Protein AF-E9EXD7-F1 (afdb_monomer)

Radius of gyration: 31.41 Å; Cα contacts (8 Å, |Δi|>4): 1565; chains: 1; bounding box: 129×72×84 Å

Organism: Metarhizium robertsii (strain ARSEF 23 / ATCC MYA-3075) (NCBI:txid655844)

InterPro domains:
  IPR000573 Aconitase A/isopropylmalate dehydratase small subunit, swivel domain [PF00694] (575-695)
  IPR001030 Aconitase/3-isopropylmalate dehydratase large subunit, alpha/beta/alpha domain [PF00330] (96-507)
  IPR001030 Aconitase/3-isopropylmalate dehydratase large subunit, alpha/beta/alpha domain [PR00415] (187-200)
  IPR001030 Aconitase/3-isopropylmalate dehydratase large subunit, alpha/beta/alpha domain [PR00415] (201-216)
  IPR001030 Aconitase/3-isopropylmalate dehydratase large subunit, alpha/beta/alpha domain [PR00415] (279-292)
  IPR001030 Aconitase/3-isopropylmalate dehydratase large subunit, alpha/beta/alpha domain [PR00415] (393-404)
  IPR001030 Aconitase/3-isopropylmalate dehydratase large subunit, alpha/beta/alpha domain [PR00415] (456-469)
  IPR004418 Homoaconitase, mitochondrial [TIGR00139] (75-766)
  IPR015928 Aconitase/3-isopropylmalate dehydratase, swivel [G3DSA:3.20.19.10] (587-771)
  IPR015931 Aconitase/3-isopropylmalate dehydratase large subunit, alpha/beta/alpha, subdomain 1/3 [G3DSA:3.30.499.10] (76-364)
  IPR015931 Aconitase/3-isopropylmalate dehydratase large subunit, alpha/beta/alpha, subdomain 1/3 [G3DSA:3.30.499.10] (368-513)
  IPR018136 Aconitase family, 4Fe-4S cluster binding site [PS01244] (456-469)
  IPR036008 Aconitase, iron-sulfur domain [SSF53732] (70-516)
  IPR039386 Homoaconitase, swivel domain [cd01674] (596-723)
  IPR050067 Isopropylmalate dehydratase and related enzymes [PTHR43822] (72-516)

Sequence (771 aa):
MAAFQRVIALSAGTRLRPPTLIADPRSLSVPLSHGRACISTGPRSQYAFHSQLESSPNAVALSSLQRPPAPALAQTLTEKIVQRYSTDLPTGKKVKAGDYVTLKPSICMTHDNSWPVAMKFMQMGASKIRDKRQIIMCLDHDVQNETPANLKKYSLVEEFAGRHGVQFYPAKRGIGHQIMVEEGHAWPRTVSVASDSHSNHYGGIGALGTPVVRTDAASIWSQSKTWWQIPPIAKITFTGILPRGVTGKDVIVFLAGSLNQDEVLNHALEFTGSEETLASIPIPDRLTIANMTTEWGALSGLFPVDETLISWYRAKATTAAMFNSPLTERVNHERIDELVKDKLVADPGASYAKEFYLNLSTLYPVVAGPNSVKIITPVRTLESQDIPVDKAYLVSCTNARSSDFAAAARVFREAAQDSQPAKIAPGVKLYIAAASVPEQESAEEAGDWQILVDAGAHVLPPGCGPCIGLGTGLLEDGEVGISRMGSTKAKAYLASPETVAASALRGKIAGPGWYQRPEGVQKVIIGEGSGDHVADRARSIEKALDKLLCEADSVIATAEGAGAEQSSSPAAAEDEALTEVIPGFPERIEGEIVFCNGDNINTDGIYPGKYTYQDHVSREKMAEICMENYDPEFSTTAKPGDILVAGFNFGCGSSREQAATAILAKQIPLVAAGSFSNIFSRNSINNALLGVELPALIHRLRETHKDKEVLTHRTGWRLLWDIRRSKVVITEKDGSSWEQKVGEIPPNVQEIIACGGLEGWVKTKIAAEKQ

Mean predicted aligned error: 10.84 Å

pLDDT: mean 85.23, std 20.55, range [25.88, 98.69]

Solvent-accessible surface area (backbone atoms only — not comparable to full-atom values): 41198 Å² total; per-residue (Å²): 133,85,86,84,87,84,88,86,88,86,78,91,82,82,90,82,85,84,86,82,85,82,82,82,87,82,87,85,85,86,83,93,81,84,87,82,89,84,87,86,86,88,84,88,87,83,88,78,95,78,86,86,86,90,81,72,80,64,63,66,66,55,58,78,65,65,67,76,77,68,62,97,76,38,35,39,46,66,36,50,39,48,54,74,33,43,49,94,69,61,91,88,68,78,63,46,66,70,42,75,39,42,32,38,55,64,28,38,38,32,40,73,58,40,47,66,22,48,52,50,26,45,75,39,69,44,89,61,65,59,50,38,86,32,39,38,42,25,25,17,52,65,62,74,55,81,48,72,69,53,49,49,50,50,50,52,37,51,55,50,29,61,76,59,64,30,53,70,44,58,63,45,50,17,21,51,72,47,47,31,55,77,56,38,66,49,46,62,68,33,40,31,34,17,58,39,69,54,27,8,27,42,1,28,58,16,10,51,10,28,54,44,49,55,69,45,49,20,35,28,39,51,68,43,31,40,78,46,64,38,44,49,36,31,37,39,26,41,37,59,42,56,35,59,62,48,53,31,53,27,55,41,39,50,50,27,25,72,55,56,83,57,79,47,48,55,14,31,36,39,49,46,54,51,71,70,29,48,60,50,52,51,60,71,28,31,25,20,31,9,23,52,27,37,83,48,41,26,50,21,21,29,35,70,84,45,69,62,57,52,51,52,51,50,53,51,19,52,52,23,56,77,68,72,36,80,45,39,84,57,37,36,67,67,66,49,52,52,53,68,69,54,81,86,65,52,38,78,82,36,79,58,78,39,45,25,18,39,35,35,47,36,58,64,48,39,30,22,34,69,78,36,60,51,35,64,40,50,33,70,62,48,36,75,65,64,43,63,34,43,33,26,41,39,39,22,82,58,50,18,43,33,69,38,41,43,45,23,23,47,49,41,62,75,61,38,55,96,92,42,79,35,51,50,18,88,84,35,46,39,39,38,17,26,23,21,46,72,30,37,51,51,17,46,76,70,46,24,45,52,50,41,45,73,22,63,39,45,80,49,70,17,18,33,29,28,60,78,62,35,66,78,71,56,44,46,79,71,37,30,29,35,42,43,46,48,36,91,62,28,40,23,27,41,55,40,50,38,32,28,38,26,12,31,46,66,29,20,48,30,58,70,75,63,58,58,83,53,84,92,59,84,61,66,52,66,50,75,38,65,76,46,70,66,62,43,50,53,51,51,52,51,54,51,48,51,50,52,48,53,52,49,52,52,50,48,55,52,50,62,67,69,67,68,79,90,78,95,70,85,80,72,79,77,81,72,84,63,48,82,76,55,91,70,41,78,60,63,52,65,27,44,35,38,38,34,86,41,62,58,40,25,24,45,27,34,32,46,66,94,53,72,87,49,96,76,73,47,58,69,56,35,21,57,44,24,28,36,68,67,33,74,60,40,45,78,71,58,50,73,44,27,28,42,31,36,24,39,36,34,34,25,84,63,84,61,53,57,31,40,53,15,42,52,45,41,38,33,68,36,38,37,20,38,28,65,22,60,64,36,50,50,35,14,44,43,57,41,39,46,74,47,73,38,49,69,58,43,54,54,48,50,71,74,56,68,64,78,86,60,57,70,40,81,64,70,22,36,41,35,39,37,51,39,71,24,32,36,40,40,33,45,69,89,69,53,71,53,76,45,82,52,79,77,76,52,70,74,57,40,50,23,34,35,40,57,0,45,57,37,34,49,30,53,52,56,54,59,75,74,109

Secondary structure (DSSP, 8-state):
----------------PPP----PPPP-----------------------------THHHHHHTT-PPPPPTTPPPHHHHHHHHHEESPPTTPPP-TT-EEEE--SEEEE-TTHHHHHHHHHHTT--S-S-GGGEEEE--SSTT---HHHHHHHHHHHHHHHHHT-EEE-TTSB-HHHHHHHTT-S-TTSEEEESSGGGGGGGGGT-EEEE--HHHHHHHHHHS-EEEEPPPEEEEEEES-PPTT--HHHHHHHHHHHS-SSTTTTPEEEEEE-HHHHHTS-HHHHHHHHHTTTTTT-SEEEPP--HHHHHHHHHHHHHHHHTT-GGGGTS-HHHHHHHHH----PPTT---SEEEEEEGGG---EEE-SS-TT-EEEHHHHHHTT-B-SEEEE-TTTS-SHHHHHHHHHHHHHH-BTTBPP-PPTT-EEEE--SBHHHHHHHHHTTHHHHHHHTT-EE--SS-GGGGT-SS--BPTT-EEES--B-TTSEEEB--HHHHHHHHHHTBS---S---PPTT--S--EEES-S-HHHHHHHHHHHHHHHHHHHHHHHHHHHHHH---------PPP---PPP--TTS-SEEEEEEEEE--SS-BHHHHS-GGGTT-TT--HHHHHHSTTTTT-TTHHHH--TTPEEEE-SSBTBSS--THHHHHHHHTT--EEEES-B-HHHHHHHHHTT-EEEE-HHHHHHHHHH---SS-SEEEEEEEEEEETTTTEEEEE-TTS-EEEEE-PPPPHHHHHHHHTTSHHHHHHHHHHHHT-

Nearest PDB structures (foldseek):
  4kp2-assembly1_B-2  TM=9.296E-01  e=2.207E-38  Methanocaldococcus jannaschii DSM 2661
  4kp1-assembly1_A  TM=8.867E-01  e=7.301E-35  Methanocaldococcus jannaschii DSM 2661
  4nqy-assembly1_A  TM=8.683E-01  e=2.585E-34  Methanocaldococcus jannaschii DSM 2661
  1c97-assembly1_A  TM=6.959E-01  e=1.558E-37  Bos taurus
  3vba-assembly2_D  TM=8.618E-01  e=2.275E-14  Methanocaldococcus jannaschii DSM 2661

Foldseek 3Di:
DDDDDDDDDDDDDDDDDDDDDDDDDDDDDDDDDDDDDDDDDDDDDDDDDDDDDDDDPVVVVVVVVDDPPFPPAFAALLQVLQVVFFPPDDVPDRDDFQDKTKGLFLAEEEELCLLVLVVLLVVLVFDAFPDLLRYEYEYFAFLQDPDPVSVVSQVSNVVVCVVRVHHYYHRLFFARLCCCVLLQVLAASTAYEYLDLLQLLSQLLNHWGFYDHSLQSSLCRQPSIDMDRQHFEEEEEEAAAAFWQDALLQVQLVVLQVVVPLPQAAHAYEYHYDLRRVLNHASLSSSLNSRCVSLSNYGHHHYHNHPNSLVVLAVSQVVCVVVVHPSVVNRHPVVSVVVVVDDRRGGVVHDGPFYKYWYNLLTAFWKADFVGSNHIDHLVVQVVVQAFAQEFEQADSNGAFLVLLQLLLVLQVVVDDPPRTQAFDPNYAYEHEHNGPVRVVSNVVVVSNVSCVSNPYHYDRHHHAQQVQHDPDADDADGEYECGHYDPNYTYMYGGSQQRSNSRRVRGRHHSPRGDRDPPRDHIDMDTDNPPPVVRVVVVVVVVVVVVVVVVVVVVVVVVVVPDDDDDDDDDPDDQQWFDFDPLFDQKAKAFEKEQEDACCALCQQPPPVCQPPPDQDLLNLLQCGSCNQPVCCSVVDAARHEYEYEHAHHDDDLRLSSLSSCVSVNHQEYEYCYYSVSNVQSCLQQLRYYFHDVVVSVVVCVVPVDPVDRIDRQCKMWMQRQRNQKIWIQGNVRDIDMDHGDHDDPVSSLQNSLRGSSSSSSVVVVVVVD

Structure (mmCIF, N/CA/C/O backbone):
data_AF-E9EXD7-F1
#
_entry.id   AF-E9EXD7-F1
#
loop_
_atom_site.group_PDB
_atom_site.id
_atom_site.type_symbol
_atom_site.label_atom_id
_atom_site.label_alt_id
_atom_site.label_comp_id
_atom_site.label_asym_id
_atom_site.label_entity_id
_atom_site.label_seq_id
_atom_site.pdbx_PDB_ins_code
_atom_site.Cartn_x
_atom_site.Cartn_y
_atom_site.Cartn_z
_atom_site.occupancy
_atom_site.B_iso_or_equiv
_atom_site.auth_seq_id
_atom_site.auth_comp_id
_atom_site.auth_asym_id
_atom_site.auth_atom_id
_atom_site.pdbx_PDB_model_num
ATOM 1 N N . MET A 1 1 ? 61.691 -9.876 -10.448 1.00 35.03 1 MET A N 1
ATOM 2 C CA . MET A 1 1 ? 62.561 -10.826 -11.171 1.00 35.03 1 MET A CA 1
ATOM 3 C C . MET A 1 1 ? 61.739 -11.508 -12.254 1.00 35.03 1 MET A C 1
ATOM 5 O O . MET A 1 1 ? 60.590 -11.838 -11.999 1.00 35.03 1 MET A O 1
ATOM 9 N N . ALA A 1 2 ? 62.332 -11.596 -13.445 1.00 31.09 2 ALA A N 1
ATOM 10 C CA . ALA A 1 2 ? 61.839 -12.121 -14.724 1.00 31.09 2 ALA A CA 1
ATOM 11 C C . ALA A 1 2 ? 61.102 -13.481 -14.615 1.00 31.09 2 ALA A C 1
ATOM 13 O O . ALA A 1 2 ? 61.504 -14.324 -13.825 1.00 31.09 2 ALA A O 1
ATOM 14 N N . ALA A 1 3 ? 59.922 -13.637 -15.228 1.00 31.98 3 ALA A N 1
ATOM 15 C CA . ALA A 1 3 ? 59.659 -14.087 -16.610 1.00 31.98 3 ALA A CA 1
ATOM 16 C C . ALA A 1 3 ? 59.662 -15.620 -16.775 1.00 31.98 3 ALA A C 1
ATOM 18 O O . ALA A 1 3 ? 60.656 -16.262 -16.471 1.00 31.98 3 ALA A O 1
ATOM 19 N N . PHE A 1 4 ? 58.572 -16.192 -17.305 1.00 35.22 4 PHE A N 1
ATOM 20 C CA . PHE A 1 4 ? 58.540 -16.786 -18.652 1.00 35.22 4 PHE A CA 1
ATOM 21 C C . PHE A 1 4 ? 57.135 -17.315 -19.000 1.00 35.22 4 PHE A C 1
ATOM 23 O O . PHE A 1 4 ? 56.548 -18.124 -18.288 1.00 35.22 4 PHE A O 1
ATOM 30 N N . GLN A 1 5 ? 56.626 -16.841 -20.138 1.00 34.50 5 GLN A N 1
ATOM 31 C CA . GLN A 1 5 ? 55.485 -17.372 -20.881 1.00 34.50 5 GLN A CA 1
ATOM 32 C C . GLN A 1 5 ? 55.846 -18.708 -21.547 1.00 34.50 5 GLN A C 1
ATOM 34 O O . GLN A 1 5 ? 56.993 -18.890 -21.959 1.00 34.50 5 GLN A O 1
ATOM 39 N N . ARG A 1 6 ? 54.843 -19.552 -21.832 1.00 31.92 6 ARG A N 1
ATOM 40 C CA . ARG A 1 6 ? 54.786 -20.279 -23.111 1.00 31.92 6 ARG A CA 1
ATOM 41 C C . ARG A 1 6 ? 53.349 -20.588 -23.534 1.00 31.92 6 ARG A C 1
ATOM 43 O O . ARG A 1 6 ? 52.604 -21.279 -22.853 1.00 31.92 6 ARG A O 1
ATOM 50 N N . VAL A 1 7 ? 53.029 -20.030 -24.695 1.00 30.39 7 VAL A N 1
ATOM 51 C CA . VAL A 1 7 ? 51.873 -20.258 -25.560 1.00 30.39 7 VAL A CA 1
ATOM 52 C C . VAL A 1 7 ? 52.128 -21.513 -26.398 1.00 30.39 7 VAL A C 1
ATOM 54 O O . VAL A 1 7 ? 53.242 -21.686 -26.891 1.00 30.39 7 VAL A O 1
ATOM 57 N N . ILE A 1 8 ? 51.097 -22.327 -26.636 1.00 28.95 8 ILE A N 1
ATOM 58 C CA . ILE A 1 8 ? 50.985 -23.144 -27.851 1.00 28.95 8 ILE A CA 1
ATOM 59 C C . ILE A 1 8 ? 49.580 -22.938 -28.416 1.00 28.95 8 ILE A C 1
ATOM 61 O O . ILE A 1 8 ? 48.585 -23.266 -27.776 1.00 28.95 8 ILE A O 1
ATOM 65 N N . ALA A 1 9 ? 49.534 -22.386 -29.625 1.00 28.02 9 ALA A N 1
ATOM 66 C CA . ALA A 1 9 ? 48.382 -22.355 -30.509 1.00 28.02 9 ALA A CA 1
ATOM 67 C C . ALA A 1 9 ? 48.774 -23.060 -31.812 1.00 28.02 9 ALA A C 1
ATOM 69 O O . ALA A 1 9 ? 49.840 -22.770 -32.342 1.00 28.02 9 ALA A O 1
ATOM 70 N N . LEU A 1 10 ? 47.911 -23.952 -32.300 1.00 28.12 10 LEU A N 1
ATOM 71 C CA . LEU A 1 10 ? 47.804 -24.527 -33.654 1.00 28.12 10 LEU A CA 1
ATOM 72 C C . LEU A 1 10 ? 46.466 -25.301 -33.653 1.00 28.12 10 LEU A C 1
ATOM 74 O O . LEU A 1 10 ? 46.177 -25.968 -32.669 1.00 28.12 10 LEU A O 1
ATOM 78 N N . SER A 1 11 ? 45.609 -25.378 -34.663 1.00 27.88 11 SER A N 1
ATOM 79 C CA . SER A 1 11 ? 45.287 -24.593 -35.856 1.00 27.88 11 SER A CA 1
ATOM 80 C C . SER A 1 11 ? 44.091 -25.313 -36.505 1.00 27.88 11 SER A C 1
ATOM 82 O O . SER A 1 11 ? 44.104 -26.536 -36.596 1.00 27.88 11 SER A O 1
ATOM 84 N N . ALA A 1 12 ? 43.088 -24.534 -36.916 1.00 30.34 12 ALA A N 1
ATOM 85 C CA . ALA A 1 12 ? 42.066 -24.742 -37.954 1.00 30.34 12 ALA A CA 1
ATOM 86 C C . ALA A 1 12 ? 41.836 -26.146 -38.572 1.00 30.34 12 ALA A C 1
ATOM 88 O O . ALA A 1 12 ? 42.720 -26.723 -39.199 1.00 30.34 12 ALA A O 1
ATOM 89 N N . GLY A 1 13 ? 40.564 -26.571 -38.581 1.00 27.25 13 GLY A N 1
ATOM 90 C CA . GLY A 1 13 ? 40.065 -27.663 -39.423 1.00 27.25 13 GLY A CA 1
ATOM 91 C C . GLY A 1 13 ? 38.535 -27.693 -39.562 1.00 27.25 13 GLY A C 1
ATOM 92 O O . GLY A 1 13 ? 37.851 -28.307 -38.761 1.00 27.25 13 GLY A O 1
ATOM 93 N N . THR A 1 14 ? 38.035 -27.051 -40.623 1.00 28.03 14 THR A N 1
ATOM 94 C CA . THR A 1 14 ? 36.871 -27.440 -41.461 1.00 28.03 14 THR A CA 1
ATOM 95 C C . THR A 1 14 ? 35.465 -27.671 -40.862 1.00 28.03 14 THR A C 1
ATOM 97 O O . THR A 1 14 ? 35.149 -28.709 -40.300 1.00 28.03 14 THR A O 1
ATOM 100 N N . ARG A 1 15 ? 34.583 -26.706 -41.180 1.00 30.58 15 ARG A N 1
ATOM 101 C CA . ARG A 1 15 ? 33.159 -26.792 -41.589 1.00 30.58 15 ARG A CA 1
ATOM 102 C C . ARG A 1 15 ? 32.421 -28.128 -41.392 1.00 30.58 15 ARG A C 1
ATOM 104 O O . ARG A 1 15 ? 32.641 -29.039 -42.179 1.00 30.58 15 ARG A O 1
ATOM 111 N N . LEU A 1 16 ? 31.359 -28.113 -40.578 1.00 29.25 16 LEU A N 1
ATOM 112 C CA . LEU A 1 16 ? 30.111 -28.857 -40.818 1.00 29.25 16 LEU A CA 1
ATOM 113 C C . LEU A 1 16 ? 28.911 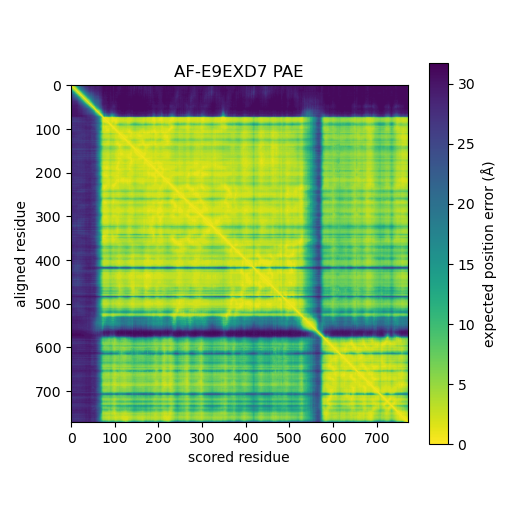-28.036 -40.297 1.00 29.25 16 LEU A C 1
ATOM 115 O O . LEU A 1 16 ? 28.913 -27.563 -39.165 1.00 29.25 16 LEU A O 1
ATOM 119 N N . ARG A 1 17 ? 27.920 -27.812 -41.172 1.00 31.84 17 ARG A N 1
ATOM 120 C CA . ARG A 1 17 ? 26.637 -27.132 -40.900 1.00 31.84 17 ARG A CA 1
ATOM 121 C C . ARG A 1 17 ? 25.705 -28.057 -40.092 1.00 31.84 17 ARG A C 1
ATOM 123 O O . ARG A 1 17 ? 25.696 -29.250 -40.392 1.00 31.84 17 ARG A O 1
ATOM 130 N N . PRO A 1 18 ? 24.866 -27.547 -39.172 1.00 36.06 18 PRO A N 1
ATOM 131 C CA . PRO A 1 18 ? 23.768 -28.327 -38.603 1.00 36.06 18 PRO A CA 1
ATOM 132 C C . PRO A 1 18 ? 22.563 -28.365 -39.571 1.00 36.06 18 PRO A C 1
ATOM 134 O O . PRO A 1 18 ? 22.402 -27.442 -40.376 1.00 36.06 18 PRO A O 1
ATOM 137 N N . PRO A 1 19 ? 21.731 -29.422 -39.545 1.00 34.78 19 PRO A N 1
ATOM 138 C CA . PRO A 1 19 ? 20.686 -29.627 -40.538 1.00 34.78 19 PRO A CA 1
ATOM 139 C C . PRO A 1 19 ? 19.443 -28.783 -40.241 1.00 34.78 19 PRO A C 1
ATOM 141 O O . PRO A 1 19 ? 18.891 -28.798 -39.143 1.00 34.78 19 PRO A O 1
ATOM 144 N N . THR A 1 20 ? 18.981 -28.084 -41.272 1.00 30.11 20 THR A N 1
ATOM 145 C CA . THR A 1 20 ? 17.661 -27.468 -41.389 1.00 30.11 20 THR A CA 1
ATOM 146 C C . THR A 1 20 ? 16.608 -28.559 -41.586 1.00 30.11 20 THR A C 1
ATOM 148 O O . THR A 1 20 ? 16.603 -29.239 -42.611 1.00 30.11 20 THR A O 1
ATOM 151 N N . LEU A 1 21 ? 15.693 -28.718 -40.628 1.00 28.41 21 LEU A N 1
ATOM 152 C CA . LEU A 1 21 ? 14.455 -29.473 -40.828 1.00 28.41 21 LEU A CA 1
ATOM 153 C C . LEU A 1 21 ? 13.406 -28.530 -41.423 1.00 28.41 21 LEU A C 1
ATOM 155 O O . LEU A 1 21 ? 12.836 -27.688 -40.736 1.00 28.41 21 LEU A O 1
ATOM 159 N N . ILE A 1 22 ? 13.207 -28.665 -42.732 1.00 29.92 22 ILE A N 1
ATOM 160 C CA . ILE A 1 22 ? 12.112 -28.061 -43.491 1.00 29.92 22 ILE A CA 1
ATOM 161 C C . ILE A 1 22 ? 10.915 -29.009 -43.367 1.00 29.92 22 ILE A C 1
ATOM 163 O O . ILE A 1 22 ? 10.995 -30.160 -43.795 1.00 29.92 22 ILE A O 1
ATOM 167 N N . ALA A 1 23 ? 9.820 -28.534 -42.777 1.00 29.75 23 ALA A N 1
ATOM 168 C CA . ALA A 1 23 ? 8.525 -29.201 -42.817 1.00 29.75 23 ALA A CA 1
ATOM 169 C C . ALA A 1 23 ? 7.639 -28.470 -43.834 1.00 29.75 23 ALA A C 1
ATOM 171 O O . ALA A 1 23 ? 7.208 -27.346 -43.587 1.00 29.75 23 ALA A O 1
ATOM 172 N N . ASP A 1 24 ? 7.403 -29.106 -44.982 1.00 29.97 24 ASP A N 1
ATOM 173 C CA . ASP A 1 24 ? 6.427 -28.665 -45.983 1.00 29.97 24 ASP A CA 1
ATOM 174 C C . ASP A 1 24 ? 5.012 -29.155 -45.606 1.00 29.97 24 ASP A C 1
ATOM 176 O O . ASP A 1 24 ? 4.857 -30.303 -45.166 1.00 29.97 24 ASP A O 1
ATOM 180 N N . PRO A 1 25 ? 3.960 -28.339 -45.801 1.00 34.62 25 PRO A N 1
ATOM 181 C CA . PRO A 1 25 ? 2.596 -28.691 -45.439 1.00 34.62 25 PRO A CA 1
ATOM 182 C C . PRO A 1 25 ? 1.945 -29.536 -46.541 1.00 34.62 25 PRO A C 1
ATOM 184 O O . PRO A 1 25 ? 1.761 -29.092 -47.674 1.00 34.62 25 PRO A O 1
ATOM 187 N N . ARG A 1 26 ? 1.540 -30.767 -46.207 1.00 27.66 26 ARG A N 1
ATOM 188 C CA . ARG A 1 26 ? 0.665 -31.565 -47.074 1.00 27.66 26 ARG A CA 1
ATOM 189 C C . ARG A 1 26 ? -0.794 -31.195 -46.837 1.00 27.66 26 ARG A C 1
ATOM 191 O O . ARG A 1 26 ? -1.349 -31.415 -45.766 1.00 27.66 26 ARG A O 1
ATOM 198 N N . SER A 1 27 ? -1.390 -30.673 -47.898 1.00 29.86 27 SER A N 1
ATOM 199 C CA . SER A 1 27 ? -2.817 -30.544 -48.137 1.00 29.86 27 SER A CA 1
ATOM 200 C C . SER A 1 27 ? -3.516 -31.906 -48.091 1.00 29.86 27 SER A C 1
ATOM 202 O O . SER A 1 27 ? -3.155 -32.839 -48.807 1.00 29.86 27 SER A O 1
ATOM 204 N N . LEU A 1 28 ? -4.571 -32.004 -47.283 1.00 29.39 28 LEU A N 1
ATOM 205 C CA . LEU A 1 28 ? -5.580 -33.052 -47.393 1.00 29.39 28 LEU A CA 1
ATOM 206 C C . LEU A 1 28 ? -6.948 -32.381 -47.497 1.00 29.39 28 LEU A C 1
ATOM 208 O O . LEU A 1 28 ? -7.382 -31.654 -46.610 1.00 29.39 28 LEU A O 1
ATOM 212 N N . SER A 1 29 ? -7.582 -32.611 -48.639 1.00 28.72 29 SER A N 1
ATOM 213 C CA . SER A 1 29 ? -8.909 -32.147 -49.023 1.00 28.72 29 SER A CA 1
ATOM 214 C C . SER A 1 29 ? -9.767 -33.375 -49.299 1.00 28.72 29 SER A C 1
ATOM 216 O O . SER A 1 29 ? -9.369 -34.184 -50.127 1.00 28.72 29 SER A O 1
ATOM 218 N N . VAL A 1 30 ? -10.916 -33.522 -48.630 1.00 31.03 30 VAL A N 1
ATOM 219 C CA . VAL A 1 30 ? -12.085 -34.318 -49.077 1.00 31.03 30 VAL A CA 1
ATOM 220 C C . VAL A 1 30 ? -13.329 -33.897 -48.239 1.00 31.03 30 VAL A C 1
ATOM 222 O O . VAL A 1 30 ? -13.148 -33.247 -47.213 1.00 31.03 30 VAL A O 1
ATOM 225 N N . PRO A 1 31 ? -14.592 -34.164 -48.639 1.00 36.75 31 PRO A N 1
ATOM 226 C CA . PRO A 1 31 ? -15.428 -33.210 -49.364 1.00 36.75 31 PRO A CA 1
ATOM 227 C C . PRO A 1 31 ? -16.773 -32.886 -48.672 1.00 36.75 31 PRO A C 1
ATOM 229 O O . PRO A 1 31 ? -17.278 -33.619 -47.823 1.00 36.75 31 PRO A O 1
ATOM 232 N N . LEU A 1 32 ? -17.410 -31.809 -49.137 1.00 30.67 32 LEU A N 1
ATOM 233 C CA . LEU A 1 32 ? -18.831 -31.511 -48.930 1.00 30.67 32 LEU A CA 1
ATOM 234 C C . LEU A 1 32 ? -19.715 -32.548 -49.644 1.00 30.67 32 LEU A C 1
ATOM 236 O O . LEU A 1 32 ? -19.517 -32.821 -50.827 1.00 30.67 32 LEU A O 1
ATOM 240 N N . SER A 1 33 ? -20.748 -33.050 -48.963 1.00 29.08 33 SER A N 1
ATOM 241 C CA . SER A 1 33 ? -21.873 -33.746 -49.599 1.00 29.08 33 SER A CA 1
ATOM 242 C C . SER A 1 33 ? -23.208 -33.191 -49.092 1.00 29.08 33 SER A C 1
ATOM 244 O O . SER A 1 33 ? -23.388 -32.901 -47.912 1.00 29.08 33 SER A O 1
ATOM 246 N N . HIS A 1 34 ? -24.114 -32.959 -50.041 1.00 30.58 34 HIS A N 1
ATOM 247 C CA . HIS A 1 34 ? -25.460 -32.421 -49.866 1.00 30.58 34 HIS A CA 1
ATOM 248 C C . HIS A 1 34 ? -26.491 -33.530 -49.590 1.00 30.58 34 HIS A C 1
ATOM 250 O O . HIS A 1 34 ? -26.490 -34.548 -50.275 1.00 30.58 34 HIS A O 1
ATOM 256 N N . GLY A 1 35 ? -27.469 -33.213 -48.732 1.00 27.28 35 GLY A N 1
ATOM 257 C CA . GLY A 1 35 ? -28.897 -33.489 -48.960 1.00 27.28 35 GLY A CA 1
ATOM 258 C C . GLY A 1 35 ? -29.480 -34.825 -48.481 1.00 27.28 35 GLY A C 1
ATOM 259 O O . GLY A 1 35 ? -29.231 -35.863 -49.075 1.00 27.28 35 GLY A O 1
ATOM 260 N N . ARG A 1 36 ? -30.429 -34.777 -47.534 1.00 26.58 36 ARG A N 1
ATOM 261 C CA . ARG A 1 36 ? -31.892 -34.811 -47.788 1.00 26.58 36 ARG A CA 1
ATOM 262 C C . ARG A 1 36 ? -32.677 -35.080 -46.498 1.00 26.58 36 ARG A C 1
ATOM 264 O O . ARG A 1 36 ? -32.324 -35.933 -45.695 1.00 26.58 36 ARG A O 1
ATOM 271 N N . ALA A 1 37 ? -33.786 -34.358 -46.369 1.00 30.69 37 ALA A N 1
ATOM 272 C CA . ALA A 1 37 ? -34.839 -34.568 -45.387 1.00 30.69 37 ALA A CA 1
ATOM 273 C C . ALA A 1 37 ? -35.647 -35.846 -45.673 1.00 30.69 37 ALA A C 1
ATOM 275 O O . ALA A 1 37 ? -35.854 -36.193 -46.837 1.00 30.69 37 ALA A O 1
ATOM 276 N N . CYS A 1 38 ? -36.188 -36.464 -44.621 1.00 26.09 38 CYS A N 1
ATOM 277 C CA . CYS A 1 38 ? -37.385 -37.300 -44.696 1.00 26.09 38 CYS A CA 1
ATOM 278 C C . CYS A 1 38 ? -38.330 -36.954 -43.540 1.00 26.09 38 CYS A C 1
ATOM 280 O O . CYS A 1 38 ? -37.955 -36.947 -42.371 1.00 26.09 38 CYS A O 1
ATOM 282 N N . ILE A 1 39 ? -39.559 -36.647 -43.938 1.00 28.92 39 ILE A N 1
ATOM 283 C CA . ILE A 1 39 ? -40.760 -36.423 -43.141 1.00 28.92 39 ILE A CA 1
ATOM 284 C C . ILE A 1 39 ? -41.362 -37.793 -42.802 1.00 28.92 39 ILE A C 1
ATOM 286 O O . ILE A 1 39 ? -41.346 -38.686 -43.648 1.00 28.92 39 ILE A O 1
ATOM 290 N N . SER A 1 40 ? -41.970 -37.943 -41.624 1.00 27.95 40 SER A N 1
ATOM 291 C CA . SER A 1 40 ? -42.992 -38.976 -41.412 1.00 27.95 40 SER A CA 1
ATOM 292 C C . SER A 1 40 ? -44.233 -38.362 -40.767 1.00 27.95 40 SER A C 1
ATOM 294 O O . SER A 1 40 ? -44.144 -37.533 -39.862 1.00 27.95 40 SER A O 1
ATOM 296 N N . THR A 1 41 ? -45.382 -38.725 -41.325 1.00 27.72 41 THR A N 1
ATOM 297 C CA . THR A 1 41 ? -46.717 -38.171 -41.096 1.00 27.72 41 THR A CA 1
ATOM 298 C C . THR A 1 41 ? -47.642 -39.186 -40.427 1.00 27.72 41 THR A C 1
ATOM 300 O O . THR A 1 41 ? -47.724 -40.318 -40.896 1.00 27.72 41 THR A O 1
ATOM 303 N N . GLY A 1 42 ? -48.467 -38.703 -39.488 1.00 27.62 42 GLY A N 1
ATOM 304 C CA . GLY A 1 42 ? -49.872 -39.112 -39.298 1.00 27.62 42 GLY A CA 1
ATOM 305 C C . GLY A 1 42 ? -50.235 -39.727 -37.930 1.00 27.62 42 GLY A C 1
ATOM 306 O O . GLY A 1 42 ? -49.342 -40.235 -37.261 1.00 27.62 42 GLY A O 1
ATOM 307 N N . PRO A 1 43 ? -51.531 -39.766 -37.525 1.00 32.47 43 PRO A N 1
ATOM 308 C CA . PRO A 1 43 ? -52.716 -39.112 -38.097 1.00 32.47 43 PRO A CA 1
ATOM 309 C C . PRO A 1 43 ? -53.560 -38.280 -37.092 1.00 32.47 43 PRO A C 1
ATOM 311 O O . PRO A 1 43 ? -53.394 -38.323 -35.878 1.00 32.47 43 PRO A O 1
ATOM 314 N N . ARG A 1 44 ? -54.498 -37.515 -37.668 1.00 28.75 44 ARG A N 1
ATOM 315 C CA . ARG A 1 44 ? -55.536 -36.681 -37.035 1.00 28.75 44 ARG A CA 1
ATOM 316 C C . ARG A 1 44 ? -56.608 -37.494 -36.291 1.00 28.75 44 ARG A C 1
ATOM 318 O O . ARG A 1 44 ? -57.065 -38.507 -36.808 1.00 28.75 44 ARG A O 1
ATOM 325 N N . SER A 1 45 ? -57.147 -36.906 -35.220 1.00 26.44 45 SER A N 1
ATOM 326 C CA . SER A 1 45 ? -58.554 -37.045 -34.808 1.00 26.44 45 SER A CA 1
ATOM 327 C C . SER A 1 45 ? -59.126 -35.657 -34.481 1.00 26.44 45 SER A C 1
ATOM 329 O O . SER A 1 45 ? -58.418 -34.811 -33.936 1.00 26.44 45 SER A O 1
ATOM 331 N N . GLN A 1 46 ? -60.370 -35.406 -34.895 1.00 28.39 46 GLN A N 1
ATOM 332 C CA . GLN A 1 46 ? -61.119 -34.150 -34.754 1.00 28.39 46 GLN A CA 1
ATOM 333 C C . GLN A 1 46 ? -62.175 -34.231 -33.634 1.00 28.39 46 GLN A C 1
ATOM 335 O O . GLN A 1 46 ? -62.605 -35.323 -33.274 1.00 28.39 46 GLN A O 1
ATOM 340 N N . TYR A 1 47 ? -62.676 -33.040 -33.262 1.00 25.88 47 TYR A N 1
ATOM 341 C CA . TYR A 1 47 ? -63.860 -32.703 -32.445 1.00 25.88 47 TYR A CA 1
ATOM 342 C C . TYR A 1 47 ? -63.626 -32.735 -30.919 1.00 25.88 47 TYR A C 1
ATOM 344 O O . TYR A 1 47 ? -63.018 -33.658 -30.409 1.00 25.88 47 TYR A O 1
ATOM 352 N N . ALA A 1 48 ? -64.044 -31.756 -30.109 1.00 26.45 48 ALA A N 1
ATOM 353 C CA . ALA A 1 48 ? -65.060 -30.720 -30.270 1.00 26.45 48 ALA A CA 1
ATOM 354 C C . ALA A 1 48 ? -64.728 -29.475 -29.417 1.00 26.45 48 ALA A C 1
ATOM 356 O O . ALA A 1 48 ? -64.030 -29.561 -28.410 1.00 26.45 48 ALA A O 1
ATOM 357 N N . PHE A 1 49 ? -65.265 -28.322 -29.824 1.00 26.91 49 PHE A N 1
ATOM 358 C CA . PHE A 1 49 ? -65.306 -27.100 -29.022 1.00 26.91 49 PHE A CA 1
ATOM 359 C C . PHE A 1 49 ? -66.106 -27.337 -27.734 1.00 26.91 49 PHE A C 1
ATOM 361 O O . PHE A 1 49 ? -67.286 -27.672 -27.805 1.00 26.91 49 PHE A O 1
ATOM 368 N N . HIS A 1 50 ? -65.496 -27.064 -26.581 1.00 27.30 50 HIS A N 1
ATOM 369 C CA . HIS A 1 50 ? -66.220 -26.643 -25.388 1.00 27.30 50 HIS A CA 1
ATOM 370 C C . HIS A 1 50 ? -65.624 -25.335 -24.877 1.00 27.30 50 HIS A C 1
ATOM 372 O O . HIS A 1 50 ? -64.414 -25.146 -24.783 1.00 27.30 50 HIS A O 1
ATOM 378 N N . SER A 1 51 ? -66.535 -24.405 -24.656 1.00 29.14 51 SER A N 1
ATOM 379 C CA . SER A 1 51 ? -66.333 -23.035 -24.243 1.00 29.14 51 SER A CA 1
ATOM 380 C C . SER A 1 51 ? -65.997 -22.918 -22.758 1.00 29.14 51 SER A C 1
ATOM 382 O O . SER A 1 51 ? -66.603 -23.602 -21.941 1.00 29.14 51 SER A O 1
ATOM 384 N N . GLN A 1 52 ? -65.191 -21.893 -22.475 1.00 29.06 52 GLN A N 1
ATOM 385 C CA . GLN A 1 52 ? -65.168 -21.069 -21.264 1.00 29.06 52 GLN A CA 1
ATOM 386 C C . GLN A 1 52 ? -64.289 -21.488 -20.070 1.00 29.06 52 GLN A C 1
ATOM 388 O O . GLN A 1 52 ? -64.543 -22.463 -19.376 1.00 29.06 52 GLN A O 1
ATOM 393 N N . LEU A 1 53 ? -63.380 -20.536 -19.810 1.00 31.72 53 LEU A N 1
ATOM 394 C CA . LEU A 1 53 ? -62.826 -20.049 -18.543 1.00 31.72 53 LEU A CA 1
ATOM 395 C C . LEU A 1 53 ? -61.452 -20.590 -18.105 1.00 31.72 53 LEU A C 1
ATOM 397 O O . LEU A 1 53 ? -61.246 -21.778 -17.912 1.00 31.72 53 LEU A O 1
ATOM 401 N N . GLU A 1 54 ? -60.558 -19.606 -17.918 1.00 35.12 54 GLU A N 1
ATOM 402 C CA . GLU A 1 54 ? -59.330 -19.599 -17.107 1.00 35.12 54 GLU A CA 1
ATOM 403 C C . GLU A 1 54 ? -58.019 -20.143 -17.708 1.00 35.12 54 GLU A C 1
ATOM 405 O O . GLU A 1 54 ? -57.645 -21.300 -17.563 1.00 35.12 54 GLU A O 1
ATOM 410 N N . SER A 1 55 ? -57.244 -19.238 -18.322 1.00 29.38 55 SER A N 1
ATOM 411 C CA . SER A 1 55 ? -55.860 -18.894 -17.919 1.00 29.38 55 SER A CA 1
ATOM 412 C C . SER A 1 55 ? -55.196 -18.012 -18.989 1.00 29.38 55 SER A C 1
ATOM 414 O O . SER A 1 55 ? -55.177 -18.328 -20.176 1.00 29.38 55 SER A O 1
ATOM 416 N N . SER A 1 56 ? -54.680 -16.852 -18.576 1.00 29.98 56 SER A N 1
ATOM 417 C CA . SER A 1 56 ? -53.952 -15.929 -19.456 1.00 29.98 56 SER A CA 1
ATOM 418 C C . SER A 1 56 ? -52.583 -16.519 -19.856 1.00 29.98 56 SER A C 1
ATOM 420 O O . SER A 1 56 ? -51.881 -17.022 -18.973 1.00 29.98 56 SER A O 1
ATOM 422 N N . PRO A 1 57 ? -52.129 -16.400 -21.125 1.00 29.11 57 PRO A N 1
ATOM 423 C CA . PRO A 1 57 ? -50.807 -16.870 -21.571 1.00 29.11 57 PRO A CA 1
ATOM 424 C C . PRO A 1 57 ? -49.622 -16.163 -20.888 1.00 29.11 57 PRO A C 1
ATOM 426 O O . PRO A 1 57 ? -48.476 -16.579 -21.045 1.00 29.11 57 PRO A O 1
ATOM 429 N N . ASN A 1 58 ? -49.880 -15.110 -20.107 1.00 33.41 58 ASN A N 1
ATOM 430 C CA . ASN A 1 58 ? -48.844 -14.335 -19.427 1.00 33.41 58 ASN A CA 1
ATOM 431 C C . ASN A 1 58 ? -48.231 -15.050 -18.210 1.00 33.41 58 ASN A C 1
ATOM 433 O O . ASN A 1 58 ? -47.140 -14.677 -17.788 1.00 33.41 58 ASN A O 1
ATOM 437 N N . ALA A 1 59 ? -48.873 -16.086 -17.657 1.00 31.56 59 ALA A N 1
ATOM 438 C CA . ALA A 1 59 ? -48.347 -16.784 -16.478 1.00 31.56 59 ALA A CA 1
ATOM 439 C C . ALA A 1 59 ? -47.110 -17.652 -16.791 1.00 31.56 59 ALA A C 1
ATOM 441 O O . ALA A 1 59 ? -46.224 -17.798 -15.952 1.00 31.56 59 ALA A O 1
ATOM 442 N N . VAL A 1 60 ? -47.005 -18.186 -18.015 1.00 32.50 60 VAL A N 1
ATOM 443 C CA . VAL A 1 60 ? -45.887 -19.066 -18.409 1.00 32.50 60 VAL A CA 1
ATOM 444 C C . VAL A 1 60 ? -44.661 -18.260 -18.859 1.00 32.50 60 VAL A C 1
ATOM 446 O O . VAL A 1 60 ? -43.534 -18.672 -18.602 1.00 32.50 60 VAL A O 1
ATOM 449 N N . ALA A 1 61 ? -44.854 -17.066 -19.433 1.00 33.16 61 ALA A N 1
ATOM 450 C CA . ALA A 1 61 ? -43.752 -16.171 -19.808 1.00 33.16 61 ALA A CA 1
ATOM 451 C C . ALA A 1 61 ? -43.079 -15.489 -18.595 1.00 33.16 61 ALA A C 1
ATOM 453 O O . ALA A 1 61 ? -41.888 -15.179 -18.639 1.00 33.16 61 ALA A O 1
ATOM 454 N N . LEU A 1 62 ? -43.815 -15.295 -17.493 1.00 31.28 62 LEU A N 1
ATOM 455 C CA . LEU A 1 62 ? -43.279 -14.757 -16.233 1.00 31.28 62 LEU A CA 1
ATOM 456 C C . LEU A 1 62 ? -42.547 -15.814 -15.387 1.00 31.28 62 LEU A C 1
ATOM 458 O O . LEU A 1 62 ? -41.647 -15.467 -14.627 1.00 31.28 62 LEU A O 1
ATOM 462 N N . SER A 1 63 ? -42.865 -17.102 -15.556 1.00 28.83 63 SER A N 1
ATOM 463 C CA . SER A 1 63 ? -42.160 -18.202 -14.880 1.00 28.83 63 SER A CA 1
ATOM 464 C C . SER A 1 63 ? -40.715 -18.365 -15.375 1.00 28.83 63 SER A C 1
ATOM 466 O O . SER A 1 63 ? -39.825 -18.663 -14.581 1.00 28.83 63 SER A O 1
ATOM 468 N N . SER A 1 64 ? -40.443 -18.087 -16.655 1.00 31.05 64 SER A N 1
ATOM 469 C CA . SER A 1 64 ? -39.089 -18.143 -17.233 1.00 31.05 64 SER A CA 1
ATOM 470 C C . SER A 1 64 ? -38.158 -16.994 -16.811 1.00 31.05 64 SER A C 1
ATOM 472 O O . SER A 1 64 ? -36.979 -17.016 -17.158 1.00 31.05 64 SER A O 1
ATOM 474 N N . LEU A 1 65 ? -38.662 -16.007 -16.061 1.00 33.16 65 LEU A N 1
ATOM 475 C CA . LEU A 1 65 ? -37.887 -14.884 -15.515 1.00 33.16 65 LEU A CA 1
ATOM 476 C C . LEU A 1 65 ? -37.565 -15.036 -14.020 1.00 33.16 65 LEU A C 1
ATOM 478 O O . LEU A 1 65 ? -36.900 -14.171 -13.449 1.00 33.16 65 LEU A O 1
ATOM 482 N N . GLN A 1 66 ? -37.975 -16.133 -13.377 1.00 33.44 66 GLN A N 1
ATOM 483 C CA . GLN A 1 66 ? -37.590 -16.411 -11.996 1.00 33.44 66 GLN A CA 1
ATOM 484 C C . GLN A 1 66 ? -36.134 -16.886 -11.944 1.00 33.44 66 GLN A C 1
ATOM 486 O O . GLN A 1 66 ? -35.830 -18.079 -11.978 1.00 33.44 66 GLN A O 1
ATOM 491 N N . ARG A 1 67 ? -35.210 -15.921 -11.845 1.00 39.47 67 ARG A N 1
ATOM 492 C CA . ARG A 1 67 ? -33.889 -16.169 -11.257 1.00 39.47 67 ARG A CA 1
ATOM 493 C C . ARG A 1 67 ? -34.095 -16.840 -9.891 1.00 39.47 67 ARG A C 1
ATOM 495 O O . ARG A 1 67 ? -35.033 -16.462 -9.184 1.00 39.47 67 ARG A O 1
ATOM 502 N N . PRO A 1 68 ? -33.236 -17.796 -9.489 1.00 35.59 68 PRO A N 1
ATOM 503 C CA . PRO A 1 68 ? -33.227 -18.234 -8.100 1.00 35.59 68 PRO A CA 1
ATOM 504 C C . PRO A 1 68 ? -33.123 -16.984 -7.212 1.00 35.59 68 PRO A C 1
ATOM 506 O O . PRO A 1 68 ? -32.372 -16.071 -7.578 1.00 35.59 68 PRO A O 1
ATOM 509 N N . PRO A 1 69 ? -33.884 -16.899 -6.104 1.00 35.38 69 PRO A N 1
ATOM 510 C CA . PRO A 1 69 ? -33.808 -15.752 -5.211 1.00 35.38 69 PRO A CA 1
ATOM 511 C C . PRO A 1 69 ? -32.338 -15.524 -4.871 1.00 35.38 69 PRO A C 1
ATOM 513 O O . PRO A 1 69 ? -31.629 -16.483 -4.541 1.00 35.38 69 PRO A O 1
ATOM 516 N N . ALA A 1 70 ? -31.864 -14.284 -5.033 1.00 38.47 70 ALA A N 1
ATOM 517 C CA . ALA A 1 70 ? -30.507 -13.933 -4.646 1.00 38.47 70 ALA A CA 1
ATOM 518 C C . ALA A 1 70 ? -30.296 -14.461 -3.218 1.00 38.47 70 ALA A C 1
ATOM 520 O O . ALA A 1 70 ? -31.151 -14.212 -2.360 1.00 38.47 70 ALA A O 1
ATOM 521 N N . PRO A 1 71 ? -29.240 -15.256 -2.955 1.00 46.75 71 PRO A N 1
ATOM 522 C CA . PRO A 1 71 ? -28.986 -15.726 -1.604 1.00 46.75 71 PRO A CA 1
ATOM 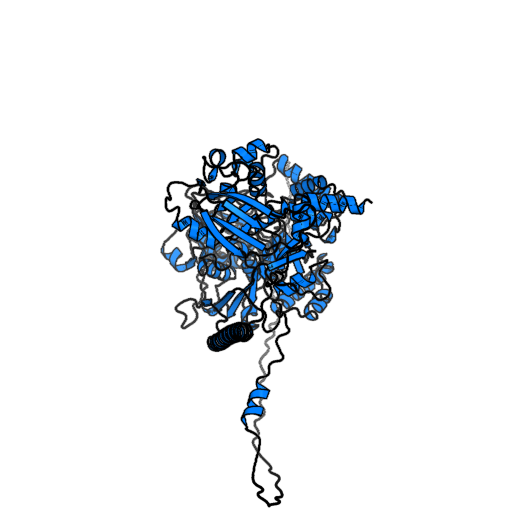523 C C . PRO A 1 71 ? -28.961 -14.497 -0.701 1.00 46.75 71 PRO A C 1
ATOM 525 O O . PRO A 1 71 ? -28.325 -13.505 -1.055 1.00 46.75 71 PRO A O 1
ATOM 528 N N . ALA A 1 72 ? -29.680 -14.558 0.423 1.00 57.41 72 ALA A N 1
ATOM 529 C CA . ALA A 1 72 ? -30.093 -13.396 1.216 1.00 57.41 72 ALA A CA 1
ATOM 530 C C . ALA A 1 72 ? -28.956 -12.425 1.621 1.00 57.41 72 ALA A C 1
ATOM 532 O O . ALA A 1 72 ? -29.242 -11.319 2.062 1.00 57.41 72 ALA A O 1
ATOM 533 N N . LEU A 1 73 ? -27.679 -12.808 1.444 1.00 78.19 73 LEU A N 1
ATOM 534 C CA . LEU A 1 73 ? -26.475 -11.992 1.638 1.00 78.19 73 LEU A CA 1
ATOM 535 C C . LEU A 1 73 ? -25.350 -12.360 0.628 1.00 78.19 73 LEU A C 1
ATOM 537 O O . LEU A 1 73 ? -24.305 -12.869 1.032 1.00 78.19 73 LEU A O 1
ATOM 541 N N . ALA A 1 74 ? -25.539 -12.131 -0.679 1.00 92.31 74 ALA A N 1
ATOM 542 C CA . ALA A 1 74 ? -24.522 -12.373 -1.725 1.00 92.31 74 ALA A CA 1
ATOM 543 C C . ALA A 1 74 ? -23.215 -11.591 -1.474 1.00 92.31 74 ALA A C 1
ATOM 545 O O . ALA A 1 74 ? -23.266 -10.368 -1.380 1.00 92.31 74 ALA A O 1
ATOM 546 N N . GLN A 1 75 ? -22.056 -12.252 -1.361 1.00 95.88 75 GLN A N 1
ATOM 547 C CA . GLN A 1 75 ? -20.773 -11.651 -0.959 1.00 95.88 75 GLN A CA 1
ATOM 548 C C . GLN A 1 75 ? -19.840 -11.327 -2.139 1.00 95.88 75 GLN A C 1
ATOM 550 O O . GLN A 1 75 ? -19.740 -12.106 -3.090 1.00 95.88 75 GLN A O 1
ATOM 555 N N . THR A 1 76 ? -19.088 -10.224 -2.057 1.00 97.75 76 THR A N 1
ATOM 556 C CA . THR A 1 76 ? -17.998 -9.945 -3.015 1.00 97.75 76 THR A CA 1
ATOM 557 C C . THR A 1 76 ? -16.820 -10.915 -2.822 1.00 97.75 76 THR A C 1
ATOM 559 O O . THR A 1 76 ? -16.786 -11.695 -1.864 1.00 97.75 76 THR A O 1
ATOM 562 N N . LEU A 1 77 ? -15.819 -10.890 -3.712 1.00 97.62 77 LEU A N 1
ATOM 563 C CA . LEU A 1 77 ? -14.633 -11.738 -3.551 1.00 97.62 77 LEU A CA 1
ATOM 564 C C . LEU A 1 77 ? -13.845 -11.372 -2.282 1.00 97.62 77 LEU A C 1
ATOM 566 O O . LEU A 1 77 ? -13.452 -12.259 -1.524 1.00 97.62 77 LEU A O 1
ATOM 570 N N . THR A 1 78 ? -13.665 -10.079 -2.026 1.00 98.12 78 THR A N 1
ATOM 571 C CA . THR A 1 78 ? -13.017 -9.538 -0.827 1.00 98.12 78 THR A CA 1
ATOM 572 C C . THR A 1 78 ? -13.737 -10.014 0.429 1.00 98.12 78 THR A C 1
ATOM 574 O O . THR A 1 78 ? -13.102 -10.609 1.294 1.00 98.12 78 THR A O 1
ATOM 577 N N . GLU A 1 79 ? -15.062 -9.851 0.509 1.00 97.94 79 GLU A N 1
ATOM 578 C CA . GLU A 1 79 ? -15.862 -10.305 1.657 1.00 97.94 79 GLU A CA 1
ATOM 579 C C . GLU A 1 79 ? -15.717 -11.814 1.895 1.00 97.94 79 GLU A C 1
ATOM 581 O O . GLU A 1 79 ? -15.578 -12.254 3.035 1.00 97.94 79 GLU A O 1
ATOM 586 N N . LYS A 1 80 ? -15.683 -12.622 0.829 1.00 97.50 80 LYS A N 1
ATOM 587 C CA . LYS A 1 80 ? -15.479 -14.073 0.932 1.00 97.50 80 LYS A CA 1
ATOM 588 C C . LYS A 1 80 ? -14.078 -14.456 1.397 1.00 97.50 80 LYS A C 1
ATOM 590 O O . LYS A 1 80 ? -13.943 -15.410 2.164 1.00 97.50 80 LYS A O 1
ATOM 595 N N . ILE A 1 81 ? -13.040 -13.755 0.938 1.00 98.06 81 ILE A N 1
ATOM 596 C CA . ILE A 1 81 ? -11.676 -13.974 1.433 1.00 98.06 81 ILE A CA 1
ATOM 597 C C . ILE A 1 81 ? -11.627 -13.598 2.914 1.00 98.06 81 ILE A C 1
ATOM 599 O O . ILE A 1 81 ? -11.191 -14.409 3.723 1.00 98.06 81 ILE A O 1
ATOM 603 N N . VAL A 1 82 ? -12.160 -12.438 3.298 1.00 97.56 82 VAL A N 1
ATOM 604 C CA . VAL A 1 82 ? -12.230 -12.019 4.705 1.00 97.56 82 VAL A CA 1
ATOM 605 C C . VAL A 1 82 ? -12.945 -13.051 5.557 1.00 97.56 82 VAL A C 1
ATOM 607 O O . VAL A 1 82 ? -12.380 -13.501 6.545 1.00 97.56 82 VAL A O 1
ATOM 610 N N . GLN A 1 83 ? -14.123 -13.503 5.129 1.00 96.56 83 GLN A N 1
ATOM 611 C CA . GLN A 1 83 ? -14.919 -14.515 5.819 1.00 96.56 83 GLN A CA 1
ATOM 612 C C . GLN A 1 83 ? -14.108 -15.765 6.189 1.00 96.56 83 GLN A C 1
ATOM 614 O O . GLN A 1 83 ? -14.326 -16.329 7.258 1.00 96.56 83 GLN A O 1
ATOM 619 N N . ARG A 1 84 ? -13.195 -16.212 5.313 1.00 96.19 84 ARG A N 1
ATOM 620 C CA . ARG A 1 84 ? -12.343 -17.395 5.540 1.00 96.19 84 ARG A CA 1
ATOM 621 C C . ARG A 1 84 ? -11.265 -17.168 6.601 1.00 96.19 84 ARG A C 1
ATOM 623 O O . ARG A 1 84 ? -10.820 -18.130 7.219 1.00 96.19 84 ARG A O 1
ATOM 630 N N . TYR A 1 85 ? -10.832 -15.922 6.776 1.00 97.00 85 TYR A N 1
ATOM 631 C CA . TYR A 1 85 ? -9.756 -15.534 7.691 1.00 97.00 85 TYR A CA 1
ATOM 632 C C . TYR A 1 85 ? -10.261 -14.811 8.944 1.00 97.00 85 TYR A C 1
ATOM 634 O O . TYR A 1 85 ? -9.473 -14.535 9.851 1.00 97.00 85 TYR A O 1
ATOM 642 N N . SER A 1 86 ? -11.560 -14.528 9.021 1.00 95.88 86 SER A N 1
ATOM 643 C CA . SER A 1 86 ? -12.219 -14.055 10.228 1.00 95.88 86 SER A CA 1
ATOM 644 C C . SER A 1 86 ? -12.347 -15.180 11.252 1.00 95.88 86 SER A C 1
ATOM 646 O O . SER A 1 86 ? -12.763 -16.293 10.928 1.00 95.88 86 SER A O 1
ATOM 648 N N . THR A 1 87 ? -12.017 -14.888 12.505 1.00 91.75 87 THR A N 1
ATOM 649 C CA . THR A 1 87 ? -12.194 -15.802 13.635 1.00 91.75 87 THR A CA 1
ATOM 650 C C . THR A 1 87 ? -13.293 -15.301 14.559 1.00 91.75 87 THR A C 1
ATOM 652 O O . THR A 1 87 ? -13.629 -14.120 14.546 1.00 91.75 87 THR A O 1
ATOM 655 N N . ASP A 1 88 ? -13.826 -16.202 15.385 1.00 86.94 88 ASP A N 1
ATOM 656 C CA . ASP A 1 88 ? -14.743 -15.855 16.481 1.00 86.94 88 ASP A CA 1
ATOM 657 C C . ASP A 1 88 ? -16.072 -15.223 16.002 1.00 86.94 88 ASP A C 1
ATOM 659 O O . ASP A 1 88 ? -16.734 -14.493 16.736 1.00 86.94 88 ASP A O 1
ATOM 663 N N . LEU A 1 89 ? -16.479 -15.517 14.759 1.00 88.31 89 LEU A N 1
ATOM 664 C CA . LEU A 1 89 ? -17.771 -15.100 14.214 1.00 88.31 89 LEU A CA 1
ATOM 665 C C . LEU A 1 89 ? -18.912 -15.981 14.751 1.00 88.31 89 LEU A C 1
ATOM 667 O O . LEU A 1 89 ? -18.737 -17.199 14.853 1.00 88.31 89 LEU A O 1
ATOM 671 N N . PRO A 1 90 ? -20.107 -15.412 15.005 1.00 86.50 90 PRO A N 1
ATOM 672 C CA . PRO A 1 90 ? -21.294 -16.201 15.314 1.00 86.50 90 PRO A CA 1
ATOM 673 C C . PRO A 1 90 ? -21.614 -17.210 14.206 1.00 86.50 90 PRO A C 1
ATOM 675 O O . PRO A 1 90 ? -21.449 -16.923 13.016 1.00 86.50 90 PRO A O 1
ATOM 678 N N . THR A 1 91 ? -22.116 -18.387 14.583 1.00 85.50 91 THR A N 1
ATOM 679 C CA . THR A 1 91 ? -22.501 -19.434 13.628 1.00 85.50 91 THR A CA 1
ATOM 680 C C . THR A 1 91 ? -23.478 -18.886 12.589 1.00 85.50 91 THR A C 1
ATOM 682 O O . THR A 1 91 ? -24.536 -18.367 12.928 1.00 85.50 91 THR A O 1
ATOM 685 N N . GLY A 1 92 ? -23.118 -19.001 11.309 1.00 85.19 92 GLY A N 1
ATOM 686 C CA . GLY A 1 92 ? -23.937 -18.525 10.191 1.00 85.19 92 GLY A CA 1
ATOM 687 C C . GLY A 1 92 ? -23.799 -17.033 9.857 1.00 85.19 92 GLY A C 1
ATOM 688 O O . GLY A 1 92 ? -24.318 -16.621 8.820 1.00 85.19 92 GLY A O 1
ATOM 689 N N . LYS A 1 93 ? -23.071 -16.225 10.648 1.00 89.50 93 LYS A N 1
ATOM 690 C CA . LYS A 1 93 ? -22.835 -14.805 10.330 1.00 89.50 93 LYS A CA 1
ATOM 691 C C . LYS A 1 93 ? -21.993 -14.682 9.060 1.00 89.50 93 LYS A C 1
ATOM 693 O O . LYS A 1 93 ? -20.850 -15.142 8.993 1.00 89.50 93 LYS A O 1
ATOM 698 N N . LYS A 1 94 ? -22.570 -14.010 8.063 1.00 92.25 94 LYS A N 1
ATOM 699 C CA . LYS A 1 94 ? -21.868 -13.541 6.870 1.00 92.25 94 LYS A CA 1
ATOM 700 C C . LYS A 1 94 ? -21.327 -12.139 7.102 1.00 92.25 94 LYS A C 1
ATOM 702 O O . LYS A 1 94 ? -22.065 -11.277 7.576 1.00 92.25 94 LYS A O 1
ATOM 707 N N . VAL A 1 95 ? -20.055 -11.944 6.776 1.00 93.88 95 VAL A N 1
ATOM 708 C CA . VAL A 1 95 ? -19.389 -10.643 6.881 1.00 93.88 95 VAL A CA 1
ATOM 709 C C . VAL A 1 95 ? -19.669 -9.786 5.652 1.00 93.88 95 VAL A C 1
ATOM 711 O O . VAL A 1 95 ? -19.748 -10.307 4.531 1.00 93.88 95 VAL A O 1
ATOM 714 N N . LYS A 1 96 ? -19.802 -8.481 5.881 1.00 94.38 96 LYS A N 1
ATOM 715 C CA . LYS A 1 96 ? -20.084 -7.454 4.879 1.00 94.38 96 LYS A CA 1
ATOM 716 C C . LYS A 1 96 ? -19.202 -6.226 5.044 1.00 94.38 96 LYS A C 1
ATOM 718 O O . LYS A 1 96 ? -18.691 -5.976 6.130 1.00 94.38 96 LYS A O 1
ATOM 723 N N . ALA A 1 97 ? -19.035 -5.453 3.971 1.00 93.00 97 ALA A N 1
ATOM 724 C CA . ALA A 1 97 ? -18.450 -4.115 4.069 1.00 93.00 97 ALA A CA 1
ATOM 725 C C . ALA A 1 97 ? -19.102 -3.318 5.219 1.00 93.00 97 ALA A C 1
ATOM 727 O O . ALA A 1 97 ? -20.324 -3.307 5.359 1.00 93.00 97 ALA A O 1
ATOM 728 N N . GLY A 1 98 ? -18.277 -2.688 6.055 1.00 89.06 98 GLY A N 1
ATOM 729 C CA . GLY A 1 98 ? -18.669 -2.025 7.299 1.00 89.06 98 GLY A CA 1
ATOM 730 C C . GLY A 1 98 ? -18.504 -2.884 8.559 1.00 89.06 98 GLY A C 1
ATOM 731 O O . GLY A 1 98 ? -18.239 -2.315 9.619 1.00 89.06 98 GLY A O 1
ATOM 732 N N . ASP A 1 99 ? -18.582 -4.220 8.463 1.00 90.25 99 ASP A N 1
ATOM 733 C CA . ASP A 1 99 ? -18.387 -5.111 9.615 1.00 90.25 99 ASP A CA 1
ATOM 734 C C . ASP A 1 99 ? -16.938 -5.029 10.127 1.00 90.25 99 ASP A C 1
ATOM 736 O O . ASP A 1 99 ? -15.976 -5.045 9.349 1.00 90.25 99 ASP A O 1
ATOM 740 N N . TYR A 1 100 ? -16.772 -5.026 11.453 1.00 91.38 100 TYR A N 1
ATOM 741 C CA . TYR A 1 100 ? -15.470 -5.217 12.090 1.00 91.38 100 TYR A CA 1
ATOM 742 C C . TYR A 1 100 ? -15.274 -6.683 12.437 1.00 91.38 100 TYR A C 1
ATOM 744 O O . TYR A 1 100 ? -16.047 -7.282 13.185 1.00 91.38 100 TYR A O 1
ATOM 752 N N . VAL A 1 101 ? -14.183 -7.252 11.950 1.00 92.75 101 VAL A N 1
ATOM 753 C CA . VAL A 1 101 ? -13.851 -8.660 12.120 1.00 92.75 101 VAL A CA 1
ATOM 754 C C . VAL A 1 101 ? -12.527 -8.817 12.849 1.00 92.75 101 VAL A C 1
ATOM 756 O O . VAL A 1 101 ? -11.596 -8.036 12.662 1.00 92.75 101 VAL A O 1
ATOM 759 N N . THR A 1 102 ? -12.411 -9.871 13.649 1.00 93.94 102 THR A N 1
ATOM 760 C CA . THR A 1 102 ? -11.106 -10.353 14.105 1.00 93.94 102 THR A CA 1
ATOM 761 C C . THR A 1 102 ? -10.508 -11.194 12.986 1.00 93.94 102 THR A C 1
ATOM 763 O O . THR A 1 102 ? -11.064 -12.225 12.625 1.00 93.94 102 THR A O 1
ATOM 766 N N . LEU A 1 103 ? -9.398 -10.753 12.406 1.00 93.94 103 LEU A N 1
ATOM 767 C CA . LEU A 1 103 ? -8.666 -11.449 11.357 1.00 93.94 103 LEU A CA 1
ATOM 768 C C . LEU A 1 103 ? -7.497 -12.241 11.925 1.00 93.94 103 LEU A C 1
ATOM 770 O O . LEU A 1 103 ? -6.708 -11.730 12.718 1.00 93.94 103 LEU A O 1
ATOM 774 N N . LYS A 1 104 ? -7.304 -13.448 11.400 1.00 97.06 104 LYS A N 1
ATOM 775 C CA . LYS A 1 104 ? -6.046 -14.191 11.470 1.00 97.06 104 LYS A CA 1
ATOM 776 C C . LYS A 1 104 ? -5.414 -14.193 10.075 1.00 97.06 104 LYS A C 1
ATOM 778 O O . LYS A 1 104 ? -5.739 -15.089 9.309 1.00 97.06 104 LYS A O 1
ATOM 783 N N . PRO A 1 105 ? -4.549 -13.234 9.699 1.00 97.69 105 PRO A N 1
ATOM 784 C CA . PRO A 1 105 ? -3.916 -13.227 8.376 1.00 97.69 105 PRO A CA 1
ATOM 785 C C . PRO A 1 105 ? -3.159 -14.533 8.090 1.00 97.69 105 PRO A C 1
ATOM 787 O O . PRO A 1 105 ? -2.626 -15.145 9.016 1.00 97.69 105 PRO A O 1
ATOM 790 N N . SER A 1 106 ? -3.069 -14.957 6.827 1.00 97.69 106 SER A N 1
ATOM 791 C CA . SER A 1 106 ? -2.232 -16.105 6.443 1.00 97.69 106 SER A CA 1
ATOM 792 C C . SER A 1 106 ? -0.756 -15.827 6.705 1.00 97.69 106 SER A C 1
ATOM 794 O O . SER A 1 106 ? -0.032 -16.705 7.168 1.00 97.69 106 SER A O 1
ATOM 796 N N . ILE A 1 107 ? -0.338 -14.590 6.438 1.00 98.00 107 ILE A N 1
ATOM 797 C CA . ILE A 1 107 ? 1.037 -14.140 6.567 1.00 98.00 107 ILE A CA 1
ATOM 798 C C . ILE A 1 107 ? 1.079 -12.655 6.948 1.00 98.00 107 ILE A C 1
ATOM 800 O O . ILE A 1 107 ? 0.215 -11.869 6.550 1.00 98.00 107 ILE A O 1
ATOM 804 N N . CYS A 1 108 ? 2.091 -12.279 7.720 1.00 98.31 108 CYS A N 1
ATOM 805 C CA . CYS A 1 108 ? 2.398 -10.926 8.150 1.00 98.31 108 CYS A CA 1
ATOM 806 C C . CYS A 1 108 ? 3.878 -10.646 7.883 1.00 98.31 108 CYS A C 1
ATOM 808 O O . CYS A 1 108 ? 4.753 -11.219 8.535 1.00 98.31 108 CYS A O 1
ATOM 810 N N . MET A 1 109 ? 4.149 -9.751 6.938 1.00 98.31 109 MET A N 1
ATOM 811 C CA . MET A 1 109 ? 5.504 -9.293 6.641 1.00 98.31 109 MET A CA 1
ATOM 812 C C . MET A 1 109 ? 5.827 -8.018 7.424 1.00 98.31 109 MET A C 1
ATOM 814 O O . MET A 1 109 ? 5.018 -7.092 7.494 1.00 98.31 109 MET A O 1
ATOM 818 N N . THR A 1 110 ? 7.018 -7.956 8.000 1.00 97.12 110 THR A N 1
ATOM 819 C CA . THR A 1 110 ? 7.601 -6.715 8.515 1.00 97.12 110 THR A CA 1
ATOM 820 C C . THR A 1 110 ? 8.940 -6.465 7.844 1.00 97.12 110 THR A C 1
ATOM 822 O O . THR A 1 110 ? 9.603 -7.397 7.388 1.00 97.12 110 THR A O 1
ATOM 825 N N . HIS A 1 111 ? 9.342 -5.201 7.784 1.00 92.75 111 HIS A N 1
ATOM 826 C CA . HIS A 1 111 ? 10.562 -4.786 7.094 1.00 92.75 111 HIS A CA 1
ATOM 827 C C . HIS A 1 111 ? 11.570 -4.208 8.102 1.00 92.75 111 HIS A C 1
ATOM 829 O O . HIS A 1 111 ? 11.631 -4.658 9.246 1.00 92.75 111 HIS A O 1
ATOM 835 N N . ASP A 1 112 ? 12.327 -3.167 7.762 1.00 87.56 112 ASP A N 1
ATOM 836 C CA . ASP A 1 112 ? 13.240 -2.449 8.663 1.00 87.56 112 ASP A CA 1
ATOM 837 C C . ASP A 1 112 ? 12.600 -1.997 9.994 1.00 87.56 112 ASP A C 1
ATOM 839 O O . ASP A 1 112 ? 13.302 -1.770 10.984 1.00 87.56 112 ASP A O 1
ATOM 843 N N . ASN A 1 113 ? 11.268 -1.882 10.046 1.00 89.75 113 ASN A N 1
ATOM 844 C CA . ASN A 1 113 ? 10.511 -1.603 11.266 1.00 89.75 113 ASN A CA 1
ATOM 845 C C . ASN A 1 113 ? 10.292 -2.831 12.178 1.00 89.75 113 ASN A C 1
ATOM 847 O O . ASN A 1 113 ? 9.675 -2.687 13.234 1.00 89.75 113 ASN A O 1
ATOM 851 N N . SER A 1 114 ? 10.837 -4.001 11.833 1.00 95.31 114 SER A N 1
ATOM 852 C CA . SER A 1 114 ? 10.757 -5.235 12.626 1.00 95.31 114 SER A CA 1
ATOM 853 C C . SER A 1 114 ? 11.293 -5.044 14.044 1.00 95.31 114 SER A C 1
ATOM 855 O O . SER A 1 114 ? 10.707 -5.563 14.988 1.00 95.31 114 SER A O 1
ATOM 857 N N . TRP A 1 115 ? 12.361 -4.260 14.236 1.00 94.62 115 TRP A N 1
ATOM 858 C CA . TRP A 1 115 ? 12.870 -3.981 15.584 1.00 94.62 115 TRP A CA 1
ATOM 859 C C . TRP A 1 115 ? 11.906 -3.113 16.417 1.00 94.62 115 TRP A C 1
ATOM 861 O O . TRP A 1 115 ? 11.559 -3.520 17.526 1.00 94.62 115 TRP A O 1
ATOM 871 N N . PRO A 1 116 ? 11.378 -1.980 15.907 1.00 91.06 116 PRO A N 1
ATOM 872 C CA . PRO A 1 116 ? 10.254 -1.287 16.539 1.00 91.06 116 PRO A CA 1
ATOM 873 C C . PRO A 1 116 ? 9.047 -2.179 16.874 1.00 91.06 116 PRO A C 1
ATOM 875 O O . PRO A 1 116 ? 8.474 -2.043 17.955 1.00 91.06 116 PRO A O 1
ATOM 878 N N . VAL A 1 117 ? 8.668 -3.105 15.986 1.00 95.50 117 VAL A N 1
ATOM 879 C CA . VAL A 1 117 ? 7.586 -4.072 16.249 1.00 95.50 117 VAL A CA 1
ATOM 880 C C . VAL A 1 117 ? 7.974 -5.031 17.380 1.00 95.50 117 VAL A C 1
ATOM 882 O O . VAL A 1 117 ? 7.172 -5.252 18.284 1.00 95.50 117 VAL A O 1
ATOM 885 N N . ALA A 1 118 ? 9.213 -5.531 17.397 1.00 96.44 118 ALA A N 1
ATOM 886 C CA . ALA A 1 118 ? 9.736 -6.380 18.467 1.00 96.44 118 ALA A CA 1
ATOM 887 C C . ALA A 1 118 ? 9.713 -5.673 19.830 1.00 96.44 118 ALA A C 1
ATOM 889 O O . ALA A 1 118 ? 9.334 -6.279 20.831 1.00 96.44 118 ALA A O 1
ATOM 890 N N . MET A 1 119 ? 10.068 -4.384 19.877 1.00 93.75 119 MET A N 1
ATOM 891 C CA . MET A 1 119 ? 9.990 -3.589 21.105 1.00 93.75 119 MET A CA 1
ATOM 892 C C . MET A 1 119 ? 8.555 -3.500 21.629 1.00 93.75 119 MET A C 1
ATOM 894 O O . MET A 1 119 ? 8.336 -3.794 22.803 1.00 93.75 119 MET A O 1
ATOM 898 N N . LYS A 1 120 ? 7.573 -3.196 20.768 1.00 92.56 120 LYS A N 1
ATOM 899 C CA . LYS A 1 120 ? 6.147 -3.198 21.147 1.00 92.56 120 LYS A CA 1
ATOM 900 C C . LYS A 1 120 ? 5.674 -4.574 21.608 1.00 92.56 120 LYS A C 1
ATOM 902 O O . LYS A 1 120 ? 5.049 -4.694 22.655 1.00 92.56 120 LYS A O 1
ATOM 907 N N . PHE A 1 121 ? 6.033 -5.623 20.874 1.00 96.06 121 PHE A N 1
ATOM 908 C CA . PHE A 1 121 ? 5.739 -7.009 21.236 1.00 96.06 121 PHE A CA 1
ATOM 909 C C . PHE A 1 121 ? 6.242 -7.351 22.653 1.00 96.06 121 PHE A C 1
ATOM 911 O O . PHE A 1 121 ? 5.490 -7.887 23.467 1.00 96.06 121 PHE A O 1
ATOM 918 N N . MET A 1 122 ? 7.477 -6.967 22.995 1.00 95.00 122 MET A N 1
ATOM 919 C CA . MET A 1 122 ? 8.031 -7.164 24.341 1.00 95.00 122 MET A CA 1
ATOM 920 C C . MET A 1 122 ? 7.357 -6.268 25.393 1.00 95.00 122 MET A C 1
ATOM 922 O O . MET A 1 122 ? 7.082 -6.729 26.500 1.00 95.00 122 MET A O 1
ATOM 926 N N . GLN A 1 123 ? 7.037 -5.012 25.060 1.00 91.94 123 GLN A N 1
ATOM 927 C CA . GLN A 1 123 ? 6.306 -4.080 25.936 1.00 91.94 123 GLN A CA 1
ATOM 928 C C . GLN A 1 123 ? 4.879 -4.554 26.253 1.00 91.94 123 GLN A C 1
ATOM 930 O O . GLN A 1 123 ? 4.365 -4.290 27.342 1.00 91.94 123 GLN A O 1
ATOM 935 N N . MET A 1 124 ? 4.246 -5.296 25.339 1.00 92.69 124 MET A N 1
ATOM 936 C CA . MET A 1 124 ? 2.973 -5.989 25.566 1.00 92.69 124 MET A CA 1
ATOM 937 C C . MET A 1 124 ? 3.109 -7.194 26.517 1.00 92.69 124 MET A C 1
ATOM 939 O O . MET A 1 124 ? 2.110 -7.803 26.885 1.00 92.69 124 MET A O 1
ATOM 943 N N . GLY A 1 125 ? 4.326 -7.545 26.948 1.00 92.81 125 GLY A N 1
ATOM 944 C CA . GLY A 1 125 ? 4.594 -8.675 27.838 1.00 92.81 125 GLY A CA 1
ATOM 945 C C . GLY A 1 125 ? 4.700 -10.022 27.120 1.00 92.81 125 GLY A C 1
ATOM 946 O O . GLY A 1 125 ? 4.732 -11.065 27.786 1.00 92.81 125 GLY A O 1
ATOM 947 N N . ALA A 1 126 ? 4.757 -10.020 25.784 1.00 94.06 126 ALA A N 1
ATOM 948 C CA . ALA A 1 126 ? 4.939 -11.224 24.990 1.00 94.06 126 ALA A CA 1
ATOM 949 C C . ALA A 1 126 ? 6.422 -11.619 24.938 1.00 94.06 126 ALA A C 1
ATOM 951 O O . ALA A 1 126 ? 7.308 -10.791 24.733 1.00 94.06 126 ALA A O 1
ATOM 952 N N . SER A 1 127 ? 6.695 -12.912 25.114 1.00 92.88 127 SER A N 1
ATOM 953 C CA . SER A 1 127 ? 8.055 -13.470 25.094 1.00 92.88 127 SER A CA 1
ATOM 954 C C . SER A 1 127 ? 8.278 -14.497 23.987 1.00 92.88 127 SER A C 1
ATOM 956 O O . SER A 1 127 ? 9.412 -14.912 23.765 1.00 92.88 127 SER A O 1
ATOM 958 N N . LYS A 1 128 ? 7.219 -14.923 23.286 1.00 94.62 128 LYS A N 1
ATOM 959 C CA . LYS A 1 128 ? 7.269 -15.920 22.210 1.00 94.62 128 LYS A CA 1
ATOM 960 C C . LYS A 1 128 ? 6.295 -15.563 21.090 1.00 94.62 128 LYS A C 1
ATOM 962 O O . LYS A 1 128 ? 5.131 -15.293 21.367 1.00 94.62 128 LYS A O 1
ATOM 967 N N . ILE A 1 129 ? 6.771 -15.582 19.843 1.00 96.69 129 ILE A N 1
ATOM 968 C CA . ILE A 1 129 ? 5.903 -15.447 18.668 1.00 96.69 129 ILE A CA 1
ATOM 969 C C . ILE A 1 129 ? 4.936 -16.634 18.612 1.00 96.69 129 ILE A C 1
ATOM 971 O O . ILE A 1 129 ? 5.360 -17.789 18.719 1.00 96.69 129 ILE A O 1
ATOM 975 N N . ARG A 1 130 ? 3.643 -16.338 18.449 1.00 95.81 130 ARG A N 1
ATOM 976 C CA . ARG A 1 130 ? 2.552 -17.320 18.499 1.00 95.81 130 ARG A CA 1
ATOM 977 C C . ARG A 1 130 ? 2.648 -18.355 17.385 1.00 95.81 130 ARG A C 1
ATOM 979 O O . ARG A 1 130 ? 2.622 -19.552 17.665 1.00 95.81 130 ARG A O 1
ATOM 986 N N . ASP A 1 131 ? 2.803 -17.896 16.146 1.00 97.06 131 ASP A N 1
ATOM 987 C CA . ASP A 1 131 ? 3.013 -18.743 14.973 1.00 97.06 131 ASP A CA 1
ATOM 988 C C . ASP A 1 131 ? 4.161 -18.198 14.122 1.00 97.06 131 ASP A C 1
ATOM 990 O O . ASP A 1 131 ? 4.011 -17.240 13.369 1.00 97.06 131 ASP A O 1
ATOM 994 N N . LYS A 1 132 ? 5.331 -18.831 14.226 1.00 96.38 132 LYS A N 1
ATOM 995 C CA . LYS A 1 132 ? 6.529 -18.424 13.480 1.00 96.38 132 LYS A CA 1
ATOM 996 C C . LYS A 1 132 ? 6.380 -18.542 11.959 1.00 96.38 132 LYS A C 1
ATOM 998 O O . LYS A 1 132 ? 7.098 -17.859 11.245 1.00 96.38 132 LYS A O 1
ATOM 1003 N N . ARG A 1 133 ? 5.471 -19.396 11.463 1.00 96.19 133 ARG A N 1
ATOM 1004 C CA . ARG A 1 133 ? 5.225 -19.571 10.016 1.00 96.19 133 ARG A CA 1
ATOM 1005 C C . ARG A 1 133 ? 4.369 -18.451 9.437 1.00 96.19 133 ARG A C 1
ATOM 1007 O O . ARG A 1 133 ? 4.349 -18.275 8.228 1.00 96.19 133 ARG A O 1
ATOM 1014 N N . GLN A 1 134 ? 3.668 -17.717 10.298 1.00 97.44 134 GLN A N 1
ATOM 1015 C CA . GLN A 1 134 ? 2.854 -16.572 9.914 1.00 97.44 134 GLN A CA 1
ATOM 1016 C C . GLN A 1 134 ? 3.709 -15.319 9.686 1.00 97.44 134 GLN A C 1
ATOM 1018 O O . GLN A 1 134 ? 3.235 -14.373 9.070 1.00 97.44 134 GLN A O 1
ATOM 1023 N N . ILE A 1 135 ? 4.941 -15.270 10.201 1.00 98.31 135 ILE A N 1
ATOM 1024 C CA . ILE A 1 135 ? 5.752 -14.050 10.221 1.00 98.31 135 ILE A CA 1
ATOM 1025 C C . ILE A 1 135 ? 6.913 -14.175 9.241 1.00 98.31 135 ILE A C 1
ATOM 1027 O O . ILE A 1 135 ? 7.614 -15.182 9.253 1.00 98.31 135 ILE A O 1
ATOM 1031 N N . ILE A 1 136 ? 7.138 -13.128 8.446 1.00 98.31 136 ILE A N 1
ATOM 1032 C CA . ILE A 1 136 ? 8.320 -12.967 7.591 1.00 98.31 136 ILE A CA 1
ATOM 1033 C C . ILE A 1 136 ? 8.967 -11.622 7.925 1.00 98.31 136 ILE A C 1
ATOM 1035 O O . ILE A 1 136 ? 8.273 -10.608 7.981 1.00 98.31 136 ILE A O 1
ATOM 1039 N N . MET A 1 137 ? 10.283 -11.603 8.136 1.00 98.44 137 MET A N 1
ATOM 1040 C CA . MET A 1 137 ? 11.042 -10.371 8.373 1.00 98.44 137 MET A CA 1
ATOM 1041 C C . MET A 1 137 ? 11.997 -10.117 7.208 1.00 98.44 137 MET A C 1
ATOM 1043 O O . MET A 1 137 ? 12.845 -10.956 6.913 1.00 98.44 137 MET A O 1
ATOM 1047 N N . CYS A 1 138 ? 11.880 -8.958 6.571 1.00 97.50 138 CYS A N 1
ATOM 1048 C CA . CYS A 1 138 ? 12.742 -8.529 5.470 1.00 97.50 138 CYS A CA 1
ATOM 1049 C C . CYS A 1 138 ? 13.528 -7.270 5.867 1.00 97.50 138 CYS A C 1
ATOM 1051 O O . CYS A 1 138 ? 13.077 -6.491 6.700 1.00 97.50 138 CYS A O 1
ATOM 1053 N N . LEU A 1 139 ? 14.696 -7.043 5.270 1.00 95.81 139 LEU A N 1
ATOM 1054 C CA . LEU A 1 139 ? 15.415 -5.768 5.368 1.00 95.81 139 LEU A CA 1
ATOM 1055 C C . LEU A 1 139 ? 15.618 -5.214 3.957 1.00 95.81 139 LEU A C 1
ATOM 1057 O O . LEU A 1 139 ? 16.360 -5.794 3.166 1.00 95.81 139 LEU A O 1
ATOM 1061 N N . ASP A 1 140 ? 14.951 -4.112 3.628 1.00 92.75 140 ASP A N 1
ATOM 1062 C CA . ASP A 1 140 ? 14.848 -3.631 2.245 1.00 92.75 140 ASP A CA 1
ATOM 1063 C C . ASP A 1 140 ? 14.812 -2.104 2.086 1.00 92.75 140 ASP A C 1
ATOM 1065 O O . ASP A 1 140 ? 15.126 -1.612 1.001 1.00 92.75 140 ASP A O 1
ATOM 1069 N N . HIS A 1 141 ? 14.500 -1.336 3.133 1.00 86.94 141 HIS A N 1
ATOM 1070 C CA . HIS A 1 141 ? 14.383 0.120 3.047 1.00 86.94 141 HIS A CA 1
ATOM 1071 C C . HIS A 1 141 ? 15.753 0.808 3.043 1.00 86.94 141 HIS A C 1
ATOM 1073 O O . HIS A 1 141 ? 16.106 1.488 2.077 1.00 86.94 141 HIS A O 1
ATOM 1079 N N . ASP A 1 142 ? 16.539 0.624 4.109 1.00 86.38 142 ASP A N 1
ATOM 1080 C CA . ASP A 1 142 ? 17.763 1.399 4.376 1.00 86.38 142 ASP A CA 1
ATOM 1081 C C . ASP A 1 142 ? 19.055 0.610 4.078 1.00 86.38 142 ASP A C 1
ATOM 1083 O O . ASP A 1 142 ? 20.079 0.732 4.753 1.00 86.38 142 ASP A O 1
ATOM 1087 N N . VAL A 1 143 ? 19.012 -0.239 3.045 1.00 90.44 143 VAL A N 1
ATOM 1088 C CA . VAL A 1 143 ? 20.056 -1.240 2.732 1.00 90.44 143 VAL A CA 1
ATOM 1089 C C . VAL A 1 143 ? 21.403 -0.652 2.291 1.00 90.44 143 VAL A C 1
ATOM 1091 O O . VAL A 1 143 ? 22.392 -1.380 2.200 1.00 90.44 143 VAL A O 1
ATOM 1094 N N . GLN A 1 144 ? 21.447 0.648 1.990 1.00 90.75 144 GLN A N 1
ATOM 1095 C CA . GLN A 1 144 ? 22.664 1.383 1.617 1.00 90.75 144 GLN A CA 1
ATOM 1096 C C . GLN A 1 144 ? 23.319 2.088 2.819 1.00 90.75 144 GLN A C 1
ATOM 1098 O O . GLN A 1 144 ? 24.439 2.580 2.701 1.00 90.75 144 GLN A O 1
ATOM 1103 N N . ASN A 1 145 ? 22.640 2.164 3.968 1.00 89.31 145 ASN A N 1
ATOM 1104 C CA . ASN A 1 145 ? 23.148 2.826 5.162 1.00 89.31 145 ASN A CA 1
ATOM 1105 C C . ASN A 1 145 ? 23.995 1.863 6.000 1.00 89.31 145 ASN A C 1
ATOM 1107 O O . ASN A 1 145 ? 23.482 1.009 6.723 1.00 89.31 145 ASN A O 1
ATOM 1111 N N . GLU A 1 146 ? 25.309 2.046 5.943 1.00 92.75 146 GLU A N 1
ATOM 1112 C CA . GLU A 1 146 ? 26.282 1.205 6.650 1.00 92.75 146 GLU A CA 1
ATOM 1113 C C . GLU A 1 146 ? 26.761 1.836 7.972 1.00 92.75 146 GLU A C 1
ATOM 1115 O O . GLU A 1 146 ? 27.799 1.465 8.518 1.00 92.75 146 GLU A O 1
ATOM 1120 N N . THR A 1 147 ? 26.012 2.799 8.526 1.00 93.50 147 THR A N 1
ATOM 1121 C CA . THR A 1 147 ? 26.345 3.377 9.837 1.00 93.50 147 THR A CA 1
ATOM 1122 C C . THR A 1 147 ? 26.247 2.329 10.955 1.00 93.50 147 THR A C 1
ATOM 1124 O O . THR A 1 147 ? 25.364 1.465 10.921 1.00 93.50 147 THR A O 1
ATOM 1127 N N . PRO A 1 148 ? 27.074 2.427 12.018 1.00 95.44 148 PRO A N 1
ATOM 1128 C CA . PRO A 1 148 ? 27.027 1.483 13.136 1.00 95.44 148 PRO A CA 1
ATOM 1129 C C . PRO A 1 148 ? 25.640 1.357 13.783 1.00 95.44 148 PRO A C 1
ATOM 1131 O O . PRO A 1 148 ? 25.249 0.268 14.195 1.00 95.44 148 PRO A O 1
ATOM 1134 N N . ALA A 1 149 ? 24.875 2.453 13.841 1.00 90.69 149 ALA A N 1
ATOM 1135 C CA . ALA A 1 149 ? 23.519 2.454 14.383 1.00 90.69 149 ALA A CA 1
ATOM 1136 C C . ALA A 1 149 ? 22.551 1.612 13.532 1.00 90.69 149 ALA A C 1
ATOM 1138 O O . ALA A 1 149 ? 21.804 0.798 14.081 1.00 90.69 149 ALA A O 1
ATOM 1139 N N . ASN A 1 150 ? 22.585 1.757 12.200 1.00 89.69 150 ASN A N 1
ATOM 1140 C CA . ASN A 1 150 ? 21.726 0.974 11.309 1.00 89.69 150 ASN A CA 1
ATOM 1141 C C . ASN A 1 150 ? 22.123 -0.508 11.301 1.00 89.69 150 ASN A C 1
ATOM 1143 O O . ASN A 1 150 ? 21.268 -1.378 11.449 1.00 89.69 150 ASN A O 1
ATOM 1147 N N . LEU A 1 151 ? 23.426 -0.797 11.237 1.00 94.88 151 LEU A N 1
ATOM 1148 C CA . LEU A 1 151 ? 23.935 -2.167 11.308 1.00 94.88 151 LEU A CA 1
ATOM 1149 C C . LEU A 1 151 ? 23.574 -2.843 12.636 1.00 94.88 151 LEU A C 1
ATOM 1151 O O . LEU A 1 151 ? 23.195 -4.013 12.648 1.00 94.88 151 LEU A O 1
ATOM 1155 N N . LYS A 1 152 ? 23.607 -2.105 13.755 1.00 95.00 152 LYS A N 1
ATOM 1156 C CA . LYS A 1 152 ? 23.163 -2.634 15.048 1.00 95.00 152 LYS A CA 1
ATOM 1157 C C . LYS A 1 152 ? 21.667 -2.947 15.054 1.00 95.00 152 LYS A C 1
ATOM 1159 O O . LYS A 1 152 ? 21.277 -3.996 15.557 1.00 95.00 152 LYS A O 1
ATOM 1164 N N . LYS A 1 153 ? 20.830 -2.077 14.480 1.00 93.44 153 LYS A N 1
ATOM 1165 C CA . LYS A 1 153 ? 19.392 -2.342 14.306 1.00 93.44 153 LYS A CA 1
ATOM 1166 C C . LYS A 1 153 ? 19.168 -3.625 13.496 1.00 93.44 153 LYS A C 1
ATOM 1168 O O . LYS A 1 153 ? 18.365 -4.453 13.907 1.00 93.44 153 LYS A O 1
ATOM 1173 N N . TYR A 1 154 ? 19.888 -3.815 12.391 1.00 96.00 154 TYR A N 1
ATOM 1174 C CA . TYR A 1 154 ? 19.777 -5.022 11.564 1.00 96.00 154 TYR A CA 1
ATOM 1175 C C . TYR A 1 154 ? 20.217 -6.289 12.305 1.00 96.00 154 TYR A C 1
ATOM 1177 O O . TYR A 1 154 ? 19.486 -7.277 12.265 1.00 96.00 154 TYR A O 1
ATOM 1185 N N . SER A 1 155 ? 21.323 -6.240 13.059 1.00 97.38 155 SER A N 1
ATOM 1186 C CA . SER A 1 155 ? 21.757 -7.377 13.887 1.00 97.38 155 SER A CA 1
ATOM 1187 C C . SER A 1 155 ? 20.687 -7.763 14.910 1.00 97.38 155 SER A C 1
ATOM 1189 O O . SER A 1 155 ? 20.400 -8.940 15.093 1.00 97.38 155 SER A O 1
ATOM 1191 N N . LEU A 1 156 ? 20.037 -6.778 15.537 1.00 97.50 156 LEU A N 1
ATOM 1192 C CA . LEU A 1 156 ? 18.973 -7.023 16.510 1.00 97.50 156 LEU A CA 1
ATOM 1193 C C . LEU A 1 156 ? 17.741 -7.689 15.877 1.00 97.50 156 LEU A C 1
ATOM 1195 O O . LEU A 1 156 ? 17.130 -8.549 16.512 1.00 97.50 156 LEU A O 1
ATOM 1199 N N . VAL A 1 157 ? 17.386 -7.330 14.636 1.00 97.69 157 VAL A N 1
ATOM 1200 C CA . VAL A 1 157 ? 16.306 -7.998 13.886 1.00 97.69 157 VAL A CA 1
ATOM 1201 C C . VAL A 1 157 ? 16.678 -9.445 13.573 1.00 97.69 157 VAL A C 1
ATOM 1203 O O . VAL A 1 157 ? 15.886 -10.342 13.850 1.00 97.69 157 VAL A O 1
ATOM 1206 N N . GLU A 1 158 ? 17.877 -9.684 13.044 1.00 98.06 158 GLU A N 1
ATOM 1207 C CA . GLU A 1 158 ? 18.356 -11.025 12.694 1.00 98.06 158 GLU A CA 1
ATOM 1208 C C . GLU A 1 158 ? 18.449 -11.939 13.927 1.00 98.06 158 GLU A C 1
ATOM 1210 O O . GLU A 1 158 ? 17.917 -13.050 13.928 1.00 98.06 158 GLU A O 1
ATOM 1215 N N . GLU A 1 159 ? 19.043 -11.450 15.019 1.00 98.12 159 GLU A N 1
ATOM 1216 C CA . GLU A 1 159 ? 19.127 -12.163 16.298 1.00 98.12 159 GLU A CA 1
ATOM 1217 C C . GLU A 1 159 ? 17.732 -12.498 16.852 1.00 98.12 159 GLU A C 1
ATOM 1219 O O . GLU A 1 159 ? 17.509 -13.589 17.388 1.00 98.12 159 GLU A O 1
ATOM 1224 N N . PHE A 1 160 ? 16.777 -11.569 16.736 1.00 98.06 160 PHE A N 1
ATOM 1225 C CA . PHE A 1 160 ? 15.398 -11.788 17.163 1.00 98.06 160 PHE A CA 1
ATOM 1226 C C . PHE A 1 160 ? 14.698 -12.837 16.289 1.00 98.06 160 PHE A C 1
ATOM 1228 O O . PHE A 1 160 ? 14.090 -13.769 16.824 1.00 98.06 160 PHE A O 1
ATOM 1235 N N . ALA A 1 161 ? 14.831 -12.746 14.963 1.00 98.06 161 ALA A N 1
ATOM 1236 C CA . ALA A 1 161 ? 14.272 -13.720 14.032 1.00 98.06 161 ALA A CA 1
ATOM 1237 C C . ALA A 1 161 ? 14.837 -15.126 14.282 1.00 98.06 161 ALA A C 1
ATOM 1239 O O . ALA A 1 161 ? 14.066 -16.078 14.427 1.00 98.06 161 ALA A O 1
ATOM 1240 N N . GLY A 1 162 ? 16.160 -15.247 14.440 1.00 98.06 162 GLY A N 1
ATOM 1241 C CA . GLY A 1 162 ? 16.840 -16.505 14.746 1.00 98.06 162 GLY A CA 1
ATOM 1242 C C . GLY A 1 162 ? 16.371 -17.123 16.064 1.00 98.06 162 GLY A C 1
ATOM 1243 O O . GLY A 1 162 ? 16.042 -18.308 16.112 1.00 98.06 162 GLY A O 1
ATOM 1244 N N . ARG A 1 163 ? 16.231 -16.313 17.122 1.00 97.44 163 ARG A N 1
ATOM 1245 C CA . ARG A 1 163 ? 15.719 -16.762 18.430 1.00 97.44 163 ARG A CA 1
ATOM 1246 C C . ARG A 1 163 ? 14.297 -17.318 18.355 1.00 97.44 163 ARG A C 1
ATOM 1248 O O . ARG A 1 163 ? 13.970 -18.263 19.069 1.00 97.44 163 ARG A O 1
ATOM 1255 N N . HIS A 1 164 ? 13.448 -16.734 17.511 1.00 97.62 164 HIS A N 1
ATOM 1256 C CA . HIS A 1 164 ? 12.061 -17.170 17.334 1.00 97.62 164 HIS A CA 1
ATOM 1257 C C . HIS A 1 164 ? 11.870 -18.187 16.196 1.00 97.62 164 HIS A C 1
ATOM 1259 O O . HIS A 1 164 ? 10.768 -18.717 16.031 1.00 97.62 164 HIS A O 1
ATOM 1265 N N . GLY A 1 165 ? 12.926 -18.500 15.439 1.00 97.50 165 GLY A N 1
ATOM 1266 C CA . GLY A 1 165 ? 12.870 -19.370 14.264 1.00 97.50 165 GLY A CA 1
ATOM 1267 C C . GLY A 1 165 ? 11.966 -18.823 13.156 1.00 97.50 165 GLY A C 1
ATOM 1268 O O . GLY A 1 165 ? 11.299 -19.608 12.482 1.00 97.50 165 GLY A O 1
ATOM 1269 N N . VAL A 1 166 ? 11.885 -17.498 13.035 1.00 97.44 166 VAL A N 1
ATOM 1270 C CA . VAL A 1 166 ? 11.117 -16.800 12.000 1.00 97.44 166 VAL A CA 1
ATOM 1271 C C . VAL A 1 166 ? 11.926 -16.743 10.709 1.00 97.44 166 VAL A C 1
ATOM 1273 O O . VAL A 1 166 ? 13.145 -16.580 10.746 1.00 97.44 166 VAL A O 1
ATOM 1276 N N . GLN A 1 167 ? 11.247 -16.856 9.567 1.00 97.12 167 GLN A N 1
ATOM 1277 C CA . GLN A 1 167 ? 11.887 -16.685 8.268 1.00 97.12 167 GLN A CA 1
ATOM 1278 C C . GLN A 1 167 ? 12.384 -15.241 8.112 1.00 97.12 167 GLN A C 1
ATOM 1280 O O . GLN A 1 167 ? 11.605 -14.289 8.198 1.00 97.12 167 GLN A O 1
ATOM 1285 N N . PHE A 1 168 ? 13.681 -15.098 7.856 1.00 98.06 168 PHE A N 1
ATOM 1286 C CA . PHE A 1 168 ? 14.365 -13.817 7.734 1.00 98.06 168 PHE A CA 1
ATOM 1287 C C . PHE A 1 168 ? 15.042 -13.691 6.370 1.00 98.06 168 PHE A C 1
ATOM 1289 O O . PHE A 1 168 ? 15.679 -14.635 5.900 1.00 98.06 168 PHE A O 1
ATOM 1296 N N . TYR A 1 169 ? 14.916 -12.518 5.755 1.00 97.81 169 TYR A N 1
ATOM 1297 C CA . TYR A 1 169 ? 15.612 -12.145 4.531 1.00 97.81 169 TYR A CA 1
ATOM 1298 C C . TYR A 1 169 ? 16.508 -10.928 4.812 1.00 97.81 169 TYR A C 1
ATOM 1300 O O . TYR A 1 169 ? 15.992 -9.869 5.183 1.00 97.81 169 TYR A O 1
ATOM 1308 N N . PRO A 1 170 ? 17.840 -11.062 4.661 1.00 97.00 170 PRO A N 1
ATOM 1309 C CA . PRO A 1 170 ? 18.787 -10.016 5.027 1.00 97.00 170 PRO A CA 1
ATOM 1310 C C . PRO A 1 170 ? 18.767 -8.842 4.044 1.00 97.00 170 PRO A C 1
ATOM 1312 O O . PRO A 1 170 ? 18.219 -8.925 2.942 1.00 97.00 170 PRO A O 1
ATOM 1315 N N . ALA A 1 171 ? 19.434 -7.754 4.436 1.00 95.44 171 ALA A N 1
ATOM 1316 C CA . ALA A 1 171 ? 19.620 -6.587 3.584 1.00 95.44 171 ALA A CA 1
ATOM 1317 C C . ALA A 1 171 ? 20.236 -6.979 2.233 1.00 95.44 171 ALA A C 1
ATOM 1319 O O . ALA A 1 171 ? 21.079 -7.873 2.161 1.00 95.44 171 ALA A O 1
ATOM 1320 N N . LYS A 1 172 ? 19.841 -6.270 1.169 1.00 95.12 172 LYS A N 1
ATOM 1321 C CA . LYS A 1 172 ? 20.309 -6.481 -0.215 1.00 95.12 172 LYS A CA 1
ATOM 1322 C C . LYS A 1 172 ? 19.791 -7.774 -0.885 1.00 95.12 172 LYS A C 1
ATOM 1324 O O . LYS A 1 172 ? 20.149 -8.032 -2.029 1.00 95.12 172 LYS A O 1
ATOM 1329 N N . ARG A 1 173 ? 18.919 -8.565 -0.234 1.00 96.81 173 ARG A N 1
ATOM 1330 C CA . ARG A 1 173 ? 18.253 -9.738 -0.849 1.00 96.81 173 ARG A CA 1
ATOM 1331 C C . ARG A 1 173 ? 17.109 -9.354 -1.795 1.00 96.81 173 ARG A C 1
ATOM 1333 O O . ARG A 1 173 ? 16.837 -10.085 -2.752 1.00 96.81 173 ARG A O 1
ATOM 1340 N N . GLY A 1 174 ? 16.422 -8.249 -1.524 1.00 96.56 174 GLY A N 1
ATOM 1341 C CA . GLY A 1 174 ? 15.285 -7.774 -2.309 1.00 96.56 174 GLY A CA 1
ATOM 1342 C C . GLY A 1 174 ? 14.232 -7.067 -1.469 1.00 96.56 174 GLY A C 1
ATOM 1343 O O . GLY A 1 174 ? 14.306 -7.050 -0.245 1.00 96.56 174 GLY A O 1
ATOM 1344 N N . ILE A 1 175 ? 13.243 -6.499 -2.149 1.00 97.06 175 ILE A N 1
ATOM 1345 C CA . ILE A 1 175 ? 12.121 -5.789 -1.544 1.00 97.06 175 ILE A CA 1
ATOM 1346 C C . ILE A 1 175 ? 11.111 -6.801 -1.007 1.00 97.06 175 ILE A C 1
ATOM 1348 O O . ILE A 1 175 ? 10.706 -7.722 -1.718 1.00 97.06 175 ILE A O 1
ATOM 1352 N N . GLY A 1 176 ? 10.664 -6.619 0.233 1.00 96.88 176 GLY A N 1
ATOM 1353 C CA . GLY A 1 176 ? 9.833 -7.561 0.969 1.00 96.88 176 GLY A CA 1
ATOM 1354 C C . GLY A 1 176 ? 8.569 -7.956 0.214 1.00 96.88 176 GLY A C 1
ATOM 1355 O O . GLY A 1 176 ? 8.242 -9.136 0.165 1.00 96.88 176 GLY A O 1
ATOM 1356 N N . HIS A 1 177 ? 7.891 -7.019 -0.454 1.00 97.25 177 HIS A N 1
ATOM 1357 C CA . HIS A 1 177 ? 6.698 -7.342 -1.248 1.00 97.25 177 HIS A CA 1
ATOM 1358 C C . HIS A 1 177 ? 6.981 -8.272 -2.430 1.00 97.25 177 HIS A C 1
ATOM 1360 O O . HIS A 1 177 ? 6.213 -9.203 -2.671 1.00 97.25 177 HIS A O 1
ATOM 1366 N N . GLN A 1 178 ? 8.099 -8.046 -3.124 1.00 97.88 178 GLN A N 1
ATOM 1367 C CA . GLN A 1 178 ? 8.549 -8.910 -4.209 1.00 97.88 178 GLN A CA 1
ATOM 1368 C C . GLN A 1 178 ? 8.946 -10.285 -3.654 1.00 97.88 178 GLN A C 1
ATOM 1370 O O . GLN A 1 178 ? 8.490 -11.298 -4.178 1.00 97.88 178 GLN A O 1
ATOM 1375 N N . ILE A 1 179 ? 9.699 -10.326 -2.546 1.00 97.75 179 ILE A N 1
ATOM 1376 C CA . ILE A 1 179 ? 10.087 -11.567 -1.855 1.00 97.75 179 ILE A CA 1
ATOM 1377 C C . ILE A 1 179 ? 8.848 -12.390 -1.479 1.00 97.75 179 ILE A C 1
ATOM 1379 O O . ILE A 1 179 ? 8.786 -13.588 -1.734 1.00 97.75 179 ILE A O 1
ATOM 1383 N N . MET A 1 180 ? 7.826 -11.753 -0.910 1.00 98.12 180 MET A N 1
ATOM 1384 C CA . MET A 1 180 ? 6.597 -12.424 -0.478 1.00 98.12 180 MET A CA 1
ATOM 1385 C C . MET A 1 180 ? 5.877 -13.145 -1.623 1.00 98.12 180 MET A C 1
ATOM 1387 O O . MET A 1 180 ? 5.340 -14.233 -1.409 1.00 98.12 180 MET A O 1
ATOM 1391 N N . VAL A 1 181 ? 5.879 -12.562 -2.825 1.00 97.75 181 VAL A N 1
ATOM 1392 C CA . VAL A 1 181 ? 5.271 -13.152 -4.026 1.00 97.75 181 VAL A CA 1
ATOM 1393 C C . VAL A 1 181 ? 6.196 -14.180 -4.681 1.00 97.75 181 VAL A C 1
ATOM 1395 O O . VAL A 1 181 ? 5.740 -15.258 -5.064 1.00 97.75 181 VAL A O 1
ATOM 1398 N N . GLU A 1 182 ? 7.487 -13.874 -4.827 1.00 95.25 182 GLU A N 1
ATOM 1399 C CA . GLU A 1 182 ? 8.439 -14.743 -5.526 1.00 95.25 182 GLU A CA 1
ATOM 1400 C C . GLU A 1 182 ? 8.728 -16.039 -4.757 1.00 95.25 182 GLU A C 1
ATOM 1402 O O . GLU A 1 182 ? 8.862 -17.088 -5.384 1.00 95.25 182 GLU A O 1
ATOM 1407 N N . GLU A 1 183 ? 8.738 -15.978 -3.421 1.00 95.88 183 GLU A N 1
ATOM 1408 C CA . GLU A 1 183 ? 8.999 -17.108 -2.520 1.00 95.88 183 GLU A CA 1
ATOM 1409 C C . GLU A 1 183 ? 7.731 -17.896 -2.144 1.00 95.88 183 GLU A C 1
ATOM 1411 O O . GLU A 1 183 ? 7.811 -18.890 -1.419 1.00 95.88 183 GLU A O 1
ATOM 1416 N N . GLY A 1 184 ? 6.552 -17.471 -2.615 1.00 96.12 184 GLY A N 1
ATOM 1417 C CA . GLY A 1 184 ? 5.278 -18.160 -2.371 1.00 96.12 184 GLY A CA 1
ATOM 1418 C C . GLY A 1 184 ? 4.736 -18.051 -0.939 1.00 96.12 184 GLY A C 1
ATOM 1419 O O . GLY A 1 184 ? 3.946 -18.910 -0.524 1.00 96.12 184 GLY A O 1
ATOM 1420 N N . HIS A 1 185 ? 5.155 -17.024 -0.187 1.00 97.50 185 HIS A N 1
ATOM 1421 C CA . HIS A 1 185 ? 4.625 -16.711 1.149 1.00 97.50 185 HIS A CA 1
ATOM 1422 C C . HIS A 1 185 ? 3.229 -16.097 1.056 1.00 97.50 185 HIS A C 1
ATOM 1424 O O . HIS A 1 185 ? 2.287 -16.592 1.675 1.00 97.50 185 HIS A O 1
ATOM 1430 N N . ALA A 1 186 ? 3.083 -15.049 0.240 1.00 97.88 186 ALA A N 1
ATOM 1431 C CA . ALA A 1 186 ? 1.777 -14.562 -0.178 1.00 97.88 186 ALA A CA 1
ATOM 1432 C C . ALA A 1 186 ? 1.175 -15.571 -1.164 1.00 97.88 186 ALA A C 1
ATOM 1434 O O . ALA A 1 186 ? 1.840 -16.019 -2.102 1.00 97.88 186 ALA A O 1
ATOM 1435 N N . TRP A 1 187 ? -0.083 -15.949 -0.939 1.00 97.94 187 TRP A N 1
ATOM 1436 C CA . TRP A 1 187 ? -0.745 -16.989 -1.723 1.00 97.94 187 TRP A CA 1
ATOM 1437 C C . TRP A 1 187 ? -2.152 -16.565 -2.152 1.00 97.94 187 TRP A C 1
ATOM 1439 O O . TRP A 1 187 ? -2.834 -15.890 -1.368 1.00 97.94 187 TRP A O 1
ATOM 1449 N N . PRO A 1 188 ? -2.617 -16.957 -3.354 1.00 98.12 188 PRO A N 1
ATOM 1450 C CA . PRO A 1 188 ? -3.927 -16.551 -3.843 1.00 98.12 188 PRO A CA 1
ATOM 1451 C C . PRO A 1 188 ? -5.070 -16.944 -2.894 1.00 98.12 188 PRO A C 1
ATOM 1453 O O . PRO A 1 188 ? -5.034 -17.998 -2.257 1.00 98.12 188 PRO A O 1
ATOM 1456 N N . ARG A 1 189 ? -6.099 -16.089 -2.816 1.00 97.31 189 ARG A N 1
ATOM 1457 C CA . ARG A 1 189 ? -7.292 -16.202 -1.948 1.00 97.31 189 ARG A CA 1
ATOM 1458 C C . ARG A 1 189 ? -7.000 -16.252 -0.451 1.00 97.31 189 ARG A C 1
ATOM 1460 O O . ARG A 1 189 ? -7.828 -16.728 0.328 1.00 97.31 189 ARG A O 1
ATOM 1467 N N . THR A 1 190 ? -5.843 -15.739 -0.050 1.00 97.75 190 THR A N 1
ATOM 1468 C CA . THR A 1 190 ? -5.478 -15.572 1.355 1.00 97.75 190 THR A CA 1
ATOM 1469 C C . THR A 1 190 ? -5.464 -14.102 1.761 1.00 97.75 190 THR A C 1
ATOM 1471 O O . THR A 1 190 ? -5.391 -13.235 0.893 1.00 97.75 190 THR A O 1
ATOM 1474 N N . VAL A 1 191 ? -5.546 -13.808 3.062 1.00 98.31 191 VAL A N 1
ATOM 1475 C CA . VAL A 1 191 ? -5.316 -12.450 3.588 1.00 98.31 191 VAL A CA 1
ATOM 1476 C C . VAL A 1 191 ? -3.851 -12.310 3.969 1.00 98.31 191 VAL A C 1
ATOM 1478 O O . VAL A 1 191 ? -3.406 -12.939 4.926 1.00 98.31 191 VAL A O 1
ATOM 1481 N N . SER A 1 192 ? -3.106 -11.481 3.248 1.00 97.88 192 SER A N 1
ATOM 1482 C CA . SER A 1 192 ? -1.686 -11.225 3.500 1.00 97.88 192 SER A CA 1
ATOM 1483 C C . SER A 1 192 ? -1.499 -9.775 3.924 1.00 97.88 192 SER A C 1
ATOM 1485 O O . SER A 1 192 ? -1.917 -8.863 3.220 1.00 97.88 192 SER A O 1
ATOM 1487 N N . VAL A 1 193 ? -0.869 -9.545 5.071 1.00 97.75 193 VAL A N 1
ATOM 1488 C CA . VAL A 1 193 ? -0.662 -8.189 5.591 1.00 97.75 193 VAL A CA 1
ATOM 1489 C C . VAL A 1 193 ? 0.815 -7.853 5.668 1.00 97.75 193 VAL A C 1
ATOM 1491 O O . VAL A 1 193 ? 1.672 -8.737 5.742 1.00 97.75 193 VAL A O 1
ATOM 1494 N N . ALA A 1 194 ? 1.125 -6.564 5.658 1.00 95.94 194 ALA A N 1
ATOM 1495 C CA . ALA A 1 194 ? 2.447 -6.096 6.030 1.00 95.94 194 ALA A CA 1
ATOM 1496 C C . ALA A 1 194 ? 2.357 -4.811 6.836 1.00 95.94 194 ALA A C 1
ATOM 1498 O O . ALA A 1 194 ? 1.422 -4.029 6.655 1.00 95.94 194 ALA A O 1
ATOM 1499 N N . SER A 1 195 ? 3.359 -4.560 7.673 1.00 92.44 195 SER A N 1
ATOM 1500 C CA . SER A 1 195 ? 3.537 -3.262 8.326 1.00 92.44 195 SER A CA 1
ATOM 1501 C C . SER A 1 195 ? 4.037 -2.178 7.354 1.00 92.44 195 SER A C 1
ATOM 1503 O O . SER A 1 195 ? 4.938 -1.427 7.714 1.00 92.44 195 SER A O 1
ATOM 1505 N N . ASP A 1 196 ? 3.500 -2.167 6.130 1.00 89.56 196 ASP A N 1
ATOM 1506 C CA . ASP A 1 196 ? 3.898 -1.379 4.962 1.00 89.56 196 ASP A CA 1
ATOM 1507 C C . ASP A 1 196 ? 2.667 -1.114 4.066 1.00 89.56 196 ASP A C 1
ATOM 1509 O O . ASP A 1 196 ? 1.831 -2.007 3.859 1.00 89.56 196 ASP A O 1
ATOM 1513 N N . SER A 1 197 ? 2.562 0.109 3.535 1.00 85.94 197 SER A N 1
ATOM 1514 C CA . SER A 1 197 ? 1.459 0.600 2.699 1.00 85.94 197 SER A CA 1
ATOM 1515 C C . SER A 1 197 ? 1.298 -0.118 1.359 1.00 85.94 197 SER A C 1
ATOM 1517 O O . SER A 1 197 ? 0.187 -0.186 0.837 1.00 85.94 197 SER A O 1
ATOM 1519 N N . HIS A 1 198 ? 2.375 -0.658 0.792 1.00 92.19 198 HIS A N 1
ATOM 1520 C CA . HIS A 1 198 ? 2.392 -1.270 -0.539 1.00 92.19 198 HIS A CA 1
ATOM 1521 C C . HIS A 1 198 ? 2.078 -2.767 -0.521 1.00 92.19 198 HIS A C 1
ATOM 1523 O O . HIS A 1 198 ? 2.199 -3.444 -1.544 1.00 92.19 198 HIS A O 1
ATOM 1529 N N . SER A 1 199 ? 1.585 -3.293 0.604 1.00 95.44 199 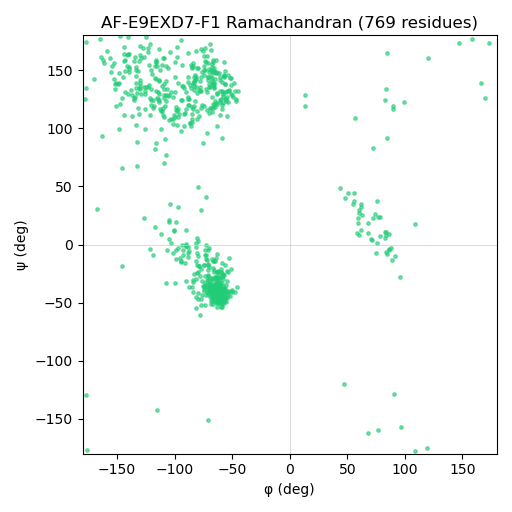SER A N 1
ATOM 1530 C CA . SER A 1 199 ? 1.051 -4.661 0.710 1.00 95.44 199 SER A CA 1
ATOM 1531 C C . SER A 1 199 ? -0.127 -4.945 -0.231 1.00 95.44 199 SER A C 1
ATOM 1533 O O . SER A 1 199 ? -0.373 -6.110 -0.544 1.00 95.44 199 SER A O 1
ATOM 1535 N N . ASN A 1 200 ? -0.770 -3.915 -0.792 1.00 96.44 200 ASN A N 1
ATOM 1536 C CA . ASN A 1 200 ? -1.725 -4.050 -1.897 1.00 96.44 200 ASN A CA 1
ATOM 1537 C C . ASN A 1 200 ? -1.130 -4.810 -3.098 1.00 96.44 200 ASN A C 1
ATOM 1539 O O . ASN A 1 200 ? -1.871 -5.447 -3.842 1.00 96.44 200 ASN A O 1
ATOM 1543 N N . HIS A 1 201 ? 0.202 -4.822 -3.246 1.00 97.88 201 HIS A N 1
ATOM 1544 C CA . HIS A 1 201 ? 0.956 -5.603 -4.234 1.00 97.88 201 HIS A CA 1
ATOM 1545 C C . HIS A 1 201 ? 0.499 -7.067 -4.336 1.00 97.88 201 HIS A C 1
ATOM 1547 O O . HIS A 1 201 ? 0.439 -7.620 -5.434 1.00 97.88 201 HIS A O 1
ATOM 1553 N N . TYR A 1 202 ? 0.126 -7.697 -3.216 1.00 98.56 202 TYR A N 1
ATOM 1554 C CA . TYR A 1 202 ? -0.298 -9.103 -3.191 1.00 98.56 202 TYR A CA 1
ATOM 1555 C C . TYR A 1 202 ? -1.604 -9.346 -3.962 1.00 98.56 202 TYR A C 1
ATOM 1557 O O . TYR A 1 202 ? -1.852 -10.451 -4.444 1.00 98.56 202 TYR A O 1
ATOM 1565 N N . GLY A 1 203 ? -2.407 -8.301 -4.163 1.00 98.44 203 GLY A N 1
ATOM 1566 C CA . GLY A 1 203 ? -3.632 -8.368 -4.947 1.00 98.44 203 GLY A CA 1
ATOM 1567 C C . GLY A 1 203 ? -3.415 -8.728 -6.416 1.00 98.44 203 GLY A C 1
ATOM 1568 O O . GLY A 1 203 ? -4.305 -9.324 -7.018 1.00 98.44 203 GLY A O 1
ATOM 1569 N N . GLY A 1 204 ? -2.220 -8.495 -6.974 1.00 98.44 204 GLY A N 1
ATOM 1570 C CA . GLY A 1 204 ? -1.887 -8.888 -8.348 1.00 98.44 204 GLY A CA 1
ATOM 1571 C C . GLY A 1 204 ? -1.821 -10.407 -8.572 1.00 98.44 204 GLY A C 1
ATOM 1572 O O . GLY A 1 204 ? -1.992 -10.862 -9.700 1.00 98.44 204 GLY A O 1
ATOM 1573 N N . ILE A 1 205 ? -1.643 -11.191 -7.500 1.00 98.56 205 ILE A N 1
ATOM 1574 C CA . ILE A 1 205 ? -1.744 -12.664 -7.499 1.00 98.56 205 ILE A CA 1
ATOM 1575 C C . ILE A 1 205 ? -3.045 -13.152 -6.842 1.00 98.56 205 ILE A C 1
ATOM 1577 O O . ILE A 1 205 ? -3.134 -14.289 -6.389 1.00 98.56 205 ILE A O 1
ATOM 1581 N N . GLY A 1 206 ? -4.057 -12.295 -6.717 1.00 98.00 206 GLY A N 1
ATOM 1582 C CA . GLY A 1 206 ? -5.340 -12.659 -6.116 1.00 98.00 206 GLY A CA 1
ATOM 1583 C C . GLY A 1 206 ? -5.296 -12.953 -4.615 1.00 98.00 206 GLY A C 1
ATOM 1584 O O . GLY A 1 206 ? -6.205 -13.603 -4.097 1.00 98.00 206 GLY A O 1
ATOM 1585 N N . ALA A 1 207 ? -4.259 -12.506 -3.903 1.00 98.38 207 ALA A N 1
ATOM 1586 C CA . ALA A 1 207 ? -4.224 -12.494 -2.444 1.00 98.38 207 ALA A CA 1
ATOM 1587 C C . ALA A 1 207 ? -4.743 -11.143 -1.932 1.00 98.38 207 ALA A C 1
ATOM 1589 O O . ALA A 1 207 ? -4.338 -10.097 -2.431 1.00 98.38 207 ALA A O 1
ATOM 1590 N N . LEU A 1 208 ? -5.620 -11.133 -0.928 1.00 98.44 208 LEU A N 1
ATOM 1591 C CA . LEU A 1 208 ? -6.095 -9.886 -0.333 1.00 98.44 208 LEU A CA 1
ATOM 1592 C C . LEU A 1 208 ? -4.969 -9.258 0.498 1.00 98.44 208 LEU A C 1
ATOM 1594 O O . LEU A 1 208 ? -4.740 -9.639 1.648 1.00 98.44 208 LEU A O 1
ATOM 1598 N N . GLY A 1 209 ? -4.251 -8.329 -0.129 1.00 97.00 209 GLY A N 1
ATOM 1599 C CA . GLY A 1 209 ? -3.197 -7.525 0.472 1.00 97.00 209 GLY A CA 1
ATOM 1600 C C . GLY A 1 209 ? -3.746 -6.254 1.109 1.00 97.00 209 GLY A C 1
ATOM 1601 O O . GLY A 1 209 ? -4.426 -5.500 0.420 1.00 97.00 209 GLY A O 1
ATOM 1602 N N . THR A 1 210 ? -3.456 -6.017 2.390 1.00 93.56 210 THR A N 1
ATOM 1603 C CA . THR A 1 210 ? -3.816 -4.764 3.081 1.00 93.56 210 THR A CA 1
ATOM 1604 C C . THR A 1 210 ? -2.737 -4.360 4.090 1.00 93.56 210 THR A C 1
ATOM 1606 O O . THR A 1 210 ? -2.170 -5.232 4.765 1.00 93.56 210 THR A O 1
ATOM 1609 N N . PRO A 1 211 ? -2.477 -3.051 4.254 1.00 92.62 211 PRO A N 1
ATOM 1610 C CA . PRO A 1 211 ? -1.501 -2.572 5.218 1.00 92.62 211 PRO A CA 1
ATOM 1611 C C . PRO A 1 211 ? -2.011 -2.686 6.650 1.00 92.62 211 PRO A C 1
ATOM 1613 O O . PRO A 1 211 ? -3.208 -2.565 6.929 1.00 92.62 211 PRO A O 1
ATOM 1616 N N . VAL A 1 212 ? -1.070 -2.869 7.569 1.00 92.75 212 VAL A N 1
ATOM 1617 C CA . VAL A 1 212 ? -1.278 -2.789 9.015 1.00 92.75 212 VAL A CA 1
ATOM 1618 C C . VAL A 1 212 ? -0.228 -1.870 9.641 1.00 92.75 212 VAL A C 1
ATOM 1620 O O . VAL A 1 212 ? 0.788 -1.570 9.018 1.00 92.75 212 VAL A O 1
ATOM 1623 N N . VAL A 1 213 ? -0.446 -1.394 10.869 1.00 89.94 213 VAL A N 1
ATOM 1624 C CA . VAL A 1 213 ? 0.568 -0.585 11.571 1.00 89.94 213 VAL A CA 1
ATOM 1625 C C . VAL A 1 213 ? 1.441 -1.445 12.491 1.00 89.94 213 VAL A C 1
ATOM 1627 O O . VAL A 1 213 ? 1.228 -2.645 12.651 1.00 89.94 213 VAL A O 1
ATOM 1630 N N . ARG A 1 214 ? 2.457 -0.846 13.125 1.00 90.62 214 ARG A N 1
ATOM 1631 C CA . ARG A 1 214 ? 3.397 -1.581 13.995 1.00 90.62 214 ARG A CA 1
ATOM 1632 C C . ARG A 1 214 ? 2.692 -2.281 15.164 1.00 90.62 214 ARG A C 1
ATOM 1634 O O . ARG A 1 214 ? 3.056 -3.401 15.509 1.00 90.62 214 ARG A O 1
ATOM 1641 N N . THR A 1 215 ? 1.687 -1.631 15.751 1.00 92.12 215 THR A N 1
ATOM 1642 C CA . THR A 1 215 ? 0.895 -2.173 16.867 1.00 92.12 215 THR A CA 1
ATOM 1643 C C . THR A 1 215 ? 0.064 -3.384 16.430 1.00 92.12 215 THR A C 1
ATOM 1645 O O . THR A 1 215 ? 0.047 -4.395 17.130 1.00 92.12 215 THR A O 1
ATOM 1648 N N . ASP A 1 216 ? -0.531 -3.340 15.233 1.00 94.81 216 ASP A N 1
ATOM 1649 C CA . ASP A 1 216 ? -1.199 -4.496 14.625 1.00 94.81 216 ASP A CA 1
ATOM 1650 C C . ASP A 1 216 ? -0.220 -5.656 14.396 1.00 94.81 216 ASP A C 1
ATOM 1652 O O . ASP A 1 216 ? -0.516 -6.791 14.759 1.00 94.81 216 ASP A O 1
ATOM 1656 N N . ALA A 1 217 ? 0.962 -5.383 13.831 1.00 96.12 217 ALA A N 1
ATOM 1657 C CA . ALA A 1 217 ? 1.979 -6.410 13.606 1.00 96.12 217 ALA A CA 1
ATOM 1658 C C . ALA A 1 217 ? 2.413 -7.068 14.927 1.00 96.12 217 ALA A C 1
ATOM 1660 O O . ALA A 1 217 ? 2.483 -8.292 15.003 1.00 96.12 217 ALA A O 1
ATOM 1661 N N . ALA A 1 218 ? 2.607 -6.289 15.996 1.00 96.44 218 ALA A N 1
ATOM 1662 C CA . ALA A 1 218 ? 2.911 -6.818 17.327 1.00 96.44 218 ALA A CA 1
ATOM 1663 C C . ALA A 1 218 ? 1.752 -7.655 17.917 1.00 96.44 218 ALA A C 1
ATOM 1665 O O . ALA A 1 218 ? 1.999 -8.695 18.539 1.00 96.44 218 ALA A O 1
ATOM 1666 N N . SER A 1 219 ? 0.492 -7.270 17.670 1.00 96.25 219 SER A N 1
ATOM 1667 C CA . SER A 1 219 ? -0.684 -8.098 17.993 1.00 96.25 219 SER A CA 1
ATOM 1668 C C . SER A 1 219 ? -0.672 -9.417 17.218 1.00 96.25 219 SER A C 1
ATOM 1670 O O . SER A 1 219 ? -0.881 -10.480 17.796 1.00 96.25 219 SER A O 1
ATOM 1672 N N . ILE A 1 220 ? -0.342 -9.398 15.925 1.00 97.50 220 ILE A N 1
ATOM 1673 C CA . ILE A 1 220 ? -0.238 -10.621 15.120 1.00 97.50 220 ILE A CA 1
ATOM 1674 C C . ILE A 1 220 ? 0.916 -11.499 15.623 1.00 97.50 220 ILE A C 1
ATOM 1676 O O . ILE A 1 220 ? 0.757 -12.706 15.757 1.00 97.50 220 ILE A O 1
ATOM 1680 N N . TRP A 1 221 ? 2.063 -10.928 15.986 1.00 97.88 221 TRP A N 1
ATOM 1681 C CA . TRP A 1 221 ? 3.185 -11.705 16.522 1.00 97.88 221 TRP A CA 1
ATOM 1682 C C . TRP A 1 221 ? 2.835 -12.394 17.845 1.00 97.88 221 TRP A C 1
ATOM 1684 O O . TRP A 1 221 ? 3.274 -13.518 18.088 1.00 97.88 221 TRP A O 1
ATOM 1694 N N . SER A 1 222 ? 2.045 -11.738 18.697 1.00 96.75 222 SER A N 1
ATOM 1695 C CA . SER A 1 222 ? 1.687 -12.229 20.034 1.00 96.75 222 SER A CA 1
ATOM 1696 C C . SER A 1 222 ? 0.451 -13.132 20.059 1.00 96.75 222 SER A C 1
ATOM 1698 O O . SER A 1 222 ? 0.437 -14.106 20.806 1.00 96.75 222 SER A O 1
ATOM 1700 N N . GLN A 1 223 ? -0.560 -12.848 19.238 1.00 95.25 223 GLN A N 1
ATOM 1701 C CA . GLN A 1 223 ? -1.874 -13.507 19.262 1.00 95.25 223 GLN A CA 1
ATOM 1702 C C . GLN A 1 223 ? -2.243 -14.195 17.939 1.00 95.25 223 GLN A C 1
ATOM 1704 O O . GLN A 1 223 ? -3.288 -14.837 17.843 1.00 95.25 223 GLN A O 1
ATOM 1709 N N . SER A 1 224 ? -1.413 -14.066 16.899 1.00 95.88 224 SER A N 1
ATOM 1710 C CA . SER A 1 224 ? -1.714 -14.456 15.510 1.00 95.88 224 SER A CA 1
ATOM 1711 C C . SER A 1 224 ? -2.914 -13.744 14.884 1.00 95.88 224 SER A C 1
ATOM 1713 O O . SER A 1 224 ? -3.325 -14.102 13.779 1.00 95.88 224 SER A O 1
ATOM 1715 N N . LYS A 1 225 ? -3.472 -12.738 15.561 1.00 94.38 225 LYS A N 1
ATOM 1716 C CA . LYS A 1 225 ? -4.711 -12.063 15.183 1.00 94.38 225 LYS A CA 1
ATOM 1717 C C . LYS A 1 225 ? -4.557 -10.542 15.254 1.00 94.38 225 LYS A C 1
ATOM 1719 O O . LYS A 1 225 ? -3.774 -10.017 16.046 1.00 94.38 225 LYS A O 1
ATOM 1724 N N . THR A 1 226 ? -5.348 -9.849 14.447 1.00 93.62 226 THR A N 1
ATOM 1725 C CA . THR A 1 226 ? -5.652 -8.420 14.595 1.00 93.62 226 THR A CA 1
ATOM 1726 C C . THR A 1 226 ? -7.130 -8.184 14.270 1.00 93.62 226 THR A C 1
ATOM 1728 O O . THR A 1 226 ? -7.841 -9.122 13.922 1.00 93.62 226 THR A O 1
ATOM 1731 N N . TRP A 1 227 ? -7.615 -6.956 14.378 1.00 92.81 227 TRP A N 1
ATOM 1732 C CA . TRP A 1 227 ? -8.943 -6.560 13.930 1.00 92.81 227 TRP A CA 1
ATOM 1733 C C . TRP A 1 227 ? -8.873 -5.872 12.557 1.00 92.81 227 TRP A C 1
ATOM 1735 O O . TRP A 1 227 ? -7.832 -5.355 12.142 1.00 92.81 227 TRP A O 1
ATOM 1745 N N . TRP A 1 228 ? -9.979 -5.868 11.820 1.00 92.56 228 TRP A N 1
ATOM 1746 C CA . TRP A 1 228 ? -10.124 -5.082 10.598 1.00 92.56 228 TRP A CA 1
ATOM 1747 C C . TRP A 1 228 ? -11.577 -4.711 10.363 1.00 92.56 228 TRP A C 1
ATOM 1749 O O . TRP A 1 228 ? -12.455 -5.552 10.528 1.00 92.56 228 TRP A O 1
ATOM 1759 N N . GLN A 1 229 ? -11.822 -3.475 9.945 1.00 92.06 229 GLN A N 1
ATOM 1760 C CA . GLN A 1 229 ? -13.100 -3.100 9.362 1.00 92.06 229 GLN A CA 1
ATOM 1761 C C . GLN A 1 229 ? -13.053 -3.383 7.865 1.00 92.06 229 GLN A C 1
ATOM 1763 O O . GLN A 1 229 ? -12.153 -2.893 7.180 1.00 92.06 229 GLN A O 1
ATOM 1768 N N . ILE A 1 230 ? -14.004 -4.164 7.357 1.00 94.06 230 ILE A N 1
ATOM 1769 C CA . ILE A 1 230 ? -14.102 -4.422 5.920 1.00 94.06 230 ILE A CA 1
ATOM 1770 C C . ILE A 1 230 ? -14.473 -3.097 5.241 1.00 94.06 230 ILE A C 1
ATOM 1772 O O . ILE A 1 230 ? -15.542 -2.560 5.533 1.00 94.06 230 ILE A O 1
ATOM 1776 N N . PRO A 1 231 ? -13.630 -2.537 4.360 1.00 93.38 231 PRO A N 1
ATOM 1777 C CA . PRO A 1 231 ? -13.929 -1.256 3.740 1.00 93.38 231 PRO A CA 1
ATOM 1778 C C . PRO A 1 231 ? -15.062 -1.382 2.713 1.00 93.38 231 PRO A C 1
ATOM 1780 O O . PRO A 1 231 ? -15.328 -2.481 2.217 1.00 93.38 231 PRO A O 1
ATOM 1783 N N . PRO A 1 232 ? -15.699 -0.263 2.328 1.00 94.88 232 PRO A N 1
ATOM 1784 C CA . PRO A 1 232 ? -16.516 -0.212 1.124 1.00 94.88 232 PRO A CA 1
ATOM 1785 C C . PRO A 1 232 ? -15.736 -0.731 -0.090 1.00 94.88 232 PRO A C 1
ATOM 1787 O O . PRO A 1 232 ? -14.532 -0.506 -0.217 1.00 94.88 232 PRO A O 1
ATOM 1790 N N . ILE A 1 233 ? -16.413 -1.439 -0.990 1.00 97.81 233 ILE A N 1
ATOM 1791 C CA . ILE A 1 233 ? -15.755 -2.146 -2.096 1.00 97.81 233 ILE A CA 1
ATOM 1792 C C . ILE A 1 233 ? -16.161 -1.492 -3.408 1.00 97.81 233 ILE A C 1
ATOM 1794 O O . ILE A 1 233 ? -17.352 -1.389 -3.705 1.00 97.81 233 ILE A O 1
ATOM 1798 N N . ALA A 1 234 ? -15.181 -1.060 -4.196 1.00 97.81 234 ALA A N 1
ATOM 1799 C CA . ALA A 1 234 ? -15.390 -0.552 -5.541 1.00 97.81 234 ALA A CA 1
ATOM 1800 C C . ALA A 1 234 ? -14.914 -1.576 -6.578 1.00 97.81 234 ALA A C 1
ATOM 1802 O O . ALA A 1 234 ? -13.834 -2.155 -6.463 1.00 97.81 234 ALA A O 1
ATOM 1803 N N . LYS A 1 235 ? -15.733 -1.812 -7.600 1.00 98.00 235 LYS A N 1
ATOM 1804 C CA . LYS A 1 235 ? -15.418 -2.733 -8.694 1.00 98.00 235 LYS A CA 1
ATOM 1805 C C . LYS A 1 235 ? -14.926 -1.960 -9.907 1.00 98.00 235 LYS A C 1
ATOM 1807 O O . LYS A 1 235 ? -15.599 -1.031 -10.344 1.00 98.00 235 LYS A O 1
ATOM 1812 N N . ILE A 1 236 ? -13.806 -2.389 -10.481 1.00 98.06 236 ILE A N 1
ATOM 1813 C CA . ILE A 1 236 ? -13.280 -1.882 -11.749 1.00 98.06 236 ILE A CA 1
ATOM 1814 C C . ILE A 1 236 ? -13.408 -2.986 -12.801 1.00 98.06 236 ILE A C 1
ATOM 1816 O O . ILE A 1 236 ? -12.779 -4.039 -12.695 1.00 98.06 236 ILE A O 1
ATOM 1820 N N . THR A 1 237 ? -14.233 -2.755 -13.818 1.00 98.06 237 THR A N 1
ATOM 1821 C CA . THR A 1 237 ? -14.448 -3.692 -14.928 1.00 98.06 237 THR A CA 1
ATOM 1822 C C . THR A 1 237 ? -13.574 -3.298 -16.113 1.00 98.06 237 THR A C 1
ATOM 1824 O O . THR A 1 237 ? -13.807 -2.282 -16.768 1.00 98.06 237 THR A O 1
ATOM 1827 N N . PHE A 1 238 ? -12.559 -4.098 -16.411 1.00 98.25 238 PHE A N 1
ATOM 1828 C CA . PHE A 1 238 ? -11.779 -3.952 -17.628 1.00 98.25 238 PHE A CA 1
ATOM 1829 C C . PHE A 1 238 ? -12.536 -4.539 -18.819 1.00 98.25 238 PHE A C 1
ATOM 1831 O O . PHE A 1 238 ? -13.078 -5.644 -18.758 1.00 98.25 238 PHE A O 1
ATOM 1838 N N . THR A 1 239 ? -12.533 -3.799 -19.925 1.00 97.00 239 THR A N 1
ATOM 1839 C CA . THR A 1 239 ? -13.057 -4.235 -21.227 1.00 97.00 239 THR A CA 1
ATOM 1840 C C . THR A 1 239 ? -11.990 -4.063 -22.307 1.00 97.00 239 THR A C 1
ATOM 1842 O O . THR A 1 239 ? -11.019 -3.329 -22.116 1.00 97.00 239 THR A O 1
ATOM 1845 N N . GLY A 1 240 ? -12.150 -4.740 -23.445 1.00 95.19 240 GLY A N 1
ATOM 1846 C CA . GLY A 1 240 ? -11.148 -4.727 -24.514 1.00 95.19 240 GLY A CA 1
ATOM 1847 C C . GLY A 1 240 ? -9.853 -5.448 -24.124 1.00 95.19 240 GLY A C 1
ATOM 1848 O O . GLY A 1 240 ? -9.827 -6.251 -23.197 1.00 95.19 240 GLY A O 1
ATOM 1849 N N . ILE A 1 241 ? -8.787 -5.175 -24.865 1.00 95.94 241 ILE A N 1
ATOM 1850 C CA . ILE A 1 241 ? -7.459 -5.799 -24.758 1.00 95.94 241 ILE A CA 1
ATOM 1851 C C . ILE A 1 241 ? -6.405 -4.694 -24.685 1.00 95.94 241 ILE A C 1
ATOM 1853 O O . ILE A 1 241 ? -6.505 -3.702 -25.415 1.00 95.94 241 ILE A O 1
ATOM 1857 N N . LEU A 1 242 ? -5.403 -4.868 -23.820 1.00 95.31 242 LEU A N 1
ATOM 1858 C CA . LEU A 1 242 ? -4.306 -3.917 -23.642 1.00 95.31 242 LEU A CA 1
ATOM 1859 C C . LEU A 1 242 ? -3.508 -3.720 -24.956 1.00 95.31 242 LEU A C 1
ATOM 1861 O O . LEU A 1 242 ? -3.003 -4.697 -25.517 1.00 95.31 242 LEU A O 1
ATOM 1865 N N . PRO A 1 243 ? -3.388 -2.484 -25.485 1.00 95.25 243 PRO A N 1
ATOM 1866 C CA . PRO A 1 243 ? -2.678 -2.221 -26.732 1.00 95.25 243 PRO A CA 1
ATOM 1867 C C . PRO A 1 243 ? -1.173 -2.451 -26.624 1.00 95.25 243 PRO A C 1
ATOM 1869 O O . PRO A 1 243 ? -0.555 -2.267 -25.575 1.00 95.25 243 PRO A O 1
ATOM 1872 N N . ARG A 1 244 ? -0.539 -2.734 -27.766 1.00 93.06 244 ARG A N 1
ATOM 1873 C CA . ARG A 1 244 ? 0.921 -2.804 -27.848 1.00 93.06 244 ARG A CA 1
ATOM 1874 C C . ARG A 1 244 ? 1.551 -1.477 -27.415 1.00 93.06 244 ARG A C 1
ATOM 1876 O O . ARG A 1 244 ? 1.227 -0.422 -27.959 1.00 93.06 244 ARG A O 1
ATOM 1883 N N . GLY A 1 245 ? 2.523 -1.569 -26.510 1.00 92.50 245 GLY A N 1
ATOM 1884 C CA . GLY A 1 245 ? 3.263 -0.422 -25.987 1.00 92.50 245 GLY A CA 1
ATOM 1885 C C . GLY A 1 245 ? 2.568 0.299 -24.833 1.00 92.50 245 GLY A C 1
ATOM 1886 O O . GLY A 1 245 ? 3.049 1.359 -24.465 1.00 92.50 245 GLY A O 1
ATOM 1887 N N . VAL A 1 246 ? 1.468 -0.246 -24.300 1.00 96.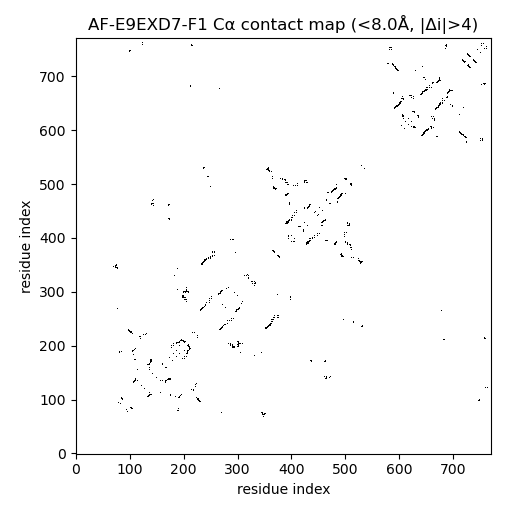38 246 VAL A N 1
ATOM 1888 C CA . VAL A 1 246 ? 0.832 0.168 -23.039 1.00 96.38 246 VAL A CA 1
ATOM 1889 C C . VAL A 1 246 ? 1.112 -0.913 -21.991 1.00 96.38 246 VAL A C 1
ATOM 1891 O O . VAL A 1 246 ? 1.082 -2.099 -22.315 1.00 96.38 246 VAL A O 1
ATOM 1894 N N . THR A 1 247 ? 1.385 -0.512 -20.752 1.00 95.62 247 THR A N 1
ATOM 1895 C CA . THR A 1 247 ? 1.756 -1.401 -19.636 1.00 95.62 247 THR A CA 1
ATOM 1896 C C . THR A 1 247 ? 0.785 -1.286 -18.465 1.00 95.62 247 THR A C 1
ATOM 1898 O O . THR A 1 247 ? -0.060 -0.387 -18.416 1.00 95.62 247 THR A O 1
ATOM 1901 N N . GLY A 1 248 ? 0.936 -2.149 -17.456 1.00 96.69 248 GLY A N 1
ATOM 1902 C CA . GLY A 1 248 ? 0.182 -2.039 -16.206 1.00 96.69 248 GLY A CA 1
ATOM 1903 C C . GLY A 1 248 ? 0.398 -0.702 -15.493 1.00 96.69 248 GLY A C 1
ATOM 1904 O O . GLY A 1 248 ? -0.525 -0.184 -14.863 1.00 96.69 248 GLY A O 1
ATOM 1905 N N . LYS A 1 249 ? 1.581 -0.088 -15.651 1.00 96.06 249 LYS A N 1
ATOM 1906 C CA . LYS A 1 249 ? 1.874 1.250 -15.119 1.00 96.06 249 LYS A CA 1
ATOM 1907 C C . LYS A 1 249 ? 0.952 2.307 -15.722 1.00 96.06 249 LYS A C 1
ATOM 1909 O O . LYS A 1 249 ? 0.425 3.137 -14.986 1.00 96.06 249 LYS A O 1
ATOM 1914 N N . ASP A 1 250 ? 0.723 2.249 -17.031 1.00 96.88 250 ASP A N 1
ATOM 1915 C CA . ASP A 1 250 ? -0.175 3.176 -17.721 1.00 96.88 250 ASP A CA 1
ATOM 1916 C C . ASP A 1 250 ? -1.625 2.991 -17.266 1.00 96.88 250 ASP A C 1
ATOM 1918 O O . ASP A 1 250 ? -2.323 3.977 -17.046 1.00 96.88 250 ASP A O 1
ATOM 1922 N N . VAL A 1 251 ? -2.064 1.742 -17.058 1.00 97.81 251 VAL A N 1
ATOM 1923 C CA . VAL A 1 251 ? -3.422 1.426 -16.578 1.00 97.81 251 VAL A CA 1
ATOM 1924 C C . VAL A 1 251 ? -3.693 2.089 -15.226 1.00 97.81 251 VAL A C 1
ATOM 1926 O O . VAL A 1 251 ? -4.680 2.811 -15.083 1.00 97.81 251 VAL A O 1
ATOM 1929 N N . ILE A 1 252 ? -2.828 1.870 -14.230 1.00 96.69 252 ILE A N 1
ATOM 1930 C CA . ILE A 1 252 ? -3.062 2.390 -12.875 1.00 96.69 252 ILE A CA 1
ATOM 1931 C C . ILE A 1 252 ? -2.857 3.901 -12.778 1.00 96.69 252 ILE A C 1
ATOM 1933 O O . ILE A 1 252 ? -3.635 4.574 -12.106 1.00 96.69 252 ILE A O 1
ATOM 1937 N N . VAL A 1 253 ? -1.875 4.453 -13.497 1.00 95.56 253 VAL A N 1
ATOM 1938 C CA . VAL A 1 253 ? -1.696 5.907 -13.593 1.00 95.56 253 VAL A CA 1
ATOM 1939 C C . VAL A 1 253 ? -2.932 6.539 -14.230 1.00 95.56 253 VAL A C 1
ATOM 1941 O O . VAL A 1 253 ? -3.456 7.512 -13.694 1.00 95.56 253 VAL A O 1
ATOM 1944 N N . PHE A 1 254 ? -3.454 5.963 -15.317 1.00 95.81 254 PHE A N 1
ATOM 1945 C CA . PHE A 1 254 ? -4.658 6.468 -15.970 1.00 95.81 254 PHE A CA 1
ATOM 1946 C C . PHE A 1 254 ? -5.883 6.427 -15.049 1.00 95.81 254 PHE A C 1
ATOM 1948 O O . PHE A 1 254 ? -6.618 7.413 -14.985 1.00 95.81 254 PHE A O 1
ATOM 1955 N N . LEU A 1 255 ? -6.092 5.326 -14.317 1.00 95.88 255 LEU A N 1
ATOM 1956 C CA . LEU A 1 255 ? -7.177 5.206 -13.338 1.00 95.88 255 LEU A CA 1
ATOM 1957 C C . LEU A 1 255 ? -7.069 6.275 -12.242 1.00 95.88 255 LEU A C 1
ATOM 1959 O O . LEU A 1 255 ? -8.011 7.042 -12.060 1.00 95.88 255 LEU A O 1
ATOM 1963 N N . ALA A 1 256 ? -5.913 6.378 -11.578 1.00 93.12 256 ALA A N 1
ATOM 1964 C CA . ALA A 1 256 ? -5.694 7.325 -10.482 1.00 93.12 256 ALA A CA 1
ATOM 1965 C C . ALA A 1 256 ? -5.796 8.796 -10.922 1.00 93.12 256 ALA A C 1
ATOM 1967 O O . ALA A 1 256 ? -6.230 9.655 -10.155 1.00 93.12 256 ALA A O 1
ATOM 1968 N N . GLY A 1 257 ? -5.403 9.102 -12.161 1.00 91.44 257 GLY A N 1
ATOM 1969 C CA . GLY A 1 257 ? -5.515 10.449 -12.713 1.00 91.44 257 GLY A CA 1
ATOM 1970 C C . GLY A 1 257 ? -6.893 10.812 -13.249 1.00 91.44 257 GLY A C 1
ATOM 1971 O O . GLY A 1 257 ? -7.249 11.988 -13.232 1.00 91.44 257 GLY A O 1
ATOM 1972 N N . SER A 1 258 ? -7.658 9.831 -13.733 1.00 90.62 258 SER A N 1
ATOM 1973 C CA . SER A 1 258 ? -9.003 10.064 -14.277 1.00 90.62 258 SER A CA 1
ATOM 1974 C C . SER A 1 258 ? -10.071 10.090 -13.188 1.00 90.62 258 SER A C 1
ATOM 1976 O O . SER A 1 258 ? -11.045 10.823 -13.315 1.00 90.62 258 SER A O 1
ATOM 1978 N N . LEU A 1 259 ? -9.876 9.306 -12.128 1.00 90.56 259 LEU A N 1
ATOM 1979 C CA . LEU A 1 259 ? -10.718 9.253 -10.935 1.00 90.56 259 LEU A CA 1
ATOM 1980 C C . LEU A 1 259 ? -9.938 9.880 -9.771 1.00 90.56 259 LEU A C 1
ATOM 1982 O O . LEU A 1 259 ? -9.415 9.187 -8.895 1.00 90.56 259 LEU A O 1
ATOM 1986 N N . ASN A 1 260 ? -9.754 11.200 -9.839 1.00 85.50 260 ASN A N 1
ATOM 1987 C CA . ASN A 1 260 ? -8.838 11.944 -8.973 1.00 85.50 260 ASN A CA 1
ATOM 1988 C C . ASN A 1 260 ? -9.524 12.770 -7.868 1.00 85.50 260 ASN A C 1
ATOM 1990 O O . ASN A 1 260 ? -8.837 13.471 -7.115 1.00 85.50 260 ASN A O 1
ATOM 1994 N N . GLN A 1 261 ? -10.845 12.653 -7.735 1.00 85.00 261 GLN A N 1
ATOM 1995 C CA . GLN A 1 261 ? -11.682 13.324 -6.735 1.00 85.00 261 GLN A CA 1
ATOM 1996 C C . GLN A 1 261 ? -11.967 12.424 -5.518 1.00 85.00 261 GLN A C 1
ATOM 1998 O O . GLN A 1 261 ? -13.034 12.504 -4.912 1.00 85.00 261 GLN A O 1
ATOM 2003 N N . ASP A 1 262 ? -11.007 11.561 -5.164 1.00 83.12 262 ASP A N 1
ATOM 2004 C CA . ASP A 1 262 ? -11.072 10.653 -4.009 1.00 83.12 262 ASP A CA 1
ATOM 2005 C C . ASP A 1 262 ? -12.242 9.657 -4.071 1.00 83.12 262 ASP A C 1
ATOM 2007 O O . ASP A 1 262 ? -12.749 9.175 -3.058 1.00 83.12 262 ASP A O 1
ATOM 2011 N N . GLU A 1 263 ? -12.646 9.280 -5.285 1.00 88.50 263 GLU A N 1
ATOM 2012 C CA . GLU A 1 263 ? -13.777 8.398 -5.545 1.00 88.50 263 GLU A CA 1
ATOM 2013 C C . GLU A 1 263 ? -13.603 7.033 -4.875 1.00 88.50 263 GLU A C 1
ATOM 2015 O O . GLU A 1 263 ? -14.590 6.442 -4.445 1.00 88.50 263 GLU A O 1
ATOM 2020 N N . VAL A 1 264 ? -12.375 6.536 -4.756 1.00 91.00 264 VAL A N 1
ATOM 2021 C CA . VAL A 1 264 ? -12.074 5.231 -4.145 1.00 91.00 264 VAL A CA 1
ATOM 2022 C C . VAL A 1 264 ? -11.213 5.345 -2.888 1.00 91.00 264 VAL A C 1
ATOM 2024 O O . VAL A 1 264 ? -10.678 4.344 -2.409 1.00 91.00 264 VAL A O 1
ATOM 2027 N N . LEU A 1 265 ? -11.091 6.548 -2.319 1.00 89.38 265 LEU A N 1
ATOM 2028 C CA . LEU A 1 265 ? -10.391 6.744 -1.054 1.00 89.38 265 LEU A CA 1
ATOM 2029 C C . LEU A 1 265 ? -11.009 5.838 0.022 1.00 89.38 265 LEU A C 1
ATOM 2031 O O . LEU A 1 265 ? -12.232 5.769 0.161 1.00 89.38 265 LEU A O 1
ATOM 2035 N N . ASN A 1 266 ? -10.163 5.113 0.756 1.00 89.12 266 ASN A N 1
ATOM 2036 C CA . ASN A 1 266 ? -10.548 4.119 1.762 1.00 89.12 266 ASN A CA 1
ATOM 2037 C C . ASN A 1 266 ? -11.409 2.947 1.241 1.00 89.12 266 ASN A C 1
ATOM 2039 O O . ASN A 1 266 ? -12.030 2.255 2.046 1.00 89.12 266 ASN A O 1
ATOM 2043 N N . HIS A 1 267 ? -11.445 2.687 -0.070 1.00 94.50 267 HIS A N 1
ATOM 2044 C CA . HIS A 1 267 ? -12.128 1.512 -0.620 1.00 94.50 267 HIS A CA 1
ATOM 2045 C C . HIS A 1 267 ? -11.169 0.328 -0.799 1.00 94.50 267 HIS A C 1
ATOM 2047 O O . HIS A 1 267 ? -9.966 0.501 -1.000 1.00 94.50 267 HIS A O 1
ATOM 2053 N N . ALA A 1 268 ? -11.704 -0.891 -0.777 1.00 97.31 268 ALA A N 1
ATOM 2054 C CA . ALA A 1 268 ? -11.064 -2.030 -1.433 1.00 97.31 268 ALA A CA 1
ATOM 2055 C C . ALA A 1 268 ? -11.444 -2.043 -2.920 1.00 97.31 268 ALA A C 1
ATOM 2057 O O . ALA A 1 268 ? -12.603 -1.798 -3.259 1.00 97.31 268 ALA A O 1
ATOM 2058 N N . LEU A 1 269 ? -10.488 -2.338 -3.800 1.00 98.25 269 LEU A N 1
ATOM 2059 C CA . LEU A 1 269 ? -10.731 -2.455 -5.236 1.00 98.25 269 LEU A CA 1
ATOM 2060 C C . LEU A 1 269 ? -10.780 -3.922 -5.660 1.00 98.25 269 LEU A C 1
ATOM 2062 O O . LEU A 1 269 ? -9.866 -4.687 -5.357 1.00 98.25 269 LEU A O 1
ATOM 2066 N N . GLU A 1 270 ? -11.811 -4.296 -6.414 1.00 98.56 270 GLU A N 1
ATOM 2067 C CA . GLU A 1 270 ? -11.883 -5.574 -7.130 1.00 98.56 270 GLU A CA 1
ATOM 2068 C C . GLU A 1 270 ? -11.781 -5.325 -8.636 1.00 98.56 270 GLU A C 1
ATOM 2070 O O . GLU A 1 270 ? -12.646 -4.680 -9.233 1.00 98.56 270 GLU A O 1
ATOM 2075 N N . PHE A 1 271 ? -10.728 -5.852 -9.258 1.00 98.44 271 PHE A N 1
ATOM 2076 C CA . PHE A 1 271 ? -10.557 -5.828 -10.706 1.00 98.44 271 PHE A CA 1
ATOM 2077 C C . PHE A 1 271 ? -11.276 -7.021 -11.333 1.00 98.44 271 PHE A C 1
ATOM 2079 O O . PHE A 1 271 ? -11.165 -8.151 -10.862 1.00 98.44 271 PHE A O 1
ATOM 2086 N N . THR A 1 272 ? -12.016 -6.783 -12.410 1.00 96.88 272 THR A N 1
ATOM 2087 C CA . THR A 1 272 ? -12.772 -7.815 -13.132 1.00 96.88 272 THR A CA 1
ATOM 2088 C C . THR A 1 272 ? -12.679 -7.581 -14.635 1.00 96.88 272 THR A C 1
ATOM 2090 O O . THR A 1 272 ? -12.281 -6.507 -15.075 1.00 96.88 272 THR A O 1
ATOM 2093 N N . GLY A 1 273 ? -13.023 -8.579 -15.439 1.00 95.56 273 GLY A N 1
ATOM 2094 C CA . GLY A 1 273 ? -13.013 -8.486 -16.895 1.00 95.56 273 GLY A CA 1
ATOM 2095 C C . GLY A 1 273 ? -13.292 -9.845 -17.520 1.00 95.56 273 GLY A C 1
ATOM 2096 O O . GLY A 1 273 ? -13.373 -10.852 -16.814 1.00 95.56 273 GLY A O 1
ATOM 2097 N N . SER A 1 274 ? -13.445 -9.874 -18.843 1.00 95.75 274 SER A N 1
ATOM 2098 C CA . SER A 1 274 ? -13.491 -11.143 -19.573 1.00 95.75 274 SER A CA 1
ATOM 2099 C C . SER A 1 274 ? -12.155 -11.890 -19.447 1.00 95.75 274 SER A C 1
ATOM 2101 O O . SER A 1 274 ? -11.121 -11.273 -19.179 1.00 95.75 274 SER A O 1
ATOM 2103 N N . GLU A 1 275 ? -12.162 -13.206 -19.664 1.00 95.00 275 GLU A N 1
ATOM 2104 C CA . GLU A 1 275 ? -10.938 -14.018 -19.652 1.00 95.00 275 GLU A CA 1
ATOM 2105 C C . GLU A 1 275 ? -9.898 -13.487 -20.651 1.00 95.00 275 GLU A C 1
ATOM 2107 O O . GLU A 1 275 ? -8.738 -13.306 -20.297 1.00 95.00 275 GLU A O 1
ATOM 2112 N N . GLU A 1 276 ? -10.334 -13.127 -21.861 1.00 96.75 276 GLU A N 1
ATOM 2113 C CA . GLU A 1 276 ? -9.485 -12.519 -22.891 1.00 96.75 276 GLU A CA 1
ATOM 2114 C C . GLU A 1 276 ? -8.911 -11.165 -22.442 1.00 96.75 276 GLU A C 1
ATOM 2116 O O . GLU A 1 276 ? -7.714 -10.904 -22.586 1.00 96.75 276 GLU A O 1
ATOM 2121 N N . THR A 1 277 ? -9.744 -10.313 -21.837 1.00 97.44 277 THR A N 1
ATOM 2122 C CA . THR A 1 277 ? -9.316 -9.010 -21.318 1.00 97.44 277 THR A CA 1
ATOM 2123 C C . THR A 1 277 ? -8.255 -9.161 -20.234 1.00 97.44 277 THR A C 1
ATOM 2125 O O . THR A 1 277 ? -7.214 -8.507 -20.298 1.00 97.44 277 THR A O 1
ATOM 2128 N N . LEU A 1 278 ? -8.485 -10.021 -19.241 1.00 97.56 278 LEU A N 1
ATOM 2129 C CA . LEU A 1 278 ? -7.543 -10.217 -18.139 1.00 97.56 278 LEU A CA 1
ATOM 2130 C C . LEU A 1 278 ? -6.266 -10.927 -18.599 1.00 97.56 278 LEU A C 1
ATOM 2132 O O . LEU A 1 278 ? -5.184 -10.585 -18.117 1.00 97.56 278 LEU A O 1
ATOM 2136 N N . ALA A 1 279 ? -6.356 -11.843 -19.567 1.00 97.50 279 ALA A N 1
ATOM 2137 C CA . ALA A 1 279 ? -5.191 -12.482 -20.176 1.00 97.50 279 ALA A CA 1
ATOM 2138 C C . ALA A 1 279 ? -4.269 -11.484 -20.897 1.00 97.50 279 ALA A C 1
ATOM 2140 O O . ALA A 1 279 ? -3.067 -11.726 -20.999 1.00 97.50 279 ALA A O 1
ATOM 2141 N N . SER A 1 280 ? -4.800 -10.336 -21.336 1.00 97.44 280 SER A N 1
ATOM 2142 C CA . SER A 1 280 ? -3.998 -9.249 -21.915 1.00 97.44 280 SER A CA 1
ATOM 2143 C C . SER A 1 280 ? -3.160 -8.462 -20.899 1.00 97.44 280 SER A C 1
ATOM 2145 O O . SER A 1 280 ? -2.324 -7.661 -21.309 1.00 97.44 280 SER A O 1
ATOM 2147 N N . ILE A 1 281 ? -3.353 -8.694 -19.592 1.00 98.19 281 ILE A N 1
ATOM 2148 C CA . ILE A 1 281 ? -2.594 -8.067 -18.501 1.00 98.19 281 ILE A CA 1
ATOM 2149 C C . ILE A 1 281 ? -1.719 -9.138 -17.816 1.00 98.19 281 ILE A C 1
ATOM 2151 O O . ILE A 1 281 ? -2.218 -9.889 -16.967 1.00 98.19 281 ILE A O 1
ATOM 2155 N N . PRO A 1 282 ? -0.416 -9.223 -18.142 1.00 97.12 282 PRO A N 1
ATOM 2156 C CA . PRO A 1 282 ? 0.525 -10.147 -17.509 1.00 97.12 282 PRO A CA 1
ATOM 2157 C C . PRO A 1 282 ? 0.618 -9.982 -15.985 1.00 97.12 282 PRO A C 1
ATOM 2159 O O . PRO A 1 282 ? 0.380 -8.905 -15.445 1.00 97.12 282 PRO A O 1
ATOM 2162 N N . ILE A 1 283 ? 1.047 -11.028 -15.267 1.00 98.19 283 ILE A N 1
ATOM 2163 C CA . ILE A 1 283 ? 1.165 -10.983 -13.795 1.00 98.19 283 ILE A CA 1
ATOM 2164 C C . ILE A 1 283 ? 2.061 -9.837 -13.283 1.00 98.19 283 ILE A C 1
ATOM 2166 O O . ILE A 1 283 ? 1.628 -9.160 -12.351 1.00 98.19 283 ILE A O 1
ATOM 2170 N N . PRO A 1 284 ? 3.243 -9.535 -13.867 1.00 97.25 284 PRO A N 1
ATOM 2171 C CA . PRO A 1 284 ? 4.019 -8.355 -13.471 1.00 97.25 284 PRO A CA 1
ATOM 2172 C C . PRO A 1 284 ? 3.224 -7.043 -13.548 1.00 97.25 284 PRO A C 1
ATOM 2174 O O . PRO A 1 284 ? 3.282 -6.245 -12.615 1.00 97.25 284 PRO A O 1
ATOM 2177 N N . ASP A 1 285 ? 2.410 -6.866 -14.593 1.00 98.12 285 ASP A N 1
ATOM 2178 C CA . ASP A 1 285 ? 1.544 -5.695 -14.751 1.00 98.12 285 ASP A CA 1
ATOM 2179 C C . ASP A 1 285 ? 0.410 -5.676 -13.721 1.00 98.12 285 ASP A C 1
ATOM 2181 O O . ASP A 1 285 ? 0.099 -4.622 -13.169 1.00 98.12 285 ASP A O 1
ATOM 2185 N N . ARG A 1 286 ? -0.176 -6.834 -13.387 1.00 98.62 286 ARG A N 1
ATOM 2186 C CA . ARG A 1 286 ? -1.173 -6.932 -12.304 1.00 98.62 286 ARG A CA 1
ATOM 2187 C C . ARG A 1 286 ? -0.579 -6.567 -10.951 1.00 98.62 286 ARG A C 1
ATOM 2189 O O . ARG A 1 286 ? -1.233 -5.875 -10.177 1.00 98.62 286 ARG A O 1
ATOM 2196 N N . LEU A 1 287 ? 0.655 -6.996 -10.669 1.00 98.56 287 LEU A N 1
ATOM 2197 C CA . LEU A 1 287 ? 1.384 -6.606 -9.459 1.00 98.56 287 LEU A CA 1
ATOM 2198 C C . LEU A 1 287 ? 1.632 -5.094 -9.431 1.00 98.56 287 LEU A C 1
ATOM 2200 O O . LEU A 1 287 ? 1.432 -4.477 -8.390 1.00 98.56 287 LEU A O 1
ATOM 2204 N N . THR A 1 288 ? 2.013 -4.484 -10.558 1.00 98.00 288 THR A N 1
ATOM 2205 C CA . THR A 1 288 ? 2.153 -3.023 -10.690 1.00 98.00 288 THR A CA 1
ATOM 2206 C C . THR A 1 288 ? 0.832 -2.296 -10.437 1.00 98.00 288 THR A C 1
ATOM 2208 O O . THR A 1 288 ? 0.804 -1.359 -9.639 1.00 98.00 288 THR A O 1
ATOM 2211 N N . ILE A 1 289 ? -0.265 -2.744 -11.059 1.00 98.44 289 ILE A N 1
ATOM 2212 C CA . ILE A 1 289 ? -1.595 -2.145 -10.887 1.00 98.44 289 ILE A CA 1
ATOM 2213 C C . ILE A 1 289 ? -2.040 -2.255 -9.430 1.00 98.44 289 ILE A C 1
ATOM 2215 O O . ILE A 1 289 ? -2.413 -1.251 -8.830 1.00 98.44 289 ILE A O 1
ATOM 2219 N N . ALA A 1 290 ? -1.961 -3.452 -8.846 1.00 98.38 290 ALA A N 1
ATOM 2220 C CA . ALA A 1 290 ? -2.356 -3.708 -7.467 1.00 98.38 290 ALA A CA 1
ATOM 2221 C C . ALA A 1 290 ? -1.515 -2.898 -6.469 1.00 98.38 290 ALA A C 1
ATOM 2223 O O . ALA A 1 290 ? -2.068 -2.265 -5.573 1.00 98.38 290 ALA A O 1
ATOM 2224 N N . ASN A 1 291 ? -0.194 -2.853 -6.653 1.00 96.62 291 ASN A N 1
ATOM 2225 C CA . ASN A 1 291 ? 0.730 -2.088 -5.817 1.00 96.62 291 ASN A CA 1
ATOM 2226 C C . ASN A 1 291 ? 0.384 -0.593 -5.793 1.00 96.62 291 ASN A C 1
ATOM 2228 O O . ASN A 1 291 ? 0.285 -0.022 -4.714 1.00 96.62 291 ASN A O 1
ATOM 2232 N N . MET A 1 292 ? 0.125 0.009 -6.958 1.00 94.94 292 MET A N 1
ATOM 2233 C CA . MET A 1 292 ? -0.131 1.449 -7.060 1.00 94.94 292 MET A CA 1
ATOM 2234 C C . MET A 1 292 ? -1.557 1.890 -6.711 1.00 94.94 292 MET A C 1
ATOM 2236 O O . MET A 1 292 ? -1.879 3.078 -6.755 1.00 94.94 292 MET A O 1
ATOM 2240 N N . THR A 1 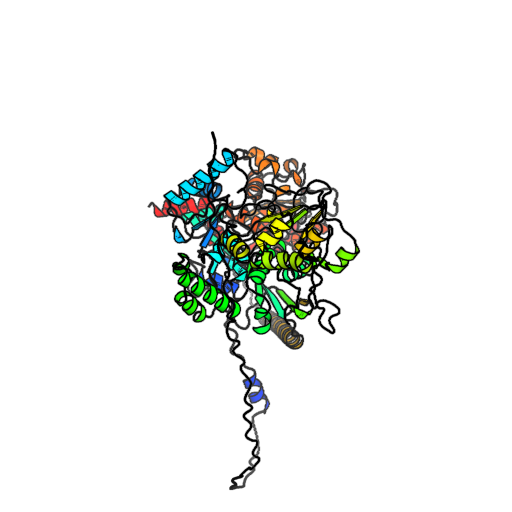293 ? -2.428 0.957 -6.322 1.00 94.94 293 THR A N 1
ATOM 2241 C CA . THR A 1 293 ? -3.707 1.328 -5.698 1.00 94.94 293 THR A CA 1
ATOM 2242 C C . THR A 1 293 ? -3.497 2.078 -4.377 1.00 94.94 293 THR A C 1
ATOM 2244 O O . THR A 1 293 ? -4.349 2.878 -3.992 1.00 94.94 293 THR A O 1
ATOM 2247 N N . THR A 1 294 ? -2.341 1.887 -3.730 1.00 90.25 294 THR A N 1
ATOM 2248 C CA . THR A 1 294 ? -1.917 2.626 -2.537 1.00 90.25 294 THR A CA 1
ATOM 2249 C C . THR A 1 294 ? -1.858 4.134 -2.799 1.00 90.25 294 THR A C 1
ATOM 2251 O O . THR A 1 294 ? -2.452 4.906 -2.048 1.00 90.25 294 THR A O 1
ATOM 2254 N N . GLU A 1 295 ? -1.219 4.578 -3.886 1.00 85.94 295 GLU A N 1
ATOM 2255 C CA . GLU A 1 295 ? -1.150 5.999 -4.259 1.00 85.94 295 GLU A CA 1
ATOM 2256 C C . GLU A 1 295 ? -2.516 6.595 -4.635 1.00 85.94 295 GLU A C 1
ATOM 2258 O O . GLU A 1 295 ? -2.714 7.806 -4.530 1.00 85.94 295 GLU A O 1
ATOM 2263 N N . TRP A 1 296 ? -3.468 5.755 -5.048 1.00 88.38 296 TRP A N 1
ATOM 2264 C CA . TRP A 1 296 ? -4.847 6.158 -5.331 1.00 88.38 296 TRP A CA 1
ATOM 2265 C C . TRP A 1 296 ? -5.706 6.292 -4.055 1.00 88.38 296 TRP A C 1
ATOM 2267 O O . TRP A 1 296 ? -6.832 6.780 -4.108 1.00 88.38 296 TRP A O 1
ATOM 2277 N N . GLY A 1 297 ? -5.178 5.895 -2.891 1.00 87.19 297 GLY A N 1
ATOM 2278 C CA . GLY A 1 297 ? -5.879 5.953 -1.605 1.00 87.19 297 GLY A CA 1
ATOM 2279 C C . GLY A 1 297 ? -6.748 4.728 -1.304 1.00 87.19 297 GLY A C 1
ATOM 2280 O O . GLY A 1 297 ? -7.503 4.743 -0.329 1.00 87.19 297 GLY A O 1
ATOM 2281 N N . ALA A 1 298 ? -6.643 3.670 -2.110 1.00 92.38 298 ALA A N 1
ATOM 2282 C CA . ALA A 1 298 ? -7.327 2.407 -1.870 1.00 92.38 298 ALA A CA 1
ATOM 2283 C C . ALA A 1 298 ? -6.536 1.504 -0.907 1.00 92.38 298 ALA A C 1
ATOM 2285 O O . ALA A 1 298 ? -5.311 1.557 -0.798 1.00 92.38 298 ALA A O 1
ATOM 2286 N N . LEU A 1 299 ? -7.259 0.637 -0.205 1.00 92.88 299 LEU A N 1
ATOM 2287 C CA . LEU A 1 299 ? -6.733 -0.221 0.863 1.00 92.88 299 LEU A CA 1
ATOM 2288 C C . LEU A 1 299 ? -6.330 -1.614 0.391 1.00 92.88 299 LEU A C 1
ATOM 2290 O O . LEU A 1 299 ? -5.691 -2.351 1.132 1.00 92.88 299 LEU A O 1
ATOM 2294 N N . SER A 1 300 ? -6.771 -1.986 -0.807 1.00 96.19 300 SER A N 1
ATOM 2295 C CA . SER A 1 300 ? -6.370 -3.201 -1.507 1.00 96.19 300 SER A CA 1
ATOM 2296 C C . SER A 1 300 ? -6.704 -3.066 -2.993 1.00 96.19 300 SER A C 1
ATOM 2298 O O . SER A 1 300 ? -7.605 -2.308 -3.363 1.00 96.19 300 SER A O 1
ATOM 2300 N N . GLY A 1 301 ? -5.994 -3.817 -3.836 1.00 97.75 301 GLY A N 1
ATOM 2301 C CA . GLY A 1 301 ? -6.239 -3.905 -5.275 1.00 97.75 301 GLY A CA 1
ATOM 2302 C C . GLY A 1 301 ? -6.248 -5.350 -5.749 1.00 97.75 301 GLY A C 1
ATOM 2303 O O . GLY A 1 301 ? -5.207 -5.872 -6.129 1.00 97.75 301 GLY A O 1
ATOM 2304 N N . LEU A 1 302 ? -7.403 -6.008 -5.710 1.00 98.56 302 LEU A N 1
ATOM 2305 C CA . LEU A 1 302 ? -7.525 -7.455 -5.859 1.00 98.56 302 LEU A CA 1
ATOM 2306 C C . LEU A 1 302 ? -7.876 -7.873 -7.294 1.00 98.56 302 LEU A C 1
ATOM 2308 O O . LEU A 1 302 ? -8.966 -7.581 -7.783 1.00 98.56 302 LEU A O 1
ATOM 2312 N N . PHE A 1 303 ? -6.976 -8.611 -7.947 1.00 98.69 303 PHE A N 1
ATOM 2313 C CA . PHE A 1 303 ? -7.274 -9.354 -9.175 1.00 98.69 303 PHE A CA 1
ATOM 2314 C C . PHE A 1 303 ? -7.901 -10.722 -8.858 1.00 98.69 303 PHE A C 1
ATOM 2316 O O . PHE A 1 303 ? -7.679 -11.272 -7.776 1.00 98.69 303 PHE A O 1
ATOM 2323 N N . PRO A 1 304 ? -8.668 -11.317 -9.785 1.00 97.12 304 PRO A N 1
ATOM 2324 C CA . PRO A 1 304 ? -9.173 -12.669 -9.611 1.00 97.12 304 PRO A CA 1
ATOM 2325 C C . PRO A 1 304 ? -8.058 -13.702 -9.818 1.00 97.12 304 PRO A C 1
ATOM 2327 O O . PRO A 1 304 ? -7.024 -13.433 -10.431 1.00 97.12 304 PRO A O 1
ATOM 2330 N N . VAL A 1 305 ? -8.301 -14.922 -9.335 1.00 97.81 305 VAL A N 1
ATOM 2331 C CA . VAL A 1 305 ? -7.488 -16.093 -9.689 1.00 97.81 305 VAL A CA 1
ATOM 2332 C C . VAL A 1 305 ? -8.023 -16.669 -10.994 1.00 97.81 305 VAL A C 1
ATOM 2334 O O . VAL A 1 305 ? -9.105 -17.256 -10.997 1.00 97.81 305 VAL A O 1
ATOM 2337 N N . ASP A 1 306 ? -7.273 -16.485 -12.077 1.00 96.44 306 ASP A N 1
ATOM 2338 C CA . ASP A 1 306 ? -7.609 -16.912 -13.437 1.00 96.44 306 ASP A CA 1
ATOM 2339 C C . ASP A 1 306 ? -6.516 -17.803 -14.056 1.00 96.44 306 ASP A C 1
ATOM 2341 O O . ASP A 1 306 ? -5.475 -18.064 -13.447 1.00 96.44 306 ASP A O 1
ATOM 2345 N N . GLU A 1 307 ? -6.742 -18.267 -15.285 1.00 96.44 307 GLU A N 1
ATOM 2346 C CA . GLU A 1 307 ? -5.825 -19.179 -15.977 1.00 96.44 307 GLU A CA 1
ATOM 2347 C C . GLU A 1 307 ? -4.447 -18.564 -16.260 1.00 96.44 307 GLU A C 1
ATOM 2349 O O . GLU A 1 307 ? -3.442 -19.280 -16.268 1.00 96.44 307 GLU A O 1
ATOM 2354 N N . THR A 1 308 ? -4.352 -17.239 -16.421 1.00 97.44 308 THR A N 1
ATOM 2355 C CA . THR A 1 308 ? -3.063 -16.541 -16.549 1.00 97.44 308 THR A CA 1
ATOM 2356 C C . THR A 1 308 ? -2.231 -16.696 -15.280 1.00 97.44 308 THR A C 1
ATOM 2358 O O . THR A 1 308 ? -1.046 -17.032 -15.355 1.00 97.44 308 THR A O 1
ATOM 2361 N N . LEU A 1 309 ? -2.845 -16.510 -14.108 1.00 98.19 309 LEU A N 1
ATOM 2362 C CA . LEU A 1 309 ? -2.167 -16.696 -12.828 1.00 98.19 309 LEU A CA 1
ATOM 2363 C C . LEU A 1 309 ? -1.816 -18.166 -12.572 1.00 98.19 309 LEU A C 1
ATOM 2365 O O . LEU A 1 309 ? -0.703 -18.461 -12.129 1.00 98.19 309 LEU A O 1
ATOM 2369 N N . ILE A 1 310 ? -2.732 -19.092 -12.873 1.00 98.25 310 ILE A N 1
ATOM 2370 C CA . ILE A 1 310 ? -2.471 -20.533 -12.746 1.00 98.25 310 ILE A CA 1
ATOM 2371 C C . ILE A 1 310 ? -1.287 -20.937 -13.629 1.00 98.25 310 ILE A C 1
ATOM 2373 O O . ILE A 1 310 ? -0.355 -21.580 -13.143 1.00 98.25 310 ILE A O 1
ATOM 2377 N N . SER A 1 311 ? -1.270 -20.509 -14.892 1.00 98.19 311 SER A N 1
ATOM 2378 C CA . SER A 1 311 ? -0.179 -20.790 -15.833 1.00 98.19 311 SER A CA 1
ATOM 2379 C C . SER A 1 311 ? 1.155 -20.217 -15.353 1.00 98.19 311 SER A C 1
ATOM 2381 O O . SER A 1 311 ? 2.180 -20.898 -15.414 1.00 98.19 311 SER A O 1
ATOM 2383 N N . TRP A 1 312 ? 1.145 -19.000 -14.804 1.00 97.88 312 TRP A N 1
ATOM 2384 C CA . TRP A 1 312 ? 2.336 -18.370 -14.233 1.00 97.88 312 TRP A CA 1
ATOM 2385 C C . TRP A 1 312 ? 2.903 -19.167 -13.048 1.00 97.88 312 TRP A C 1
ATOM 2387 O O . TRP A 1 312 ? 4.104 -19.440 -13.003 1.00 97.88 312 TRP A O 1
ATOM 2397 N N . TYR A 1 313 ? 2.051 -19.627 -12.126 1.00 98.25 313 TYR A N 1
ATOM 2398 C CA . TYR A 1 313 ? 2.492 -20.480 -11.020 1.00 98.25 313 TYR A CA 1
ATOM 2399 C C . TYR A 1 313 ? 2.950 -21.866 -11.476 1.00 98.25 313 TYR A C 1
ATOM 2401 O O . TYR A 1 313 ? 3.908 -22.395 -10.914 1.00 98.25 313 TYR A O 1
ATOM 2409 N N . ARG A 1 314 ? 2.317 -22.459 -12.498 1.00 98.19 314 ARG A N 1
ATOM 2410 C CA . ARG A 1 314 ? 2.769 -23.737 -13.073 1.00 98.19 314 ARG A CA 1
ATOM 2411 C C . ARG A 1 314 ? 4.169 -23.609 -13.650 1.00 98.19 314 ARG A C 1
ATOM 2413 O O . ARG A 1 314 ? 5.003 -24.450 -13.339 1.00 98.19 314 ARG A O 1
ATOM 2420 N N . ALA A 1 315 ? 4.440 -22.548 -14.412 1.00 96.88 315 ALA A N 1
ATOM 2421 C CA . ALA A 1 315 ? 5.777 -22.276 -14.929 1.00 96.88 315 ALA A CA 1
ATOM 2422 C C . ALA A 1 315 ? 6.798 -22.143 -13.788 1.00 96.88 315 ALA A C 1
ATOM 2424 O O . ALA A 1 315 ? 7.840 -22.792 -13.823 1.00 96.88 315 ALA A O 1
ATOM 2425 N N . LYS A 1 316 ? 6.466 -21.391 -12.728 1.00 95.00 316 LYS A N 1
ATOM 2426 C CA . LYS A 1 316 ? 7.328 -21.267 -11.542 1.00 95.00 316 LYS A CA 1
ATOM 2427 C C . LYS A 1 316 ? 7.582 -22.594 -10.831 1.00 95.00 316 LYS A C 1
ATOM 2429 O O . LYS A 1 316 ? 8.725 -22.869 -10.481 1.00 95.00 316 LYS A O 1
ATOM 2434 N N . ALA A 1 317 ? 6.552 -23.416 -10.636 1.00 97.06 317 ALA A N 1
ATOM 2435 C CA . ALA A 1 317 ? 6.685 -24.733 -10.015 1.00 97.06 317 ALA A CA 1
ATOM 2436 C C . ALA A 1 317 ? 7.586 -25.660 -10.846 1.00 97.06 317 ALA A C 1
ATOM 2438 O O . ALA A 1 317 ? 8.461 -26.321 -10.286 1.00 97.06 317 ALA A O 1
ATOM 2439 N N . THR A 1 318 ? 7.426 -25.658 -12.174 1.00 97.38 318 THR A N 1
ATOM 2440 C CA . THR A 1 318 ? 8.283 -26.420 -13.090 1.00 97.38 318 THR A CA 1
ATOM 2441 C C . THR A 1 318 ? 9.736 -25.968 -12.981 1.00 97.38 318 THR A C 1
ATOM 2443 O O . THR A 1 318 ? 10.615 -26.799 -12.766 1.00 97.38 318 THR A O 1
ATOM 2446 N N . THR A 1 319 ? 9.999 -24.659 -13.060 1.00 93.50 319 THR A N 1
ATOM 2447 C CA . THR A 1 319 ? 11.353 -24.105 -12.919 1.00 93.50 319 THR A CA 1
ATOM 2448 C C . THR A 1 319 ? 11.960 -24.462 -11.561 1.00 93.50 319 THR A C 1
ATOM 2450 O O . THR A 1 319 ? 13.082 -24.957 -11.498 1.00 93.50 319 THR A O 1
ATOM 2453 N N . ALA A 1 320 ? 11.209 -24.293 -10.470 1.00 94.12 320 ALA A N 1
ATOM 2454 C CA . ALA A 1 320 ? 11.674 -24.637 -9.130 1.00 94.12 320 ALA A CA 1
ATOM 2455 C C . ALA A 1 320 ? 12.060 -26.121 -9.013 1.00 94.12 320 ALA A C 1
ATOM 2457 O O . ALA A 1 320 ? 13.099 -26.435 -8.434 1.00 94.12 320 ALA A O 1
ATOM 2458 N N . ALA A 1 321 ? 11.264 -27.022 -9.596 1.00 95.00 321 ALA A N 1
ATOM 2459 C CA . ALA A 1 321 ? 11.551 -28.453 -9.613 1.00 95.00 321 ALA A CA 1
ATOM 2460 C C . ALA A 1 321 ? 12.785 -28.794 -10.466 1.00 95.00 321 ALA A C 1
ATOM 2462 O O . ALA A 1 321 ? 13.615 -29.592 -10.040 1.00 95.00 321 ALA A O 1
ATOM 2463 N N . MET A 1 322 ? 12.946 -28.164 -11.635 1.00 94.94 322 MET A N 1
ATOM 2464 C CA . MET A 1 322 ? 14.099 -28.388 -12.519 1.00 94.94 322 MET A CA 1
ATOM 2465 C C . MET A 1 322 ? 15.433 -28.030 -11.855 1.00 94.94 322 MET A C 1
ATOM 2467 O O . MET A 1 322 ? 16.431 -28.711 -12.082 1.00 94.94 322 MET A O 1
ATOM 2471 N N . PHE A 1 323 ? 15.445 -26.986 -11.025 1.00 91.69 323 PHE A N 1
ATOM 2472 C CA . PHE A 1 323 ? 16.649 -26.498 -10.350 1.00 91.69 323 PHE A CA 1
ATOM 2473 C C . PHE A 1 323 ? 16.773 -26.956 -8.888 1.00 91.69 323 PHE A C 1
ATOM 2475 O O . PHE A 1 323 ? 17.628 -26.444 -8.170 1.00 91.69 323 PHE A O 1
ATOM 2482 N N . ASN A 1 324 ? 15.950 -27.912 -8.428 1.00 90.06 324 ASN A N 1
ATOM 2483 C CA . ASN A 1 324 ? 15.907 -28.369 -7.028 1.00 90.06 324 ASN A CA 1
ATOM 2484 C C . ASN A 1 324 ? 15.838 -27.206 -6.017 1.00 90.06 324 ASN A C 1
ATOM 2486 O O . ASN A 1 324 ? 16.497 -27.212 -4.977 1.00 90.06 324 ASN A O 1
ATOM 2490 N N . SER A 1 325 ? 15.056 -26.178 -6.347 1.00 91.31 325 SER A N 1
ATOM 2491 C CA . SER A 1 325 ? 14.933 -24.977 -5.528 1.00 91.31 325 SER A CA 1
ATOM 2492 C C . SER A 1 325 ? 14.154 -25.267 -4.235 1.00 91.31 325 SER A C 1
ATOM 2494 O O . SER A 1 325 ? 13.122 -25.949 -4.289 1.00 91.31 325 SER A O 1
ATOM 2496 N N . PRO A 1 326 ? 14.542 -24.674 -3.086 1.00 88.38 326 PRO A N 1
ATOM 2497 C CA . PRO A 1 326 ? 13.744 -24.695 -1.853 1.00 88.38 326 PRO A CA 1
ATOM 2498 C C . PRO A 1 326 ? 12.326 -24.133 -2.032 1.00 88.38 326 PRO A C 1
ATOM 2500 O O . PRO A 1 326 ? 11.437 -24.394 -1.223 1.00 88.38 326 PRO A O 1
ATOM 2503 N N . LEU A 1 327 ? 12.088 -23.379 -3.111 1.00 91.81 327 LEU A N 1
ATOM 2504 C CA . LEU A 1 327 ? 10.769 -22.882 -3.479 1.00 91.81 327 LEU A CA 1
ATOM 2505 C C . LEU A 1 327 ? 9.746 -24.013 -3.681 1.00 91.81 327 LEU A C 1
ATOM 2507 O O . LEU A 1 327 ? 8.562 -23.785 -3.456 1.00 91.81 327 LEU A O 1
ATOM 2511 N N . THR A 1 328 ? 10.177 -25.227 -4.042 1.00 93.69 328 THR A N 1
ATOM 2512 C CA . THR A 1 328 ? 9.299 -26.400 -4.243 1.00 93.69 328 THR A CA 1
ATOM 2513 C C . THR A 1 328 ? 8.456 -26.762 -3.013 1.00 93.69 328 THR A C 1
ATOM 2515 O O . THR A 1 328 ? 7.346 -27.277 -3.157 1.00 93.69 328 THR A O 1
ATOM 2518 N N . GLU A 1 329 ? 8.910 -26.424 -1.803 1.00 92.25 329 GLU A N 1
ATOM 2519 C CA . GLU A 1 329 ? 8.132 -26.613 -0.569 1.00 92.25 329 GLU A CA 1
ATOM 2520 C C . GLU A 1 329 ? 6.885 -25.718 -0.514 1.00 92.25 329 GLU A C 1
ATOM 2522 O O . GLU A 1 329 ? 5.879 -26.078 0.094 1.00 92.25 329 GLU A O 1
ATOM 2527 N N . ARG A 1 330 ? 6.945 -24.539 -1.145 1.00 94.12 330 ARG A N 1
ATOM 2528 C CA . ARG A 1 330 ? 5.882 -23.523 -1.112 1.00 94.12 330 ARG A CA 1
ATOM 2529 C C . ARG A 1 330 ? 5.136 -23.417 -2.438 1.00 94.12 330 ARG A C 1
ATOM 2531 O O . ARG A 1 330 ? 3.937 -23.154 -2.434 1.00 94.12 330 ARG A O 1
ATOM 2538 N N . VAL A 1 331 ? 5.802 -23.630 -3.566 1.00 96.38 331 VAL A N 1
ATOM 2539 C CA . VAL A 1 331 ? 5.232 -23.525 -4.911 1.00 96.38 331 VAL A CA 1
ATOM 2540 C C . VAL A 1 331 ? 5.484 -24.832 -5.651 1.00 96.38 331 VAL A C 1
ATOM 2542 O O . VAL A 1 331 ? 6.562 -25.073 -6.189 1.00 96.38 331 VAL A O 1
ATOM 2545 N N . ASN A 1 332 ? 4.461 -25.679 -5.681 1.00 97.19 332 ASN A N 1
ATOM 2546 C CA . ASN A 1 332 ? 4.479 -26.968 -6.361 1.00 97.19 332 ASN A CA 1
ATOM 2547 C C . ASN A 1 332 ? 3.144 -27.229 -7.064 1.00 97.19 332 ASN A C 1
ATOM 2549 O O . ASN A 1 332 ? 2.138 -26.565 -6.809 1.00 97.19 332 ASN A O 1
ATOM 2553 N N . HIS A 1 333 ? 3.147 -28.202 -7.973 1.00 97.69 333 HIS A N 1
ATOM 2554 C CA . HIS A 1 333 ? 1.977 -28.539 -8.775 1.00 97.69 333 HIS A CA 1
ATOM 2555 C C . HIS A 1 333 ? 0.773 -28.992 -7.938 1.00 97.69 333 HIS A C 1
ATOM 2557 O O . HIS A 1 333 ? -0.342 -28.607 -8.276 1.00 97.69 333 HIS A O 1
ATOM 2563 N N . GLU A 1 334 ? 0.985 -29.701 -6.828 1.00 97.44 334 GLU A N 1
ATOM 2564 C CA . GLU A 1 334 ? -0.090 -30.169 -5.943 1.00 97.44 334 GLU A CA 1
ATOM 2565 C C . GLU A 1 334 ? -0.853 -29.000 -5.302 1.00 97.44 334 GLU A C 1
ATOM 2567 O O . GLU A 1 334 ? -2.073 -28.904 -5.434 1.00 97.44 334 GLU A O 1
ATOM 2572 N N . ARG A 1 335 ? -0.138 -28.032 -4.714 1.00 96.75 335 ARG A N 1
ATOM 2573 C CA . ARG A 1 335 ? -0.740 -26.816 -4.142 1.00 96.75 335 ARG A CA 1
ATOM 2574 C C . ARG A 1 335 ? -1.485 -25.991 -5.199 1.00 96.75 335 ARG A C 1
ATOM 2576 O O . ARG A 1 335 ? -2.481 -25.332 -4.900 1.00 96.75 335 ARG A O 1
ATOM 2583 N N . ILE A 1 336 ? -1.019 -26.014 -6.450 1.00 98.12 336 ILE A N 1
ATOM 2584 C CA . ILE A 1 336 ? -1.705 -25.344 -7.566 1.00 98.12 336 ILE A CA 1
ATOM 2585 C C . ILE A 1 336 ? -2.957 -26.135 -7.987 1.00 98.12 336 ILE A C 1
ATOM 2587 O O . ILE A 1 336 ? -3.972 -25.523 -8.307 1.00 98.12 336 ILE A O 1
ATOM 2591 N N . ASP A 1 337 ? -2.940 -27.471 -7.950 1.00 98.06 337 ASP A N 1
ATOM 2592 C CA . ASP A 1 337 ? -4.130 -28.300 -8.202 1.00 98.06 337 ASP A CA 1
ATOM 2593 C C . ASP A 1 337 ? -5.227 -28.041 -7.162 1.00 98.06 337 ASP A C 1
ATOM 2595 O O . ASP A 1 337 ? -6.407 -27.956 -7.507 1.00 98.06 337 ASP A O 1
ATOM 2599 N N . GLU A 1 338 ? -4.854 -27.864 -5.893 1.00 96.56 338 GLU A N 1
ATOM 2600 C CA . GLU A 1 338 ? -5.776 -27.434 -4.836 1.00 96.56 338 GLU A CA 1
ATOM 2601 C C . GLU A 1 338 ? -6.362 -26.049 -5.122 1.00 96.56 338 GLU A C 1
ATOM 2603 O O . GLU A 1 338 ? -7.572 -25.850 -4.996 1.00 96.56 338 GLU A O 1
ATOM 2608 N N . LEU A 1 339 ? -5.526 -25.109 -5.573 1.00 96.31 339 LEU A N 1
ATOM 2609 C CA . LEU A 1 339 ? -5.967 -23.767 -5.942 1.00 96.31 339 LEU A CA 1
ATOM 2610 C C . LEU A 1 339 ? -6.962 -23.781 -7.115 1.00 96.31 339 LEU A C 1
ATOM 2612 O O . LEU A 1 339 ? -7.905 -22.994 -7.112 1.00 96.31 339 LEU A O 1
ATOM 2616 N N . VAL A 1 340 ? -6.792 -24.668 -8.098 1.00 96.81 340 VAL A N 1
ATOM 2617 C CA . VAL A 1 340 ? -7.731 -24.820 -9.227 1.00 96.81 340 VAL A CA 1
ATOM 2618 C C . VAL A 1 340 ? -9.071 -25.416 -8.772 1.00 96.81 340 VAL A C 1
ATOM 2620 O O . VAL A 1 340 ? -10.128 -25.037 -9.285 1.00 96.81 340 VAL A O 1
ATOM 2623 N N . LYS A 1 341 ? -9.045 -26.346 -7.807 1.00 95.75 341 LYS A N 1
ATOM 2624 C CA . LYS A 1 341 ? -10.252 -26.982 -7.248 1.00 95.75 341 LYS A CA 1
ATOM 2625 C C . LYS A 1 341 ? -11.059 -26.026 -6.379 1.00 95.75 341 LYS A C 1
ATOM 2627 O O . LYS A 1 341 ? -12.287 -26.012 -6.463 1.00 95.75 341 LYS A O 1
ATOM 2632 N N . ASP A 1 342 ? -10.386 -25.240 -5.547 1.00 91.88 342 ASP A N 1
ATOM 2633 C CA . ASP A 1 342 ? -11.025 -24.157 -4.814 1.00 91.88 342 ASP A CA 1
ATOM 2634 C C . ASP A 1 342 ? -11.502 -23.113 -5.834 1.00 91.88 342 ASP A C 1
ATOM 2636 O O . ASP A 1 342 ? -10.710 -22.571 -6.590 1.00 91.88 342 ASP A O 1
ATOM 2640 N N . LYS A 1 343 ? -12.800 -22.837 -5.935 1.00 90.06 343 LYS A N 1
ATOM 2641 C CA . LYS A 1 343 ? -13.317 -21.786 -6.825 1.00 90.06 343 LYS A CA 1
ATOM 2642 C C . LYS A 1 343 ? -13.960 -20.708 -5.980 1.00 90.06 343 LYS A C 1
ATOM 2644 O O . LYS A 1 343 ? -15.159 -20.733 -5.718 1.00 90.06 343 LYS A O 1
ATOM 2649 N N . LEU A 1 344 ? -13.138 -19.757 -5.542 1.00 93.44 344 LEU A N 1
ATOM 2650 C CA . LEU A 1 344 ? -13.616 -18.560 -4.863 1.00 93.44 344 LEU A CA 1
ATOM 2651 C C . LEU A 1 344 ? -13.738 -17.406 -5.857 1.00 93.44 344 LEU A C 1
ATOM 2653 O O . LEU A 1 344 ? -12.731 -16.904 -6.353 1.00 93.44 344 LEU A O 1
ATOM 2657 N N . VAL A 1 345 ? -14.977 -17.001 -6.118 1.00 93.69 345 VAL A N 1
ATOM 2658 C CA . VAL A 1 345 ? -15.364 -15.845 -6.941 1.00 93.69 345 VAL A CA 1
ATOM 2659 C C . VAL A 1 345 ? -16.456 -15.063 -6.213 1.00 93.69 345 VAL A C 1
ATOM 2661 O O . VAL A 1 345 ? -17.090 -15.620 -5.315 1.00 93.69 345 VAL A O 1
ATOM 2664 N N . ALA A 1 346 ? -16.692 -13.802 -6.574 1.00 95.19 346 ALA A N 1
ATOM 2665 C CA . ALA A 1 346 ? -17.827 -13.036 -6.052 1.00 95.19 346 ALA A CA 1
ATOM 2666 C C . ALA A 1 346 ? -19.164 -13.751 -6.344 1.00 95.19 346 ALA A C 1
ATOM 2668 O O . ALA A 1 346 ? -19.300 -14.432 -7.362 1.00 95.19 346 ALA A O 1
ATOM 2669 N N . ASP A 1 347 ? -20.137 -13.639 -5.439 1.00 95.19 347 ASP A N 1
ATOM 2670 C CA . ASP A 1 347 ? -21.484 -14.166 -5.674 1.00 95.19 347 ASP A CA 1
ATOM 2671 C C . ASP A 1 347 ? -22.202 -13.372 -6.778 1.00 95.19 347 ASP A C 1
ATOM 2673 O O . ASP A 1 347 ? -22.065 -12.146 -6.853 1.00 95.19 347 ASP A O 1
ATOM 2677 N N . PRO A 1 348 ? -23.033 -14.029 -7.606 1.00 89.94 348 PRO A N 1
ATOM 2678 C CA . PRO A 1 348 ? -23.998 -13.322 -8.435 1.00 89.94 348 PRO A CA 1
ATOM 2679 C C . PRO A 1 348 ? -24.876 -12.407 -7.569 1.00 89.94 348 PRO A C 1
ATOM 2681 O O . PRO A 1 348 ? -25.464 -12.857 -6.588 1.00 89.94 348 PRO A O 1
ATOM 2684 N N . GLY A 1 349 ? -24.960 -11.125 -7.930 1.00 85.44 349 GLY A N 1
ATOM 2685 C CA . GLY A 1 349 ? -25.723 -10.130 -7.167 1.00 85.44 349 GLY A CA 1
ATOM 2686 C C . GLY A 1 349 ? -24.989 -9.534 -5.961 1.00 85.44 349 GLY A C 1
ATOM 2687 O O . GLY A 1 349 ? -25.621 -8.847 -5.167 1.00 85.44 349 GLY A O 1
ATOM 2688 N N . ALA A 1 350 ? -23.678 -9.764 -5.807 1.00 92.69 350 ALA A N 1
ATOM 2689 C CA . ALA A 1 350 ? -22.889 -9.070 -4.792 1.00 92.69 350 ALA A CA 1
ATOM 2690 C C . ALA A 1 350 ? -22.933 -7.541 -4.990 1.00 92.69 350 ALA A C 1
ATOM 2692 O O . ALA A 1 350 ? -22.717 -7.037 -6.096 1.00 92.69 350 ALA A O 1
ATOM 2693 N N . SER A 1 351 ? -23.199 -6.812 -3.905 1.00 91.50 351 SER A N 1
ATOM 2694 C CA . SER A 1 351 ? -23.305 -5.351 -3.906 1.00 91.50 351 SER A CA 1
ATOM 2695 C C . SER A 1 351 ? -21.936 -4.687 -3.797 1.00 91.50 351 SER A C 1
ATOM 2697 O O . SER A 1 351 ? -21.146 -5.021 -2.917 1.00 91.50 351 SER A O 1
ATOM 2699 N N . TYR A 1 352 ? -21.695 -3.693 -4.648 1.00 95.31 352 TYR A N 1
ATOM 2700 C CA . TYR A 1 352 ? -20.500 -2.854 -4.624 1.00 95.31 352 TYR A CA 1
ATOM 2701 C C . TYR A 1 352 ? -20.890 -1.421 -4.265 1.00 95.31 352 TYR A C 1
ATOM 2703 O O . TYR A 1 352 ? -21.928 -0.927 -4.707 1.00 95.31 352 TYR A O 1
ATOM 2711 N N . ALA A 1 353 ? -20.060 -0.747 -3.470 1.00 95.12 353 ALA A N 1
ATOM 2712 C CA . ALA A 1 353 ? -20.266 0.655 -3.114 1.00 95.12 353 ALA A CA 1
ATOM 2713 C C . ALA A 1 353 ? -20.153 1.560 -4.348 1.00 95.12 353 ALA A C 1
ATOM 2715 O O . ALA A 1 353 ? -20.896 2.532 -4.474 1.00 95.12 353 ALA A O 1
ATOM 2716 N N . LYS A 1 354 ? -19.241 1.216 -5.269 1.00 95.00 354 LYS A N 1
ATOM 2717 C CA . LYS A 1 354 ? -19.052 1.889 -6.558 1.00 95.00 354 LYS A CA 1
ATOM 2718 C C . LYS A 1 354 ? -18.711 0.880 -7.648 1.00 95.00 354 LYS A C 1
ATOM 2720 O O . LYS A 1 354 ? -18.066 -0.135 -7.389 1.00 95.00 354 LYS A O 1
ATOM 2725 N N . GLU A 1 355 ? -19.117 1.174 -8.873 1.00 96.00 355 GLU A N 1
ATOM 2726 C CA . GLU A 1 355 ? -18.756 0.398 -10.058 1.00 96.00 355 GLU A CA 1
ATOM 2727 C C . GLU A 1 355 ? -18.212 1.356 -11.112 1.00 96.00 355 GLU A C 1
ATOM 2729 O O . GLU A 1 355 ? -18.853 2.359 -11.421 1.00 96.00 355 GLU A O 1
ATOM 2734 N N . PHE A 1 356 ? -17.047 1.035 -11.659 1.00 96.75 356 PHE A N 1
ATOM 2735 C CA . PHE A 1 356 ? -16.446 1.732 -12.786 1.00 96.75 356 PHE A CA 1
ATOM 2736 C C . PHE A 1 356 ? -16.037 0.727 -13.857 1.00 96.75 356 PHE A C 1
ATOM 2738 O O . PHE A 1 356 ? -15.821 -0.457 -13.579 1.00 96.75 356 PHE A O 1
ATOM 2745 N N . TYR A 1 357 ? -15.847 1.214 -15.075 1.00 97.12 357 TYR A N 1
ATOM 2746 C CA . TYR A 1 357 ? -15.279 0.436 -16.164 1.00 97.12 357 TYR A CA 1
ATOM 2747 C C . TYR A 1 357 ? -14.199 1.219 -16.905 1.00 97.12 357 TYR A C 1
ATOM 2749 O O . TYR A 1 357 ? -14.263 2.444 -16.995 1.00 97.12 357 TYR A O 1
ATOM 2757 N N . LEU A 1 358 ? -13.217 0.500 -17.453 1.00 97.38 358 LEU A N 1
ATOM 2758 C CA . LEU A 1 358 ? -12.148 1.046 -18.288 1.00 97.38 358 LEU A CA 1
ATOM 2759 C C . LEU A 1 358 ? -11.937 0.153 -19.513 1.00 97.38 358 LEU A C 1
ATOM 2761 O O . LEU A 1 358 ? -11.669 -1.042 -19.383 1.00 97.38 358 LEU A O 1
ATOM 2765 N N . ASN A 1 359 ? -12.025 0.731 -20.710 1.00 97.06 359 ASN A N 1
ATOM 2766 C CA . ASN A 1 359 ? -11.683 0.032 -21.945 1.00 97.06 359 ASN A CA 1
ATOM 2767 C C . ASN A 1 359 ? -10.177 0.119 -22.208 1.00 97.06 359 ASN A C 1
ATOM 2769 O O . ASN A 1 359 ? -9.667 1.151 -22.657 1.00 97.06 359 ASN A O 1
ATOM 2773 N N . LEU A 1 360 ? -9.476 -0.990 -21.976 1.00 97.31 360 LEU A N 1
ATOM 2774 C CA . LEU A 1 360 ? -8.031 -1.094 -22.136 1.00 97.31 360 LEU A CA 1
ATOM 2775 C C . LEU A 1 360 ? -7.587 -0.760 -23.558 1.00 97.31 360 LEU A C 1
ATOM 2777 O O . LEU A 1 360 ? -6.595 -0.059 -23.726 1.00 97.31 360 LEU A O 1
ATOM 2781 N N . SER A 1 361 ? -8.354 -1.163 -24.577 1.00 96.69 361 SER A N 1
ATOM 2782 C CA . SER A 1 361 ? -8.017 -0.915 -25.987 1.00 96.69 361 SER A CA 1
ATOM 2783 C C . SER A 1 361 ? -7.993 0.561 -26.360 1.00 96.69 361 SER A C 1
ATOM 2785 O O . SER A 1 361 ? -7.533 0.917 -27.440 1.00 96.69 361 SER A O 1
ATOM 2787 N N . THR A 1 362 ? -8.489 1.431 -25.485 1.00 96.44 362 THR A N 1
ATOM 2788 C CA . THR A 1 362 ? -8.487 2.874 -25.714 1.00 96.44 362 THR A CA 1
ATOM 2789 C C . THR A 1 362 ? -7.344 3.604 -25.014 1.00 96.44 362 THR A C 1
ATOM 2791 O O . THR A 1 362 ? -7.184 4.806 -25.225 1.00 96.44 362 THR A O 1
ATOM 2794 N N . LEU A 1 363 ? -6.541 2.891 -24.216 1.00 96.81 363 LEU A N 1
ATOM 2795 C CA . LEU A 1 363 ? -5.402 3.442 -23.490 1.00 96.81 363 LEU A CA 1
ATOM 2796 C C . LEU A 1 363 ? -4.214 3.757 -24.401 1.00 96.81 363 LEU A C 1
ATOM 2798 O O . LEU A 1 363 ? -4.039 3.202 -25.483 1.00 96.81 363 LEU A O 1
ATOM 2802 N N . TYR A 1 364 ? -3.367 4.649 -23.905 1.00 95.88 364 TYR A N 1
ATOM 2803 C CA . TYR A 1 364 ? -2.099 5.050 -24.499 1.00 95.88 364 TYR A CA 1
ATOM 2804 C C . TYR A 1 364 ? -1.078 5.315 -23.382 1.00 95.88 364 TYR A C 1
ATOM 2806 O O . TYR A 1 364 ? -1.490 5.513 -22.238 1.00 95.88 364 TYR A O 1
ATOM 2814 N N . PRO A 1 365 ? 0.231 5.375 -23.691 1.00 96.62 365 PRO A N 1
ATOM 2815 C CA . PRO A 1 365 ? 1.252 5.632 -22.682 1.00 96.62 365 PRO A CA 1
ATOM 2816 C C . PRO A 1 365 ? 1.079 6.985 -21.994 1.00 96.62 365 PRO A C 1
ATOM 2818 O O . PRO A 1 365 ? 0.928 8.022 -22.661 1.00 96.62 365 PRO A O 1
ATOM 2821 N N . VAL A 1 366 ? 1.149 6.983 -20.667 1.00 96.06 366 VAL A N 1
ATOM 2822 C CA . VAL A 1 366 ? 0.950 8.161 -19.817 1.00 96.06 366 VAL A CA 1
ATOM 2823 C C . VAL A 1 366 ? 2.065 8.315 -18.791 1.00 96.06 366 VAL A C 1
ATOM 2825 O O . VAL A 1 366 ? 2.764 7.377 -18.424 1.00 96.06 366 VAL A O 1
ATOM 2828 N N . VAL A 1 367 ? 2.218 9.544 -18.312 1.00 96.38 367 VAL A N 1
ATOM 2829 C CA . VAL A 1 367 ? 3.100 9.902 -17.206 1.00 96.38 367 VAL A CA 1
ATOM 2830 C C . VAL A 1 367 ? 2.263 10.589 -16.138 1.00 96.38 367 VAL A C 1
ATOM 2832 O O . VAL A 1 367 ? 1.452 11.466 -16.450 1.00 96.38 367 VAL A O 1
ATOM 2835 N N . ALA A 1 368 ? 2.481 10.201 -14.884 1.00 94.75 368 ALA A N 1
ATOM 2836 C CA . ALA A 1 368 ? 1.938 10.902 -13.730 1.00 94.75 368 ALA A CA 1
ATOM 2837 C C . ALA A 1 368 ? 2.878 12.043 -13.308 1.00 94.75 368 ALA A C 1
ATOM 2839 O O . ALA A 1 368 ? 4.093 11.847 -13.246 1.00 94.75 368 ALA A O 1
ATOM 2840 N N . GLY A 1 369 ? 2.333 13.212 -12.977 1.00 92.19 369 GLY A N 1
ATOM 2841 C CA . GLY A 1 369 ? 3.075 14.337 -12.411 1.00 92.19 369 GLY A CA 1
ATOM 2842 C C . GLY A 1 369 ? 3.058 15.630 -13.240 1.00 92.19 369 GLY A C 1
ATOM 2843 O O . GLY A 1 369 ? 2.366 15.717 -14.256 1.00 92.19 369 GLY A O 1
ATOM 2844 N N . PRO A 1 370 ? 3.819 16.650 -12.797 1.00 91.69 370 PRO A N 1
ATOM 2845 C CA . PRO A 1 370 ? 4.826 16.566 -11.735 1.00 91.69 370 PRO A CA 1
ATOM 2846 C C . PRO A 1 370 ? 4.231 16.466 -10.319 1.00 91.69 370 PRO A C 1
ATOM 2848 O O . PRO A 1 370 ? 3.170 17.016 -10.042 1.00 91.69 370 PRO A O 1
ATOM 2851 N N . ASN A 1 371 ? 4.949 15.797 -9.412 1.00 87.31 371 ASN A N 1
ATOM 2852 C CA . ASN A 1 371 ? 4.750 15.775 -7.951 1.00 87.31 371 ASN A CA 1
ATOM 2853 C C . ASN A 1 371 ? 3.380 15.281 -7.444 1.00 87.31 371 ASN A C 1
ATOM 2855 O O . ASN A 1 371 ? 3.089 15.389 -6.255 1.00 87.31 371 ASN A O 1
ATOM 2859 N N . SER A 1 372 ? 2.542 14.724 -8.316 1.00 86.69 372 SER A N 1
ATOM 2860 C CA . SER A 1 372 ? 1.253 14.140 -7.954 1.00 86.69 372 SER A CA 1
ATOM 2861 C C . SER A 1 372 ? 0.867 13.033 -8.926 1.00 86.69 372 SER A C 1
ATOM 2863 O O . SER A 1 372 ? 0.924 13.212 -10.141 1.00 86.69 372 SER A O 1
ATOM 2865 N N . VAL A 1 373 ? 0.416 11.902 -8.386 1.00 83.50 373 VAL A N 1
ATOM 2866 C CA . VAL A 1 373 ? -0.141 10.777 -9.160 1.00 83.50 373 VAL A CA 1
ATOM 2867 C C . VAL A 1 373 ? -1.499 11.090 -9.783 1.00 83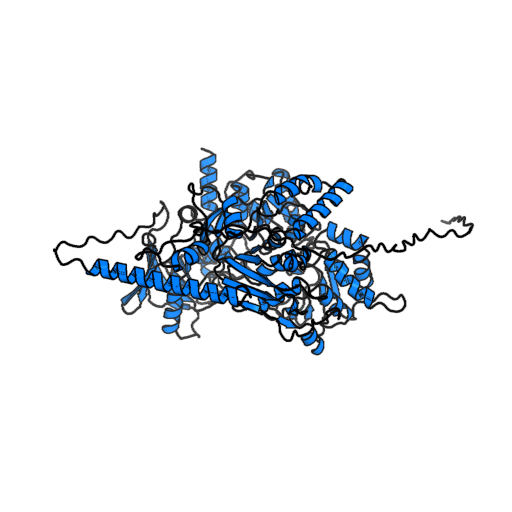.50 373 VAL A C 1
ATOM 2869 O O . VAL A 1 373 ? -1.907 10.431 -10.732 1.00 83.50 373 VAL A O 1
ATOM 2872 N N . LYS A 1 374 ? -2.186 12.115 -9.268 1.00 85.31 374 LYS A N 1
ATOM 2873 C CA . LYS A 1 374 ? -3.506 12.555 -9.735 1.00 85.31 374 LYS A CA 1
ATOM 2874 C C . LYS A 1 374 ? -3.439 13.409 -11.005 1.00 85.31 374 LYS A C 1
ATOM 2876 O O . LYS A 1 374 ? -4.472 13.714 -11.596 1.00 85.31 374 LYS A O 1
ATOM 2881 N N . ILE A 1 375 ? -2.236 13.819 -11.411 1.00 90.75 375 ILE A N 1
ATOM 2882 C CA . ILE A 1 375 ? -1.999 14.572 -12.643 1.00 90.75 375 ILE A CA 1
ATOM 2883 C C . ILE A 1 375 ? -1.530 13.582 -13.697 1.00 90.75 375 ILE A C 1
ATOM 2885 O O . ILE A 1 375 ? -0.451 13.019 -13.551 1.00 90.75 375 ILE A O 1
ATOM 2889 N N . ILE A 1 376 ? -2.308 13.398 -14.760 1.00 94.38 376 ILE A N 1
ATOM 2890 C CA . ILE A 1 376 ? -1.959 12.501 -15.864 1.00 94.38 376 ILE A CA 1
ATOM 2891 C C . ILE A 1 376 ? -1.769 13.263 -17.159 1.00 94.38 376 ILE A C 1
ATOM 2893 O O . ILE A 1 376 ? -2.606 14.073 -17.552 1.00 94.38 376 ILE A O 1
ATOM 2897 N N . THR A 1 377 ? -0.672 12.968 -17.848 1.00 95.81 377 THR A N 1
ATOM 2898 C CA . THR A 1 377 ? -0.371 13.567 -19.147 1.00 95.81 377 THR A CA 1
ATOM 2899 C C . THR A 1 377 ? 0.065 12.481 -20.133 1.00 95.81 377 THR A C 1
ATOM 2901 O O . THR A 1 377 ? 0.884 11.633 -19.772 1.00 95.81 377 THR A O 1
ATOM 2904 N N . PRO A 1 378 ? -0.436 12.473 -21.385 1.00 95.75 378 PRO A N 1
ATOM 2905 C CA . PRO A 1 378 ? 0.080 11.577 -22.416 1.00 95.75 378 PRO A CA 1
ATOM 2906 C C . PRO A 1 378 ? 1.588 11.774 -22.615 1.00 95.75 378 PRO A C 1
ATOM 2908 O O . PRO A 1 378 ? 2.051 12.913 -22.714 1.00 95.75 378 PRO A O 1
ATOM 2911 N N . VAL A 1 379 ? 2.348 10.682 -22.766 1.00 95.75 379 VAL A N 1
ATOM 2912 C CA . VAL A 1 379 ? 3.813 10.749 -22.967 1.00 95.75 379 VAL A CA 1
ATOM 2913 C C . VAL A 1 379 ? 4.174 11.672 -24.139 1.00 95.75 379 VAL A C 1
ATOM 2915 O O . VAL A 1 379 ? 5.052 12.519 -24.011 1.00 95.75 379 VAL A O 1
ATOM 2918 N N . ARG A 1 380 ? 3.440 11.579 -25.258 1.00 93.00 380 ARG A N 1
ATOM 2919 C CA . ARG A 1 380 ? 3.662 12.404 -26.464 1.00 93.00 380 ARG A CA 1
ATOM 2920 C C . ARG A 1 380 ? 3.488 13.905 -26.211 1.00 93.00 380 ARG A C 1
ATOM 2922 O O . ARG A 1 380 ? 4.155 14.718 -26.842 1.00 93.00 380 ARG A O 1
ATOM 2929 N N . THR A 1 381 ? 2.588 14.277 -25.303 1.00 95.38 381 THR A N 1
ATOM 2930 C CA . THR A 1 381 ? 2.371 15.679 -24.936 1.00 95.38 381 THR A CA 1
ATOM 2931 C C . THR A 1 381 ? 3.574 16.215 -24.168 1.00 95.38 381 THR A C 1
ATOM 2933 O O . THR A 1 381 ? 4.059 17.292 -24.502 1.00 95.38 381 THR A O 1
ATOM 2936 N N . LEU A 1 382 ? 4.105 15.463 -23.200 1.00 94.88 382 LEU A N 1
ATOM 2937 C CA . LEU A 1 382 ? 5.315 15.864 -22.470 1.00 94.88 382 LEU A CA 1
ATOM 2938 C C . LEU A 1 382 ? 6.560 15.859 -23.364 1.00 94.88 382 LEU A C 1
ATOM 2940 O O . LEU A 1 382 ? 7.391 16.755 -23.262 1.00 94.88 382 LEU A O 1
ATOM 2944 N N . GLU A 1 383 ? 6.653 14.907 -24.291 1.00 94.06 383 GLU A N 1
ATOM 2945 C CA . GLU A 1 383 ? 7.738 14.837 -25.275 1.00 94.06 383 GLU A CA 1
ATOM 2946 C C . GLU A 1 383 ? 7.809 16.103 -26.145 1.00 94.06 383 GLU A C 1
ATOM 2948 O O . GLU A 1 383 ? 8.898 16.600 -26.430 1.00 94.06 383 GLU A O 1
ATOM 2953 N N . SER A 1 384 ? 6.656 16.680 -26.508 1.00 95.12 384 SER A N 1
ATOM 2954 C CA . SER A 1 384 ? 6.593 17.944 -27.258 1.00 95.12 384 SER A CA 1
ATOM 2955 C C . SER A 1 384 ? 6.999 19.185 -26.452 1.00 95.12 384 SER A C 1
ATOM 2957 O O . SER A 1 384 ? 7.295 20.219 -27.044 1.00 95.12 384 SER A O 1
ATOM 2959 N N . GLN A 1 385 ? 7.022 19.089 -25.118 1.00 96.38 385 GLN A N 1
ATOM 2960 C CA . GLN A 1 385 ? 7.417 20.181 -24.219 1.00 96.38 385 GLN A CA 1
ATOM 2961 C C . GLN A 1 385 ? 8.928 20.226 -23.960 1.00 96.38 385 GLN A C 1
ATOM 2963 O O . GLN A 1 385 ? 9.393 21.149 -23.298 1.00 96.38 385 GLN A O 1
ATOM 2968 N N . ASP A 1 386 ? 9.684 19.244 -24.463 1.00 95.06 386 ASP A N 1
ATOM 2969 C CA . ASP A 1 386 ? 11.147 19.196 -24.371 1.00 95.06 386 ASP A CA 1
ATOM 2970 C C . ASP A 1 386 ? 11.679 19.287 -22.927 1.00 95.06 386 ASP A C 1
ATOM 2972 O O . ASP A 1 386 ? 12.692 19.925 -22.654 1.00 95.06 386 ASP A O 1
ATOM 2976 N N . ILE A 1 387 ? 10.970 18.664 -21.976 1.00 96.69 387 ILE A N 1
ATOM 2977 C CA . ILE A 1 387 ? 11.293 18.746 -20.545 1.00 96.69 387 ILE A CA 1
ATOM 2978 C C . ILE A 1 387 ? 12.591 17.970 -20.271 1.00 96.69 387 ILE A C 1
ATOM 2980 O O . ILE A 1 387 ? 12.562 16.738 -20.380 1.00 96.69 387 ILE A O 1
ATOM 2984 N N . PRO A 1 388 ? 13.699 18.634 -19.882 1.00 97.56 388 PRO A N 1
ATOM 2985 C CA . PRO A 1 388 ? 14.956 17.957 -19.587 1.00 97.56 388 PRO A CA 1
ATOM 2986 C C . PRO A 1 388 ? 14.815 17.067 -18.351 1.00 97.56 388 PRO A C 1
ATOM 2988 O O . PRO A 1 388 ? 14.035 17.362 -17.444 1.00 97.56 388 PRO A O 1
ATOM 2991 N N . VAL A 1 389 ? 15.564 15.969 -18.328 1.00 97.38 389 VAL A N 1
ATOM 2992 C CA . VAL A 1 389 ? 15.608 15.022 -17.208 1.00 97.38 389 VAL A CA 1
ATOM 2993 C C . VAL A 1 389 ? 17.028 14.981 -16.676 1.00 97.38 389 VAL A C 1
ATOM 2995 O O . VAL A 1 389 ? 17.942 14.657 -17.421 1.00 97.38 389 VAL A O 1
ATOM 2998 N N . ASP A 1 390 ? 17.215 15.237 -15.386 1.00 97.81 390 ASP A N 1
ATOM 2999 C CA . ASP A 1 390 ? 18.530 15.136 -14.747 1.00 97.81 390 ASP A CA 1
ATOM 3000 C C . ASP A 1 390 ? 18.822 13.698 -14.319 1.00 97.81 390 ASP A C 1
ATOM 3002 O O . ASP A 1 390 ? 19.957 13.217 -14.348 1.00 97.81 390 ASP A O 1
ATOM 3006 N N . LYS A 1 391 ? 17.787 12.984 -13.870 1.00 97.62 391 LYS A N 1
ATOM 3007 C CA . LYS A 1 391 ? 17.963 11.686 -13.227 1.00 97.62 391 LYS A CA 1
ATOM 3008 C C . LYS A 1 391 ? 16.756 10.757 -13.492 1.00 97.62 391 LYS A C 1
ATOM 3010 O O . LYS A 1 391 ? 15.601 11.179 -13.441 1.00 97.62 391 LYS A O 1
ATOM 3015 N N . ALA A 1 392 ? 17.017 9.482 -13.772 1.00 97.44 392 ALA A N 1
ATOM 3016 C CA . ALA A 1 392 ? 16.028 8.472 -14.176 1.00 97.44 392 ALA A CA 1
ATOM 3017 C C . ALA A 1 392 ? 16.187 7.176 -13.362 1.00 97.44 392 ALA A C 1
ATOM 3019 O O . ALA A 1 392 ? 17.308 6.860 -12.956 1.00 97.44 392 ALA A O 1
ATOM 3020 N N . TYR A 1 393 ? 15.103 6.423 -13.113 1.00 96.69 393 TYR A N 1
ATOM 3021 C CA . TYR A 1 393 ? 15.136 5.287 -12.166 1.00 96.69 393 TYR A CA 1
ATOM 3022 C C . TYR A 1 393 ? 14.335 4.075 -12.615 1.00 96.69 393 TYR A C 1
ATOM 3024 O O . TYR A 1 393 ? 13.140 4.172 -12.889 1.00 96.69 393 TYR A O 1
ATOM 3032 N N . LEU A 1 394 ? 14.994 2.919 -12.579 1.00 96.06 394 LEU A N 1
ATOM 3033 C CA . LEU A 1 394 ? 14.386 1.595 -12.698 1.00 96.06 394 LEU A CA 1
ATOM 3034 C C . LEU A 1 394 ? 14.637 0.848 -11.385 1.00 96.06 394 LEU A C 1
ATOM 3036 O O . LEU A 1 394 ? 15.626 0.132 -11.229 1.00 96.06 394 LEU A O 1
ATOM 3040 N N . VAL A 1 395 ? 13.788 1.144 -10.406 1.00 93.31 395 VAL A N 1
ATOM 3041 C CA . VAL A 1 395 ? 13.878 0.723 -9.000 1.00 93.31 395 VAL A CA 1
ATOM 3042 C C . VAL A 1 395 ? 12.457 0.539 -8.450 1.00 93.31 395 VAL A C 1
ATOM 3044 O O . VAL A 1 395 ? 11.499 0.884 -9.139 1.00 93.31 395 VAL A O 1
ATOM 3047 N N . SER A 1 396 ? 12.320 0.141 -7.178 1.00 89.44 396 SER A N 1
ATOM 3048 C CA . SER A 1 396 ? 11.058 -0.030 -6.418 1.00 89.44 396 SER A CA 1
ATOM 3049 C C . SER A 1 396 ? 10.338 -1.370 -6.602 1.00 89.44 396 SER A C 1
ATOM 3051 O O . SER A 1 396 ? 10.585 -2.125 -7.536 1.00 89.44 396 SER A O 1
ATOM 3053 N N . CYS A 1 397 ? 9.392 -1.650 -5.700 1.00 88.94 397 CYS A N 1
ATOM 3054 C CA . CYS A 1 397 ? 8.508 -2.816 -5.770 1.00 88.94 397 CYS A CA 1
ATOM 3055 C C . CYS A 1 397 ? 7.441 -2.713 -6.869 1.00 88.94 397 CYS A C 1
ATOM 3057 O O . CYS A 1 397 ? 6.778 -3.708 -7.173 1.00 88.94 397 CYS A O 1
ATOM 3059 N N . THR A 1 398 ? 7.251 -1.530 -7.457 1.00 90.88 398 THR A N 1
ATOM 3060 C CA . THR A 1 398 ? 6.276 -1.315 -8.524 1.00 90.88 398 THR A CA 1
ATOM 3061 C C . THR A 1 398 ? 6.791 -1.855 -9.858 1.00 90.88 398 THR A C 1
ATOM 3063 O O . THR A 1 398 ? 6.093 -2.648 -10.493 1.00 90.88 398 THR A O 1
ATOM 3066 N N . ASN A 1 399 ? 8.005 -1.458 -10.262 1.00 89.50 399 ASN A N 1
ATOM 3067 C CA . ASN A 1 399 ? 8.641 -1.825 -11.531 1.00 89.50 399 ASN A CA 1
ATOM 3068 C C . ASN A 1 399 ? 10.170 -1.908 -11.371 1.00 89.50 399 ASN A C 1
ATOM 3070 O O . ASN A 1 399 ? 10.852 -0.887 -11.392 1.00 89.50 399 ASN A O 1
ATOM 3074 N N . ALA A 1 400 ? 10.691 -3.122 -11.213 1.00 95.44 400 ALA A N 1
ATOM 3075 C CA . ALA A 1 400 ? 12.124 -3.443 -11.181 1.00 95.44 400 ALA A CA 1
ATOM 3076 C C . ALA A 1 400 ? 12.358 -4.962 -11.301 1.00 95.44 400 ALA A C 1
ATOM 3078 O O . ALA A 1 400 ? 13.271 -5.528 -10.699 1.00 95.44 400 ALA A O 1
ATOM 3079 N N . ARG A 1 401 ? 11.470 -5.656 -12.010 1.00 97.12 401 ARG A N 1
ATOM 3080 C CA . ARG A 1 401 ? 11.580 -7.091 -12.279 1.00 97.12 401 ARG A CA 1
ATOM 3081 C C . ARG A 1 401 ? 12.399 -7.302 -13.547 1.00 97.12 401 ARG A C 1
ATOM 3083 O O . ARG A 1 401 ? 12.566 -6.385 -14.349 1.00 97.12 401 ARG A O 1
ATOM 3090 N N . SER A 1 402 ? 12.858 -8.521 -13.768 1.00 97.56 402 SER A N 1
ATOM 3091 C CA . SER A 1 402 ? 13.554 -8.943 -14.987 1.00 97.56 402 SER A CA 1
ATOM 3092 C C . SER A 1 402 ? 12.831 -8.502 -16.267 1.00 97.56 402 SER A C 1
ATOM 3094 O O . SER A 1 402 ? 13.463 -7.973 -17.177 1.00 97.56 402 SER A O 1
ATOM 3096 N N . SER A 1 403 ? 11.497 -8.596 -16.313 1.00 96.81 403 SER A N 1
ATOM 3097 C CA . SER A 1 403 ? 10.690 -8.108 -17.442 1.00 96.81 403 SER A CA 1
ATOM 3098 C C . SER A 1 403 ? 10.747 -6.586 -17.637 1.00 96.81 403 SER A C 1
ATOM 3100 O O . SER A 1 403 ? 10.733 -6.117 -18.775 1.00 96.81 403 SER A O 1
ATOM 3102 N N . ASP A 1 404 ? 10.826 -5.813 -16.549 1.00 97.88 404 ASP A N 1
ATOM 3103 C CA . ASP A 1 404 ? 10.958 -4.353 -16.600 1.00 97.88 404 ASP A CA 1
ATOM 3104 C C . ASP A 1 404 ? 12.347 -3.964 -17.149 1.00 97.88 404 ASP A C 1
ATOM 3106 O O . ASP A 1 404 ? 12.462 -3.072 -17.994 1.00 97.88 404 ASP A O 1
ATOM 3110 N N . PHE A 1 405 ? 13.406 -4.673 -16.733 1.00 98.44 405 PHE A N 1
ATOM 3111 C CA . PHE A 1 405 ? 14.755 -4.477 -17.277 1.00 98.44 405 PHE A CA 1
ATOM 3112 C C . PHE A 1 405 ? 14.867 -4.913 -18.734 1.00 98.44 405 PHE A C 1
ATOM 3114 O O . PHE A 1 405 ? 15.504 -4.209 -19.511 1.00 98.44 405 PHE A O 1
ATOM 3121 N N . ALA A 1 406 ? 14.205 -5.999 -19.136 1.00 98.38 406 ALA A N 1
ATOM 3122 C CA . ALA A 1 406 ? 14.142 -6.419 -20.533 1.00 98.38 406 ALA A CA 1
ATOM 3123 C C . ALA A 1 406 ? 13.484 -5.352 -21.421 1.00 98.38 406 ALA A C 1
ATOM 3125 O O . ALA A 1 406 ? 13.986 -5.034 -22.506 1.00 98.38 406 ALA A O 1
ATOM 3126 N N . ALA A 1 407 ? 12.390 -4.741 -20.947 1.00 97.50 407 ALA A N 1
ATOM 3127 C CA . ALA A 1 407 ? 11.755 -3.615 -21.625 1.00 97.50 407 ALA A CA 1
ATOM 3128 C C . ALA A 1 407 ? 12.710 -2.412 -21.716 1.00 97.50 407 ALA A C 1
ATOM 3130 O O . ALA A 1 407 ? 12.935 -1.884 -22.802 1.00 97.50 407 ALA A O 1
ATOM 3131 N N . ALA A 1 408 ? 13.353 -2.017 -20.618 1.00 98.06 408 ALA A N 1
ATOM 3132 C CA . ALA A 1 408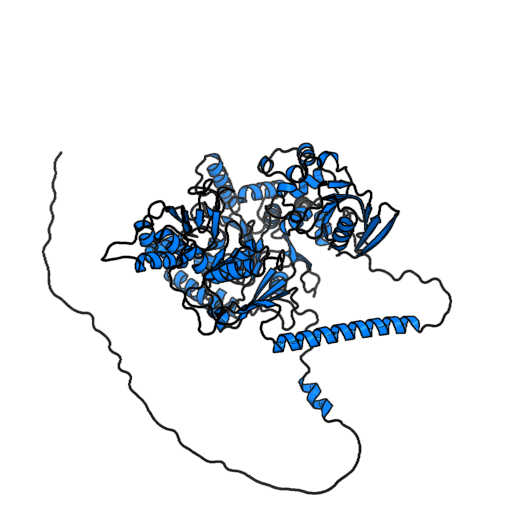 ? 14.318 -0.920 -20.635 1.00 98.06 408 ALA A CA 1
ATOM 3133 C C . ALA A 1 408 ? 15.518 -1.189 -21.565 1.00 98.06 408 ALA A C 1
ATOM 3135 O O . ALA A 1 408 ? 15.861 -0.348 -22.397 1.00 98.06 408 ALA A O 1
ATOM 3136 N N . ALA A 1 409 ? 16.131 -2.370 -21.481 1.00 98.12 409 ALA A N 1
ATOM 3137 C CA . ALA A 1 409 ? 17.279 -2.771 -22.290 1.00 98.12 409 ALA A CA 1
ATOM 3138 C C . ALA A 1 409 ? 16.944 -2.802 -23.784 1.00 98.12 409 ALA A C 1
ATOM 3140 O O . ALA A 1 409 ? 17.757 -2.396 -24.616 1.00 98.12 409 ALA A O 1
ATOM 3141 N N . ARG A 1 410 ? 15.721 -3.212 -24.143 1.00 97.50 410 ARG A N 1
ATOM 3142 C CA . ARG A 1 410 ? 15.238 -3.163 -25.526 1.00 97.50 410 ARG A CA 1
ATOM 3143 C C . ARG A 1 410 ? 15.276 -1.745 -26.104 1.00 97.50 410 ARG A C 1
ATOM 3145 O O . ARG A 1 410 ? 15.645 -1.608 -27.267 1.00 97.50 410 ARG A O 1
ATOM 3152 N N . VAL A 1 411 ? 14.962 -0.711 -25.318 1.00 97.81 411 VAL A N 1
ATOM 3153 C CA . VAL A 1 411 ? 15.046 0.691 -25.775 1.00 97.81 411 VAL A CA 1
ATOM 3154 C C . VAL A 1 411 ? 16.473 1.051 -26.192 1.00 97.81 411 VAL A C 1
ATOM 3156 O O . VAL A 1 411 ? 16.679 1.611 -27.267 1.00 97.81 411 VAL A O 1
ATOM 3159 N N . PHE A 1 412 ? 17.470 0.684 -25.384 1.00 97.38 412 PHE A N 1
ATOM 3160 C CA . PHE A 1 412 ? 18.881 0.918 -25.709 1.00 97.38 412 PHE A CA 1
ATOM 3161 C C . PHE A 1 412 ? 19.355 0.054 -26.884 1.00 97.38 412 PHE A C 1
ATOM 3163 O O . PHE A 1 412 ? 20.092 0.535 -27.744 1.00 97.38 412 PHE A O 1
ATOM 3170 N N . ARG A 1 413 ? 18.901 -1.203 -26.963 1.00 95.44 413 ARG A N 1
ATOM 3171 C CA . ARG A 1 413 ? 19.243 -2.132 -28.050 1.00 95.44 413 ARG A CA 1
ATOM 3172 C C . ARG A 1 413 ? 18.743 -1.637 -29.407 1.00 95.44 413 ARG A C 1
ATOM 3174 O O . ARG A 1 413 ? 19.487 -1.691 -30.377 1.00 95.44 413 ARG A O 1
ATOM 3181 N N . GLU A 1 414 ? 17.508 -1.142 -29.474 1.00 94.75 414 GLU A N 1
ATOM 3182 C CA . GLU A 1 414 ? 16.924 -0.591 -30.707 1.00 94.75 414 GLU A CA 1
ATOM 3183 C C . GLU A 1 414 ? 17.551 0.756 -31.110 1.00 94.75 414 GLU A C 1
ATOM 3185 O O . GLU A 1 414 ? 17.507 1.123 -32.281 1.00 94.75 414 GLU A O 1
ATOM 3190 N N . ALA A 1 415 ? 18.158 1.481 -30.164 1.00 93.75 415 ALA A N 1
ATOM 3191 C CA . ALA A 1 415 ? 18.842 2.748 -30.420 1.00 93.75 415 ALA A CA 1
ATOM 3192 C C . ALA A 1 415 ? 20.325 2.606 -30.812 1.00 93.75 415 ALA A C 1
ATOM 3194 O O . ALA A 1 415 ? 20.943 3.592 -31.216 1.00 93.75 415 ALA A O 1
ATOM 3195 N N . ALA A 1 416 ? 20.913 1.415 -30.674 1.00 90.06 416 ALA A N 1
ATOM 3196 C CA . ALA A 1 416 ? 22.308 1.162 -31.024 1.00 90.06 416 ALA A CA 1
ATOM 3197 C C . ALA A 1 416 ? 22.554 1.327 -32.540 1.00 90.06 416 ALA A C 1
ATOM 3199 O O . ALA A 1 416 ? 21.727 0.932 -33.360 1.00 90.06 416 ALA A O 1
ATOM 3200 N N . GLN A 1 417 ? 23.711 1.882 -32.919 1.00 84.31 417 GLN A N 1
ATOM 3201 C CA . GLN A 1 417 ? 24.112 2.106 -34.319 1.00 84.31 417 GLN A CA 1
ATOM 3202 C C . GLN A 1 417 ? 25.462 1.442 -34.599 1.00 84.31 417 GLN A C 1
ATOM 3204 O O . GLN A 1 417 ? 26.377 1.571 -33.792 1.00 84.31 417 GLN A O 1
ATOM 3209 N N . ASP A 1 418 ? 25.597 0.744 -35.733 1.00 71.06 418 ASP A N 1
ATOM 3210 C CA . ASP A 1 418 ? 26.866 0.224 -36.276 1.00 71.06 418 ASP A CA 1
ATOM 3211 C C . ASP A 1 418 ? 27.802 -0.438 -35.241 1.00 71.06 418 ASP A C 1
ATOM 3213 O O . ASP A 1 418 ? 29.005 -0.188 -35.190 1.00 71.06 418 ASP A O 1
ATOM 3217 N N . SER A 1 419 ? 27.244 -1.333 -34.418 1.00 73.25 419 SER A N 1
ATOM 3218 C CA . SER A 1 419 ? 27.937 -2.056 -33.331 1.00 73.25 419 SER A CA 1
ATOM 3219 C C . SER A 1 419 ? 28.387 -1.202 -32.135 1.00 73.25 419 SER A C 1
ATOM 3221 O O . SER A 1 419 ? 29.093 -1.710 -31.264 1.00 73.25 419 SER A O 1
ATOM 3223 N N . GLN A 1 420 ? 27.973 0.064 -32.044 1.00 81.44 420 GLN A N 1
ATOM 3224 C CA . GLN A 1 420 ? 28.161 0.889 -30.852 1.00 81.44 420 GLN A CA 1
ATOM 3225 C C . GLN A 1 420 ? 26.931 0.820 -29.935 1.00 81.44 420 GLN A C 1
ATOM 3227 O O . GLN A 1 420 ? 25.817 1.118 -30.381 1.00 81.44 420 GLN A O 1
ATOM 3232 N N . PRO A 1 421 ? 27.104 0.449 -28.652 1.00 86.44 421 PRO A N 1
ATOM 3233 C CA . PRO A 1 421 ? 26.004 0.436 -27.699 1.00 86.44 421 PRO A CA 1
ATOM 3234 C C . PRO A 1 421 ? 25.512 1.863 -27.447 1.00 86.44 421 PRO A C 1
ATOM 3236 O O . PRO A 1 421 ? 26.313 2.779 -27.237 1.00 86.44 421 PRO A O 1
ATOM 3239 N N . ALA A 1 422 ? 24.190 2.041 -27.440 1.00 94.25 422 ALA A N 1
ATOM 3240 C CA . ALA A 1 422 ? 23.572 3.306 -27.072 1.00 94.25 422 ALA A CA 1
ATOM 3241 C C . ALA A 1 422 ? 23.981 3.708 -25.644 1.00 94.25 422 ALA A C 1
ATOM 3243 O O . ALA A 1 422 ? 24.067 2.865 -24.750 1.00 94.25 422 ALA A O 1
ATOM 3244 N N . LYS A 1 423 ? 24.241 5.000 -25.431 1.00 96.56 423 LYS A N 1
ATOM 3245 C CA . LYS A 1 423 ? 24.641 5.557 -24.133 1.00 96.56 423 LYS A CA 1
ATOM 3246 C C . LYS A 1 423 ? 23.553 6.466 -23.586 1.00 96.56 423 LYS A C 1
ATOM 3248 O O . LYS A 1 423 ? 22.831 7.096 -24.354 1.00 96.56 423 LYS A O 1
ATOM 3253 N N . ILE A 1 424 ? 23.463 6.547 -22.262 1.00 98.06 424 ILE A N 1
ATOM 3254 C CA . ILE A 1 424 ? 22.624 7.533 -21.573 1.00 98.06 424 ILE A CA 1
ATOM 3255 C C . ILE A 1 424 ? 23.037 8.948 -22.009 1.00 98.06 424 ILE A C 1
ATOM 3257 O O . ILE A 1 424 ? 24.220 9.212 -22.245 1.00 98.06 424 ILE A O 1
ATOM 3261 N N . ALA A 1 425 ? 22.062 9.851 -22.135 1.00 98.06 425 ALA A N 1
ATOM 3262 C CA . ALA A 1 425 ? 22.311 11.216 -22.579 1.00 98.06 425 ALA A CA 1
ATOM 3263 C C . ALA A 1 425 ? 23.277 11.968 -21.636 1.00 98.06 425 ALA A C 1
ATOM 3265 O O . ALA A 1 425 ? 23.213 11.788 -20.415 1.00 98.06 425 ALA A O 1
ATOM 3266 N N . PRO A 1 426 ? 24.152 12.849 -22.166 1.00 97.25 426 PRO A N 1
ATOM 3267 C CA . PRO A 1 426 ? 25.053 13.646 -21.340 1.00 97.25 426 PRO A CA 1
ATOM 3268 C C . PRO A 1 426 ? 24.300 14.451 -20.275 1.00 97.25 426 PRO A C 1
ATOM 3270 O O . PRO A 1 426 ? 23.321 15.125 -20.579 1.00 97.25 426 PRO A O 1
ATOM 3273 N N . GLY A 1 427 ? 24.778 14.393 -19.031 1.00 95.62 427 GLY A N 1
ATOM 3274 C CA . GLY A 1 427 ? 24.164 15.080 -17.891 1.00 95.62 427 GLY A CA 1
ATOM 3275 C C . GLY A 1 427 ? 23.086 14.274 -17.163 1.00 95.62 427 GLY A C 1
ATOM 3276 O O . GLY A 1 427 ? 22.768 14.615 -16.027 1.00 95.62 427 GLY A O 1
ATOM 3277 N N . VAL A 1 428 ? 22.593 13.174 -17.744 1.00 98.06 428 VAL A N 1
ATOM 3278 C CA . VAL A 1 428 ? 21.560 12.340 -17.116 1.00 98.06 428 VAL A CA 1
ATOM 3279 C C . VAL A 1 428 ? 22.165 11.196 -16.315 1.00 98.06 428 VAL A C 1
ATOM 3281 O O . VAL A 1 428 ? 23.068 10.505 -16.782 1.00 98.06 428 VAL A O 1
ATOM 3284 N N . LYS A 1 429 ? 21.632 10.946 -15.115 1.00 98.00 429 LYS A N 1
ATOM 3285 C CA . LYS A 1 429 ? 22.002 9.788 -14.285 1.00 98.00 429 LYS A CA 1
ATOM 3286 C C . LYS A 1 429 ? 20.859 8.778 -14.232 1.00 98.00 429 LYS A C 1
ATOM 3288 O O . LYS A 1 429 ? 19.839 9.034 -13.592 1.00 98.00 429 LYS A O 1
ATOM 3293 N N . LEU A 1 430 ? 21.034 7.621 -14.866 1.00 97.81 430 LEU A N 1
ATOM 3294 C CA . LEU A 1 430 ? 20.123 6.481 -14.724 1.00 97.81 430 LEU A CA 1
ATOM 3295 C C . LEU A 1 430 ? 20.570 5.618 -13.543 1.00 97.81 430 LEU A C 1
ATOM 3297 O O . LEU A 1 430 ? 21.723 5.200 -13.512 1.00 97.81 430 LEU A O 1
ATOM 3301 N N . TYR A 1 431 ? 19.674 5.324 -12.603 1.00 97.38 431 TYR A N 1
ATOM 3302 C CA . TYR A 1 431 ? 19.921 4.372 -11.519 1.00 97.38 431 TYR A CA 1
ATOM 3303 C C . TYR A 1 431 ? 19.061 3.126 -11.701 1.00 97.38 431 TYR A C 1
ATOM 3305 O O . TYR A 1 431 ? 17.866 3.233 -11.990 1.00 97.38 431 TYR A O 1
ATOM 3313 N N . ILE A 1 432 ? 19.662 1.958 -11.491 1.00 97.38 432 ILE A N 1
ATOM 3314 C CA . ILE A 1 432 ? 18.985 0.664 -11.585 1.00 97.38 432 ILE A CA 1
ATOM 3315 C C . ILE A 1 432 ? 19.195 -0.135 -10.299 1.00 97.38 432 ILE A C 1
ATOM 3317 O O . ILE A 1 432 ? 20.300 -0.177 -9.763 1.00 97.38 432 ILE A O 1
ATOM 3321 N N . ALA A 1 433 ? 18.129 -0.744 -9.790 1.00 96.00 433 ALA A N 1
ATOM 3322 C CA . ALA A 1 433 ? 18.149 -1.630 -8.629 1.00 96.00 433 ALA A CA 1
ATOM 3323 C C . ALA A 1 433 ? 17.076 -2.689 -8.846 1.00 96.00 433 ALA A C 1
ATOM 3325 O O . ALA A 1 433 ? 15.909 -2.331 -9.004 1.00 96.00 433 ALA A O 1
ATOM 3326 N N . ALA A 1 434 ? 17.441 -3.967 -8.869 1.00 97.31 434 ALA A N 1
ATOM 3327 C CA . ALA A 1 434 ? 16.448 -5.015 -9.049 1.00 97.31 434 ALA A CA 1
ATOM 3328 C C . ALA A 1 434 ? 15.521 -5.133 -7.834 1.00 97.31 434 ALA A C 1
ATOM 3330 O O . ALA A 1 434 ? 15.917 -4.887 -6.692 1.00 97.31 434 ALA A O 1
ATOM 3331 N N . ALA A 1 435 ? 14.282 -5.559 -8.078 1.00 97.06 435 ALA A N 1
ATOM 3332 C CA . ALA A 1 435 ? 13.306 -5.813 -7.026 1.00 97.06 435 ALA A CA 1
ATOM 3333 C C . ALA A 1 435 ? 13.779 -6.920 -6.069 1.00 97.06 435 ALA A C 1
ATOM 3335 O O . ALA A 1 435 ? 13.409 -6.917 -4.897 1.00 97.06 435 ALA A O 1
ATOM 3336 N N . SER A 1 436 ? 14.610 -7.848 -6.546 1.00 97.75 436 SER A N 1
ATOM 3337 C CA . SER A 1 436 ? 15.249 -8.892 -5.750 1.00 97.75 436 SER A CA 1
ATOM 3338 C C . SER A 1 436 ? 16.497 -9.437 -6.446 1.00 97.75 436 SER A C 1
ATOM 3340 O O . SER A 1 436 ? 16.710 -9.189 -7.632 1.00 97.75 436 SER A O 1
ATOM 3342 N N . VAL A 1 437 ? 17.320 -10.186 -5.706 1.00 97.56 437 VAL A N 1
ATOM 3343 C CA . VAL A 1 437 ? 18.486 -10.890 -6.267 1.00 97.56 437 VAL A CA 1
ATOM 3344 C C . VAL A 1 437 ? 18.089 -11.836 -7.416 1.00 97.56 437 VAL A C 1
ATOM 3346 O O . VAL A 1 437 ? 18.667 -11.679 -8.486 1.00 97.56 437 VAL A O 1
ATOM 3349 N N . PRO A 1 438 ? 17.068 -12.716 -7.293 1.00 95.50 438 PRO A N 1
ATOM 3350 C CA . PRO A 1 438 ? 16.642 -13.565 -8.413 1.00 95.50 438 PRO A CA 1
ATOM 3351 C C . PRO A 1 438 ? 16.211 -12.795 -9.669 1.00 95.50 438 PRO A C 1
ATOM 3353 O O . PRO A 1 438 ? 16.456 -13.240 -10.790 1.00 95.50 438 PRO A O 1
ATOM 3356 N N . GLU A 1 439 ? 15.568 -11.633 -9.509 1.00 97.38 439 GLU A N 1
ATOM 3357 C CA . GLU A 1 439 ? 15.191 -10.782 -10.647 1.00 97.38 439 GLU A CA 1
ATOM 3358 C C . GLU A 1 439 ? 16.419 -10.133 -11.305 1.00 97.38 439 GLU A C 1
ATOM 3360 O O . GLU A 1 439 ? 16.436 -9.970 -12.526 1.00 97.38 439 GLU A O 1
ATOM 3365 N N . GLN A 1 440 ? 17.450 -9.794 -10.521 1.00 98.12 440 GLN A N 1
ATOM 3366 C CA . GLN A 1 440 ? 18.729 -9.315 -11.049 1.00 98.12 440 GLN A CA 1
ATOM 3367 C C . GLN A 1 440 ? 19.451 -10.416 -11.824 1.00 98.12 440 GLN A C 1
ATOM 3369 O O . GLN A 1 440 ? 19.804 -10.198 -12.977 1.00 98.12 440 GLN A O 1
ATOM 3374 N N . GLU A 1 441 ? 19.612 -11.595 -11.221 1.00 97.31 441 GLU A N 1
ATOM 3375 C CA . GLU A 1 441 ? 20.258 -12.758 -11.842 1.00 97.31 441 GLU A CA 1
ATOM 3376 C C . GLU A 1 441 ? 19.569 -13.111 -13.166 1.00 97.31 441 GLU A C 1
ATOM 3378 O O . GLU A 1 441 ? 20.227 -13.248 -14.193 1.00 97.31 441 GLU A O 1
ATOM 3383 N N . SER A 1 442 ? 18.232 -13.125 -13.188 1.00 96.69 442 SER A N 1
ATOM 3384 C CA . SER A 1 442 ? 17.459 -13.364 -14.415 1.00 96.69 442 SER A CA 1
ATOM 3385 C C . SER A 1 442 ? 17.727 -12.310 -15.502 1.00 96.69 442 SER A C 1
ATOM 3387 O O . SER A 1 442 ? 17.803 -12.638 -16.686 1.00 96.69 442 SER A O 1
ATOM 3389 N N . ALA A 1 443 ? 17.874 -11.034 -15.126 1.00 98.25 443 ALA A N 1
ATOM 3390 C CA . ALA A 1 443 ? 18.188 -9.955 -16.067 1.00 98.25 443 ALA A CA 1
ATOM 3391 C C . ALA A 1 443 ? 19.651 -9.994 -16.550 1.00 98.25 443 ALA A C 1
ATOM 3393 O O . ALA A 1 443 ? 19.934 -9.618 -17.692 1.00 98.25 443 ALA A O 1
ATOM 3394 N N . GLU A 1 444 ? 20.580 -10.433 -15.699 1.00 98.50 444 GLU A N 1
ATOM 3395 C CA . GLU A 1 444 ? 21.989 -10.659 -16.033 1.00 98.50 444 GLU A CA 1
ATOM 3396 C C . GLU A 1 444 ? 22.142 -11.832 -17.006 1.00 98.50 444 GLU A C 1
ATOM 3398 O O . GLU A 1 444 ? 22.785 -11.678 -18.044 1.00 98.50 444 GLU A O 1
ATOM 3403 N N . GLU A 1 445 ? 21.484 -12.962 -16.734 1.00 97.38 445 GLU A N 1
ATOM 3404 C CA . GLU A 1 445 ? 21.469 -14.146 -17.601 1.00 97.38 445 GLU A CA 1
ATOM 3405 C C . GLU A 1 445 ? 20.876 -13.851 -18.985 1.00 97.38 445 GLU A C 1
ATOM 3407 O O . GLU A 1 445 ? 21.391 -14.324 -20.001 1.00 97.38 445 GLU A O 1
ATOM 3412 N N . ALA A 1 446 ? 19.829 -13.022 -19.050 1.00 97.88 446 ALA A N 1
ATOM 3413 C CA . ALA A 1 446 ? 19.245 -12.561 -20.310 1.00 97.88 446 ALA A CA 1
ATOM 3414 C C . ALA A 1 446 ? 20.137 -11.554 -21.070 1.00 97.88 446 ALA A C 1
ATOM 3416 O O . ALA A 1 446 ? 19.885 -11.256 -22.240 1.00 97.88 446 ALA A O 1
ATOM 3417 N N . GLY A 1 447 ? 21.173 -11.008 -20.422 1.00 97.88 447 GLY A N 1
ATOM 3418 C CA . GLY A 1 447 ? 22.038 -9.951 -20.954 1.00 97.88 447 GLY A CA 1
ATOM 3419 C C . GLY A 1 447 ? 21.402 -8.554 -20.957 1.00 97.88 447 GLY A C 1
ATOM 3420 O O . GLY A 1 447 ? 22.033 -7.592 -21.397 1.00 97.88 447 GLY A O 1
ATOM 3421 N N . ASP A 1 448 ? 20.171 -8.416 -20.460 1.00 98.31 448 ASP A N 1
ATOM 3422 C CA . ASP A 1 448 ? 19.447 -7.145 -20.399 1.00 98.31 448 ASP A CA 1
ATOM 3423 C C . ASP A 1 448 ? 20.067 -6.194 -19.368 1.00 98.31 448 ASP A C 1
ATOM 3425 O O . ASP A 1 448 ? 20.210 -4.998 -19.627 1.00 98.31 448 ASP A O 1
ATOM 3429 N N . TRP A 1 449 ? 20.513 -6.730 -18.229 1.00 98.25 449 TRP A N 1
ATOM 3430 C CA . TRP A 1 449 ? 21.196 -5.949 -17.197 1.00 98.25 449 TRP A CA 1
ATOM 3431 C C . TRP A 1 449 ? 22.478 -5.302 -17.728 1.00 98.25 449 TRP A C 1
ATOM 3433 O O . TRP A 1 449 ? 22.685 -4.095 -17.574 1.00 98.25 449 TRP A O 1
ATOM 3443 N N . GLN A 1 450 ? 23.308 -6.088 -18.424 1.00 97.69 450 GLN A N 1
ATOM 3444 C CA . GLN A 1 450 ? 24.593 -5.619 -18.936 1.00 97.69 450 GLN A CA 1
ATOM 3445 C C . GLN A 1 450 ? 24.425 -4.508 -19.977 1.00 97.69 450 GLN A C 1
ATOM 3447 O O . GLN A 1 450 ? 25.219 -3.577 -19.987 1.00 97.69 450 GLN A O 1
ATOM 3452 N N . ILE A 1 451 ? 23.364 -4.534 -20.791 1.00 97.50 451 ILE A N 1
ATOM 3453 C CA . ILE A 1 451 ? 23.066 -3.452 -21.744 1.00 97.50 451 ILE A CA 1
ATOM 3454 C C . ILE A 1 451 ? 22.884 -2.111 -21.024 1.00 97.50 451 ILE A C 1
ATOM 3456 O O . ILE A 1 451 ? 23.390 -1.089 -21.488 1.00 97.50 451 ILE A O 1
ATOM 3460 N N . LEU A 1 452 ? 22.180 -2.100 -19.889 1.00 98.12 452 LEU A N 1
ATOM 3461 C CA . LEU A 1 452 ? 21.947 -0.880 -19.112 1.00 98.12 452 LEU A CA 1
ATOM 3462 C C . LEU A 1 452 ? 23.227 -0.413 -18.406 1.00 98.12 452 LEU A C 1
ATOM 3464 O O . LEU A 1 452 ? 23.528 0.783 -18.404 1.00 98.12 452 LEU A O 1
ATOM 3468 N N . VAL A 1 453 ? 24.007 -1.346 -17.855 1.00 98.00 453 VAL A N 1
ATOM 3469 C CA . VAL A 1 453 ? 25.318 -1.053 -17.252 1.00 98.00 453 VAL A CA 1
ATOM 3470 C C . VAL A 1 453 ? 26.272 -0.471 -18.296 1.00 98.00 453 VAL A C 1
ATOM 3472 O O . VAL A 1 453 ? 26.853 0.592 -18.076 1.00 98.00 453 VAL A O 1
ATOM 3475 N N . ASP A 1 454 ? 26.370 -1.098 -19.468 1.00 96.56 454 ASP A N 1
ATOM 3476 C CA . ASP A 1 454 ? 27.196 -0.631 -20.579 1.00 96.56 454 ASP A CA 1
ATOM 3477 C C . ASP A 1 454 ? 26.723 0.728 -21.096 1.00 96.56 454 ASP A C 1
ATOM 3479 O O . ASP A 1 454 ? 27.552 1.546 -21.496 1.00 96.56 454 ASP A O 1
ATOM 3483 N N . ALA A 1 455 ? 25.421 1.022 -21.056 1.00 97.19 455 ALA A N 1
ATOM 3484 C CA . ALA A 1 455 ? 24.888 2.341 -21.391 1.00 97.19 455 ALA A CA 1
ATOM 3485 C C . ALA A 1 455 ? 25.299 3.443 -20.392 1.00 97.19 455 ALA A C 1
ATOM 3487 O O . ALA A 1 455 ? 25.186 4.627 -20.725 1.00 97.19 455 ALA A O 1
ATOM 3488 N N . GLY A 1 456 ? 25.819 3.067 -19.216 1.00 97.31 456 GLY A N 1
ATOM 3489 C CA . GLY A 1 456 ? 26.323 3.957 -18.167 1.00 97.31 456 GLY A CA 1
ATOM 3490 C C . GLY A 1 456 ? 25.442 4.032 -16.917 1.00 97.31 456 GLY A C 1
ATOM 3491 O O . GLY A 1 456 ? 25.543 5.007 -16.172 1.00 97.31 456 GLY A O 1
ATOM 3492 N N . ALA A 1 457 ? 24.538 3.071 -16.700 1.00 97.88 457 ALA A N 1
ATOM 3493 C CA . ALA A 1 457 ? 23.652 3.090 -15.541 1.00 97.88 457 ALA A CA 1
ATOM 3494 C C . ALA A 1 457 ? 24.414 2.892 -14.219 1.00 97.88 457 ALA A C 1
ATOM 3496 O O . ALA A 1 457 ? 25.346 2.096 -14.114 1.00 97.88 457 ALA A O 1
ATOM 3497 N N . HIS A 1 458 ? 23.965 3.586 -13.176 1.00 97.38 458 HIS A N 1
ATOM 3498 C CA . HIS A 1 458 ? 24.438 3.414 -11.809 1.00 97.38 458 HIS A CA 1
ATOM 3499 C C . HIS A 1 458 ? 23.685 2.268 -11.132 1.00 97.38 458 HIS A C 1
ATOM 3501 O O . HIS A 1 458 ? 22.489 2.376 -10.853 1.00 97.38 458 HIS A O 1
ATOM 3507 N N . VAL A 1 459 ? 24.396 1.183 -10.838 1.00 97.38 459 VAL A N 1
ATOM 3508 C CA . VAL A 1 459 ? 23.841 0.026 -10.131 1.00 97.38 459 VAL A CA 1
ATOM 3509 C C . VAL A 1 459 ? 23.726 0.313 -8.636 1.00 97.38 459 VAL A C 1
ATOM 3511 O O . VAL A 1 459 ? 24.676 0.769 -7.999 1.00 97.38 459 VAL A O 1
ATOM 3514 N N . LEU A 1 460 ? 22.562 0.006 -8.077 1.00 95.94 460 LEU A N 1
ATOM 3515 C CA . LEU A 1 460 ? 22.273 0.008 -6.649 1.00 95.94 460 LEU A CA 1
ATOM 3516 C C . LEU A 1 460 ? 21.952 -1.427 -6.193 1.00 95.94 460 LEU A C 1
ATOM 3518 O O . LEU A 1 460 ? 21.484 -2.233 -7.000 1.00 95.94 460 LEU A O 1
ATOM 3522 N N . PRO A 1 461 ? 22.176 -1.766 -4.909 1.00 95.50 461 PRO A N 1
ATOM 3523 C CA . PRO A 1 461 ? 21.824 -3.087 -4.398 1.00 95.50 461 PRO A CA 1
ATOM 3524 C C . PRO A 1 461 ? 20.299 -3.310 -4.416 1.00 95.50 461 PRO A C 1
ATOM 3526 O O . PRO A 1 461 ? 19.556 -2.340 -4.233 1.00 95.50 461 PRO A O 1
ATOM 3529 N N . PRO A 1 462 ? 19.823 -4.565 -4.548 1.00 95.62 462 PRO A N 1
ATOM 3530 C CA . PRO A 1 462 ? 18.398 -4.878 -4.470 1.00 95.62 462 PRO A CA 1
ATOM 3531 C C . PRO A 1 462 ? 17.757 -4.380 -3.167 1.00 95.62 462 PRO A C 1
ATOM 3533 O O . PRO A 1 462 ? 18.191 -4.726 -2.067 1.00 95.62 462 PRO A O 1
ATOM 3536 N N . GLY A 1 463 ? 16.718 -3.557 -3.287 1.00 90.12 463 GLY A N 1
ATOM 3537 C CA . GLY A 1 463 ? 16.054 -2.891 -2.164 1.00 90.12 463 GLY A CA 1
ATOM 3538 C C . GLY A 1 463 ? 15.292 -1.640 -2.609 1.00 90.12 463 GLY A C 1
ATOM 3539 O O . GLY A 1 463 ? 15.324 -1.262 -3.779 1.00 90.12 463 GLY A O 1
ATOM 3540 N N . CYS A 1 464 ? 14.594 -0.986 -1.679 1.00 86.50 464 CYS A N 1
ATOM 3541 C CA . CYS A 1 464 ? 13.786 0.202 -1.969 1.00 86.50 464 CYS A CA 1
ATOM 3542 C C . CYS A 1 464 ? 14.661 1.408 -2.337 1.00 86.50 464 CYS A C 1
ATOM 3544 O O . CYS A 1 464 ? 14.425 2.063 -3.356 1.00 86.50 464 CYS A O 1
ATOM 3546 N N . GLY A 1 465 ? 15.661 1.708 -1.497 1.00 84.38 465 GLY A N 1
ATOM 3547 C CA . GLY A 1 465 ? 16.605 2.812 -1.682 1.00 84.38 465 GLY A CA 1
ATOM 3548 C C . GLY A 1 465 ? 15.916 4.140 -2.043 1.00 84.38 465 GLY A C 1
ATOM 3549 O O . GLY A 1 465 ? 15.078 4.623 -1.274 1.00 84.38 465 GLY A O 1
ATOM 3550 N N . PRO A 1 466 ? 16.217 4.739 -3.211 1.00 85.56 466 PRO A N 1
ATOM 3551 C CA . PRO A 1 466 ? 15.731 6.073 -3.557 1.00 85.56 466 PRO A CA 1
ATOM 3552 C C . PRO A 1 466 ? 14.208 6.162 -3.746 1.00 85.56 466 PRO A C 1
ATOM 3554 O O . PRO A 1 466 ? 13.667 7.266 -3.735 1.00 85.56 466 PRO A O 1
ATOM 3557 N N . CYS A 1 467 ? 13.494 5.034 -3.871 1.00 84.06 467 CYS A N 1
ATOM 3558 C CA . CYS A 1 467 ? 12.029 5.011 -3.952 1.00 84.06 467 CYS A CA 1
ATOM 3559 C C . CYS A 1 467 ? 11.361 5.671 -2.736 1.00 84.06 467 CYS A C 1
ATOM 3561 O O . CYS A 1 467 ? 10.377 6.389 -2.877 1.00 84.06 467 CYS A O 1
ATOM 3563 N N . ILE A 1 468 ? 11.915 5.443 -1.547 1.00 78.44 468 ILE A N 1
ATOM 3564 C CA . ILE A 1 468 ? 11.392 5.946 -0.268 1.00 78.44 468 ILE A CA 1
ATOM 3565 C C . ILE A 1 468 ? 12.153 7.187 0.220 1.00 78.44 468 ILE A C 1
ATOM 3567 O O . ILE A 1 468 ? 12.038 7.576 1.380 1.00 78.44 468 ILE A O 1
ATOM 3571 N N . GLY A 1 469 ? 12.969 7.791 -0.648 1.00 82.31 469 GLY A N 1
ATOM 3572 C CA . GLY A 1 469 ? 13.778 8.955 -0.298 1.00 82.31 469 GLY A CA 1
ATOM 3573 C C . GLY A 1 469 ? 15.027 8.640 0.532 1.00 82.31 469 GLY A C 1
ATOM 3574 O O . GLY A 1 469 ? 15.513 9.528 1.227 1.00 82.31 469 GLY A O 1
ATOM 3575 N N . LEU A 1 470 ? 15.555 7.409 0.474 1.00 83.62 470 LEU A N 1
ATOM 3576 C CA . LEU A 1 470 ? 16.785 7.007 1.169 1.00 83.62 470 LEU A CA 1
ATOM 3577 C C . LEU A 1 470 ? 17.900 6.611 0.191 1.00 83.62 470 LEU A C 1
ATOM 3579 O O . LEU A 1 470 ? 17.656 6.224 -0.948 1.00 83.62 470 LEU A O 1
ATOM 3583 N N . GLY A 1 471 ? 19.146 6.649 0.660 1.00 85.56 471 GLY A N 1
ATOM 3584 C CA . GLY A 1 471 ? 20.296 6.165 -0.101 1.00 85.56 471 GLY A CA 1
ATOM 3585 C C . GLY A 1 471 ? 20.769 7.102 -1.215 1.00 85.56 471 GLY A C 1
ATOM 3586 O O . GLY A 1 471 ? 20.549 8.313 -1.201 1.00 85.56 471 GLY A O 1
ATOM 3587 N N . THR A 1 472 ? 21.505 6.525 -2.161 1.00 89.88 472 THR A N 1
ATOM 3588 C CA . THR A 1 472 ? 22.220 7.254 -3.209 1.00 89.88 472 THR A CA 1
ATOM 3589 C C . THR A 1 472 ? 21.306 7.620 -4.367 1.00 89.88 472 THR A C 1
ATOM 3591 O O . THR A 1 472 ? 20.479 6.829 -4.818 1.00 89.88 472 THR A O 1
ATOM 3594 N N . GLY A 1 473 ? 21.524 8.826 -4.894 1.00 87.44 473 GLY A N 1
ATOM 3595 C CA . GLY A 1 473 ? 20.663 9.405 -5.902 1.00 87.44 473 GLY A CA 1
ATOM 3596 C C . GLY A 1 473 ? 19.348 9.801 -5.246 1.00 87.44 473 GLY A C 1
ATOM 3597 O O . GLY A 1 473 ? 18.367 9.084 -5.331 1.00 87.44 473 GLY A O 1
ATOM 3598 N N . LEU A 1 474 ? 19.295 10.970 -4.627 1.00 91.06 474 LEU A N 1
ATOM 3599 C CA . LEU A 1 474 ? 18.029 11.652 -4.368 1.00 91.06 474 LEU A CA 1
ATOM 3600 C C . LEU A 1 474 ? 17.942 12.852 -5.304 1.00 91.06 474 LEU A C 1
ATOM 3602 O O . LEU A 1 474 ? 18.964 13.303 -5.834 1.00 91.06 474 LEU A O 1
ATOM 3606 N N . LEU A 1 475 ? 16.720 13.281 -5.627 1.00 91.12 475 LEU A N 1
ATOM 3607 C CA . LEU A 1 475 ? 16.538 14.523 -6.380 1.00 91.12 475 LEU A CA 1
ATOM 3608 C C . LEU A 1 475 ? 16.928 15.713 -5.501 1.00 91.12 475 LEU A C 1
ATOM 3610 O O . LEU A 1 475 ? 16.554 15.766 -4.330 1.00 91.12 475 LEU A O 1
ATOM 3614 N N . GLU A 1 476 ? 17.668 16.645 -6.077 1.00 93.62 476 GLU A N 1
ATOM 3615 C CA . GLU A 1 476 ? 18.121 17.888 -5.455 1.00 93.62 476 GLU A CA 1
ATOM 3616 C C . GLU A 1 476 ? 17.192 19.050 -5.845 1.00 93.62 476 GLU A C 1
ATOM 3618 O O . GLU A 1 476 ? 16.312 18.910 -6.698 1.00 93.62 476 GLU A O 1
ATOM 3623 N N . ASP A 1 477 ? 17.348 20.201 -5.188 1.00 93.81 477 ASP A N 1
ATOM 3624 C CA . ASP A 1 477 ? 16.538 21.390 -5.468 1.00 93.81 477 ASP A CA 1
ATOM 3625 C C . ASP A 1 477 ? 16.640 21.784 -6.954 1.00 93.81 477 ASP A C 1
ATOM 3627 O O . ASP A 1 477 ? 17.730 22.016 -7.472 1.00 93.81 477 ASP A O 1
ATOM 3631 N N . GLY A 1 478 ? 15.491 21.897 -7.630 1.00 92.94 478 GLY A N 1
ATOM 3632 C CA . GLY A 1 478 ? 15.410 22.312 -9.033 1.00 92.94 478 GLY A CA 1
ATOM 3633 C C . GLY A 1 478 ? 15.599 21.202 -10.072 1.00 92.94 478 GLY A C 1
ATOM 3634 O O . GLY A 1 478 ? 15.329 21.456 -11.243 1.00 92.94 478 GLY A O 1
ATOM 3635 N N . GLU A 1 479 ? 15.988 19.987 -9.674 1.00 95.69 479 GLU A N 1
ATOM 3636 C CA . GLU A 1 479 ? 16.150 18.864 -10.605 1.00 95.69 479 GLU A CA 1
ATOM 3637 C C . GLU A 1 479 ? 14.810 18.276 -11.075 1.00 95.69 479 GLU A C 1
ATOM 3639 O O . GLU A 1 479 ? 13.793 18.296 -10.368 1.00 95.69 479 GLU A O 1
ATOM 3644 N N . VAL A 1 480 ? 14.832 17.669 -12.261 1.00 96.69 480 VAL A N 1
ATOM 3645 C CA . VAL A 1 480 ? 13.743 16.877 -12.829 1.00 96.69 480 VAL A CA 1
ATOM 3646 C C . VAL A 1 480 ? 14.100 15.394 -12.796 1.00 96.69 480 VAL A C 1
ATOM 3648 O O . VAL A 1 480 ? 15.098 14.951 -13.368 1.00 96.69 480 VAL A O 1
ATOM 3651 N N . GLY A 1 481 ? 13.242 14.600 -12.158 1.00 95.81 481 GLY A N 1
ATOM 3652 C CA . GLY A 1 481 ? 13.356 13.149 -12.115 1.00 95.81 481 GLY A CA 1
ATOM 3653 C C . GLY A 1 481 ? 12.201 12.436 -12.797 1.00 95.81 481 GLY A C 1
ATOM 3654 O O . GLY A 1 481 ? 11.048 12.833 -12.638 1.00 95.81 481 GLY A O 1
ATOM 3655 N N . ILE A 1 482 ? 12.498 11.328 -13.478 1.00 93.88 482 ILE A N 1
ATOM 3656 C CA . ILE A 1 482 ? 11.477 10.399 -13.976 1.00 93.88 482 ILE A CA 1
ATOM 3657 C C . ILE A 1 482 ? 11.563 9.055 -13.242 1.00 93.88 482 ILE A C 1
ATOM 3659 O O . ILE A 1 482 ? 12.559 8.341 -13.321 1.00 93.88 482 ILE A O 1
ATOM 3663 N N . SER A 1 483 ? 10.487 8.750 -12.522 1.00 82.44 483 SER A N 1
ATOM 3664 C CA . SER A 1 483 ? 10.224 7.625 -11.619 1.00 82.44 483 SER A CA 1
ATOM 3665 C C . SER A 1 483 ? 10.880 7.660 -10.222 1.00 82.44 483 SER A C 1
ATOM 3667 O O . SER A 1 483 ? 11.282 6.609 -9.734 1.00 82.44 483 SER A O 1
ATOM 3669 N N . ARG A 1 484 ? 11.001 8.829 -9.548 1.00 71.19 484 ARG A N 1
ATOM 3670 C CA . ARG A 1 484 ? 11.313 8.905 -8.088 1.00 71.19 484 ARG A CA 1
ATOM 3671 C C . ARG A 1 484 ? 11.054 10.264 -7.426 1.00 71.19 484 ARG A C 1
ATOM 3673 O O . ARG A 1 484 ? 10.795 11.246 -8.111 1.00 71.19 484 ARG A O 1
ATOM 3680 N N . MET A 1 485 ? 11.278 10.313 -6.104 1.00 64.50 485 MET A N 1
ATOM 3681 C CA . MET A 1 485 ? 11.212 11.494 -5.232 1.00 64.50 485 MET A CA 1
ATOM 3682 C C . MET A 1 485 ? 12.575 11.925 -4.630 1.00 64.50 485 MET A C 1
ATOM 3684 O O . MET A 1 485 ? 13.586 11.228 -4.712 1.00 64.50 485 MET A O 1
ATOM 3688 N N . GLY A 1 486 ? 12.607 13.114 -4.032 1.00 76.94 486 GLY A N 1
ATOM 3689 C CA . GLY A 1 486 ? 13.760 13.702 -3.346 1.00 76.94 486 GLY A CA 1
ATOM 3690 C C . GLY A 1 486 ? 13.344 15.034 -2.732 1.00 76.94 486 GLY A C 1
ATOM 3691 O O . GLY A 1 486 ? 12.308 15.089 -2.074 1.00 76.94 486 GLY A O 1
ATOM 3692 N N . SER A 1 487 ? 14.102 16.104 -2.969 1.00 80.88 487 SER A N 1
ATOM 3693 C CA . SER A 1 487 ? 13.718 17.455 -2.550 1.00 80.88 487 SER A CA 1
ATOM 3694 C C . SER A 1 487 ? 12.274 17.796 -2.941 1.00 80.88 487 SER A C 1
ATOM 3696 O O . SER A 1 487 ? 11.837 17.538 -4.063 1.00 80.88 487 SER A O 1
ATOM 3698 N N . THR A 1 488 ? 11.547 18.459 -2.038 1.00 81.06 488 THR A N 1
ATOM 3699 C CA . THR A 1 488 ? 10.202 18.996 -2.304 1.00 81.06 488 THR A CA 1
ATOM 3700 C C . THR A 1 488 ? 10.201 20.109 -3.354 1.00 81.06 488 THR A C 1
ATOM 3702 O O . THR A 1 488 ? 9.142 20.450 -3.879 1.00 81.06 488 THR A O 1
ATOM 3705 N N . LYS A 1 489 ? 11.375 20.666 -3.685 1.00 87.12 489 LYS A N 1
ATOM 3706 C CA . LYS A 1 489 ? 11.561 21.657 -4.755 1.00 87.12 489 LYS A CA 1
ATOM 3707 C C . LYS A 1 489 ? 11.961 21.035 -6.098 1.00 87.12 489 LYS A C 1
ATOM 3709 O O . LYS A 1 489 ? 12.161 21.772 -7.063 1.00 87.12 489 LYS A O 1
ATOM 3714 N N . ALA A 1 490 ? 12.107 19.713 -6.169 1.00 92.69 490 ALA A N 1
ATOM 3715 C CA . ALA A 1 490 ? 12.317 18.991 -7.418 1.00 92.69 490 ALA A CA 1
ATOM 3716 C C . ALA A 1 490 ? 10.986 18.751 -8.156 1.00 92.69 490 ALA A C 1
ATOM 3718 O O . ALA A 1 490 ? 9.896 18.892 -7.591 1.00 92.69 490 ALA A O 1
ATOM 3719 N N . LYS A 1 491 ? 11.069 18.355 -9.429 1.00 93.88 491 LYS A N 1
ATOM 3720 C CA . LYS A 1 491 ? 9.921 17.876 -10.211 1.00 93.88 491 LYS A CA 1
ATOM 3721 C C . LYS A 1 491 ? 10.058 16.380 -10.463 1.00 93.88 491 LYS A C 1
ATOM 3723 O O . LYS A 1 491 ? 10.916 15.949 -11.225 1.00 93.88 491 LYS A O 1
ATOM 3728 N N . ALA A 1 492 ? 9.190 15.598 -9.841 1.00 93.06 492 ALA A N 1
ATOM 3729 C CA . ALA A 1 492 ? 9.113 14.155 -9.980 1.00 93.06 492 ALA A CA 1
ATOM 3730 C C . ALA A 1 492 ? 7.969 13.756 -10.915 1.00 93.06 492 ALA A C 1
ATOM 3732 O O . ALA A 1 492 ? 6.818 14.133 -10.696 1.00 93.06 492 ALA A O 1
ATOM 3733 N N . TYR A 1 493 ? 8.278 12.950 -11.920 1.00 95.81 493 TYR A N 1
ATOM 3734 C CA . TYR A 1 493 ? 7.309 12.290 -12.791 1.00 95.81 493 TYR A CA 1
ATOM 3735 C C . TYR A 1 493 ? 7.321 10.786 -12.520 1.00 95.81 493 TYR A C 1
ATOM 3737 O O . TYR A 1 493 ? 8.337 10.264 -12.081 1.00 95.81 493 TYR A O 1
ATOM 3745 N N . LEU A 1 494 ? 6.232 10.069 -12.783 1.00 94.12 494 LEU A N 1
ATOM 3746 C CA . LEU A 1 494 ? 6.161 8.608 -12.679 1.00 94.12 494 LEU A CA 1
ATOM 3747 C C . LEU A 1 494 ? 5.758 8.029 -14.031 1.00 94.12 494 LEU A C 1
ATOM 3749 O O . LEU A 1 494 ? 4.736 8.423 -14.590 1.00 94.12 494 LEU A O 1
ATOM 3753 N N . ALA A 1 495 ? 6.546 7.087 -14.542 1.00 95.56 495 ALA A N 1
ATOM 3754 C CA . ALA A 1 495 ? 6.341 6.506 -15.865 1.00 95.56 495 ALA A CA 1
ATOM 3755 C C . ALA A 1 495 ? 6.696 5.013 -15.900 1.00 95.56 495 ALA A C 1
ATOM 3757 O O . ALA A 1 495 ? 7.269 4.481 -14.943 1.00 95.56 495 ALA A O 1
ATOM 3758 N N . SER A 1 496 ? 6.339 4.346 -17.001 1.00 96.69 496 SER A N 1
ATOM 3759 C CA . SER A 1 496 ? 6.701 2.950 -17.272 1.00 96.69 496 SER A CA 1
ATOM 3760 C C . SER A 1 496 ? 8.215 2.771 -17.484 1.00 96.69 496 SER A C 1
ATOM 3762 O O . SER A 1 496 ? 8.895 3.739 -17.850 1.00 96.69 496 SER A O 1
ATOM 3764 N N . PRO A 1 497 ? 8.770 1.559 -17.280 1.00 97.00 497 PRO A N 1
ATOM 3765 C CA . PRO A 1 497 ? 10.199 1.279 -17.463 1.00 97.00 497 PRO A CA 1
ATOM 3766 C C . PRO A 1 497 ? 10.756 1.723 -18.817 1.00 97.00 497 PRO A C 1
ATOM 3768 O O . PRO A 1 497 ? 11.814 2.345 -18.895 1.00 97.00 497 PRO A O 1
ATOM 3771 N N . GLU A 1 498 ? 10.029 1.459 -19.897 1.00 96.44 498 GLU A N 1
ATOM 3772 C CA . GLU A 1 498 ? 10.441 1.820 -21.248 1.00 96.44 498 GLU A CA 1
ATOM 3773 C C . GLU A 1 498 ? 10.370 3.332 -21.507 1.00 96.44 498 GLU A C 1
ATOM 3775 O O . GLU A 1 498 ? 11.206 3.866 -22.236 1.00 96.44 498 GLU A O 1
ATOM 3780 N N . THR A 1 499 ? 9.443 4.049 -20.863 1.00 97.69 499 THR A N 1
ATOM 3781 C CA . THR A 1 499 ? 9.397 5.521 -20.900 1.00 97.69 499 THR A CA 1
ATOM 3782 C C . THR A 1 499 ? 10.556 6.123 -20.102 1.00 97.69 499 THR A C 1
ATOM 3784 O O . THR A 1 499 ? 11.195 7.072 -20.556 1.00 97.69 499 THR A O 1
ATOM 3787 N N . VAL A 1 500 ? 10.897 5.551 -18.943 1.00 98.00 500 VAL A N 1
ATOM 3788 C CA . VAL A 1 500 ? 12.082 5.947 -18.162 1.00 98.00 500 VAL A CA 1
ATOM 3789 C C . VAL A 1 500 ? 13.359 5.738 -18.976 1.00 98.00 500 VAL A C 1
ATOM 3791 O O . VAL A 1 500 ? 14.171 6.655 -19.086 1.00 98.00 500 VAL A O 1
ATOM 3794 N N . ALA A 1 501 ? 13.526 4.559 -19.579 1.00 98.19 501 ALA A N 1
ATOM 3795 C CA . ALA A 1 501 ? 14.696 4.228 -20.386 1.00 98.19 501 ALA A CA 1
ATOM 3796 C C . ALA A 1 501 ? 14.821 5.141 -21.614 1.00 98.19 501 ALA A C 1
ATOM 3798 O O . ALA A 1 501 ? 15.895 5.684 -21.870 1.00 98.19 501 ALA A O 1
ATOM 3799 N N . ALA A 1 502 ? 13.718 5.383 -22.332 1.00 98.12 502 ALA A N 1
ATOM 3800 C CA . ALA A 1 502 ? 13.694 6.309 -23.465 1.00 98.12 502 ALA A CA 1
ATOM 3801 C C . ALA A 1 502 ? 14.030 7.743 -23.042 1.00 98.12 502 ALA A C 1
ATOM 3803 O O . ALA A 1 502 ? 14.748 8.446 -23.756 1.00 98.12 502 ALA A O 1
ATOM 3804 N N . SER A 1 503 ? 13.564 8.157 -21.864 1.00 98.31 503 SER A N 1
ATOM 3805 C CA . SER A 1 503 ? 13.864 9.481 -21.329 1.00 98.31 503 SER A CA 1
ATOM 3806 C C . SER A 1 503 ? 15.336 9.625 -20.938 1.00 98.31 503 SER A C 1
ATOM 3808 O O . SER A 1 503 ? 15.970 10.625 -21.273 1.00 98.31 503 SER A O 1
ATOM 3810 N N . ALA A 1 504 ? 15.915 8.600 -20.303 1.00 98.31 504 ALA A N 1
ATOM 3811 C CA . ALA A 1 504 ? 17.335 8.563 -19.955 1.00 98.31 504 ALA A CA 1
ATOM 3812 C C . ALA A 1 504 ? 18.239 8.583 -21.197 1.00 98.31 504 ALA A C 1
ATOM 3814 O O . ALA A 1 504 ? 19.242 9.293 -21.237 1.00 98.31 504 ALA A O 1
ATOM 3815 N N . LEU A 1 505 ? 17.859 7.834 -22.232 1.00 97.75 505 LEU A N 1
ATOM 3816 C CA . LEU A 1 505 ? 18.564 7.788 -23.508 1.00 97.75 505 LEU A CA 1
ATOM 3817 C C . LEU A 1 505 ? 18.555 9.146 -24.230 1.00 97.75 505 LEU A C 1
ATOM 3819 O O . LEU A 1 505 ? 19.537 9.503 -24.875 1.00 97.75 505 LEU A O 1
ATOM 3823 N N . ARG A 1 506 ? 17.452 9.902 -24.146 1.00 97.25 506 ARG A N 1
ATOM 3824 C CA . ARG A 1 506 ? 17.263 11.153 -24.905 1.00 97.25 506 ARG A CA 1
ATOM 3825 C C . ARG A 1 506 ? 17.561 12.432 -24.124 1.00 97.25 506 ARG A C 1
ATOM 3827 O O . ARG A 1 506 ? 17.629 13.492 -24.737 1.00 97.25 506 ARG A O 1
ATOM 3834 N N . GLY A 1 507 ? 17.713 12.354 -22.805 1.00 98.00 507 GLY A N 1
ATOM 3835 C CA . GLY A 1 507 ? 17.989 13.513 -21.949 1.00 98.00 507 GLY A CA 1
ATOM 3836 C C . GLY A 1 507 ? 16.759 14.326 -21.541 1.00 98.00 507 GLY A C 1
ATOM 3837 O O . GLY A 1 507 ? 16.882 15.387 -20.936 1.00 98.00 507 GLY A O 1
ATOM 3838 N N . LYS A 1 508 ? 15.566 13.847 -21.890 1.00 98.00 508 LYS A N 1
ATOM 3839 C CA . LYS A 1 508 ? 14.288 14.545 -21.732 1.00 98.00 508 LYS A CA 1
ATOM 3840 C C . LYS A 1 508 ? 13.141 13.556 -21.659 1.00 98.00 508 LYS A C 1
ATOM 3842 O O . LYS A 1 508 ? 13.301 12.433 -22.127 1.00 98.00 508 LYS A O 1
ATOM 3847 N N . ILE A 1 509 ? 11.984 13.961 -21.140 1.00 97.62 509 ILE A N 1
ATOM 3848 C CA . ILE A 1 509 ? 10.810 13.078 -21.083 1.00 97.62 509 ILE A CA 1
ATOM 3849 C C . ILE A 1 509 ? 10.432 12.629 -22.499 1.00 97.62 509 ILE A C 1
ATOM 3851 O O . ILE A 1 509 ? 10.129 13.452 -23.362 1.00 97.62 509 ILE A O 1
ATOM 3855 N N . ALA A 1 510 ? 10.456 11.320 -22.738 1.00 97.25 510 ALA A N 1
ATOM 3856 C CA . ALA A 1 510 ? 10.192 10.734 -24.043 1.00 97.25 510 ALA A CA 1
ATOM 3857 C C . ALA A 1 510 ? 9.681 9.295 -23.936 1.00 97.25 510 ALA A C 1
ATOM 3859 O O . ALA A 1 510 ? 9.998 8.576 -22.991 1.00 97.25 510 ALA A O 1
ATOM 3860 N N . GLY A 1 511 ? 8.922 8.863 -24.944 1.00 95.75 511 GLY A N 1
ATOM 3861 C CA . GLY A 1 511 ? 8.484 7.474 -25.080 1.00 95.75 511 GLY A CA 1
ATOM 3862 C C . GLY A 1 511 ? 9.369 6.670 -26.039 1.00 95.75 511 GLY A C 1
ATOM 3863 O O . GLY A 1 511 ? 10.039 7.247 -26.902 1.00 95.75 511 GLY A O 1
ATOM 3864 N N . PRO A 1 512 ? 9.324 5.328 -25.975 1.00 93.50 512 PRO A N 1
ATOM 3865 C CA . PRO A 1 512 ? 10.091 4.467 -26.879 1.00 93.50 512 PRO A CA 1
ATOM 3866 C C . PRO A 1 512 ? 9.525 4.428 -28.310 1.00 93.50 512 PRO A C 1
ATOM 3868 O O . PRO A 1 512 ? 10.145 3.878 -29.212 1.00 93.50 512 PRO A O 1
ATOM 3871 N N . GLY A 1 513 ? 8.334 4.994 -28.546 1.00 91.62 513 GLY A N 1
ATOM 3872 C CA . GLY A 1 513 ? 7.683 4.996 -29.862 1.00 91.62 513 GLY A CA 1
ATOM 3873 C C . GLY A 1 513 ? 6.990 3.679 -30.238 1.00 91.62 513 GLY A C 1
ATOM 3874 O O . GLY A 1 513 ? 6.501 3.549 -31.355 1.00 91.62 513 GLY A O 1
ATOM 3875 N N . TRP A 1 514 ? 6.899 2.716 -29.315 1.00 92.56 514 TRP A N 1
ATOM 3876 C CA . TRP A 1 514 ? 6.294 1.399 -29.563 1.00 92.56 514 TRP A CA 1
ATOM 3877 C C . TRP A 1 514 ? 4.769 1.392 -29.634 1.00 92.56 514 TRP A C 1
ATOM 3879 O O . TRP A 1 514 ? 4.190 0.423 -30.129 1.00 92.56 514 TRP A O 1
ATOM 3889 N N . TYR A 1 515 ? 4.123 2.441 -29.119 1.00 92.62 515 TYR A N 1
ATOM 3890 C CA . TYR A 1 515 ? 2.671 2.512 -29.056 1.00 92.62 515 TYR A CA 1
ATOM 3891 C C . TYR A 1 515 ? 2.047 2.595 -30.448 1.00 92.62 515 TYR A C 1
ATOM 3893 O O . TYR A 1 515 ? 2.282 3.551 -31.195 1.00 92.62 515 TYR A O 1
ATOM 3901 N N . GLN A 1 516 ? 1.199 1.615 -30.750 1.00 87.94 516 GLN A N 1
ATOM 3902 C CA . GLN A 1 516 ? 0.385 1.570 -31.958 1.00 87.94 516 GLN A CA 1
ATOM 3903 C C . GLN A 1 516 ? -1.054 1.912 -31.583 1.00 87.94 516 GLN A C 1
ATOM 3905 O O . GLN A 1 516 ? -1.736 1.114 -30.944 1.00 87.94 516 GLN A O 1
ATOM 3910 N N . ARG A 1 517 ? -1.502 3.113 -31.966 1.00 88.25 517 ARG A N 1
ATOM 3911 C CA . ARG A 1 517 ? -2.865 3.578 -31.691 1.00 88.25 517 ARG A CA 1
ATOM 3912 C C . ARG A 1 517 ? -3.873 2.688 -32.423 1.00 88.25 517 ARG A C 1
ATOM 3914 O O . ARG A 1 517 ? -3.805 2.642 -33.652 1.00 88.25 517 ARG A O 1
ATOM 3921 N N . PRO A 1 518 ? -4.817 2.046 -31.716 1.00 88.69 518 PRO A N 1
ATOM 3922 C CA . PRO A 1 518 ? -5.865 1.274 -32.373 1.00 88.69 518 PRO A CA 1
ATOM 3923 C C . PRO A 1 518 ? -6.764 2.161 -33.246 1.00 88.69 518 PRO A C 1
ATOM 3925 O O . PRO A 1 518 ? -6.988 3.339 -32.940 1.00 88.69 518 PRO A O 1
ATOM 3928 N N . GLU A 1 519 ? -7.271 1.604 -34.347 1.00 86.44 519 GLU A N 1
ATOM 3929 C CA . GLU A 1 519 ? -8.143 2.332 -35.273 1.00 86.44 519 GLU A CA 1
ATOM 3930 C C . GLU A 1 519 ? -9.424 2.818 -34.577 1.00 86.44 519 GLU A C 1
ATOM 3932 O O . GLU A 1 519 ? -9.991 2.143 -33.721 1.00 86.44 519 GLU A O 1
ATOM 3937 N N . GLY A 1 520 ? -9.880 4.025 -34.922 1.00 85.12 520 GLY A N 1
ATOM 3938 C CA . GLY A 1 520 ? -11.126 4.597 -34.395 1.00 85.12 520 GLY A CA 1
ATOM 3939 C C . GLY A 1 520 ? -11.078 5.114 -32.948 1.00 85.12 520 GLY A C 1
ATOM 3940 O O . GLY A 1 520 ? -12.014 5.785 -32.516 1.00 85.12 520 GLY A O 1
ATOM 3941 N N . VAL A 1 521 ? -9.992 4.897 -32.198 1.00 87.25 521 VAL A N 1
ATOM 3942 C CA . VAL A 1 521 ? -9.868 5.383 -30.813 1.00 87.25 521 VAL A CA 1
ATOM 3943 C C . VAL A 1 521 ? -9.506 6.864 -30.794 1.00 87.25 521 VAL A C 1
ATOM 3945 O O . VAL A 1 521 ? -8.378 7.221 -31.124 1.00 87.25 521 VAL A O 1
ATOM 3948 N N . GLN A 1 522 ? -10.421 7.744 -30.372 1.00 85.31 522 GLN A N 1
ATOM 3949 C CA . GLN A 1 522 ? -10.153 9.186 -30.205 1.00 85.31 522 GLN A CA 1
ATOM 3950 C C . GLN A 1 522 ? -9.864 9.624 -28.770 1.00 85.31 522 GLN A C 1
ATOM 3952 O O . GLN A 1 522 ? -9.070 10.539 -28.564 1.00 85.31 522 GLN A O 1
ATOM 3957 N N . LYS A 1 523 ? -10.486 8.962 -27.800 1.00 90.75 523 LYS A N 1
ATOM 3958 C CA . LYS A 1 523 ? -10.351 9.225 -26.369 1.00 90.75 523 LYS A CA 1
ATOM 3959 C C . LYS A 1 523 ? -10.392 7.905 -25.614 1.00 90.75 523 LYS A C 1
ATOM 3961 O O . LYS A 1 523 ? -10.945 6.932 -26.129 1.00 90.75 523 LYS A O 1
ATOM 3966 N N . VAL A 1 524 ? -9.854 7.902 -24.400 1.00 92.88 524 VAL A N 1
ATOM 3967 C CA . VAL A 1 524 ? -10.021 6.761 -23.501 1.00 92.88 524 VAL A CA 1
ATOM 3968 C C . VAL A 1 524 ? -11.486 6.659 -23.082 1.00 92.88 524 VAL A C 1
ATOM 3970 O O . VAL A 1 524 ? -12.138 7.675 -22.827 1.00 92.88 524 VAL A O 1
ATOM 3973 N N . ILE A 1 525 ? -12.008 5.438 -23.038 1.00 93.94 525 ILE A N 1
ATOM 3974 C CA . ILE A 1 525 ? -13.359 5.147 -22.570 1.00 93.94 525 ILE A CA 1
ATOM 3975 C C . ILE A 1 525 ? -13.262 4.632 -21.133 1.00 93.94 525 ILE A C 1
ATOM 3977 O O . ILE A 1 525 ? -12.766 3.533 -20.883 1.00 93.94 525 ILE A O 1
ATOM 3981 N N . ILE A 1 526 ? -13.755 5.449 -20.209 1.00 94.75 5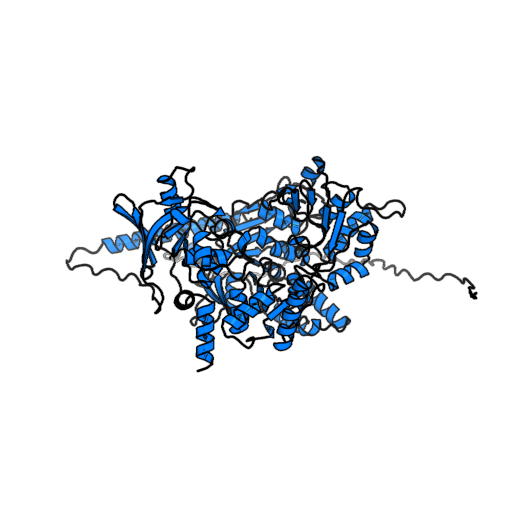26 ILE A N 1
ATOM 3982 C CA . ILE A 1 526 ? -13.882 5.179 -18.778 1.00 94.75 526 ILE A CA 1
ATOM 3983 C C . ILE A 1 526 ? -15.224 5.747 -18.308 1.00 94.75 526 ILE A C 1
ATOM 3985 O O . ILE A 1 526 ? -15.692 6.752 -18.853 1.00 94.75 526 ILE A O 1
ATOM 3989 N N . GLY A 1 527 ? -15.849 5.128 -17.315 1.00 92.56 527 GLY A N 1
ATOM 3990 C CA . GLY A 1 527 ? -17.064 5.666 -16.711 1.00 92.56 527 GLY A CA 1
ATOM 3991 C C . GLY A 1 527 ? -17.557 4.853 -15.524 1.00 92.56 527 GLY A C 1
ATOM 3992 O O . GLY A 1 527 ? -16.921 3.884 -15.114 1.00 92.56 527 GLY A O 1
ATOM 3993 N N . GLU A 1 528 ? -18.701 5.260 -14.983 1.00 91.94 528 GLU A N 1
ATOM 3994 C CA . GLU A 1 528 ? -19.419 4.533 -13.933 1.00 91.94 528 GLU A CA 1
ATOM 3995 C C . GLU A 1 528 ? -20.246 3.376 -14.521 1.00 91.94 528 GLU A C 1
ATOM 3997 O O . GLU A 1 528 ? -20.698 3.441 -15.666 1.00 91.94 528 GLU A O 1
ATOM 4002 N N . GLY A 1 529 ? -20.459 2.322 -13.732 1.00 88.62 529 GLY A N 1
ATOM 4003 C CA . GLY A 1 529 ? -21.184 1.112 -14.127 1.00 88.62 529 GLY A CA 1
ATOM 4004 C C . GLY A 1 529 ? -20.270 -0.026 -14.588 1.00 88.62 529 GLY A C 1
ATOM 4005 O O . GLY A 1 529 ? -19.100 -0.097 -14.214 1.00 88.62 529 GLY A O 1
ATOM 4006 N N . SER A 1 530 ? -20.816 -0.951 -15.382 1.00 80.25 530 SER A N 1
ATOM 4007 C CA . SER A 1 530 ? -20.062 -2.100 -15.914 1.00 80.25 530 SER A CA 1
ATOM 4008 C C . SER A 1 530 ? -19.469 -1.876 -17.299 1.00 80.25 530 SER A C 1
ATOM 4010 O O . SER A 1 530 ? -18.626 -2.661 -17.729 1.00 80.25 530 SER A O 1
ATOM 4012 N N . GLY A 1 531 ? -19.912 -0.833 -18.003 1.00 76.31 531 GLY A N 1
ATOM 4013 C CA . GLY A 1 531 ? -19.545 -0.595 -19.400 1.00 76.31 531 GLY A CA 1
ATOM 4014 C C . GLY A 1 531 ? -20.444 -1.322 -20.405 1.00 76.31 531 GLY A C 1
ATOM 4015 O O . GLY A 1 531 ? -20.323 -1.078 -21.603 1.00 76.31 531 GLY A O 1
ATOM 4016 N N . ASP A 1 532 ? -21.384 -2.154 -19.942 1.00 78.75 532 ASP A N 1
ATOM 4017 C CA . ASP A 1 532 ? -22.516 -2.630 -20.738 1.00 78.75 532 ASP A CA 1
ATOM 4018 C C . ASP A 1 532 ? -23.721 -1.717 -20.484 1.00 78.75 532 ASP A C 1
ATOM 4020 O O . ASP A 1 532 ? -24.463 -1.871 -19.513 1.00 78.75 532 ASP A O 1
ATOM 4024 N N . HIS A 1 533 ? -23.932 -0.753 -21.383 1.00 70.06 533 HIS A N 1
ATOM 4025 C CA . HIS A 1 533 ? -25.009 0.230 -21.258 1.00 70.06 533 HIS A CA 1
ATOM 4026 C C . HIS A 1 533 ? -26.411 -0.391 -21.193 1.00 70.06 533 HIS A C 1
ATOM 4028 O O . HIS A 1 533 ? -27.313 0.212 -20.609 1.00 70.06 533 HIS A O 1
ATOM 4034 N N . VAL A 1 534 ? -26.624 -1.570 -21.786 1.00 69.31 534 VAL A N 1
ATOM 4035 C CA . VAL A 1 534 ? -27.927 -2.246 -21.757 1.00 69.31 534 VAL A CA 1
ATOM 4036 C C . VAL A 1 534 ? -28.132 -2.900 -20.396 1.00 69.31 534 VAL A C 1
ATOM 4038 O O . VAL A 1 534 ? -29.176 -2.692 -19.773 1.00 69.31 534 VAL A O 1
ATOM 4041 N N . ALA A 1 535 ? -27.124 -3.622 -19.901 1.00 69.75 535 ALA A N 1
ATOM 4042 C CA . ALA A 1 535 ? -27.167 -4.234 -18.577 1.00 69.75 535 ALA A CA 1
ATOM 4043 C C . ALA A 1 535 ? -27.224 -3.187 -17.451 1.00 69.75 535 ALA A C 1
ATOM 4045 O O . ALA A 1 535 ? -27.945 -3.371 -16.470 1.00 69.75 535 ALA A O 1
ATOM 4046 N N . ASP A 1 536 ? -26.508 -2.072 -17.595 1.00 75.38 536 ASP A N 1
ATOM 4047 C CA . ASP A 1 536 ? -26.513 -0.968 -16.634 1.00 75.38 536 ASP A CA 1
ATOM 4048 C C . ASP A 1 536 ? -27.874 -0.260 -16.609 1.00 75.38 536 ASP A C 1
ATOM 4050 O O . ASP A 1 536 ? -28.404 0.025 -15.533 1.00 75.38 536 ASP A O 1
ATOM 4054 N N . ARG A 1 537 ? -28.504 -0.051 -17.776 1.00 68.25 537 ARG A N 1
ATOM 4055 C CA . ARG A 1 537 ? -29.858 0.518 -17.855 1.00 68.25 537 ARG A CA 1
ATOM 4056 C C . ARG A 1 537 ? -30.899 -0.413 -17.239 1.00 68.25 537 ARG A C 1
ATOM 4058 O O . ARG A 1 537 ? -31.757 0.063 -16.502 1.00 68.25 537 ARG A O 1
ATOM 4065 N N . ALA A 1 538 ? -30.810 -1.717 -17.502 1.00 69.75 538 ALA A N 1
ATOM 4066 C CA . ALA A 1 538 ? -31.696 -2.708 -16.898 1.00 69.75 538 ALA A CA 1
ATOM 4067 C C . ALA A 1 538 ? -31.566 -2.723 -15.364 1.00 69.75 538 ALA A C 1
ATOM 4069 O O . ALA A 1 538 ? -32.575 -2.600 -14.674 1.00 69.75 538 ALA A O 1
ATOM 4070 N N . ARG A 1 539 ? -30.332 -2.754 -14.831 1.00 73.38 539 ARG A N 1
ATOM 4071 C CA . ARG A 1 539 ? -30.069 -2.682 -13.381 1.00 73.38 539 ARG A CA 1
ATOM 4072 C C . ARG A 1 539 ? -30.549 -1.378 -12.750 1.00 73.38 539 ARG A C 1
ATOM 4074 O O . ARG A 1 539 ? -31.063 -1.388 -11.638 1.00 73.38 539 ARG A O 1
ATOM 4081 N N . SER A 1 540 ? -30.387 -0.247 -13.437 1.00 73.88 540 SER A N 1
ATOM 4082 C CA . SER A 1 540 ? -30.872 1.044 -12.941 1.00 73.88 540 SER A CA 1
ATOM 4083 C C . SER A 1 540 ? -32.399 1.083 -12.844 1.00 73.88 540 SER A C 1
ATOM 4085 O O . SER A 1 540 ? -32.917 1.604 -11.858 1.00 73.88 540 SER A O 1
ATOM 4087 N N . ILE A 1 541 ? -33.107 0.513 -13.827 1.00 75.56 541 ILE A N 1
ATOM 4088 C CA . ILE A 1 541 ? -34.571 0.392 -13.804 1.00 75.56 541 ILE A CA 1
ATOM 4089 C C . ILE A 1 541 ? -35.012 -0.525 -12.659 1.00 75.56 541 ILE A C 1
ATOM 4091 O O . ILE A 1 541 ? -35.914 -0.156 -11.916 1.00 75.56 541 ILE A O 1
ATOM 4095 N N . GLU A 1 542 ? -34.353 -1.673 -12.487 1.00 71.88 542 GLU A N 1
ATOM 4096 C CA . GLU A 1 542 ? -34.621 -2.620 -11.395 1.00 71.88 542 GLU A CA 1
ATOM 4097 C C . GLU A 1 542 ? -34.429 -1.953 -10.025 1.00 71.88 542 GLU A C 1
ATOM 4099 O O . GLU A 1 542 ? -35.353 -1.920 -9.222 1.00 71.88 542 GLU A O 1
ATOM 4104 N N . LYS A 1 543 ? -33.296 -1.275 -9.803 1.00 72.44 543 LYS A N 1
ATOM 4105 C CA . LYS A 1 543 ? -33.019 -0.556 -8.548 1.00 72.44 543 LYS A CA 1
ATOM 4106 C C . LYS A 1 543 ? -34.000 0.593 -8.284 1.00 72.44 543 LYS A C 1
ATOM 4108 O O . LYS A 1 543 ? -34.334 0.868 -7.133 1.00 72.44 543 LYS A O 1
ATOM 4113 N N . ALA A 1 544 ? -34.438 1.298 -9.328 1.00 72.25 544 ALA A N 1
ATOM 4114 C CA . ALA A 1 544 ? -35.458 2.338 -9.203 1.00 72.25 544 ALA A CA 1
ATOM 4115 C C . ALA A 1 544 ? -36.826 1.741 -8.843 1.00 72.25 544 ALA A C 1
ATOM 4117 O O . ALA A 1 544 ? -37.541 2.322 -8.029 1.00 72.25 544 ALA A O 1
ATOM 4118 N N . LEU A 1 545 ? -37.164 0.579 -9.408 1.00 73.62 545 LEU A N 1
ATOM 4119 C CA . LEU A 1 545 ? -38.383 -0.152 -9.083 1.00 73.62 545 LEU A CA 1
ATOM 4120 C C . LEU A 1 545 ? -38.353 -0.670 -7.641 1.00 73.62 545 LEU A C 1
ATOM 4122 O O . LEU A 1 545 ? -39.317 -0.446 -6.921 1.00 73.62 545 LEU A O 1
ATOM 4126 N N . ASP A 1 546 ? -37.239 -1.253 -7.191 1.00 72.94 546 ASP A N 1
ATOM 4127 C CA . ASP A 1 546 ? -37.053 -1.690 -5.801 1.00 72.94 546 ASP A CA 1
ATOM 4128 C C . ASP A 1 546 ? -37.187 -0.524 -4.821 1.00 72.94 546 ASP A C 1
ATOM 4130 O O . ASP A 1 546 ? -37.836 -0.644 -3.785 1.00 72.94 546 ASP A O 1
ATOM 4134 N N . LYS A 1 547 ? -36.613 0.640 -5.154 1.00 71.38 547 LYS A N 1
ATOM 4135 C CA . LYS A 1 547 ? -36.749 1.840 -4.323 1.00 71.38 547 LYS A CA 1
ATOM 4136 C C . LYS A 1 547 ? -38.207 2.295 -4.227 1.00 71.38 547 LYS A C 1
ATOM 4138 O O . LYS A 1 547 ? -38.662 2.597 -3.130 1.00 71.38 547 LYS A O 1
ATOM 4143 N N . LEU A 1 548 ? -38.933 2.312 -5.346 1.00 73.31 548 LEU A N 1
ATOM 4144 C CA . LEU A 1 548 ? -40.357 2.657 -5.372 1.00 73.31 548 LEU A CA 1
ATOM 4145 C C . LEU A 1 548 ? -41.212 1.637 -4.610 1.00 73.31 548 LEU A C 1
ATOM 4147 O O . LEU A 1 548 ? -42.166 2.034 -3.950 1.00 73.31 548 LEU A O 1
ATOM 4151 N N . LEU A 1 549 ? -40.870 0.348 -4.676 1.00 71.56 549 LEU A N 1
ATOM 4152 C CA . LEU A 1 549 ? -41.527 -0.705 -3.901 1.00 71.56 549 LEU A CA 1
ATOM 4153 C C . LEU A 1 549 ? -41.283 -0.514 -2.401 1.00 71.56 549 LEU A C 1
ATOM 4155 O O . LEU A 1 549 ? -42.243 -0.485 -1.646 1.00 71.56 549 LEU A O 1
ATOM 4159 N N . CYS A 1 550 ? -40.041 -0.264 -1.975 1.00 66.06 550 CYS A N 1
ATOM 4160 C CA . CYS A 1 550 ? -39.728 0.047 -0.577 1.00 66.06 550 CYS A CA 1
ATOM 4161 C C . CYS A 1 550 ? -40.425 1.325 -0.082 1.00 66.06 550 CYS A C 1
ATOM 4163 O O . CYS A 1 550 ? -40.886 1.376 1.056 1.00 66.06 550 CYS A O 1
ATOM 4165 N N . GLU A 1 551 ? -40.503 2.369 -0.913 1.00 67.12 551 GLU A N 1
ATOM 4166 C CA . GLU A 1 551 ? -41.239 3.597 -0.590 1.00 67.12 551 GLU A CA 1
ATOM 4167 C C . GLU A 1 551 ? -42.748 3.323 -0.480 1.00 67.12 551 GLU A C 1
ATOM 4169 O O . GLU A 1 551 ? -43.387 3.803 0.454 1.00 67.12 551 GLU A O 1
ATOM 4174 N N . ALA A 1 552 ? -43.316 2.508 -1.374 1.00 65.75 552 ALA A N 1
ATOM 4175 C CA . ALA A 1 552 ? -44.715 2.096 -1.315 1.00 65.75 552 ALA A CA 1
ATOM 4176 C C . ALA A 1 552 ? -45.013 1.235 -0.077 1.00 65.75 552 ALA A C 1
ATOM 4178 O O . ALA A 1 552 ? -45.982 1.515 0.623 1.00 65.75 552 ALA A O 1
ATOM 4179 N N . ASP A 1 553 ? -44.159 0.261 0.245 1.00 65.62 553 ASP A N 1
ATOM 4180 C CA . ASP A 1 553 ? -44.270 -0.579 1.443 1.00 65.62 553 ASP A CA 1
ATOM 4181 C C . ASP A 1 553 ? -44.132 0.257 2.721 1.00 65.62 553 ASP A C 1
ATOM 4183 O O . ASP A 1 553 ? -44.876 0.060 3.679 1.00 65.62 553 ASP A O 1
ATOM 4187 N N . SER A 1 554 ? -43.239 1.253 2.731 1.00 53.69 554 SER A N 1
ATOM 4188 C CA . SER A 1 554 ? -43.105 2.198 3.843 1.00 53.69 554 SER A CA 1
ATOM 4189 C C . SER A 1 554 ? -44.362 3.051 4.026 1.00 53.69 554 SER A C 1
ATOM 4191 O O . SER A 1 554 ? -44.755 3.279 5.171 1.00 53.69 554 SER A O 1
ATOM 4193 N N . VAL A 1 555 ? -44.994 3.504 2.936 1.00 67.69 555 VAL A N 1
ATOM 4194 C CA . VAL A 1 555 ? -46.255 4.269 2.955 1.00 67.69 555 VAL A CA 1
ATOM 4195 C C . VAL A 1 555 ? -47.431 3.392 3.386 1.00 67.69 555 VAL A C 1
ATOM 4197 O O . VAL A 1 555 ? -48.279 3.847 4.150 1.00 67.69 555 VAL A O 1
ATOM 4200 N N . ILE A 1 556 ? -47.473 2.130 2.954 1.00 65.12 556 ILE A N 1
ATOM 4201 C CA . ILE A 1 556 ? -48.475 1.150 3.391 1.00 65.12 556 ILE A CA 1
ATOM 4202 C C . ILE A 1 556 ? -48.306 0.866 4.885 1.00 65.12 556 ILE A C 1
ATOM 4204 O O . ILE A 1 556 ? -49.283 0.963 5.616 1.00 65.12 556 ILE A O 1
ATOM 4208 N N . ALA A 1 557 ? -47.081 0.658 5.372 1.00 54.19 557 ALA A N 1
ATOM 4209 C CA . ALA A 1 557 ? -46.809 0.485 6.799 1.00 54.19 557 ALA A CA 1
ATOM 4210 C C . ALA A 1 557 ? -47.209 1.721 7.631 1.00 54.19 557 ALA A C 1
ATOM 4212 O O . ALA A 1 557 ? -47.731 1.585 8.737 1.00 54.19 557 ALA A O 1
ATOM 4213 N N . THR A 1 558 ? -47.034 2.938 7.096 1.00 51.59 558 THR A N 1
ATOM 4214 C CA . THR A 1 558 ? -47.519 4.162 7.765 1.00 51.59 558 THR A CA 1
ATOM 4215 C C . THR A 1 558 ? -49.042 4.303 7.706 1.00 51.59 558 THR A C 1
ATOM 4217 O O . THR A 1 558 ? -49.643 4.792 8.661 1.00 51.59 558 THR A O 1
ATOM 4220 N N . ALA A 1 559 ? -49.686 3.867 6.622 1.00 50.03 559 ALA A N 1
ATOM 4221 C CA . ALA A 1 559 ? -51.139 3.899 6.465 1.00 50.03 559 ALA A CA 1
ATOM 4222 C C . ALA A 1 559 ? -51.849 2.829 7.315 1.00 50.03 559 ALA A C 1
ATOM 4224 O O . ALA A 1 559 ? -52.903 3.102 7.887 1.00 50.03 559 ALA A O 1
ATOM 4225 N N . GLU A 1 560 ? -51.252 1.646 7.463 1.00 51.12 560 GLU A N 1
ATOM 4226 C CA . GLU A 1 560 ? -51.718 0.579 8.354 1.00 51.12 560 GLU A CA 1
ATOM 4227 C C . GLU A 1 560 ? -51.543 0.962 9.834 1.00 51.12 560 GLU A C 1
ATOM 4229 O O . GLU A 1 560 ? -52.396 0.628 10.654 1.00 51.12 560 GLU A O 1
ATOM 4234 N N . GLY A 1 561 ? -50.522 1.762 10.169 1.00 42.75 561 GLY A N 1
ATOM 4235 C CA . GLY A 1 561 ? -50.379 2.389 11.490 1.00 42.75 561 GLY A CA 1
ATOM 4236 C C . GLY A 1 561 ? -51.385 3.519 11.768 1.00 42.75 561 GLY A C 1
ATOM 4237 O O . GLY A 1 561 ? -51.736 3.765 12.920 1.00 42.75 561 GLY A O 1
ATOM 4238 N N . ALA A 1 562 ? -51.896 4.186 10.728 1.00 42.69 562 ALA A N 1
ATOM 4239 C CA . ALA A 1 562 ? -52.865 5.281 10.844 1.00 42.69 562 ALA A CA 1
ATOM 4240 C C . ALA A 1 562 ? -54.341 4.820 10.859 1.00 42.69 562 ALA A C 1
ATOM 4242 O O . ALA A 1 562 ? -55.233 5.635 11.091 1.00 42.69 562 ALA A O 1
ATOM 4243 N N . GLY A 1 563 ? -54.607 3.529 10.618 1.00 38.03 563 GLY A N 1
ATOM 4244 C CA . GLY A 1 563 ? -55.955 2.948 10.536 1.00 38.03 563 GLY A CA 1
ATOM 4245 C C . GLY A 1 563 ? -56.545 2.416 11.850 1.00 38.03 563 GLY A C 1
ATOM 4246 O O . GLY A 1 563 ? -57.666 1.910 11.841 1.00 38.03 563 GLY A O 1
ATOM 4247 N N . ALA A 1 564 ? -55.833 2.510 12.977 1.00 35.44 564 ALA A N 1
ATOM 4248 C CA . ALA A 1 564 ? -56.347 2.089 14.281 1.00 35.44 564 ALA A CA 1
ATOM 4249 C C . ALA A 1 564 ? -57.019 3.265 15.014 1.00 35.44 564 ALA A C 1
ATOM 4251 O O . ALA A 1 564 ? -56.356 4.131 15.586 1.00 35.44 564 ALA A O 1
ATOM 4252 N N . GLU A 1 565 ? -58.354 3.299 14.993 1.00 35.19 565 GLU A N 1
ATOM 4253 C CA . GLU A 1 565 ? -59.149 4.247 15.777 1.00 35.19 565 GLU A CA 1
ATOM 4254 C C . GLU A 1 565 ? -58.939 4.087 17.296 1.00 35.19 565 GLU A C 1
ATOM 4256 O O . GLU A 1 565 ? -58.707 3.006 17.837 1.00 35.19 565 GLU A O 1
ATOM 4261 N N . GLN A 1 566 ? -59.041 5.235 17.963 1.00 37.06 566 GLN A N 1
ATOM 4262 C CA . GLN A 1 566 ? -58.763 5.536 19.362 1.00 37.06 566 GLN A CA 1
ATOM 4263 C C . GLN A 1 566 ? -59.344 4.544 20.388 1.00 37.06 566 GLN A C 1
ATOM 4265 O O . GLN A 1 566 ? -60.555 4.450 20.579 1.00 37.06 566 GLN A O 1
ATOM 4270 N N . SER A 1 567 ? -58.463 3.976 21.216 1.00 27.12 567 SER A N 1
ATOM 4271 C CA . SER A 1 567 ? -58.746 3.799 22.643 1.00 27.12 567 SER A CA 1
ATOM 4272 C C . SER A 1 567 ? -57.499 4.166 23.454 1.00 27.12 567 SER A C 1
ATOM 4274 O O . SER A 1 567 ? -56.377 3.790 23.127 1.00 27.12 567 SER A O 1
ATOM 4276 N N . SER A 1 568 ? -57.696 5.025 24.447 1.00 38.31 568 SER A N 1
ATOM 4277 C CA . SER A 1 568 ? -56.659 5.726 25.196 1.00 38.31 568 SER A CA 1
ATOM 4278 C C . SER A 1 568 ? -55.914 4.823 26.184 1.00 38.31 568 SER A C 1
ATOM 4280 O O . SER A 1 568 ? -56.497 4.380 27.174 1.00 38.31 568 SER A O 1
ATOM 4282 N N . SER A 1 569 ? -54.605 4.681 25.995 1.00 26.77 569 SER A N 1
ATOM 4283 C CA . SER A 1 569 ? -53.626 4.364 27.045 1.00 26.77 569 SER A CA 1
ATOM 4284 C C . SER A 1 569 ? -52.247 4.884 26.615 1.00 26.77 569 SER A C 1
ATOM 4286 O O . SER A 1 569 ? -52.003 4.958 25.410 1.00 26.77 569 SER A O 1
ATOM 4288 N N . PRO A 1 570 ? -51.360 5.301 27.541 1.00 33.25 570 PRO A N 1
ATOM 4289 C CA . PRO A 1 570 ? -50.110 5.964 27.183 1.00 33.25 570 PRO A CA 1
ATOM 4290 C C . PRO A 1 570 ? -49.250 4.995 26.374 1.00 33.25 570 PRO A C 1
ATOM 4292 O O . PRO A 1 570 ? -48.936 3.909 26.861 1.00 33.25 570 PRO A O 1
ATOM 4295 N N . ALA A 1 571 ? -48.894 5.380 25.149 1.00 29.11 571 ALA A N 1
ATOM 4296 C CA . ALA A 1 571 ? -47.955 4.627 24.337 1.00 29.11 571 ALA A CA 1
ATOM 4297 C C . ALA A 1 571 ? -46.619 4.566 25.086 1.00 29.11 571 ALA A C 1
ATOM 4299 O O . ALA A 1 571 ? -45.958 5.584 25.306 1.00 29.11 571 ALA A O 1
ATOM 4300 N N . ALA A 1 572 ? -46.269 3.363 25.533 1.00 31.94 572 ALA A N 1
ATOM 4301 C CA . ALA A 1 572 ? -44.910 3.028 25.900 1.00 31.94 572 ALA A CA 1
ATOM 4302 C C . ALA A 1 572 ? -44.016 3.304 24.685 1.00 31.94 572 ALA A C 1
ATOM 4304 O O . ALA A 1 572 ? -44.410 3.024 23.553 1.00 31.94 572 ALA A O 1
ATOM 4305 N N . ALA A 1 573 ? -42.848 3.892 24.941 1.00 31.97 573 ALA A N 1
ATOM 4306 C CA . ALA A 1 573 ? -41.801 4.066 23.951 1.00 31.97 573 ALA A CA 1
ATOM 4307 C C . ALA A 1 573 ? -41.590 2.744 23.200 1.00 31.97 573 ALA A C 1
ATOM 4309 O O . ALA A 1 573 ? -41.381 1.711 23.835 1.00 31.97 573 ALA A O 1
ATOM 4310 N N . GLU A 1 574 ? -41.685 2.775 21.872 1.00 36.31 574 GLU A N 1
ATOM 4311 C CA . GLU A 1 574 ? -41.234 1.663 21.042 1.00 36.31 574 GLU A CA 1
ATOM 4312 C C . GLU A 1 574 ? -39.768 1.384 21.398 1.00 36.31 574 GLU A C 1
ATOM 4314 O O . GLU A 1 574 ? -38.946 2.305 21.422 1.00 36.31 574 GLU A O 1
ATOM 4319 N N . ASP A 1 575 ? -39.472 0.134 21.761 1.00 39.69 575 ASP A N 1
ATOM 4320 C CA . ASP A 1 575 ? -38.140 -0.346 22.132 1.00 39.69 575 ASP A CA 1
ATOM 4321 C C . ASP A 1 575 ? -37.167 -0.116 20.961 1.00 39.69 575 ASP A C 1
ATOM 4323 O O . ASP A 1 575 ? -37.013 -0.957 20.072 1.00 39.69 575 ASP A O 1
ATOM 4327 N N . GLU A 1 576 ? -36.489 1.037 20.939 1.00 52.34 576 GLU A N 1
ATOM 4328 C CA . GLU A 1 576 ? -35.271 1.198 20.149 1.00 52.34 576 GLU A CA 1
ATOM 4329 C C . GLU A 1 576 ? -34.272 0.148 20.648 1.00 52.34 576 GLU A C 1
ATOM 4331 O O . GLU A 1 576 ? -33.870 0.174 21.812 1.00 52.34 576 GLU A O 1
ATOM 4336 N N . ALA A 1 577 ? -33.886 -0.789 19.778 1.00 58.22 577 ALA A N 1
ATOM 4337 C CA . ALA A 1 577 ? -32.870 -1.787 20.090 1.00 58.22 577 ALA A CA 1
ATOM 4338 C C . ALA A 1 577 ? -31.589 -1.079 20.565 1.00 58.22 577 ALA A C 1
ATOM 4340 O O . ALA A 1 577 ? -30.933 -0.379 19.795 1.00 58.22 577 ALA A O 1
ATOM 4341 N N . LEU A 1 578 ? -31.275 -1.219 21.855 1.00 73.12 578 LEU A N 1
ATOM 4342 C CA . LEU A 1 578 ? -30.118 -0.588 22.482 1.00 73.12 578 LEU A CA 1
ATOM 4343 C C . LEU A 1 578 ? -28.847 -1.371 22.144 1.00 73.12 578 LEU A C 1
ATOM 4345 O O . LEU A 1 578 ? -28.801 -2.590 22.312 1.00 73.12 578 LEU A O 1
ATOM 4349 N N . THR A 1 579 ? -27.796 -0.660 21.744 1.00 74.25 579 THR A N 1
ATOM 4350 C CA . THR A 1 579 ? -26.453 -1.219 21.584 1.00 74.25 579 THR A CA 1
ATOM 4351 C C . THR A 1 579 ? -25.944 -1.706 22.937 1.00 74.25 579 THR A C 1
ATOM 4353 O O . THR A 1 579 ? -25.958 -0.970 23.931 1.00 74.25 579 THR A O 1
ATOM 4356 N N . GLU A 1 580 ? -25.461 -2.946 22.986 1.00 81.31 580 GLU A N 1
ATOM 4357 C CA . GLU A 1 580 ? -24.791 -3.472 24.171 1.00 81.31 580 GLU A CA 1
ATOM 4358 C C . GLU A 1 580 ? -23.454 -2.742 24.377 1.00 81.31 580 GLU A C 1
ATOM 4360 O O . GLU A 1 580 ? -22.634 -2.655 23.460 1.00 81.31 580 GLU A O 1
ATOM 4365 N N . VAL A 1 581 ? -23.241 -2.206 25.583 1.00 84.50 581 VAL A N 1
ATOM 4366 C CA . VAL A 1 581 ? -21.999 -1.521 25.967 1.00 84.50 581 VAL A CA 1
ATOM 4367 C C . VAL A 1 581 ? -21.218 -2.396 26.943 1.00 84.50 581 VAL A C 1
ATOM 4369 O O . VAL A 1 581 ? -21.710 -2.719 28.026 1.00 84.50 581 VAL A O 1
ATOM 4372 N N . ILE A 1 582 ? -19.999 -2.780 26.560 1.00 86.94 582 ILE A N 1
ATOM 4373 C CA . ILE A 1 582 ? -19.121 -3.648 27.359 1.00 86.94 582 ILE A CA 1
ATOM 4374 C C . ILE A 1 582 ? -18.582 -2.891 28.588 1.00 86.94 582 ILE A C 1
ATOM 4376 O O . ILE A 1 582 ? -18.254 -1.705 28.484 1.00 86.94 582 ILE A O 1
ATOM 4380 N N . PRO A 1 583 ? -18.410 -3.555 29.752 1.00 84.94 583 PRO A N 1
A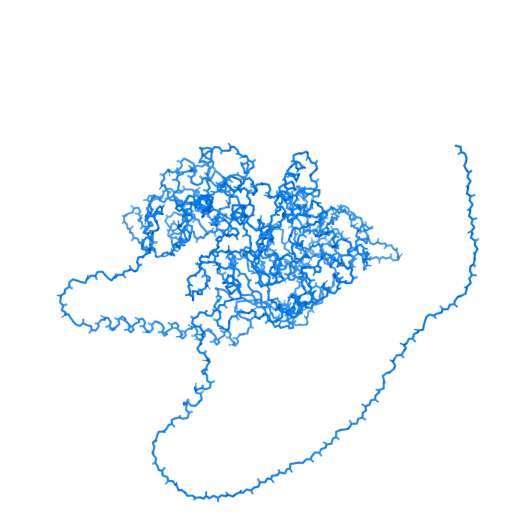TOM 4381 C CA . PRO A 1 583 ? -17.755 -2.957 30.913 1.00 84.94 583 PRO A CA 1
ATOM 4382 C C . PRO A 1 583 ? -16.404 -2.303 30.576 1.00 84.94 583 PRO A C 1
ATOM 4384 O O . PRO A 1 583 ? -15.524 -2.930 29.991 1.00 84.94 583 PRO A O 1
ATOM 4387 N N . GLY A 1 584 ? -16.232 -1.043 30.983 1.00 83.69 584 GLY A N 1
ATOM 4388 C CA . GLY A 1 584 ? -15.026 -0.250 30.713 1.00 83.69 584 GLY A CA 1
ATOM 4389 C C . GLY A 1 584 ? -15.085 0.586 29.429 1.00 83.69 584 GLY A C 1
ATOM 4390 O O . GLY A 1 584 ? -14.236 1.456 29.247 1.00 83.69 584 GLY A O 1
ATOM 4391 N N . PHE A 1 585 ? -16.093 0.387 28.575 1.00 89.44 585 PHE A N 1
ATOM 4392 C CA . PHE A 1 585 ? -16.370 1.260 27.437 1.00 89.44 585 PHE A CA 1
ATOM 4393 C C . PHE A 1 585 ? -17.296 2.422 27.857 1.00 89.44 585 PHE A C 1
ATOM 4395 O O . PHE A 1 585 ? -18.217 2.204 28.651 1.00 89.44 585 PHE A O 1
ATOM 4402 N N . PRO A 1 586 ? -17.078 3.666 27.385 1.00 89.62 586 PRO A N 1
ATOM 4403 C CA . PRO A 1 586 ? -17.945 4.787 27.742 1.00 89.62 586 PRO A CA 1
ATOM 4404 C C . PRO A 1 586 ? -19.360 4.598 27.176 1.00 89.62 586 PRO A C 1
ATOM 4406 O O . PRO A 1 586 ? -19.530 4.225 26.023 1.00 89.62 586 PRO A O 1
ATOM 4409 N N . GLU A 1 587 ? -20.390 4.908 27.967 1.00 90.81 587 GLU A N 1
ATOM 4410 C CA . GLU A 1 587 ? -21.785 4.896 27.484 1.00 90.81 587 GLU A CA 1
ATOM 4411 C C . GLU A 1 587 ? -22.173 6.197 26.769 1.00 90.81 587 GLU A C 1
ATOM 4413 O O . GLU A 1 587 ? -23.099 6.230 25.959 1.00 90.81 587 GLU A O 1
ATOM 4418 N N . ARG A 1 588 ? -21.480 7.286 27.108 1.00 93.12 588 ARG A N 1
ATOM 4419 C CA . ARG A 1 588 ? -21.738 8.635 26.613 1.00 93.12 588 ARG A CA 1
ATOM 4420 C C . ARG A 1 588 ? -20.466 9.463 26.622 1.00 93.12 588 ARG A C 1
ATOM 4422 O O . ARG A 1 588 ? -19.665 9.354 27.552 1.00 93.12 588 ARG A O 1
ATOM 4429 N N . ILE A 1 589 ? -20.308 10.304 25.608 1.00 95.00 589 ILE A N 1
ATOM 4430 C CA . ILE A 1 589 ? -19.199 11.256 25.495 1.00 95.00 589 ILE A CA 1
ATOM 4431 C C . ILE A 1 589 ? -19.777 12.607 25.125 1.00 95.00 589 ILE A C 1
ATOM 4433 O O . ILE A 1 589 ? -20.568 12.702 24.190 1.00 95.00 589 ILE A O 1
ATOM 4437 N N . GLU A 1 590 ? -19.383 13.648 25.848 1.00 96.75 590 GLU A N 1
ATOM 4438 C CA . GLU A 1 590 ? -19.826 15.005 25.568 1.00 96.75 590 GLU A CA 1
ATOM 4439 C C . GLU A 1 590 ? -18.704 16.026 25.720 1.00 96.75 590 GLU A C 1
ATOM 4441 O O . GLU A 1 590 ? -17.781 15.839 26.512 1.00 96.75 590 GLU A O 1
ATOM 4446 N N . GLY A 1 591 ? -18.817 17.129 24.984 1.00 97.19 591 GLY A N 1
ATOM 4447 C CA . GLY A 1 591 ? -17.886 18.247 25.074 1.00 97.19 591 GLY A CA 1
ATOM 4448 C C . GLY A 1 591 ? -18.282 19.414 24.175 1.00 97.19 591 GLY A C 1
ATOM 4449 O O . GLY A 1 591 ? -19.246 19.337 23.408 1.00 97.19 591 GLY A O 1
ATOM 4450 N N . GLU A 1 592 ? -17.552 20.523 24.295 1.00 97.81 592 GLU A N 1
ATOM 4451 C CA . GLU A 1 592 ? -17.691 21.665 23.385 1.00 97.81 592 GLU A CA 1
ATOM 4452 C C . GLU A 1 592 ? -16.982 21.367 22.059 1.00 97.81 592 GLU A C 1
ATOM 4454 O O . GLU A 1 592 ? -15.897 20.788 22.046 1.00 97.81 592 GLU A O 1
ATOM 4459 N N . ILE A 1 593 ? -17.581 21.775 20.943 1.00 98.12 593 ILE A N 1
ATOM 4460 C CA . ILE A 1 593 ? -17.001 21.607 19.613 1.00 98.12 593 ILE A CA 1
ATOM 4461 C C . ILE A 1 593 ? -15.907 22.657 19.381 1.00 98.12 593 ILE A C 1
ATOM 4463 O O . ILE A 1 593 ? -16.182 23.863 19.295 1.00 98.12 593 ILE A O 1
ATOM 4467 N N . VAL A 1 594 ? -14.681 22.169 19.192 1.00 97.38 594 VAL A N 1
ATOM 4468 C CA . VAL A 1 594 ? -13.551 22.927 18.647 1.00 97.38 594 VAL A CA 1
ATOM 4469 C C . VAL A 1 594 ? -13.386 22.531 17.185 1.00 97.38 594 VAL A C 1
ATOM 4471 O O . VAL A 1 594 ? -12.987 21.410 16.877 1.00 97.38 594 VAL A O 1
ATOM 4474 N N . PHE A 1 595 ? -13.746 23.439 16.281 1.00 97.12 595 PHE A N 1
ATOM 4475 C CA . PHE A 1 595 ? -13.813 23.174 14.849 1.00 97.12 595 PHE A CA 1
ATOM 4476 C C . PHE A 1 595 ? -12.556 23.657 14.122 1.00 97.12 595 PHE A C 1
ATOM 4478 O O . PHE A 1 595 ? -12.304 24.857 14.038 1.00 97.12 595 PHE A O 1
ATOM 4485 N N . CYS A 1 596 ? -11.803 22.718 13.560 1.00 96.06 596 CYS A N 1
ATOM 4486 C CA . CYS A 1 596 ? -10.676 22.949 12.666 1.00 96.06 596 CYS A CA 1
ATOM 4487 C C . CYS A 1 596 ? -11.154 22.792 11.217 1.00 96.06 596 CYS A C 1
ATOM 4489 O O . CYS A 1 596 ? -11.337 21.674 10.727 1.00 96.06 596 CYS A O 1
ATOM 4491 N N . ASN A 1 597 ? -11.372 23.902 10.509 1.00 91.69 597 ASN A N 1
ATOM 4492 C CA . ASN A 1 597 ? -11.990 23.903 9.177 1.00 91.69 597 ASN A CA 1
ATOM 4493 C C . ASN A 1 597 ? -11.010 23.521 8.045 1.00 91.69 597 ASN A C 1
ATOM 4495 O O . ASN A 1 597 ? -10.898 24.213 7.034 1.00 91.69 597 ASN A O 1
ATOM 4499 N N . GLY A 1 598 ? -10.272 22.424 8.217 1.00 91.25 598 GLY A N 1
ATOM 4500 C CA . GLY A 1 598 ? -9.350 21.880 7.223 1.00 91.25 598 GLY A CA 1
ATOM 4501 C C . GLY A 1 598 ? -9.809 20.522 6.703 1.00 91.25 598 GLY A C 1
ATOM 4502 O O . GLY A 1 598 ? -10.081 19.615 7.487 1.00 91.25 598 GLY A O 1
ATOM 4503 N N . ASP A 1 599 ? -9.848 20.375 5.380 1.00 91.00 599 ASP A N 1
ATOM 4504 C CA . ASP A 1 599 ? -9.835 19.061 4.730 1.00 91.00 599 ASP A CA 1
ATOM 4505 C C . ASP A 1 599 ? -8.384 18.591 4.586 1.00 91.00 599 ASP A C 1
ATOM 4507 O O . ASP A 1 599 ? -7.470 19.410 4.477 1.00 91.00 599 ASP A O 1
ATOM 4511 N N . ASN A 1 600 ? -8.162 17.276 4.551 1.00 88.56 600 ASN A N 1
ATOM 4512 C CA . ASN A 1 600 ? -6.833 16.678 4.391 1.00 88.56 600 ASN A CA 1
ATOM 4513 C C . ASN A 1 600 ? -5.812 17.156 5.442 1.00 88.56 600 ASN A C 1
ATOM 4515 O O . ASN A 1 600 ? -4.623 17.288 5.138 1.00 88.56 600 ASN A O 1
ATOM 4519 N N . ILE A 1 601 ? -6.256 17.412 6.681 1.00 93.75 601 ILE A N 1
ATOM 4520 C CA . ILE A 1 601 ? -5.335 17.638 7.801 1.00 93.75 601 ILE A CA 1
ATOM 4521 C C . ILE A 1 601 ? -4.551 16.343 7.996 1.00 93.75 601 ILE A C 1
ATOM 4523 O O . ILE A 1 601 ? -5.062 15.356 8.524 1.00 93.75 601 ILE A O 1
ATOM 4527 N N . ASN A 1 602 ? -3.318 16.333 7.505 1.00 90.25 602 ASN A N 1
ATOM 4528 C CA . ASN A 1 602 ? -2.473 15.154 7.527 1.00 90.25 602 ASN A CA 1
ATOM 4529 C C . ASN A 1 602 ? -1.891 14.918 8.930 1.00 90.25 602 ASN A C 1
ATOM 4531 O O . ASN A 1 602 ? -1.926 15.784 9.806 1.00 90.25 602 ASN A O 1
ATOM 4535 N N . THR A 1 603 ? -1.297 13.749 9.153 1.00 88.62 603 THR A N 1
ATOM 4536 C CA . THR A 1 603 ? -0.683 13.417 10.449 1.00 88.62 603 THR A CA 1
ATOM 4537 C C . THR A 1 603 ? 0.438 14.366 10.873 1.00 88.62 603 THR A C 1
ATOM 4539 O O . THR A 1 603 ? 0.759 14.405 12.053 1.00 88.62 603 THR A O 1
ATOM 4542 N N . ASP A 1 604 ? 1.057 15.097 9.937 1.00 85.94 604 ASP A N 1
ATOM 4543 C CA . ASP A 1 604 ? 2.059 16.120 10.257 1.00 85.94 604 ASP A CA 1
ATOM 4544 C C . ASP A 1 604 ? 1.431 17.383 10.835 1.00 85.94 604 ASP A C 1
ATOM 4546 O O . ASP A 1 604 ? 1.961 17.936 11.793 1.00 85.94 604 ASP A O 1
ATOM 4550 N N . GLY A 1 605 ? 0.269 17.770 10.301 1.00 91.12 605 GLY A N 1
ATOM 4551 C CA . GLY A 1 605 ? -0.584 18.808 10.860 1.00 91.12 605 GLY A CA 1
ATOM 4552 C C . GLY A 1 605 ? -0.988 18.493 12.297 1.00 91.12 605 GLY A C 1
ATOM 4553 O O . GLY A 1 605 ? -0.977 19.399 13.116 1.00 91.12 605 GLY A O 1
ATOM 4554 N N . ILE A 1 606 ? -1.260 17.218 12.614 1.00 95.06 606 ILE A N 1
ATOM 4555 C CA . ILE A 1 606 ? -1.657 16.754 13.958 1.00 95.06 606 ILE A CA 1
ATOM 4556 C C . ILE A 1 606 ? -0.455 16.608 14.905 1.00 95.06 606 ILE A C 1
ATOM 4558 O O . ILE A 1 606 ? -0.512 17.041 16.056 1.00 95.06 606 ILE A O 1
ATOM 4562 N N . TYR A 1 607 ? 0.626 15.974 14.446 1.00 92.06 607 TYR A N 1
ATOM 4563 C CA . TYR A 1 607 ? 1.844 15.739 15.219 1.00 92.06 607 TYR A CA 1
ATOM 4564 C C . TYR A 1 607 ? 3.088 16.021 14.361 1.00 92.06 607 TYR A C 1
ATOM 4566 O O . TYR A 1 607 ? 3.392 15.239 13.444 1.00 92.06 607 TYR A O 1
ATOM 4574 N N . PRO A 1 608 ? 3.848 17.094 14.659 1.00 86.75 608 PRO A N 1
ATOM 4575 C CA . PRO A 1 608 ? 4.937 17.534 13.797 1.00 86.75 608 PRO A CA 1
ATOM 4576 C C . PRO A 1 608 ? 6.006 16.456 13.570 1.00 86.75 608 PRO A C 1
ATOM 4578 O O . PRO A 1 608 ? 6.554 15.872 14.512 1.00 86.75 608 PRO A O 1
ATOM 4581 N N . GLY A 1 609 ? 6.376 16.237 12.305 1.00 77.88 609 GLY A N 1
ATOM 4582 C CA . GLY A 1 609 ? 7.334 15.207 11.889 1.00 77.88 609 GLY A CA 1
ATOM 4583 C C . GLY A 1 609 ? 8.685 15.287 12.604 1.00 77.88 609 GLY A C 1
ATOM 4584 O O . GLY A 1 609 ? 9.277 14.253 12.915 1.00 77.88 609 GLY A O 1
ATOM 4585 N N . LYS A 1 610 ? 9.118 16.504 12.970 1.00 78.88 610 LYS A N 1
ATOM 4586 C CA . LYS A 1 610 ? 10.357 16.784 13.721 1.00 78.88 610 LYS A CA 1
ATOM 4587 C C . LYS A 1 610 ? 10.470 16.014 15.051 1.00 78.88 610 LYS A C 1
ATOM 4589 O O . LYS A 1 610 ? 11.584 15.780 15.515 1.00 78.88 610 LYS A O 1
ATOM 4594 N N . TYR A 1 611 ? 9.351 15.573 15.633 1.00 80.62 611 TYR A N 1
ATOM 4595 C CA . TYR A 1 611 ? 9.313 14.809 16.888 1.00 80.62 611 TYR A CA 1
ATOM 4596 C C . TYR A 1 611 ? 9.116 13.295 16.709 1.00 80.62 611 TYR A C 1
ATOM 4598 O O . TYR A 1 611 ? 9.224 12.543 17.669 1.00 80.62 611 TYR A O 1
ATOM 4606 N N . THR A 1 612 ? 8.859 12.815 15.490 1.00 68.12 612 THR A N 1
ATOM 4607 C CA . THR A 1 612 ? 8.392 11.433 15.239 1.00 68.12 612 THR A CA 1
ATOM 4608 C C . THR A 1 612 ? 9.395 10.348 15.633 1.00 68.12 612 THR A C 1
ATOM 4610 O O . THR A 1 612 ? 8.992 9.260 16.034 1.00 68.12 612 THR A O 1
ATOM 4613 N N . TYR A 1 613 ? 10.693 10.636 15.532 1.00 64.25 613 TYR A N 1
ATOM 4614 C CA . TYR A 1 613 ? 11.775 9.698 15.858 1.00 64.25 613 TYR A CA 1
ATOM 4615 C C . TYR A 1 613 ? 12.463 10.028 17.188 1.00 64.25 613 TYR A C 1
ATOM 4617 O O . TYR A 1 613 ? 13.610 9.650 17.411 1.00 64.25 613 TYR A O 1
ATOM 4625 N N . GLN A 1 614 ? 11.781 10.778 18.056 1.00 73.38 614 GLN A N 1
ATOM 4626 C CA . GLN A 1 614 ? 12.251 11.075 19.401 1.00 73.38 614 GLN A CA 1
ATOM 4627 C C . GLN A 1 614 ? 11.518 10.157 20.387 1.00 73.38 614 GLN A C 1
ATOM 4629 O O . GLN A 1 614 ? 10.362 10.390 20.726 1.00 73.38 614 GLN A O 1
ATOM 4634 N N . ASP A 1 615 ? 12.195 9.118 20.874 1.00 58.19 615 ASP A N 1
ATOM 4635 C CA . ASP A 1 615 ? 11.576 8.068 21.705 1.00 58.19 615 ASP A CA 1
ATOM 4636 C C . ASP A 1 615 ? 11.222 8.519 23.145 1.00 58.19 615 ASP A C 1
ATOM 4638 O O . ASP A 1 615 ? 10.691 7.740 23.937 1.00 58.19 615 ASP A O 1
ATOM 4642 N N . HIS A 1 616 ? 11.507 9.775 23.509 1.00 73.06 616 HIS A N 1
ATOM 4643 C CA . HIS A 1 616 ? 11.363 10.305 24.874 1.00 73.06 616 HIS A CA 1
ATOM 4644 C C . HIS A 1 616 ? 10.509 11.579 24.968 1.00 73.06 616 HIS A C 1
ATOM 4646 O O . HIS A 1 616 ? 10.649 12.352 25.917 1.00 73.06 616 HIS A O 1
ATOM 4652 N N . VAL A 1 617 ? 9.622 11.827 24.001 1.00 83.12 617 VAL A N 1
ATOM 4653 C CA . VAL A 1 617 ? 8.691 12.964 24.084 1.00 83.12 617 VAL A CA 1
ATOM 4654 C C . VAL A 1 617 ? 7.670 12.696 25.193 1.00 83.12 617 VAL A C 1
ATOM 4656 O O . VAL A 1 617 ? 6.911 11.730 25.129 1.00 83.12 617 VAL A O 1
ATOM 4659 N N . SER A 1 618 ? 7.656 13.547 26.224 1.00 90.56 618 SER A N 1
ATOM 4660 C CA . SER A 1 618 ? 6.725 13.401 27.347 1.00 90.56 618 SER A CA 1
ATOM 4661 C C . SER A 1 618 ? 5.278 13.640 26.910 1.00 90.56 618 SER A C 1
ATOM 4663 O O . SER A 1 618 ? 5.015 14.306 25.904 1.00 90.56 618 SER A O 1
ATOM 4665 N N . ARG A 1 619 ? 4.313 13.131 27.684 1.00 91.56 619 ARG A N 1
ATOM 4666 C CA . ARG A 1 619 ? 2.885 13.335 27.398 1.00 91.56 619 ARG A CA 1
ATOM 4667 C C . ARG A 1 619 ? 2.517 14.819 27.414 1.00 91.56 619 ARG A C 1
ATOM 4669 O O . ARG A 1 619 ? 1.754 15.265 26.566 1.00 91.56 619 ARG A O 1
ATOM 4676 N N . GLU A 1 620 ? 3.105 15.588 28.319 1.00 93.19 620 GLU A N 1
ATOM 4677 C CA . GLU A 1 620 ? 2.919 17.036 28.417 1.00 93.19 620 GLU A CA 1
ATOM 4678 C C . GLU A 1 620 ? 3.419 17.720 27.146 1.00 93.19 620 GLU A C 1
ATOM 4680 O O . GLU A 1 620 ? 2.708 18.540 26.568 1.00 93.19 620 GLU A O 1
ATOM 4685 N N . LYS A 1 621 ? 4.601 17.323 26.654 1.00 93.75 621 LYS A N 1
ATOM 4686 C CA . LYS A 1 621 ? 5.132 17.877 25.411 1.00 93.75 621 LYS A CA 1
ATOM 4687 C C . LYS A 1 621 ? 4.283 17.485 24.207 1.00 93.75 621 LYS A C 1
ATOM 4689 O O . LYS A 1 621 ? 4.035 18.337 23.364 1.00 93.75 621 LYS A O 1
ATOM 4694 N N . MET A 1 622 ? 3.795 16.242 24.138 1.00 92.56 622 MET A N 1
ATOM 4695 C CA . MET A 1 622 ? 2.860 15.814 23.088 1.00 92.56 622 MET A CA 1
ATOM 4696 C C . MET A 1 622 ? 1.575 16.651 23.084 1.00 92.56 622 MET A C 1
ATOM 4698 O O . MET A 1 622 ? 1.094 17.012 22.015 1.00 92.56 622 MET A O 1
ATOM 4702 N N . ALA A 1 623 ? 1.037 16.982 24.261 1.00 93.88 623 ALA A N 1
ATOM 4703 C CA . ALA A 1 623 ? -0.142 17.834 24.389 1.00 93.88 623 ALA A CA 1
ATOM 4704 C C . ALA A 1 623 ? 0.129 19.285 23.953 1.00 93.88 623 ALA A C 1
ATOM 4706 O O . ALA A 1 623 ? -0.740 19.925 23.365 1.00 93.88 623 ALA A O 1
ATOM 4707 N N . GLU A 1 624 ? 1.322 19.809 24.242 1.00 94.00 624 GLU A N 1
ATOM 4708 C CA . GLU A 1 624 ? 1.744 21.158 23.848 1.00 94.00 624 GLU A CA 1
ATOM 4709 C C . GLU A 1 624 ? 1.842 21.305 22.323 1.00 94.00 624 GLU A C 1
ATOM 4711 O O . GLU A 1 624 ? 1.365 22.289 21.771 1.00 94.00 624 GLU A O 1
ATOM 4716 N N . ILE A 1 625 ? 2.421 20.312 21.642 1.00 94.19 625 ILE A N 1
ATOM 4717 C CA . ILE A 1 625 ? 2.671 20.348 20.188 1.00 94.19 625 ILE A CA 1
ATOM 4718 C C . ILE A 1 625 ? 1.512 19.792 19.348 1.00 94.19 625 ILE A C 1
ATOM 4720 O O . ILE A 1 625 ? 1.612 19.738 18.122 1.00 94.19 625 ILE A O 1
ATOM 4724 N N . CYS A 1 626 ? 0.440 19.318 19.988 1.00 96.00 626 CYS A N 1
ATOM 4725 C CA . CYS A 1 626 ? -0.720 18.769 19.297 1.00 96.00 626 CYS A CA 1
ATOM 4726 C C . CYS A 1 626 ? -1.325 19.835 18.375 1.00 96.00 626 CYS A C 1
ATOM 4728 O O . CYS A 1 626 ? -1.672 20.921 18.831 1.00 96.00 626 CYS A O 1
ATOM 4730 N N . MET A 1 627 ? -1.467 19.497 17.093 1.00 96.00 627 MET A N 1
ATOM 4731 C CA . MET A 1 627 ? -1.962 20.356 16.012 1.00 96.00 627 MET A CA 1
ATOM 4732 C C . MET A 1 627 ? -1.118 21.618 15.714 1.00 96.00 627 MET A C 1
ATOM 4734 O O . MET A 1 627 ? -1.569 22.459 14.944 1.00 96.00 627 MET A O 1
ATOM 4738 N N . GLU A 1 628 ? 0.111 21.750 16.244 1.00 93.81 628 GLU A N 1
ATOM 4739 C CA . GLU A 1 628 ? 0.966 22.954 16.085 1.00 93.81 628 GLU A CA 1
ATOM 4740 C C . GLU A 1 628 ? 1.215 23.323 14.611 1.00 93.81 628 GLU A C 1
ATOM 4742 O O . GLU A 1 628 ? 1.229 24.498 14.251 1.00 93.81 628 GLU A O 1
ATOM 4747 N N . ASN A 1 629 ? 1.414 22.321 13.749 1.00 93.19 629 ASN A N 1
ATOM 4748 C CA . ASN A 1 629 ? 1.675 22.543 12.324 1.00 93.19 629 ASN A CA 1
ATOM 4749 C C . ASN A 1 629 ? 0.407 22.905 11.536 1.00 93.19 629 ASN A C 1
ATOM 4751 O O . ASN A 1 629 ? 0.520 23.450 10.439 1.00 93.19 629 ASN A O 1
ATOM 4755 N N . TYR A 1 630 ? -0.778 22.572 12.056 1.00 94.06 630 TYR A N 1
ATOM 4756 C CA . TYR A 1 630 ? -2.045 23.029 11.493 1.00 94.06 630 TYR A CA 1
ATOM 4757 C C . TYR A 1 630 ? -2.353 24.451 11.961 1.00 94.06 630 TYR A C 1
ATOM 4759 O O . TYR A 1 630 ? -2.552 25.330 11.132 1.00 94.06 630 TYR A O 1
ATOM 4767 N N . ASP A 1 631 ? -2.358 24.663 13.275 1.00 94.88 631 ASP A N 1
ATOM 4768 C CA . ASP A 1 631 ? -2.643 25.940 13.915 1.00 94.88 631 ASP A CA 1
ATOM 4769 C C . ASP A 1 631 ? -1.762 26.095 15.172 1.00 94.88 631 ASP A C 1
ATOM 4771 O O . ASP A 1 631 ? -1.969 25.386 16.165 1.00 94.88 631 ASP A O 1
ATOM 4775 N N . PRO A 1 632 ? -0.789 27.027 15.168 1.00 93.19 632 PRO A N 1
ATOM 4776 C CA . PRO A 1 632 ? 0.073 27.288 16.320 1.00 93.19 632 PRO A CA 1
ATOM 4777 C C . PRO A 1 632 ? -0.691 27.677 17.595 1.00 93.19 632 PRO A C 1
ATOM 4779 O O . PRO A 1 632 ? -0.197 27.455 18.703 1.00 93.19 632 PRO A O 1
ATOM 4782 N N . GLU A 1 633 ? -1.897 28.236 17.461 1.00 93.94 633 GLU A N 1
ATOM 4783 C CA . GLU A 1 633 ? -2.757 28.642 18.576 1.00 93.94 633 GLU A CA 1
ATOM 4784 C C . GLU A 1 633 ? -3.702 27.523 19.038 1.00 93.94 633 GLU A C 1
ATOM 4786 O O . GLU A 1 633 ? -4.436 27.684 20.019 1.00 93.94 633 GLU A O 1
ATOM 4791 N N . PHE A 1 634 ? -3.679 26.346 18.402 1.00 95.44 634 PHE A N 1
ATOM 4792 C CA . PHE A 1 634 ? -4.532 25.229 18.807 1.00 95.44 634 PHE A CA 1
ATOM 4793 C C . PHE A 1 634 ? -4.288 24.828 20.264 1.00 95.44 634 PHE A C 1
ATOM 4795 O O . PHE A 1 634 ? -5.228 24.557 21.015 1.00 95.44 634 PHE A O 1
ATOM 4802 N N . SER A 1 635 ? -3.023 24.817 20.695 1.00 90.12 635 SER A N 1
ATOM 4803 C CA . SER A 1 635 ? -2.658 24.390 22.047 1.00 90.12 635 SER A CA 1
ATOM 4804 C C . SER A 1 635 ? -3.224 25.314 23.134 1.00 90.12 635 SER A C 1
ATOM 4806 O O . SER A 1 635 ? -3.505 24.850 24.240 1.00 90.12 635 SER A O 1
ATOM 4808 N N . THR A 1 636 ? -3.442 26.594 22.846 1.00 92.44 636 THR A N 1
ATOM 4809 C CA . THR A 1 636 ? -4.048 27.548 23.785 1.00 92.44 636 THR A CA 1
ATOM 4810 C C . THR A 1 636 ? -5.569 27.592 23.641 1.00 92.44 636 THR A C 1
ATOM 4812 O O . THR A 1 636 ? -6.276 27.792 24.630 1.00 92.44 636 THR A O 1
ATOM 4815 N N . THR A 1 637 ? -6.077 27.354 22.431 1.00 93.69 637 THR A N 1
ATOM 4816 C CA . THR A 1 637 ? -7.506 27.396 22.104 1.00 93.69 637 THR A CA 1
ATOM 4817 C C . THR A 1 637 ? -8.263 26.163 22.596 1.00 93.69 637 THR A C 1
ATOM 4819 O O . THR A 1 637 ? -9.358 26.303 23.148 1.00 93.69 637 THR A O 1
ATOM 4822 N N . ALA A 1 638 ? -7.701 24.964 22.420 1.00 95.19 638 ALA A N 1
ATOM 4823 C CA . ALA A 1 638 ? -8.309 23.698 22.824 1.00 95.19 638 ALA A CA 1
ATOM 4824 C C . ALA A 1 638 ? -8.070 23.393 24.313 1.00 95.19 638 ALA A C 1
ATOM 4826 O O . ALA A 1 638 ? -6.958 23.527 24.834 1.00 95.19 638 ALA A O 1
ATOM 4827 N N . LYS A 1 639 ? -9.118 22.930 24.996 1.00 95.69 639 LYS A N 1
ATOM 4828 C CA . LYS A 1 639 ? -9.155 22.614 26.428 1.00 95.69 639 LYS A CA 1
ATOM 4829 C C . LYS A 1 639 ? -9.411 21.120 26.656 1.00 95.69 639 LYS A C 1
ATOM 4831 O O . LYS A 1 639 ? -9.995 20.455 25.801 1.00 95.69 639 LYS A O 1
ATOM 4836 N N . PRO A 1 640 ? -9.023 20.590 27.829 1.00 97.00 640 PRO A N 1
ATOM 4837 C CA . PRO A 1 640 ? -9.416 19.246 28.236 1.00 97.00 640 PRO A CA 1
ATOM 4838 C C . PRO A 1 640 ? -10.935 19.039 28.166 1.00 97.00 640 PRO A C 1
ATOM 4840 O O . PRO A 1 640 ? -11.690 19.868 28.671 1.00 97.00 640 PRO A O 1
ATOM 4843 N N . GLY A 1 641 ? -11.367 17.927 27.567 1.00 96.69 641 GLY A N 1
ATOM 4844 C CA . GLY A 1 641 ? -12.779 17.568 27.397 1.00 96.69 641 GLY A CA 1
ATOM 4845 C C . GLY A 1 641 ? -13.461 18.144 26.150 1.00 96.69 641 GLY A C 1
ATOM 4846 O O . GLY A 1 641 ? -14.616 17.810 25.901 1.00 96.69 641 GLY A O 1
ATOM 4847 N N . ASP A 1 642 ? -12.781 18.977 25.358 1.00 97.94 642 ASP A N 1
ATOM 4848 C CA . ASP A 1 642 ? -13.315 19.453 24.076 1.00 97.94 642 ASP A CA 1
ATOM 4849 C C . ASP A 1 642 ? -13.418 18.311 23.050 1.00 97.94 642 ASP A C 1
ATOM 4851 O O . ASP A 1 642 ? -12.639 17.360 23.076 1.00 97.94 642 ASP A O 1
ATOM 4855 N N . ILE A 1 643 ? -14.347 18.436 22.102 1.00 98.19 643 ILE A N 1
ATOM 4856 C CA . ILE A 1 643 ? -14.488 17.537 20.953 1.00 98.19 643 ILE A CA 1
ATOM 4857 C C . ILE A 1 643 ? -13.817 18.194 19.751 1.00 98.19 643 ILE A C 1
ATOM 4859 O O . ILE A 1 643 ? -14.231 19.270 19.312 1.00 98.19 643 ILE A O 1
ATOM 4863 N N . LEU A 1 644 ? -12.785 17.544 19.213 1.00 98.31 644 LEU A N 1
ATOM 4864 C CA . LEU A 1 644 ? -12.112 18.016 18.007 1.00 98.31 644 LEU A CA 1
ATOM 4865 C C . LEU A 1 644 ? -12.982 17.695 16.798 1.00 98.31 644 LEU A C 1
ATOM 4867 O O . LEU A 1 644 ? -13.253 16.527 16.536 1.00 98.31 644 LEU A O 1
ATOM 4871 N N . VAL A 1 645 ? -13.393 18.712 16.046 1.00 98.00 645 VAL A N 1
ATOM 4872 C CA . VAL A 1 645 ? -14.168 18.539 14.817 1.00 98.00 645 VAL A CA 1
ATOM 4873 C C . VAL A 1 645 ? -13.352 19.018 13.624 1.00 98.00 645 VAL A C 1
ATOM 4875 O O . VAL A 1 645 ? -12.878 20.148 13.628 1.00 98.00 645 VAL A O 1
ATOM 4878 N N . ALA A 1 646 ? -13.184 18.179 12.604 1.00 97.12 646 ALA A N 1
ATOM 4879 C CA . ALA A 1 646 ? -12.383 18.485 11.418 1.00 97.12 646 ALA A CA 1
ATOM 4880 C C . ALA A 1 646 ? -13.129 18.205 10.105 1.00 97.12 646 ALA A C 1
ATOM 4882 O O . ALA A 1 646 ? -14.218 17.634 10.101 1.00 97.12 646 ALA A O 1
ATOM 4883 N N . GLY A 1 647 ? -12.550 18.621 8.978 1.00 94.62 647 GLY A N 1
ATOM 4884 C CA . GLY A 1 647 ? -13.105 18.379 7.648 1.00 94.62 647 GLY A CA 1
ATOM 4885 C C . GLY A 1 647 ? -13.026 16.917 7.188 1.00 94.62 647 GLY A C 1
ATOM 4886 O O . GLY A 1 647 ? -13.067 15.973 7.975 1.00 94.62 647 GLY A O 1
ATOM 4887 N N . PHE A 1 648 ? -12.942 16.719 5.879 1.00 91.75 648 PHE A N 1
ATOM 4888 C CA . PHE A 1 648 ? -12.855 15.410 5.235 1.00 91.75 648 PHE A CA 1
ATOM 4889 C C . PHE A 1 648 ? -11.411 14.899 5.176 1.00 91.75 648 PHE A C 1
ATOM 4891 O O . PHE A 1 648 ? -10.460 15.680 5.096 1.00 91.75 648 PHE A O 1
ATOM 4898 N N . ASN A 1 649 ? -11.256 13.574 5.170 1.00 89.69 649 ASN A N 1
ATOM 4899 C CA . ASN A 1 649 ? -9.975 12.869 5.093 1.00 89.69 649 ASN A CA 1
ATOM 4900 C C . ASN A 1 649 ? -8.985 13.266 6.209 1.00 89.69 649 ASN A C 1
ATOM 4902 O O . ASN A 1 649 ? -7.800 13.518 5.967 1.00 89.69 649 ASN A O 1
ATOM 4906 N N . PHE A 1 650 ? -9.481 13.358 7.445 1.00 94.69 650 PHE A N 1
ATOM 4907 C CA . PHE A 1 650 ? -8.675 13.710 8.611 1.00 94.69 650 PHE A CA 1
ATOM 4908 C C . PHE A 1 650 ? -7.636 12.626 8.933 1.00 94.69 650 PHE A C 1
ATOM 4910 O O . PHE A 1 650 ? -7.924 11.427 8.899 1.00 94.69 650 PHE A O 1
ATOM 4917 N N . GLY A 1 651 ? -6.416 13.050 9.263 1.00 90.88 651 GLY A N 1
ATOM 4918 C CA . GLY A 1 651 ? -5.298 12.167 9.584 1.00 90.88 651 GLY A CA 1
ATOM 4919 C C . GLY A 1 651 ? -4.691 11.467 8.368 1.00 90.88 651 GLY A C 1
ATOM 4920 O O . GLY A 1 651 ? -4.150 10.371 8.497 1.00 90.88 651 GLY A O 1
ATOM 4921 N N . CYS A 1 652 ? -4.796 12.039 7.168 1.00 86.81 652 CYS A N 1
ATOM 4922 C CA . CYS A 1 652 ? -4.189 11.461 5.969 1.00 86.81 652 CYS A CA 1
ATOM 4923 C C . CYS A 1 652 ? -2.646 11.502 5.995 1.00 86.81 652 CYS A C 1
ATOM 4925 O O . CYS A 1 652 ? -2.019 12.164 6.826 1.00 86.81 652 CYS A O 1
ATOM 4927 N N . GLY A 1 653 ? -2.010 10.775 5.076 1.00 78.31 653 GLY A N 1
ATOM 4928 C CA . GLY A 1 653 ? -0.554 10.745 4.944 1.00 78.31 653 GLY A CA 1
ATOM 4929 C C . GLY A 1 653 ? 0.121 9.649 5.773 1.00 78.31 653 GLY A C 1
ATOM 4930 O O . GLY A 1 653 ? -0.191 8.471 5.639 1.00 78.31 653 GLY A O 1
ATOM 4931 N N . SER A 1 654 ? 1.128 10.028 6.556 1.00 70.56 654 SER A N 1
ATOM 4932 C CA . SER A 1 654 ? 2.064 9.095 7.198 1.00 70.56 654 SER A CA 1
ATOM 4933 C C . SER A 1 654 ? 1.402 8.274 8.312 1.00 70.56 654 SER A C 1
ATOM 4935 O O . SER A 1 654 ? 0.543 8.763 9.032 1.00 70.56 654 SER A O 1
ATOM 4937 N N . SER A 1 655 ? 1.841 7.032 8.532 1.00 74.81 655 SER A N 1
ATOM 4938 C CA . SER A 1 655 ? 1.233 6.108 9.504 1.00 74.81 655 SER A CA 1
ATOM 4939 C C . SER A 1 655 ? 1.579 6.380 10.978 1.00 74.81 655 SER A C 1
ATOM 4941 O O . SER A 1 655 ? 1.671 5.445 11.779 1.00 74.81 655 SER A O 1
ATOM 4943 N N . ARG A 1 656 ? 1.837 7.638 11.345 1.00 81.75 656 ARG A N 1
ATOM 4944 C CA . ARG A 1 656 ? 2.302 8.041 12.678 1.00 81.75 656 ARG A CA 1
ATOM 4945 C C . ARG A 1 656 ? 1.221 7.809 13.724 1.00 81.75 656 ARG A C 1
ATOM 4947 O O . ARG A 1 656 ? 0.194 8.480 13.735 1.00 81.75 656 ARG A O 1
ATOM 4954 N N . GLU A 1 657 ? 1.487 6.879 14.631 1.00 85.69 657 GLU A N 1
ATOM 4955 C CA . GLU A 1 657 ? 0.610 6.573 15.763 1.00 85.69 657 GLU A CA 1
ATOM 4956 C C . GLU A 1 657 ? 0.512 7.756 16.739 1.00 85.69 657 GLU A C 1
ATOM 4958 O O . GLU A 1 657 ? -0.535 7.995 17.337 1.00 85.69 657 GLU A O 1
ATOM 4963 N N . GLN A 1 658 ? 1.577 8.563 16.809 1.00 89.88 658 GLN A N 1
ATOM 4964 C CA . GLN A 1 658 ? 1.674 9.733 17.676 1.00 89.88 658 GLN A CA 1
ATOM 4965 C C . GLN A 1 658 ? 0.596 10.785 17.403 1.00 89.88 658 GLN A C 1
ATOM 4967 O O . GLN A 1 658 ? 0.256 11.549 18.301 1.00 89.88 658 GLN A O 1
ATOM 4972 N N . ALA A 1 659 ? 0.024 10.815 16.195 1.00 92.94 659 ALA A N 1
ATOM 4973 C CA . ALA A 1 659 ? -1.096 11.697 15.883 1.00 92.94 659 ALA A CA 1
ATOM 4974 C C . ALA A 1 659 ? -2.311 11.408 16.786 1.00 92.94 659 ALA A C 1
ATOM 4976 O O . ALA A 1 659 ? -2.909 12.337 17.322 1.00 92.94 659 ALA A O 1
ATOM 4977 N N . ALA A 1 660 ? -2.633 10.132 17.026 1.00 94.44 660 ALA A N 1
ATOM 4978 C CA . ALA A 1 660 ? -3.718 9.753 17.930 1.00 94.44 660 ALA A CA 1
ATOM 4979 C C . ALA A 1 660 ? -3.333 9.993 19.401 1.00 94.44 660 ALA A C 1
ATOM 4981 O O . ALA A 1 660 ? -4.114 10.553 20.174 1.00 94.44 660 ALA A O 1
ATOM 4982 N N . THR A 1 661 ? -2.107 9.631 19.797 1.00 93.75 661 THR A N 1
ATOM 4983 C CA . THR A 1 661 ? -1.675 9.792 21.195 1.00 93.75 661 THR A CA 1
ATOM 4984 C C . THR A 1 661 ? -1.501 11.254 21.602 1.00 93.75 661 THR A C 1
ATOM 4986 O O . THR A 1 661 ? -1.691 11.567 22.772 1.00 93.75 661 THR A O 1
ATOM 4989 N N . ALA A 1 662 ? -1.174 12.162 20.676 1.00 95.31 662 ALA A N 1
ATOM 4990 C CA . ALA A 1 662 ? -1.087 13.598 20.944 1.00 95.31 662 ALA A CA 1
ATOM 4991 C C . ALA A 1 662 ? -2.461 14.215 21.248 1.00 95.31 662 ALA A C 1
ATOM 4993 O O . ALA A 1 662 ? -2.588 14.981 22.203 1.00 95.31 662 ALA A O 1
ATOM 4994 N N . ILE A 1 663 ? -3.503 13.804 20.519 1.00 97.12 663 ILE A N 1
ATOM 4995 C CA . ILE A 1 663 ? -4.894 14.208 20.784 1.00 97.12 663 ILE A CA 1
ATOM 4996 C C . ILE A 1 663 ? -5.338 13.703 22.169 1.00 97.12 663 ILE A C 1
ATOM 4998 O O . ILE A 1 663 ? -5.854 14.470 22.985 1.00 97.12 663 ILE A O 1
ATOM 5002 N N . LEU A 1 664 ? -5.035 12.442 22.498 1.00 96.12 664 LEU A N 1
ATOM 5003 C CA . LEU A 1 664 ? -5.279 11.882 23.836 1.00 96.12 664 LEU A CA 1
ATOM 5004 C C . LEU A 1 664 ? -4.447 12.567 24.933 1.00 96.12 664 LEU A C 1
ATOM 5006 O O . LEU A 1 664 ? -4.893 12.716 26.076 1.00 96.12 664 LEU A O 1
ATOM 5010 N N . ALA A 1 665 ? -3.223 12.993 24.620 1.00 95.50 665 ALA A N 1
ATOM 5011 C CA . ALA A 1 665 ? -2.382 13.760 25.530 1.00 95.50 665 ALA A CA 1
ATOM 5012 C C . ALA A 1 665 ? -2.981 15.144 25.808 1.00 95.50 665 ALA A C 1
ATOM 5014 O O . ALA A 1 665 ? -2.946 15.598 26.952 1.00 95.50 665 ALA A O 1
ATOM 5015 N N . LYS A 1 666 ? -3.616 15.753 24.798 1.00 96.12 666 LYS A N 1
ATOM 5016 C CA . LYS A 1 666 ? -4.387 16.996 24.912 1.00 96.12 666 LYS A CA 1
ATOM 5017 C C . LYS A 1 666 ? -5.707 16.840 25.682 1.00 96.12 666 LYS A C 1
ATOM 5019 O O . LYS A 1 666 ? -6.370 17.837 25.946 1.00 96.12 666 LYS A O 1
ATOM 5024 N N . GLN A 1 667 ? -6.041 15.618 26.110 1.00 96.56 667 GLN A N 1
ATOM 5025 C CA . GLN A 1 667 ? -7.269 15.276 26.838 1.00 96.56 667 GLN A CA 1
ATOM 5026 C C . GLN A 1 667 ? -8.538 15.549 26.017 1.00 96.56 667 GLN A C 1
ATOM 5028 O O . GLN A 1 667 ? -9.569 15.927 26.568 1.00 96.56 667 GLN A O 1
ATOM 5033 N N . ILE A 1 668 ? -8.455 15.349 24.702 1.00 97.50 668 ILE A N 1
ATOM 5034 C CA . ILE A 1 668 ? -9.596 15.372 23.784 1.00 97.50 668 ILE A CA 1
ATOM 5035 C C . ILE A 1 668 ? -10.132 13.932 23.690 1.00 97.50 668 ILE A C 1
ATOM 5037 O O . ILE A 1 668 ? -9.408 13.058 23.205 1.00 97.50 668 ILE A O 1
ATOM 5041 N N . PRO A 1 669 ? -11.351 13.643 24.187 1.00 95.31 669 PRO A N 1
ATOM 5042 C CA . PRO A 1 669 ? -11.874 12.277 24.259 1.00 95.31 669 PRO A CA 1
ATOM 5043 C C . PRO A 1 669 ? -12.447 11.759 22.932 1.00 95.31 669 PRO A C 1
ATOM 5045 O O . PRO A 1 669 ? -12.631 10.552 22.785 1.00 95.31 669 PRO A O 1
ATOM 5048 N N . LEU A 1 670 ? -12.754 12.648 21.982 1.00 97.12 670 LEU A N 1
ATOM 5049 C CA . LEU A 1 670 ? -13.413 12.305 20.723 1.00 97.12 670 LEU A CA 1
ATOM 5050 C C . LEU A 1 670 ? -12.954 13.229 19.597 1.00 97.12 670 LEU A C 1
ATOM 5052 O O . LEU A 1 670 ? -12.867 14.447 19.772 1.00 97.12 670 LEU A O 1
ATOM 5056 N N . VAL A 1 671 ? -12.740 12.632 18.427 1.00 97.94 671 VAL A N 1
ATOM 5057 C CA . VAL A 1 671 ? -12.606 13.350 17.161 1.00 97.94 671 VAL A CA 1
ATOM 5058 C C . VAL A 1 671 ? -13.844 13.085 16.310 1.00 97.94 671 VAL A C 1
ATOM 5060 O O . VAL A 1 671 ? -14.202 11.932 16.080 1.00 97.94 671 VAL A O 1
ATOM 5063 N N . ALA A 1 672 ? -14.487 14.132 15.806 1.00 97.44 672 ALA A N 1
ATOM 5064 C CA . ALA A 1 672 ? -15.472 14.013 14.741 1.00 97.44 672 ALA A CA 1
ATOM 5065 C C . ALA A 1 672 ? -14.911 14.592 13.440 1.00 97.44 672 ALA A C 1
ATOM 5067 O O . ALA A 1 672 ? -14.265 15.636 13.442 1.00 97.44 672 ALA A O 1
ATOM 5068 N N . ALA A 1 673 ? -15.144 13.930 12.316 1.00 97.00 673 ALA A N 1
ATOM 5069 C CA . ALA A 1 673 ? -14.666 14.405 11.020 1.00 97.00 673 ALA A CA 1
ATOM 5070 C C . ALA A 1 673 ? -15.705 14.158 9.930 1.00 97.00 673 ALA A C 1
ATOM 5072 O O . ALA A 1 673 ? -16.608 13.343 10.101 1.00 97.00 673 ALA A O 1
ATOM 5073 N N . GLY A 1 674 ? -15.576 14.829 8.788 1.00 92.81 674 GLY A N 1
ATOM 5074 C CA . GLY A 1 674 ? -16.362 14.478 7.603 1.00 92.81 674 GLY A CA 1
ATOM 5075 C C . GLY A 1 674 ? -16.025 13.067 7.113 1.00 92.81 674 GLY A C 1
ATOM 5076 O O . GLY A 1 674 ? -16.911 12.320 6.715 1.00 92.81 674 GLY A O 1
ATOM 5077 N N . SER A 1 675 ? -14.748 12.697 7.193 1.00 91.19 675 SER A N 1
ATOM 5078 C CA . SER A 1 675 ? -14.255 11.329 7.025 1.00 91.19 675 SER A CA 1
ATOM 5079 C C . SER A 1 675 ? -12.844 11.199 7.598 1.00 91.19 675 SER A C 1
ATOM 5081 O O . SER A 1 675 ? -12.128 12.200 7.719 1.00 91.19 675 SER A O 1
ATOM 5083 N N . PHE A 1 676 ? -12.415 9.980 7.919 1.00 91.44 676 PHE A N 1
ATOM 5084 C CA . PHE A 1 676 ? -11.046 9.702 8.367 1.00 91.44 676 PHE A CA 1
ATOM 5085 C C . PHE A 1 676 ? -10.215 9.020 7.286 1.00 91.44 676 PHE A C 1
ATOM 5087 O O . PHE A 1 676 ? -10.726 8.251 6.476 1.00 91.44 676 PHE A O 1
ATOM 5094 N N . SER A 1 677 ? -8.898 9.219 7.310 1.00 88.56 677 SER A N 1
ATOM 5095 C CA . SER A 1 677 ? -8.002 8.278 6.638 1.00 88.56 677 SER A CA 1
ATOM 5096 C C . SER A 1 677 ? -8.048 6.932 7.375 1.00 88.56 677 SER A C 1
ATOM 5098 O O . SER A 1 677 ? -8.082 6.891 8.611 1.00 88.56 677 SER A O 1
ATOM 5100 N N . ASN A 1 678 ? -8.026 5.809 6.652 1.00 86.62 678 ASN A N 1
ATOM 5101 C CA . ASN A 1 678 ? -8.094 4.497 7.303 1.00 86.62 678 ASN A CA 1
ATOM 5102 C C . ASN A 1 678 ? -6.919 4.262 8.270 1.00 86.62 678 ASN A C 1
ATOM 5104 O O . ASN A 1 678 ? -7.096 3.728 9.362 1.00 86.62 678 ASN A O 1
ATOM 5108 N N . ILE A 1 679 ? -5.709 4.697 7.908 1.00 84.81 679 ILE A N 1
ATOM 5109 C CA . ILE A 1 679 ? -4.530 4.512 8.765 1.00 84.81 679 ILE A CA 1
ATOM 5110 C C . ILE A 1 679 ? -4.696 5.271 10.089 1.00 84.81 679 ILE A C 1
ATOM 5112 O O . ILE A 1 679 ? -4.398 4.722 11.152 1.00 84.81 679 ILE A O 1
ATOM 5116 N N . PHE A 1 680 ? -5.211 6.504 10.048 1.00 91.00 680 PHE A N 1
ATOM 5117 C CA . PHE A 1 680 ? -5.506 7.256 11.264 1.00 91.00 680 PHE A CA 1
ATOM 5118 C C . PHE A 1 680 ? -6.630 6.613 12.078 1.00 91.00 680 PHE A C 1
ATOM 5120 O O . PHE A 1 680 ? -6.496 6.501 13.295 1.00 91.00 680 PHE A O 1
ATOM 5127 N N . SER A 1 681 ? -7.696 6.135 11.428 1.00 90.75 681 SER A N 1
ATOM 5128 C CA . SER A 1 681 ? -8.785 5.406 12.093 1.00 90.75 681 SER A CA 1
ATOM 5129 C C . SER A 1 681 ? -8.264 4.165 12.836 1.00 90.75 681 SER A C 1
ATOM 5131 O O . SER A 1 681 ? -8.538 3.983 14.025 1.00 90.75 681 SER A O 1
ATOM 5133 N N . ARG A 1 682 ? -7.389 3.371 12.197 1.00 90.88 682 ARG A N 1
ATOM 5134 C CA . ARG A 1 682 ? -6.712 2.233 12.846 1.00 90.88 682 ARG A CA 1
ATOM 5135 C C . ARG A 1 682 ? -5.858 2.657 14.032 1.00 90.88 682 ARG A C 1
ATOM 5137 O O . ARG A 1 682 ? -5.966 2.057 15.098 1.00 90.88 682 ARG A O 1
ATOM 5144 N N . ASN A 1 683 ? -5.020 3.679 13.867 1.00 91.50 683 ASN A N 1
ATOM 5145 C CA . ASN A 1 683 ? -4.194 4.197 14.959 1.00 91.50 683 ASN A CA 1
ATOM 5146 C C . ASN A 1 683 ? -5.048 4.712 16.122 1.00 91.50 683 ASN A C 1
ATOM 5148 O O . ASN A 1 683 ? -4.679 4.507 17.276 1.00 91.50 683 ASN A O 1
ATOM 5152 N N . SER A 1 684 ? -6.196 5.319 15.826 1.00 93.62 684 SER A N 1
ATOM 5153 C CA . SER A 1 684 ? -7.132 5.817 16.830 1.00 93.62 684 SER A CA 1
ATOM 5154 C C . SER A 1 684 ? -7.684 4.668 17.672 1.00 93.62 684 SER A C 1
ATOM 5156 O O . SER A 1 684 ? -7.470 4.654 18.882 1.00 93.62 684 SER A O 1
ATOM 5158 N N . ILE A 1 685 ? -8.246 3.629 17.044 1.00 93.50 685 ILE A N 1
ATOM 5159 C CA . ILE A 1 685 ? -8.741 2.435 17.753 1.00 93.50 685 ILE A CA 1
ATOM 5160 C C . ILE A 1 685 ? -7.611 1.729 18.516 1.00 93.50 685 ILE A C 1
ATOM 5162 O O . ILE A 1 685 ? -7.774 1.384 19.688 1.00 93.50 685 ILE A O 1
ATOM 5166 N N . ASN A 1 686 ? -6.435 1.573 17.899 1.00 93.81 686 ASN A N 1
ATOM 5167 C CA . ASN A 1 686 ? -5.280 0.931 18.531 1.00 93.81 686 ASN A CA 1
ATOM 5168 C C . ASN A 1 686 ? -4.812 1.651 19.806 1.00 93.81 686 ASN A C 1
ATOM 5170 O O . ASN A 1 686 ? -4.211 0.999 20.657 1.00 93.81 686 ASN A O 1
ATOM 5174 N N . ASN A 1 687 ? -5.113 2.944 19.955 1.00 93.75 687 ASN A N 1
ATOM 5175 C CA . ASN A 1 687 ? -4.751 3.765 21.114 1.00 93.75 687 ASN A CA 1
ATOM 5176 C C . ASN A 1 687 ? -5.961 4.188 21.962 1.00 93.75 687 ASN A C 1
ATOM 5178 O O . ASN A 1 687 ? -5.801 5.011 22.858 1.00 93.75 687 ASN A O 1
ATOM 5182 N N . ALA A 1 688 ? -7.155 3.646 21.695 1.00 94.94 688 ALA A N 1
ATOM 5183 C CA . ALA A 1 688 ? -8.405 4.029 22.356 1.00 94.94 688 ALA A CA 1
ATOM 5184 C C . ALA A 1 688 ? -8.818 5.508 22.182 1.00 94.94 688 ALA A C 1
ATOM 5186 O O . ALA A 1 688 ? -9.552 6.050 23.007 1.00 94.94 688 ALA A O 1
ATOM 5187 N N . LEU A 1 689 ? -8.402 6.157 21.090 1.00 95.94 689 LEU A N 1
ATOM 5188 C CA . LEU A 1 689 ? -9.001 7.415 20.646 1.00 95.94 689 LEU A CA 1
ATOM 5189 C C . LEU A 1 689 ? -10.269 7.109 19.847 1.00 95.94 689 LEU A C 1
ATOM 5191 O O . LEU A 1 689 ? -10.223 6.391 18.847 1.00 95.94 689 LEU A O 1
ATOM 5195 N N . LEU A 1 690 ? -11.396 7.667 20.279 1.00 94.56 690 LEU A N 1
ATOM 5196 C CA . LEU A 1 690 ? -12.665 7.500 19.584 1.00 94.56 690 LEU A CA 1
ATOM 5197 C C . LEU A 1 690 ? -12.793 8.491 18.428 1.00 94.56 690 LEU A C 1
ATOM 5199 O O . LEU A 1 690 ? -12.426 9.663 18.541 1.00 94.56 690 LEU A O 1
ATOM 5203 N N . GLY A 1 691 ? -13.333 7.989 17.320 1.00 94.81 691 GLY A N 1
ATOM 5204 C CA . GLY A 1 691 ? -13.603 8.738 16.101 1.00 94.81 691 GLY A CA 1
ATOM 5205 C C . GLY A 1 691 ? -15.033 8.496 15.626 1.00 94.81 691 GLY A C 1
ATOM 5206 O O . GLY A 1 691 ? -15.515 7.366 15.707 1.00 94.81 691 GLY A O 1
ATOM 5207 N N . VAL A 1 692 ? -15.704 9.533 15.123 1.00 94.69 692 VAL A N 1
ATOM 5208 C CA . VAL A 1 692 ? -17.040 9.422 14.514 1.00 94.69 692 VAL A CA 1
ATOM 5209 C C . VAL A 1 692 ? -17.141 10.269 13.245 1.00 94.69 692 VAL A C 1
ATOM 5211 O O . VAL A 1 692 ? -16.712 11.422 13.216 1.00 94.69 692 VAL A O 1
ATOM 5214 N N . GLU A 1 693 ? -17.676 9.697 12.167 1.00 94.19 693 GLU A N 1
ATOM 5215 C CA . GLU A 1 693 ? -17.867 10.421 10.907 1.00 94.19 693 GLU A CA 1
ATOM 5216 C C . GLU A 1 693 ? -19.215 11.154 10.906 1.00 94.19 693 GLU A C 1
ATOM 5218 O O . GLU A 1 693 ? -20.271 10.533 11.027 1.00 94.19 693 GLU A O 1
ATOM 5223 N N . LEU A 1 694 ? -19.187 12.483 10.769 1.00 95.44 694 LEU A N 1
ATOM 5224 C CA . LEU A 1 694 ? -20.360 13.365 10.802 1.00 95.44 694 LEU A CA 1
ATOM 5225 C C . LEU A 1 694 ? -20.353 14.385 9.641 1.00 95.44 694 LEU A C 1
ATOM 5227 O O . LEU A 1 694 ? -20.251 15.589 9.887 1.00 95.44 694 LEU A O 1
ATOM 5231 N N . PRO A 1 695 ? -20.507 13.963 8.367 1.00 93.31 695 PRO A N 1
ATOM 5232 C CA . PRO A 1 695 ? -20.506 14.882 7.220 1.00 93.31 695 PRO A CA 1
ATOM 5233 C C . PRO A 1 695 ? -21.514 16.036 7.337 1.00 93.31 695 PRO A C 1
ATOM 5235 O O . PRO A 1 695 ? -21.194 17.178 7.007 1.00 93.31 695 PRO A O 1
ATOM 5238 N N . ALA A 1 696 ? -22.720 15.760 7.850 1.00 93.69 696 ALA A N 1
ATOM 5239 C CA . ALA A 1 696 ? -23.772 16.763 8.019 1.00 93.69 696 ALA A CA 1
ATOM 5240 C C . ALA A 1 696 ? -23.363 17.878 8.998 1.00 93.69 696 ALA A C 1
ATOM 5242 O O . ALA A 1 696 ? -23.589 19.057 8.718 1.00 93.69 696 ALA A O 1
ATOM 5243 N N . LEU A 1 697 ? -22.685 17.520 10.096 1.00 95.81 697 LEU A N 1
ATOM 5244 C CA . LEU A 1 697 ? -22.138 18.486 11.049 1.00 95.81 697 LEU A CA 1
ATOM 5245 C C . LEU A 1 697 ? -21.110 19.403 10.381 1.00 95.81 697 LEU A C 1
ATOM 5247 O O . LEU A 1 697 ? -21.134 20.610 10.607 1.00 95.81 697 LEU A O 1
ATOM 5251 N N . ILE A 1 698 ? -20.237 18.855 9.532 1.00 95.31 698 ILE A N 1
ATOM 5252 C CA . ILE A 1 698 ? -19.195 19.643 8.859 1.00 95.31 698 ILE A CA 1
ATOM 5253 C C . ILE A 1 698 ? -19.810 20.666 7.906 1.00 95.31 698 ILE A C 1
ATOM 5255 O O . ILE A 1 698 ? -19.407 21.831 7.908 1.00 95.31 698 ILE A O 1
ATOM 5259 N N . HIS A 1 699 ? -20.811 20.265 7.119 1.00 94.31 699 HIS A N 1
ATOM 5260 C CA . HIS A 1 699 ? -21.532 21.192 6.247 1.00 94.31 699 HIS A CA 1
ATOM 5261 C C . HIS A 1 699 ? -22.197 22.314 7.050 1.00 94.31 699 HIS A C 1
ATOM 5263 O O . HIS A 1 699 ? -21.995 23.489 6.745 1.00 94.31 699 HIS A O 1
ATOM 5269 N N . ARG A 1 700 ? -22.896 21.959 8.132 1.00 94.75 700 ARG A N 1
ATOM 5270 C CA . ARG A 1 700 ? -23.581 22.912 9.008 1.00 94.75 700 ARG A CA 1
ATOM 5271 C C . ARG A 1 700 ? -22.615 23.889 9.695 1.00 94.75 700 ARG A C 1
ATOM 5273 O O . ARG A 1 700 ? -22.873 25.089 9.730 1.00 94.75 700 ARG A O 1
ATOM 5280 N N . LEU A 1 701 ? -21.469 23.414 10.186 1.00 94.44 701 LEU A N 1
ATOM 5281 C CA . LEU A 1 701 ? -20.441 24.268 10.794 1.00 94.44 701 LEU A CA 1
ATOM 5282 C C . LEU A 1 701 ? -19.827 25.242 9.784 1.00 94.44 701 LEU A C 1
ATOM 5284 O O . LEU A 1 701 ? -19.601 26.399 10.128 1.00 94.44 701 LEU A O 1
ATOM 5288 N N . ARG A 1 702 ? -19.606 24.816 8.534 1.00 93.81 702 ARG A N 1
ATOM 5289 C CA . ARG A 1 702 ? -19.092 25.681 7.454 1.00 93.81 702 ARG A CA 1
ATOM 5290 C C . ARG A 1 702 ? -20.076 26.772 7.035 1.00 93.81 702 ARG A C 1
ATOM 5292 O O . ARG A 1 702 ? -19.652 27.839 6.595 1.00 93.81 702 ARG A O 1
ATOM 5299 N N . GLU A 1 703 ? -21.376 26.529 7.170 1.00 92.44 703 GLU A N 1
ATOM 5300 C CA . GLU A 1 703 ? -22.401 27.551 6.937 1.00 92.44 703 GLU A CA 1
ATOM 5301 C C . GLU A 1 703 ? -22.385 28.637 8.018 1.00 92.44 703 GLU A C 1
ATOM 5303 O O . GLU A 1 703 ? -22.564 29.815 7.700 1.00 92.44 703 GLU A O 1
ATOM 5308 N N . THR A 1 704 ? -22.139 28.256 9.273 1.00 88.81 704 THR A N 1
ATOM 5309 C CA . THR A 1 704 ? -22.137 29.167 10.429 1.00 88.81 704 THR A CA 1
ATOM 5310 C C . THR A 1 704 ? -20.798 29.893 10.602 1.00 88.81 704 THR A C 1
ATOM 5312 O O . THR A 1 704 ? -20.768 31.092 10.876 1.00 88.81 704 THR A O 1
ATOM 5315 N N . HIS A 1 705 ? -19.680 29.194 10.403 1.00 86.31 705 HIS A N 1
ATOM 5316 C CA . HIS A 1 705 ? -18.314 29.695 10.573 1.00 86.31 705 HIS A CA 1
ATOM 5317 C C . HIS A 1 705 ? -17.641 29.883 9.208 1.00 86.31 705 HIS A C 1
ATOM 5319 O O . HIS A 1 705 ? -16.834 29.069 8.764 1.00 86.31 705 HIS A O 1
ATOM 5325 N N . LYS A 1 706 ? -18.011 30.968 8.516 1.00 81.50 706 LYS A N 1
ATOM 5326 C CA . LYS A 1 706 ? -17.529 31.275 7.153 1.00 81.50 706 LYS A CA 1
ATOM 5327 C C . LYS A 1 706 ? -16.149 31.925 7.101 1.00 81.50 706 LYS A C 1
ATOM 5329 O O . LYS A 1 706 ? -15.582 32.035 6.014 1.00 81.50 706 LYS A O 1
ATOM 5334 N N . ASP A 1 707 ? -15.656 32.405 8.237 1.00 77.94 707 ASP A N 1
ATOM 5335 C CA . ASP A 1 707 ? -14.350 33.044 8.313 1.00 77.94 707 ASP A CA 1
ATOM 5336 C C . ASP A 1 707 ? -13.255 32.000 8.073 1.00 77.94 707 ASP A C 1
ATOM 5338 O O . ASP A 1 707 ? -13.150 31.028 8.814 1.00 77.94 707 ASP A O 1
ATOM 5342 N N . LYS A 1 708 ? -12.487 32.182 6.997 1.00 72.06 708 LYS A N 1
ATOM 5343 C CA . LYS A 1 708 ? -11.394 31.282 6.614 1.00 72.06 708 LYS A CA 1
ATOM 5344 C C . LYS A 1 708 ? -10.044 31.719 7.181 1.00 72.06 708 LYS A C 1
ATOM 5346 O O . LYS A 1 708 ? -9.079 30.981 7.012 1.00 72.06 708 LYS A O 1
ATOM 5351 N N . GLU A 1 709 ? -9.953 32.907 7.783 1.00 77.88 709 GLU A N 1
ATOM 5352 C CA . GLU A 1 709 ? -8.703 33.401 8.372 1.00 77.88 709 GLU A CA 1
ATOM 5353 C C . GLU A 1 709 ? -8.428 32.755 9.734 1.00 77.88 709 GLU A C 1
ATOM 5355 O O . GLU A 1 709 ? -7.272 32.577 10.112 1.00 77.88 709 GLU A O 1
ATOM 5360 N N . VAL A 1 710 ? -9.480 32.336 10.441 1.00 85.19 710 VAL A N 1
ATOM 5361 C CA . VAL A 1 710 ? -9.372 31.582 11.693 1.00 85.19 710 VAL A CA 1
ATOM 5362 C C . VAL A 1 710 ? -9.307 30.086 11.382 1.00 85.19 710 VAL A C 1
ATOM 5364 O O . VAL A 1 710 ? -10.222 29.521 10.791 1.00 85.19 710 VAL A O 1
ATOM 5367 N N . LEU A 1 711 ? -8.219 29.432 11.792 1.00 90.69 711 LEU A N 1
ATOM 5368 C CA . LEU A 1 711 ? -8.006 28.003 11.540 1.00 90.69 711 LEU A CA 1
ATOM 5369 C C . LEU A 1 711 ? -8.783 27.129 12.537 1.00 90.69 711 LEU A C 1
ATOM 5371 O O . LEU A 1 711 ? -9.423 26.154 12.138 1.00 90.69 711 LEU A O 1
ATOM 5375 N N . THR A 1 712 ? -8.786 27.510 13.819 1.00 94.62 712 THR A N 1
ATOM 5376 C CA . THR A 1 712 ? -9.490 26.794 14.892 1.00 94.62 712 THR A CA 1
ATOM 5377 C C . THR A 1 712 ? -10.564 27.664 15.541 1.00 94.62 712 THR A C 1
ATOM 5379 O O . THR A 1 712 ? -10.278 28.686 16.159 1.00 94.62 712 THR A O 1
ATOM 5382 N N . HIS A 1 713 ? -11.822 27.227 15.477 1.00 94.19 713 HIS A N 1
ATOM 5383 C CA . HIS A 1 713 ? -12.957 27.926 16.076 1.00 94.19 713 HIS A CA 1
ATOM 5384 C C . HIS A 1 713 ? -13.448 27.232 17.346 1.00 94.19 713 HIS A C 1
ATOM 5386 O O . HIS A 1 713 ? -13.840 26.065 17.316 1.00 94.19 713 HIS A O 1
ATOM 5392 N N . ARG A 1 714 ? -13.573 27.982 18.447 1.00 94.31 714 ARG A N 1
ATOM 5393 C CA . ARG A 1 714 ? -14.482 27.598 19.538 1.00 94.31 714 ARG A CA 1
ATOM 5394 C C . ARG A 1 714 ? -15.896 28.016 19.170 1.00 94.31 714 ARG A C 1
ATOM 5396 O O . ARG A 1 714 ? -16.220 29.201 19.130 1.00 94.31 714 ARG A O 1
ATOM 5403 N N . THR A 1 715 ? -16.729 27.036 18.861 1.00 94.12 715 THR A N 1
ATOM 5404 C CA . THR A 1 715 ? -18.063 27.276 18.292 1.00 94.12 715 THR A CA 1
ATOM 5405 C C . THR A 1 715 ? -19.093 27.680 19.354 1.00 94.12 715 THR A C 1
ATOM 5407 O O . THR A 1 715 ? -20.092 28.332 19.045 1.00 94.12 715 THR A O 1
ATOM 5410 N N . GLY A 1 716 ? -18.861 27.305 20.620 1.00 94.31 716 GLY A N 1
ATOM 5411 C CA . GLY A 1 716 ? -19.872 27.331 21.677 1.00 94.31 716 GLY A CA 1
ATOM 5412 C C . GLY A 1 716 ? -20.965 26.268 21.509 1.00 94.31 716 GLY A C 1
ATOM 5413 O O . GLY A 1 716 ? -21.923 26.269 22.278 1.00 94.31 716 GLY A O 1
ATOM 5414 N N . TRP A 1 717 ? -20.848 25.388 20.510 1.00 97.25 717 TRP A N 1
ATOM 5415 C CA . TRP A 1 717 ? -21.757 24.267 20.289 1.00 97.25 717 TRP A CA 1
ATOM 5416 C C . TRP A 1 717 ? -21.306 23.080 21.132 1.00 97.25 717 TRP A C 1
ATOM 5418 O O . TRP A 1 717 ? -20.124 22.949 21.461 1.00 97.25 717 TRP A O 1
ATOM 5428 N N . ARG A 1 718 ? -22.235 22.192 21.469 1.00 97.56 718 ARG A N 1
ATOM 5429 C CA . ARG A 1 718 ? -21.948 20.957 22.202 1.00 97.56 718 ARG A CA 1
ATOM 5430 C C . ARG A 1 718 ? -22.293 19.748 21.356 1.00 97.56 718 ARG A C 1
ATOM 5432 O O . ARG A 1 718 ? -23.291 19.752 20.642 1.00 97.56 718 ARG A O 1
ATOM 5439 N N . LEU A 1 719 ? -21.473 18.714 21.477 1.00 98.06 719 LEU A N 1
ATOM 5440 C CA . LEU A 1 719 ? -21.731 17.399 20.908 1.00 98.06 719 LEU A CA 1
ATOM 5441 C C . LEU A 1 719 ? -21.907 16.411 22.055 1.00 98.06 719 LEU A C 1
ATOM 5443 O O . LEU A 1 719 ? -21.077 16.379 22.962 1.00 98.06 719 LEU A O 1
ATOM 5447 N N . LEU A 1 720 ? -22.969 15.612 21.994 1.00 97.38 720 LEU A N 1
ATOM 5448 C CA . LEU A 1 720 ? -23.206 14.451 22.846 1.00 97.38 720 LEU A CA 1
ATOM 5449 C C . LEU A 1 720 ? -23.321 13.216 21.953 1.00 97.38 720 LEU A C 1
ATOM 5451 O O . LEU A 1 720 ? -24.219 13.139 21.122 1.00 97.38 720 LEU A O 1
ATOM 5455 N N . TRP A 1 721 ? -22.446 12.236 22.142 1.00 96.00 721 TRP A N 1
ATOM 5456 C CA . TRP A 1 721 ? -22.594 10.917 21.540 1.00 96.00 721 TRP A CA 1
ATOM 5457 C C . TRP A 1 721 ? -23.182 9.955 22.570 1.00 96.00 721 TRP A C 1
ATOM 5459 O O . TRP A 1 721 ? -22.514 9.594 23.540 1.00 96.00 721 TRP A O 1
ATOM 5469 N N . ASP A 1 722 ? -24.436 9.557 22.354 1.00 93.00 722 ASP A N 1
ATOM 5470 C CA . ASP A 1 722 ? -25.089 8.453 23.053 1.00 93.00 722 ASP A CA 1
ATOM 5471 C C . ASP A 1 722 ? -24.768 7.148 22.315 1.00 93.00 722 ASP A C 1
ATOM 5473 O O . ASP A 1 722 ? -25.284 6.870 21.227 1.00 93.00 722 ASP A O 1
ATOM 5477 N N . ILE A 1 723 ? -23.868 6.361 22.901 1.00 90.44 723 ILE A N 1
ATOM 5478 C CA . ILE A 1 723 ? -23.360 5.127 22.297 1.00 90.44 723 ILE A CA 1
ATOM 5479 C C . ILE A 1 723 ? -24.408 4.015 22.391 1.00 90.44 723 ILE A C 1
ATOM 5481 O O . ILE A 1 723 ? -24.555 3.237 21.449 1.00 90.44 723 ILE A O 1
ATOM 5485 N N . ARG A 1 724 ? -25.184 3.964 23.484 1.00 87.00 724 ARG A N 1
ATOM 5486 C CA . ARG A 1 724 ? -26.257 2.970 23.666 1.00 87.00 724 ARG A CA 1
ATOM 5487 C C . ARG A 1 724 ? -27.343 3.118 22.606 1.00 87.00 724 ARG A C 1
ATOM 5489 O O . ARG A 1 724 ? -27.925 2.123 22.194 1.00 87.00 724 ARG A O 1
ATOM 5496 N N . ARG A 1 725 ? -27.624 4.348 22.177 1.00 87.00 725 ARG A N 1
ATOM 5497 C CA . ARG A 1 725 ? -28.627 4.635 21.139 1.00 87.00 725 ARG A CA 1
ATOM 5498 C C . ARG A 1 725 ? -28.034 4.796 19.743 1.00 87.00 725 ARG A C 1
ATOM 5500 O O . ARG A 1 725 ? -28.788 5.013 18.798 1.00 87.00 725 ARG A O 1
ATOM 5507 N N . SER A 1 726 ? -26.708 4.730 19.604 1.00 90.00 726 SER A N 1
ATOM 5508 C CA . SER A 1 726 ? -25.990 4.997 18.350 1.00 90.00 726 SER A CA 1
ATOM 5509 C C . SER A 1 726 ? -26.413 6.329 17.714 1.00 90.00 726 SER A C 1
ATOM 5511 O O . SER A 1 726 ? -26.660 6.425 16.509 1.00 90.00 726 SER A O 1
ATOM 5513 N N . LYS A 1 727 ? -26.530 7.372 18.545 1.00 93.44 727 LYS A N 1
ATOM 5514 C CA . LYS A 1 727 ? -27.010 8.705 18.159 1.00 93.44 727 LYS A CA 1
ATOM 5515 C C . LYS A 1 727 ? -26.054 9.786 18.634 1.00 93.44 727 LYS A C 1
ATOM 5517 O O . LYS A 1 727 ? -25.602 9.783 19.776 1.00 93.44 727 LYS A O 1
ATOM 5522 N N . VAL A 1 728 ? -25.786 10.743 17.757 1.00 95.81 728 VAL A N 1
ATOM 5523 C CA . VAL A 1 728 ? -25.100 11.986 18.099 1.00 95.81 728 VAL A CA 1
ATOM 5524 C C . VAL A 1 728 ? -26.127 13.106 18.145 1.00 95.81 728 VAL A C 1
ATOM 5526 O O . VAL A 1 728 ? -26.886 13.288 17.198 1.00 95.81 728 VAL A O 1
ATOM 5529 N N . VAL A 1 729 ? -26.135 13.859 19.238 1.00 97.06 729 VAL A N 1
ATOM 5530 C CA . VAL A 1 729 ? -26.952 15.054 19.439 1.00 97.06 729 VAL A CA 1
ATOM 5531 C C . VAL A 1 729 ? -26.035 16.268 19.417 1.00 97.06 729 VAL A C 1
ATOM 5533 O O . VAL A 1 729 ? -25.054 16.332 20.161 1.00 97.06 729 VAL A O 1
ATOM 5536 N N . ILE A 1 730 ? -26.354 17.233 18.562 1.00 97.62 730 ILE A N 1
ATOM 5537 C CA . ILE A 1 730 ? -25.642 18.505 18.455 1.00 97.62 730 ILE A CA 1
ATOM 5538 C C . ILE A 1 730 ? -26.531 19.593 19.038 1.00 97.62 730 ILE A C 1
ATOM 5540 O O . ILE A 1 730 ? -27.691 19.710 18.655 1.00 97.62 730 ILE A O 1
ATOM 5544 N N . THR A 1 731 ? -25.992 20.389 19.957 1.00 97.31 731 THR A N 1
ATOM 5545 C CA . THR A 1 731 ? -26.653 21.577 20.507 1.00 97.31 731 THR A CA 1
ATOM 5546 C C . THR A 1 731 ? -25.903 22.817 20.041 1.00 97.31 731 THR A C 1
ATOM 5548 O O . THR A 1 731 ? -24.737 23.008 20.390 1.00 97.31 731 THR A O 1
ATOM 5551 N N . GLU A 1 732 ? -26.559 23.649 19.239 1.00 95.50 732 GLU A N 1
ATOM 5552 C CA . GLU A 1 732 ? -26.001 24.901 18.735 1.00 95.50 732 GLU A CA 1
ATOM 5553 C C . GLU A 1 732 ? -25.983 25.978 19.836 1.00 95.50 732 GLU A C 1
ATOM 5555 O O . GLU A 1 732 ? -26.606 25.853 20.894 1.00 95.50 732 GLU A O 1
ATOM 5560 N N . LYS A 1 733 ? -25.255 27.073 19.594 1.00 92.12 733 LYS A N 1
ATOM 5561 C CA . LYS A 1 733 ? -25.067 28.161 20.573 1.00 92.12 733 LYS A CA 1
ATOM 5562 C C . LYS A 1 733 ? -26.377 28.839 21.004 1.00 92.12 733 LYS A C 1
ATOM 5564 O O . LYS A 1 733 ? -26.445 29.388 22.101 1.00 92.12 733 LYS A O 1
ATOM 5569 N N . ASP A 1 734 ? -27.391 28.836 20.144 1.00 91.25 734 ASP A N 1
ATOM 5570 C CA . ASP A 1 734 ? -28.717 29.400 20.422 1.00 91.25 734 ASP A CA 1
ATOM 5571 C C . ASP A 1 734 ? -29.631 28.451 21.223 1.00 91.25 734 ASP A C 1
ATOM 5573 O O . ASP A 1 734 ? -30.747 28.827 21.579 1.00 91.25 734 ASP A O 1
ATOM 5577 N N . GLY A 1 735 ? -29.151 27.242 21.538 1.00 91.06 735 GLY A N 1
ATOM 5578 C CA . GLY A 1 735 ? -29.890 26.206 22.254 1.00 91.06 735 GLY A CA 1
ATOM 5579 C C . GLY A 1 735 ? -30.722 25.291 21.355 1.00 91.06 735 GLY A C 1
ATOM 5580 O O . GLY A 1 735 ? -31.323 24.345 21.867 1.00 91.06 735 GLY A O 1
ATOM 5581 N N . SER A 1 736 ? -30.758 25.525 20.039 1.00 93.75 736 SER A N 1
ATOM 5582 C CA . SER A 1 736 ? -31.360 24.578 19.098 1.00 93.75 736 SER A CA 1
ATOM 5583 C C . SER A 1 736 ? -30.561 23.272 19.075 1.00 93.75 736 SER A C 1
ATOM 5585 O O . SER A 1 736 ? -29.349 23.260 19.300 1.00 93.75 736 SER A O 1
ATOM 5587 N N . SER A 1 737 ? -31.237 22.145 18.853 1.00 94.75 737 SER A N 1
ATOM 5588 C CA . SER A 1 737 ? -30.565 20.849 18.771 1.00 94.75 737 SER A CA 1
ATOM 5589 C C . SER A 1 737 ? -31.141 19.973 17.676 1.00 94.75 737 SER A C 1
ATOM 5591 O O . SER A 1 737 ? -32.315 20.084 17.322 1.00 94.75 737 SER A O 1
ATOM 5593 N N . TRP A 1 738 ? -30.287 19.116 17.136 1.00 94.69 738 TRP A N 1
ATOM 5594 C CA . TRP A 1 738 ? -30.641 18.120 16.138 1.00 94.69 738 TRP A CA 1
ATOM 5595 C C . TRP A 1 738 ? -29.829 16.852 16.375 1.00 94.69 738 TRP A C 1
ATOM 5597 O O . TRP A 1 738 ? -28.779 16.873 17.023 1.00 94.69 738 TRP A O 1
ATOM 5607 N N . GLU A 1 739 ? -30.340 15.737 15.868 1.00 93.94 739 GLU A N 1
ATOM 5608 C CA . GLU A 1 739 ? -29.741 14.424 16.057 1.00 93.94 739 GLU A CA 1
ATOM 5609 C C . GLU A 1 739 ? -29.367 13.771 14.729 1.00 93.94 739 GLU A C 1
ATOM 5611 O O . GLU A 1 739 ? -29.988 13.999 13.690 1.00 93.94 739 GLU A O 1
ATOM 5616 N N . GLN A 1 740 ? -28.332 12.940 14.777 1.00 92.06 740 GLN A N 1
ATOM 5617 C CA . GLN A 1 740 ? -27.874 12.125 13.667 1.00 92.06 740 GLN A CA 1
ATOM 5618 C C . GLN A 1 740 ? -27.615 10.705 14.167 1.00 92.06 740 GLN A C 1
ATOM 5620 O O . GLN A 1 740 ? -26.858 10.493 15.117 1.00 92.06 740 GLN A O 1
ATOM 5625 N N . LYS A 1 741 ? -28.216 9.715 13.501 1.00 90.38 741 LYS A N 1
ATOM 5626 C CA . LYS A 1 741 ? -27.887 8.305 13.726 1.00 90.38 741 LYS A CA 1
ATOM 5627 C C . LYS A 1 741 ? -26.493 8.007 13.170 1.00 90.38 741 LYS A C 1
ATOM 5629 O O . LYS A 1 741 ? -26.167 8.418 12.056 1.00 90.38 741 LYS A O 1
ATOM 5634 N N . VAL A 1 742 ? -25.691 7.283 13.939 1.00 89.19 742 VAL A N 1
ATOM 5635 C CA . VAL A 1 742 ? -24.337 6.851 13.571 1.00 89.19 742 VAL A CA 1
ATOM 5636 C C . VAL A 1 742 ? -24.219 5.330 13.647 1.00 89.19 742 VAL A C 1
ATOM 5638 O O . VAL A 1 742 ? -25.127 4.650 14.124 1.00 89.19 742 VAL A O 1
ATOM 5641 N N . GLY A 1 743 ? -23.121 4.787 13.121 1.00 82.31 743 GLY A N 1
ATOM 5642 C CA . GLY A 1 743 ? -22.852 3.352 13.177 1.00 82.31 743 GLY A CA 1
ATOM 5643 C C . GLY A 1 743 ? -22.625 2.860 14.608 1.00 82.31 743 GLY A C 1
ATOM 5644 O O . GLY A 1 743 ? -22.103 3.588 15.453 1.00 82.31 743 GLY A O 1
ATOM 5645 N N . GLU A 1 744 ? -23.001 1.610 14.862 1.00 83.94 744 GLU A N 1
ATOM 5646 C CA . GLU A 1 744 ? -22.691 0.923 16.114 1.00 83.94 744 GLU A CA 1
ATOM 5647 C C . GLU A 1 744 ? -21.197 0.598 16.199 1.00 83.94 744 GLU A C 1
ATOM 5649 O O . GLU A 1 744 ? -20.565 0.233 15.204 1.00 83.94 744 GLU A O 1
ATOM 5654 N N . ILE A 1 745 ? -20.638 0.680 17.407 1.00 84.19 745 ILE A N 1
ATOM 5655 C CA . ILE A 1 745 ? -19.291 0.179 17.681 1.00 84.19 745 ILE A CA 1
ATOM 5656 C C . ILE A 1 745 ? -19.431 -1.281 18.110 1.00 84.19 745 ILE A C 1
ATOM 5658 O O . ILE A 1 745 ? -20.036 -1.546 19.151 1.00 84.19 745 ILE A O 1
ATOM 5662 N N . PRO A 1 746 ? -18.886 -2.241 17.354 1.00 83.81 746 PRO A N 1
ATOM 5663 C CA . PRO A 1 746 ? -19.105 -3.644 17.654 1.00 83.81 746 PRO A CA 1
ATOM 5664 C C . PRO A 1 746 ? -18.330 -4.102 18.900 1.00 83.81 746 PRO A C 1
ATOM 5666 O O . PRO A 1 746 ? -17.293 -3.518 19.239 1.00 83.81 746 PRO A O 1
ATOM 5669 N N . PRO A 1 747 ? -18.783 -5.187 19.558 1.00 85.44 747 PRO A N 1
ATOM 5670 C CA . PRO A 1 747 ? -18.207 -5.690 20.807 1.00 85.44 747 PRO A CA 1
ATOM 5671 C C . PRO A 1 747 ? -16.683 -5.884 20.790 1.00 85.44 747 PRO A C 1
ATOM 5673 O O . PRO A 1 747 ? -16.000 -5.535 21.747 1.00 85.44 747 PRO A O 1
ATOM 5676 N N . ASN A 1 748 ? -16.115 -6.392 19.693 1.00 85.50 748 ASN A N 1
ATOM 5677 C CA . ASN A 1 748 ? -14.668 -6.597 19.568 1.00 85.50 748 ASN A CA 1
ATOM 5678 C C . ASN A 1 748 ? -13.869 -5.282 19.609 1.00 85.50 748 ASN A C 1
ATOM 5680 O O . ASN A 1 748 ? -12.798 -5.232 20.208 1.00 85.50 748 ASN A O 1
ATOM 5684 N N . VAL A 1 749 ? -14.385 -4.211 19.003 1.00 88.31 749 VAL A N 1
ATOM 5685 C CA . VAL A 1 749 ? -13.752 -2.884 19.043 1.00 88.31 749 VAL A CA 1
ATOM 5686 C C . VAL A 1 749 ? -13.954 -2.238 20.410 1.00 88.31 749 VAL A C 1
ATOM 5688 O O . VAL A 1 749 ? -13.012 -1.660 20.951 1.00 88.31 749 VAL A O 1
ATOM 5691 N N . GLN A 1 750 ? -15.144 -2.386 21.003 1.00 90.81 750 GLN A N 1
ATOM 5692 C CA . GLN A 1 750 ? -15.394 -1.922 22.367 1.00 90.81 750 GLN A CA 1
ATOM 5693 C C . GLN A 1 750 ? -14.430 -2.573 23.368 1.00 90.81 750 GLN A C 1
ATOM 5695 O O . GLN A 1 750 ? -13.866 -1.867 24.197 1.00 90.81 750 GLN A O 1
ATOM 5700 N N . GLU A 1 751 ? -14.175 -3.884 23.263 1.00 91.06 751 GLU A N 1
ATOM 5701 C CA . GLU A 1 751 ? -13.230 -4.606 24.130 1.00 91.06 751 GLU A CA 1
ATOM 5702 C C . GLU A 1 751 ? -11.804 -4.044 24.006 1.00 91.06 751 GLU A C 1
ATOM 5704 O O . GLU A 1 751 ? -11.128 -3.824 25.014 1.00 91.06 751 GLU A O 1
ATOM 5709 N N . ILE A 1 752 ? -11.354 -3.768 22.775 1.00 92.12 752 ILE A N 1
ATOM 5710 C CA . ILE A 1 752 ? -10.040 -3.166 22.514 1.00 92.12 752 ILE A CA 1
ATOM 5711 C C . ILE A 1 752 ? -9.934 -1.798 23.192 1.00 92.12 752 ILE A C 1
ATOM 5713 O O . ILE A 1 752 ? -8.979 -1.534 23.922 1.00 92.12 752 ILE A O 1
ATOM 5717 N N . ILE A 1 753 ? -10.924 -0.933 22.981 1.00 92.56 753 ILE A N 1
ATOM 5718 C CA . ILE A 1 753 ? -10.916 0.433 23.510 1.00 92.56 753 ILE A CA 1
ATOM 5719 C C . ILE A 1 753 ? -11.065 0.436 25.038 1.00 92.56 753 ILE A C 1
ATOM 5721 O O . ILE A 1 753 ? -10.343 1.170 25.710 1.00 92.56 753 ILE A O 1
ATOM 5725 N N . ALA A 1 754 ? -11.915 -0.428 25.602 1.00 92.75 754 ALA A N 1
ATOM 5726 C CA . ALA A 1 754 ? -12.095 -0.587 27.047 1.00 92.75 754 ALA A CA 1
ATOM 5727 C C . ALA A 1 754 ? -10.803 -1.033 27.754 1.00 92.75 754 ALA A C 1
ATOM 5729 O O . ALA A 1 754 ? -10.556 -0.670 28.902 1.00 92.75 754 ALA A O 1
ATOM 5730 N N . CYS A 1 755 ? -9.940 -1.777 27.057 1.00 93.31 755 CYS A N 1
ATOM 5731 C CA . CYS A 1 755 ? -8.609 -2.139 27.541 1.00 93.31 755 CYS A CA 1
ATOM 5732 C C . CYS A 1 755 ? -7.553 -1.029 27.362 1.00 93.31 755 CYS A C 1
ATOM 5734 O O . CYS A 1 755 ? -6.379 -1.262 27.646 1.00 93.31 755 CYS A O 1
ATOM 5736 N N . GLY A 1 756 ? -7.929 0.169 26.907 1.00 92.19 756 GLY A N 1
ATOM 5737 C CA . GLY A 1 756 ? -6.996 1.264 26.629 1.00 92.19 756 GLY A CA 1
ATOM 5738 C C . GLY A 1 756 ? -6.257 1.115 25.296 1.00 92.19 756 GLY A C 1
ATOM 5739 O O . GLY A 1 756 ? -5.164 1.655 25.139 1.00 92.19 756 GLY A O 1
ATOM 5740 N N . GLY A 1 757 ? -6.832 0.368 24.350 1.00 93.94 757 GLY A N 1
ATOM 5741 C CA . GLY A 1 757 ? -6.295 0.155 23.011 1.00 93.94 757 GLY A CA 1
ATOM 5742 C C . GLY A 1 757 ? -5.767 -1.262 22.795 1.00 93.94 757 GLY A C 1
ATOM 5743 O O . GLY A 1 757 ? -5.822 -2.131 23.671 1.00 93.94 757 GLY A O 1
ATOM 5744 N N . LEU A 1 758 ? -5.222 -1.506 21.602 1.00 93.94 758 LEU A N 1
ATOM 5745 C CA . LEU A 1 758 ? -4.805 -2.841 21.168 1.00 93.94 758 LEU A CA 1
ATOM 5746 C C . LEU A 1 758 ? -3.669 -3.394 22.039 1.00 93.94 758 LEU A C 1
ATOM 5748 O O . LEU A 1 758 ? -3.665 -4.581 22.358 1.00 93.94 758 LEU A O 1
ATOM 5752 N N . GLU A 1 759 ? -2.742 -2.545 22.495 1.00 92.50 759 GLU A N 1
ATOM 5753 C CA . GLU A 1 759 ? -1.681 -2.983 23.411 1.00 92.50 759 GLU A CA 1
ATOM 5754 C C . GLU A 1 759 ? -2.232 -3.483 24.748 1.00 92.50 759 GLU A C 1
ATOM 5756 O O . GLU A 1 759 ? -1.782 -4.508 25.264 1.00 92.50 759 GLU A O 1
ATOM 5761 N N . GLY A 1 760 ? -3.203 -2.764 25.317 1.00 93.12 760 GLY A N 1
ATOM 5762 C CA . GLY A 1 760 ? -3.843 -3.149 26.568 1.00 93.12 760 GLY A CA 1
ATOM 5763 C C . GLY A 1 760 ? -4.664 -4.425 26.414 1.00 93.12 760 GLY A C 1
ATOM 5764 O O . GLY A 1 760 ? -4.573 -5.320 27.253 1.00 93.12 760 GLY A O 1
ATOM 5765 N N . TRP A 1 761 ? -5.377 -4.566 25.294 1.00 94.00 761 TRP A N 1
ATOM 5766 C CA . TRP A 1 761 ? -6.116 -5.785 24.970 1.00 94.00 761 TRP A CA 1
ATOM 5767 C C . TRP A 1 761 ? -5.189 -7.006 24.885 1.00 94.00 761 TRP A C 1
ATOM 5769 O O . TRP A 1 761 ? -5.441 -8.021 25.536 1.00 94.00 761 TRP A O 1
ATOM 5779 N N . VAL A 1 762 ? -4.061 -6.895 24.169 1.00 93.25 762 VAL A N 1
ATOM 5780 C CA . VAL A 1 762 ? -3.061 -7.975 24.072 1.00 93.25 762 VAL A CA 1
ATOM 5781 C C . VAL A 1 762 ? -2.491 -8.331 25.449 1.00 93.25 762 VAL A C 1
ATOM 5783 O O . VAL A 1 762 ? -2.386 -9.516 25.769 1.00 93.25 762 VAL A O 1
ATOM 5786 N N . LYS A 1 763 ? -2.161 -7.338 26.288 1.00 94.06 763 LYS A N 1
ATOM 5787 C CA . LYS A 1 763 ? -1.677 -7.571 27.663 1.00 94.06 763 LYS A CA 1
ATOM 5788 C C . LYS A 1 763 ? -2.677 -8.389 28.479 1.00 94.06 763 LYS A C 1
ATOM 5790 O O . LYS A 1 763 ? -2.280 -9.354 29.131 1.00 94.06 763 LYS A O 1
ATOM 5795 N N . THR A 1 764 ? -3.962 -8.045 28.400 1.00 92.62 764 THR A N 1
ATOM 5796 C CA . THR A 1 764 ? -5.040 -8.778 29.076 1.00 92.62 764 THR A CA 1
ATOM 5797 C C . THR A 1 764 ? -5.146 -10.215 28.566 1.00 92.62 764 THR A C 1
ATOM 5799 O O . THR A 1 764 ? -5.234 -11.137 29.377 1.00 92.62 764 THR A O 1
ATOM 5802 N N . LYS A 1 765 ? -5.055 -10.449 27.246 1.00 91.75 765 LYS A N 1
ATOM 5803 C CA . LYS A 1 765 ? -5.061 -11.814 26.686 1.00 91.75 765 LYS A CA 1
ATOM 5804 C C . LYS A 1 765 ? -3.854 -12.636 27.143 1.00 91.75 765 LYS A C 1
ATOM 5806 O O . LYS A 1 765 ? -4.029 -13.768 27.575 1.00 91.75 765 LYS A O 1
ATOM 5811 N N . ILE A 1 766 ? -2.648 -12.064 27.138 1.00 91.31 766 ILE A N 1
ATOM 5812 C CA . ILE A 1 766 ? -1.435 -12.745 27.627 1.00 91.31 766 ILE A CA 1
ATOM 5813 C C . ILE A 1 766 ? -1.543 -13.072 29.120 1.00 91.31 766 ILE A C 1
ATOM 5815 O O . ILE A 1 766 ? -1.088 -14.130 29.552 1.00 91.31 766 ILE A O 1
ATOM 5819 N N . ALA A 1 767 ? -2.112 -12.171 29.924 1.00 90.25 767 ALA A N 1
ATOM 5820 C CA . ALA A 1 767 ? -2.333 -12.420 31.344 1.00 90.25 767 ALA A CA 1
ATOM 5821 C C . ALA A 1 767 ? -3.335 -13.563 31.568 1.00 90.25 767 ALA A C 1
ATOM 5823 O O . ALA A 1 767 ? -3.083 -14.417 32.415 1.00 90.25 767 ALA A O 1
ATOM 5824 N N . ALA A 1 768 ? -4.412 -13.612 30.778 1.00 89.12 768 ALA A N 1
ATOM 5825 C CA . ALA A 1 768 ? -5.408 -14.678 30.831 1.00 89.12 768 ALA A CA 1
ATOM 5826 C C . ALA A 1 768 ? -4.849 -16.046 30.400 1.00 89.12 768 ALA A C 1
ATOM 5828 O O . ALA A 1 768 ? -5.229 -17.049 30.980 1.00 89.12 768 ALA A O 1
ATOM 5829 N N . GLU A 1 769 ? -3.920 -16.108 29.436 1.00 86.06 769 GLU A N 1
ATOM 5830 C CA . GLU A 1 769 ? -3.268 -17.369 29.027 1.00 86.06 769 GLU A CA 1
ATOM 5831 C C . GLU A 1 769 ? -2.287 -17.936 30.074 1.00 86.06 769 GLU A C 1
ATOM 5833 O O . GLU A 1 769 ? -1.874 -19.091 29.967 1.00 86.06 769 GLU A O 1
ATOM 5838 N N . LYS A 1 770 ? -1.851 -17.120 31.044 1.00 79.38 770 LYS A N 1
ATOM 5839 C CA . LYS A 1 770 ? -0.935 -17.533 32.124 1.00 79.38 770 LYS A CA 1
ATOM 5840 C C . LYS A 1 770 ? -1.659 -18.047 33.372 1.00 79.38 770 LYS A C 1
ATOM 5842 O O . LYS A 1 770 ? -0.989 -18.614 34.236 1.00 79.38 770 LYS A O 1
ATOM 5847 N N . GLN A 1 771 ? -2.958 -17.779 33.487 1.00 61.44 771 GLN A N 1
ATOM 5848 C CA . GLN A 1 771 ? -3.842 -18.297 34.535 1.00 61.44 771 GLN A CA 1
ATOM 5849 C C . GLN A 1 771 ? -4.394 -19.652 34.102 1.00 61.44 771 GLN A C 1
ATOM 5851 O O . GLN A 1 771 ? -4.537 -20.514 34.996 1.00 61.44 771 GLN A O 1
#